Protein 1YUD (pdb70)

Nearest PDB structures (foldseek):
  1yud-assembly5_I  TM=9.907E-01  e=1.661E-24  Shewanella oneidensis MR-1
  3loi-assembly1_A  TM=9.233E-01  e=5.597E-15  Branchiostoma belcheri tsingtauense
  1znp-assembly4_D  TM=9.388E-01  e=4.306E-13  Agrobacterium fabrum str. C58
  1xe8-assembly2_C-2  TM=8.886E-01  e=2.419E-12  Saccharomyces cerevisiae
  1xe7-assembly1_A  TM=8.877E-01  e=4.222E-12  Saccharomyces cerevisiae

Organism: Shewanella oneidensis (strain ATCC 700550 / JCM 31522 / CIP 106686 / LMG 19005 / NCIMB 14063 / MR-1) (NCBI:txid211586)

Radius of gyration: 43.3 Å; Cα contacts (8 Å, |Δi|>4): 3694; chains: 10; bounding box: 110×67×138 Å

Sequence (1520 aa):
QNADDFIKFLELEQHVEGGFYRSSYRSETAFDPSRQLWSSIYFLLRTGEVSHFHRLTADEWYFHAGQSLTIYISPEGELTTAQLGLDLAAGERPQFLVPKGCIFGSANQDGFSLVGCVSPGFTFDDFELFSQEALLAYPQHKAVVQKLSRPEQNADDFIKFLELEQHVEGGFYRSSYRSETAFDPSRQLWSSIYFLLRTGEVSHFHRLTADEWYFHAGQSLTIYISPEGELTTAQLGLDLAAGERPQFLVPKGCIFGSANQDGFSLVGCVSPGFTFDDFELFSQEALLAYPQHKAVVQKLSRPEQNADDFIKFLELEQHVEGGFYRSSYRSETAFDPSRQLWSSIYFLLRTGEVSHFHRLTADEWYFHAGQSLTIYISPEGELTTAQLGLDLAAGERPQFLVPKGCIFGSANQDGFSLVGCVSPGFTFDDFELFSQEALLAYPQHKAVVQKLSRPEQNADDFIKFLELEQHVEGGFYRSSYRSETAFDPSRQLWSSIYFLLRTGEVSHFHRLTADEWYFHAGQSLTIYISPEGELTTAQLGLDLAAGERPQFLVPKGCIFGSANQDGFSLVGCVSPGFTFDDFELFSQEALLAYPQHKAVVQKLSRPEQNADDFIKFLELEQHVEGGFYRSSYRSETAFDPSRQLWSSIYFLLRTGEVSHFHRLTADEWYFHAGQSLTIYISPEGELTTAQLGLDLAAGERPQFLVPKGCIFGSANQDGFSLVGCVSPGFTFDDFELFSQEALLAYPQHKAVVQKLSRPEQNADDFIKFLELEQHVEGGFYRSSYRSETAFDPSRQLWSSIYFLLRTGEVSHFHRLTADEWYFHAGQSLTIYISPEGELTTAQLGLDLAAGERPQFLVPKGCIFGSANQDGFSLVGCVSPGFTFDDFELFSQEALLAYPQHKAVVQKLSRPEQNADDFIKFLELEQHVEGGFYRSSYRSETAFDPSRQLWSSIYFLLRTGEVSHFHRLTADEWYFHAGQSLTIYISPEGELTTAQLGLDLAAGERPQFLVPKGCIFGSANQDGFSLVGCVSPGFTFDDFELFSQEALLAYPQHKAVVQKLSRPEQNADDFIKFLELEQHVEGGFYRSSYRSETAFDPSRQLWSSIYFLLRTGEVSHFHRLTADEWYFHAGQSLTIYISPEGELTTAQLGLDLAAGERPQFLVPKGCIFGSANQDGFSLVGCVSPGFTFDDFELFSQEALLAYPQHKAVVQKLSRPEQNADDFIKFLELEQHVEGGFYRSSYRSETAFDPSRQLWSSIYFLLRTGEVSHFHRLTADEWYFHAGQSLTIYISPEGELTTAQLGLDLAAGERPQFLVPKGCIFGSANQDGFSLVGCVSPGFTFDDFELFSQEALLAYPQHKAVVQKLSRPEQNADDFIKFLELEQHVEGGFYRSSYRSETAFDPSRQLWSSIYFLLRTGEVSHFHRLTADEWYFHAGQSLTIYISPEGELTTAQLGLDLAAGERPQFLVPKGCIFGSANQDGFSLVGCVSPGFTFDDFELFSQEALLAYPQHKAVVQKLSRPE

Solvent-accessible surface area: 67855 Å² total

CATH classification: 2.60.120.10

InterPro domains:
  IPR009327 Cupin domain of unknown function DUF985 [PF06172] (6-135)
  IPR009327 Cupin domain of unknown function DUF985 [cd06121] (4-150)
  IPR011051 RmlC-like cupin domain superfamily [SSF51182] (1-157)
  IPR014710 RmlC-like jelly roll fold [G3DSA:2.60.120.10] (1-156)
  IPR039935 Uncharacterized protein YML079W-like [PTHR33387] (2-157)

Foldseek 3Di:
DAPVVCCVVQVWDADPQKFTKAWDDADPADDDPPFRQGTKMKTKDAQVIKRAWKAFQFKKWAFDDKDWKKKWAAPVGDIDIAIDDDDVVPRHDRDDMDGHPDIIIMDPDGGMTIIMMGGRHDDCVRMGGDALVVVCCSVVPNVVSVPRHHHD/DAPVVCCVVVVWDADPQKFTKDKDDFAPDPPDPPFRQETKMKTKAAVVIKRAWKFFQFKKKFFDDDDKKWKWAAPVGDIDIAIADDPVVPRYDGDDIHGGRTIIMMDPDHGMTIMMMGGRHDDCVRMGGDALVRVCVSVVPNPPSVVRHYHD/DAQVVCCVVVVWDADPQKFTKAWPDADPDAPDVPFRQETKMKTKHALDMKGAKKAFQWKKKAFDDDDKKKKWAAPVGDIDIAIDDPPVVPRHDRDDMDGHHTIIMMDPHGGMTIMMMTGRHDDCVRIGGDALVVVCCSVVVVPVSPVRHDHD/DALVVCCPVQVWDADPQKFTKAWPDFAPDPDDVPWGQDTKMKGKAAFLIKGAFKAFQFKKKAFDDDDWKKKWAAPVLDIDIAIDDDPPVDRHHRDDMDGHHTTMMMDPHGGMTMMMMGGRHDDCVGMGHDALVRVCVSVVPNPVSVSRHDND/DAPVCCCVVQVFPADPQWWTKAWDDFAPAQPDVAWRQATKIKTKHAQLTKGAFKAFQFKKKAWDDDDKKKKWAALVLDIDIAIDDDPPVVPHHRDDIDDHPGRIMMDPDHGMTMIMMGGRHDDPVRMGGDALVGVCCSVVPVPVNPSRHDHD/DALVCCCVVQVWDADDQKFTKAWDFFDPAADDPDAAQGTKMKGKHALPIKRAKKAFQWKKKFWDDDDKKKKWAAPVLDIDIAIDDDPVPVVHDGDDMDHHNGIIMMDPDHGMTMMMMTRGRDDCVRMGGDALVVVCCSVVPNVPNPVRHHHD/DFCCCVCPVVVWDADPQKWIKAWDDFDDDFPDPPAAAATKMKTKAAQLIKGAWKFFQWKKKAWDDWDWKKKWAAPVGDIDIAIDDDCVVPRHDRDDIDGHRDGMMMDPHHGMTMIMMTGTHDDCVTMGGDALVVVCCSPPVPVVSPVRHDGD/DAVVVCCVVVVWDADPQKFTKDWDDFDPADDPVVFRQDTKMKGKAAQVIKRAWKAFQFKKWAFDDDDKKWKWQAPVLDIDIAIDDDPVVPRHHRDDIDGHHGIMMMDPDHGMGMIMMGGRHDDCVRMGGDALVNVCVSVVPNPVSPVRHDHD/DFPCVCCVPLVWDADPQGFTKDFPDFAPDAPDPVWGQDTKMKTKHAQQIWGAWKFFPFKKWAFDDDDKKWKWQALVGDIDTAIDDDDDVDRHDRDDMDGGRGTMIMDPDGTMGMIMMGRGGDDCVRMDGDALVVVCCSVVVNVPNVRRHHHD/DAVVCCCVVVVWDADVQWWTKDWDAFAPDPDDVPFGQETKMKTKHAFVTKGAFKFFQFKKKFFDDDDKKKKWAAPVGDIDIAIADDPVVPRYDGDDIDGGGGGIMMDPDHGMTMMMMGRRHDDCVGMGGDALVVVCVSVVVNPVSPSRHDHD

Structure (mmCIF, N/CA/C/O backbone):
data_1YUD
#
_entry.id   1YUD
#
_cell.length_a   98.441
_cell.length_b   94.100
_cell.length_c   117.100
_cell.angle_alpha   90.00
_cell.angle_beta   111.80
_cell.angle_gamma   90.00
#
_symmetry.space_group_name_H-M   'P 1 21 1'
#
loop_
_entity.id
_entity.type
_entity.pdbx_description
1 polymer 'hypothetical protein SO0799'
2 water water
#
loop_
_atom_site.group_PDB
_atom_site.id
_atom_site.type_symbol
_atom_site.label_atom_id
_atom_site.label_alt_id
_atom_site.label_comp_id
_atom_site.label_asym_id
_atom_site.label_entity_id
_atom_site.label_seq_id
_atom_site.pdbx_PDB_ins_code
_atom_site.Cartn_x
_atom_site.Cartn_y
_atom_site.Cartn_z
_atom_site.occupancy
_atom_site.B_iso_or_equiv
_atom_site.auth_seq_id
_atom_site.auth_comp_id
_atom_site.auth_asym_id
_atom_site.auth_atom_id
_atom_site.pdbx_PDB_model_num
ATOM 9 N N . GLN A 1 12 ? -29.358 46.650 116.575 1.00 121.72 2 GLN A N 1
ATOM 10 C CA . GLN A 1 12 ? -30.721 46.199 116.830 1.00 119.19 2 GLN A CA 1
ATOM 11 C C . GLN A 1 12 ? -31.534 47.213 117.623 1.00 116.53 2 GLN A C 1
ATOM 12 O O . GLN A 1 12 ? -30.983 48.011 118.383 1.00 115.98 2 GLN A O 1
ATOM 18 N N . ASN A 1 13 ? -32.850 47.175 117.439 1.00 113.52 3 ASN A N 1
ATOM 19 C CA . ASN A 1 13 ? -33.735 48.082 118.152 1.00 110.87 3 ASN A CA 1
ATOM 20 C C . ASN A 1 13 ? -34.929 47.327 118.717 1.00 107.98 3 ASN A C 1
ATOM 21 O O . ASN A 1 13 ? -35.153 46.166 118.384 1.00 107.92 3 ASN A O 1
ATOM 26 N N . ALA A 1 14 ? -35.695 47.998 119.567 1.00 104.20 4 ALA A N 1
ATOM 27 C CA . ALA A 1 14 ? -36.854 47.392 120.206 1.00 100.88 4 ALA A CA 1
ATOM 28 C C . ALA A 1 14 ? -37.775 46.636 119.251 1.00 98.53 4 ALA A C 1
ATOM 29 O O . ALA A 1 14 ? -38.448 45.684 119.647 1.00 97.93 4 ALA A O 1
ATOM 31 N N . ASP A 1 15 ? -37.803 47.048 117.991 1.00 96.29 5 ASP A N 1
ATOM 32 C CA . ASP A 1 15 ? -38.667 46.397 117.016 1.00 93.77 5 ASP A CA 1
ATOM 33 C C . ASP A 1 15 ? -38.210 44.985 116.687 1.00 91.52 5 ASP A C 1
ATOM 34 O O . ASP A 1 15 ? -39.031 44.091 116.473 1.00 90.55 5 ASP A O 1
ATOM 39 N N . ASP A 1 16 ? -36.896 44.791 116.654 1.00 89.36 6 ASP A N 1
ATOM 40 C CA . ASP A 1 16 ? -36.315 43.486 116.359 1.00 86.96 6 ASP A CA 1
ATOM 41 C C . ASP A 1 16 ? -36.623 42.515 117.479 1.00 85.12 6 ASP A C 1
ATOM 42 O O . ASP A 1 16 ? -37.012 41.370 117.237 1.00 84.61 6 ASP A O 1
ATOM 47 N N . PHE A 1 17 ? -36.446 42.990 118.709 1.00 82.48 7 PHE A N 1
ATOM 48 C CA . PHE A 1 17 ? -36.691 42.178 119.892 1.00 79.84 7 PHE A CA 1
ATOM 49 C C . PHE A 1 17 ? -38.143 41.776 120.042 1.00 78.15 7 PHE A C 1
ATOM 50 O O . PHE A 1 17 ? -38.444 40.592 120.188 1.00 77.14 7 PHE A O 1
ATOM 58 N N . ILE A 1 18 ? -39.048 42.747 120.005 1.00 76.94 8 ILE A N 1
ATOM 59 C CA . ILE A 1 18 ? -40.455 42.413 120.149 1.00 76.34 8 ILE A CA 1
ATOM 60 C C . ILE A 1 18 ? -40.862 41.392 119.083 1.00 75.64 8 ILE A C 1
ATOM 61 O O . ILE A 1 18 ? -41.684 40.507 119.344 1.00 75.06 8 ILE A O 1
ATOM 66 N N . LYS A 1 19 ? -40.257 41.501 117.899 1.00 74.10 9 LYS A N 1
ATOM 67 C CA . LYS A 1 19 ? -40.567 40.604 116.793 1.00 72.67 9 LYS A CA 1
ATOM 68 C C . LYS A 1 19 ? -39.985 39.207 116.970 1.00 71.15 9 LYS A C 1
ATOM 69 O O . LYS A 1 19 ? -40.727 38.231 117.072 1.00 70.92 9 LYS A O 1
ATOM 75 N N . PHE A 1 20 ? -38.658 39.111 116.997 1.00 68.70 10 PHE A N 1
ATOM 76 C CA . PHE A 1 20 ? -37.997 37.819 117.155 1.00 65.94 10 PHE A CA 1
ATOM 77 C C . PHE A 1 20 ? -38.393 37.088 118.424 1.00 65.04 10 PHE A C 1
ATOM 78 O O . PHE A 1 20 ? -38.536 35.864 118.418 1.00 64.78 10 PHE A O 1
ATOM 86 N N . LEU A 1 21 ? -38.561 37.832 119.516 1.00 63.81 11 LEU A N 1
ATOM 87 C CA . LEU A 1 21 ? -38.942 37.221 120.782 1.00 62.08 11 LEU A CA 1
ATOM 88 C C . LEU A 1 21 ? -40.458 37.184 120.965 1.00 61.81 11 LEU A C 1
ATOM 89 O O . LEU A 1 21 ? -40.952 36.706 121.984 1.00 62.11 11 LEU A O 1
ATOM 94 N N . GLU A 1 22 ? -41.191 37.692 119.976 1.00 61.91 12 GLU A N 1
ATOM 95 C CA . GLU A 1 22 ? -42.659 37.683 120.000 1.00 61.87 12 GLU A CA 1
ATOM 96 C C . GLU A 1 22 ? -43.252 38.315 121.253 1.00 60.85 12 GLU A C 1
ATOM 97 O O . GLU A 1 22 ? -44.069 37.694 121.931 1.00 58.48 12 GLU A O 1
ATOM 103 N N . LEU A 1 23 ? -42.864 39.554 121.534 1.00 61.16 13 LEU A N 1
ATOM 104 C CA . LEU A 1 23 ? -43.327 40.266 122.723 1.00 62.68 13 LEU A CA 1
ATOM 105 C C . LEU A 1 23 ? -44.685 40.973 122.608 1.00 64.49 13 LEU A C 1
ATOM 106 O O . LEU A 1 23 ? -44.876 41.840 121.767 1.00 65.27 13 LEU A O 1
ATOM 111 N N . GLU A 1 24 ? -45.620 40.593 123.476 1.00 66.87 14 GLU A N 1
ATOM 112 C CA . GLU A 1 24 ? -46.961 41.168 123.503 1.00 68.90 14 GLU A CA 1
ATOM 113 C C . GLU A 1 24 ? -47.102 42.058 124.744 1.00 68.70 14 GLU A C 1
ATOM 114 O O . GLU A 1 24 ? -46.567 41.747 125.799 1.00 68.80 14 GLU A O 1
ATOM 120 N N . GLN A 1 25 ? -47.842 43.152 124.616 1.00 69.32 15 GLN A N 1
ATOM 121 C CA . GLN A 1 25 ? -48.056 44.093 125.719 1.00 68.46 15 GLN A CA 1
ATOM 122 C C . GLN A 1 25 ? -48.375 43.407 127.042 1.00 65.90 15 GLN A C 1
ATOM 123 O O . GLN A 1 25 ? -49.047 42.380 127.073 1.00 64.86 15 GLN A O 1
ATOM 129 N N . HIS A 1 26 ? -47.887 43.984 128.135 1.00 64.86 16 HIS A N 1
ATOM 130 C CA . HIS A 1 26 ? -48.139 43.436 129.463 1.00 64.53 16 HIS A CA 1
ATOM 131 C C . HIS A 1 26 ? -49.150 44.355 130.132 1.00 62.65 16 HIS A C 1
ATOM 132 O O . HIS A 1 26 ? -49.094 45.568 129.955 1.00 61.44 16 HIS A O 1
ATOM 139 N N . VAL A 1 27 ? -50.071 43.791 130.901 1.00 61.47 17 VAL A N 1
ATOM 140 C CA . VAL A 1 27 ? -51.091 44.609 131.542 1.00 61.79 17 VAL A CA 1
ATOM 141 C C . VAL A 1 27 ? -50.519 45.749 132.365 1.00 62.44 17 VAL A C 1
ATOM 142 O O . VAL A 1 27 ? -51.165 46.784 132.532 1.00 63.37 17 VAL A O 1
ATOM 146 N N . GLU A 1 28 ? -49.304 45.564 132.868 1.00 62.83 18 GLU A N 1
ATOM 147 C CA . GLU A 1 28 ? -48.655 46.579 133.696 1.00 62.44 18 GLU A CA 1
ATOM 148 C C . GLU A 1 28 ? -47.861 47.555 132.847 1.00 60.29 18 GLU A C 1
ATOM 149 O O . GLU A 1 28 ? -47.282 48.498 133.361 1.00 60.69 18 GLU A O 1
ATOM 155 N N . GLY A 1 29 ? -47.833 47.319 131.545 1.00 59.77 19 GLY A N 1
ATOM 156 C CA . GLY A 1 29 ? -47.068 48.175 130.655 1.00 59.04 19 GLY A CA 1
ATOM 157 C C . GLY A 1 29 ? -45.943 47.385 130.005 1.00 57.99 19 GLY A C 1
ATOM 158 O O . GLY A 1 29 ? -45.747 46.200 130.306 1.00 57.29 19 GLY A O 1
ATOM 159 N N . GLY A 1 30 ? -45.203 48.033 129.112 1.00 57.21 20 GLY A N 1
ATOM 160 C CA . GLY A 1 30 ? -44.101 47.367 128.437 1.00 56.11 20 GLY A CA 1
ATOM 161 C C . GLY A 1 30 ? -44.497 46.171 127.585 1.00 56.04 20 GLY A C 1
ATOM 162 O O . GLY A 1 30 ? -45.676 45.954 127.289 1.00 56.30 20 GLY A O 1
ATOM 163 N N . PHE A 1 31 ? -43.491 45.393 127.196 1.00 55.61 21 PHE A N 1
ATOM 164 C CA . PHE A 1 31 ? -43.671 44.206 126.368 1.00 54.47 21 PHE A CA 1
ATOM 165 C C . PHE A 1 31 ? -43.080 42.972 127.037 1.00 52.64 21 PHE A C 1
ATOM 166 O O . PHE A 1 31 ? -42.099 43.069 127.762 1.00 51.88 21 PHE A O 1
ATOM 174 N N . TYR A 1 32 ? -43.665 41.807 126.785 1.00 51.42 22 TYR A N 1
ATOM 175 C CA . TYR A 1 32 ? -43.174 40.584 127.403 1.00 51.86 22 TYR A CA 1
ATOM 176 C C . TYR A 1 32 ? -43.501 39.308 126.627 1.00 52.88 22 TYR A C 1
ATOM 177 O O . TYR A 1 32 ? -44.256 39.331 125.659 1.00 53.25 22 TYR A O 1
ATOM 186 N N . ARG A 1 33 ? -42.933 38.194 127.086 1.00 54.17 23 ARG A N 1
ATOM 187 C CA . ARG A 1 33 ? -43.129 36.868 126.488 1.00 54.16 23 ARG A CA 1
ATOM 188 C C . ARG A 1 33 ? -42.474 35.886 127.448 1.00 52.48 23 ARG A C 1
ATOM 189 O O . ARG A 1 33 ? -41.303 36.051 127.780 1.00 54.33 23 ARG A O 1
ATOM 197 N N . SER A 1 34 ? -43.207 34.880 127.907 1.00 50.31 24 SER A N 1
ATOM 198 C CA . SER A 1 34 ? -42.612 33.903 128.806 1.00 47.87 24 SER A CA 1
ATOM 199 C C . SER A 1 34 ? -41.542 33.160 128.041 1.00 48.15 24 SER A C 1
ATOM 200 O O . SER A 1 34 ? -41.702 32.863 126.864 1.00 49.11 24 SER A O 1
ATOM 203 N N . SER A 1 35 ? -40.439 32.877 128.717 1.00 49.20 25 SER A N 1
ATOM 204 C CA . SER A 1 35 ? -39.318 32.167 128.122 1.00 48.36 25 SER A CA 1
ATOM 205 C C . SER A 1 35 ? -39.473 30.709 128.508 1.00 47.41 25 SER A C 1
ATOM 206 O O . SER A 1 35 ? -39.646 29.848 127.651 1.00 47.17 25 SER A O 1
ATOM 209 N N . TYR A 1 36 ? -39.413 30.439 129.810 1.00 47.00 26 TYR A N 1
ATOM 210 C CA . TYR A 1 36 ? -39.565 29.080 130.321 1.00 45.76 26 TYR A CA 1
ATOM 211 C C . TYR A 1 36 ? -40.288 29.098 131.650 1.00 48.11 26 TYR A C 1
ATOM 212 O O . TYR A 1 36 ? -40.269 30.101 132.366 1.00 49.16 26 TYR A O 1
ATOM 221 N N . ARG A 1 37 ? -40.943 27.988 131.967 1.00 50.61 27 ARG A N 1
ATOM 222 C CA . ARG A 1 37 ? -41.627 27.838 133.249 1.00 54.20 27 ARG A CA 1
ATOM 223 C C . ARG A 1 37 ? -40.925 26.601 133.798 1.00 55.90 27 ARG A C 1
ATOM 224 O O . ARG A 1 37 ? -40.240 25.893 133.055 1.00 56.49 27 ARG A O 1
ATOM 232 N N . SER A 1 38 ? -41.073 26.334 135.084 1.00 58.19 28 SER A N 1
ATOM 233 C CA . SER A 1 38 ? -40.421 25.167 135.653 1.00 60.45 28 SER A CA 1
ATOM 234 C C . SER A 1 38 ? -41.384 23.995 135.604 1.00 61.66 28 SER A C 1
ATOM 235 O O . SER A 1 38 ? -42.522 24.107 136.067 1.00 62.96 28 SER A O 1
ATOM 238 N N . GLU A 1 39 ? -40.941 22.876 135.039 1.00 62.02 29 GLU A N 1
ATOM 239 C CA . GLU A 1 39 ? -41.800 21.707 134.950 1.00 62.12 29 GLU A CA 1
ATOM 240 C C . GLU A 1 39 ? -42.021 21.057 136.308 1.00 61.21 29 GLU A C 1
ATOM 241 O O . GLU A 1 39 ? -42.802 20.119 136.431 1.00 62.75 29 GLU A O 1
ATOM 247 N N . THR A 1 40 ? -41.346 21.573 137.330 1.00 61.05 30 THR A N 1
ATOM 248 C CA . THR A 1 40 ? -41.482 21.062 138.696 1.00 59.45 30 THR A CA 1
ATOM 249 C C . THR A 1 40 ? -42.470 21.936 139.469 1.00 60.21 30 THR A C 1
ATOM 250 O O . THR A 1 40 ? -42.486 23.158 139.323 1.00 58.69 30 THR A O 1
ATOM 254 N N . ALA A 1 41 ? -43.291 21.306 140.297 1.00 62.68 31 ALA A N 1
ATOM 255 C CA . ALA A 1 41 ? -44.284 22.035 141.063 1.00 64.21 31 ALA A CA 1
ATOM 256 C C . ALA A 1 41 ? -43.770 22.416 142.422 1.00 66.06 31 ALA A C 1
ATOM 257 O O . ALA A 1 41 ? -42.947 21.721 143.012 1.00 64.06 31 ALA A O 1
ATOM 259 N N . PHE A 1 42 ? -44.263 23.548 142.900 1.00 70.26 32 PHE A N 1
ATOM 260 C CA . PHE A 1 42 ? -43.906 24.062 144.206 1.00 75.05 32 PHE A CA 1
ATOM 261 C C . PHE A 1 42 ? -45.066 23.629 145.075 1.00 77.70 32 PHE A C 1
ATOM 262 O O . PHE A 1 42 ?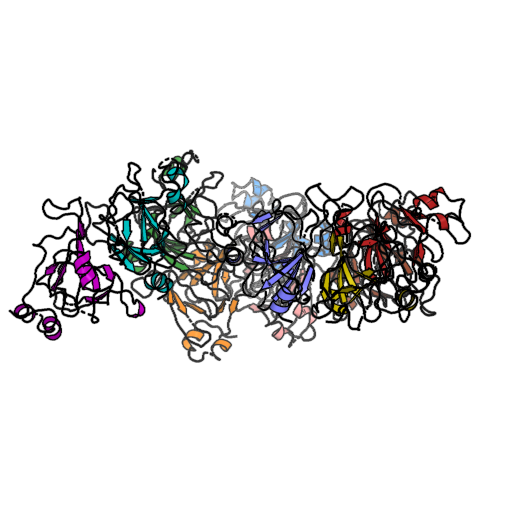 -44.918 22.781 145.954 1.00 78.42 32 PHE A O 1
ATOM 270 N N . ASP A 1 43 ? -46.224 24.224 144.811 1.00 80.78 33 ASP A N 1
ATOM 271 C CA . ASP A 1 43 ? -47.457 23.886 145.512 1.00 83.32 33 ASP A CA 1
ATOM 272 C C . ASP A 1 43 ? -48.354 23.280 144.445 1.00 84.38 33 ASP A C 1
ATOM 273 O O . ASP A 1 43 ? -48.077 23.378 143.247 1.00 84.08 33 ASP A O 1
ATOM 278 N N . PRO A 1 44 ? -49.441 22.633 144.861 1.00 85.57 34 PRO A N 1
ATOM 279 C CA . PRO A 1 44 ? -50.311 22.057 143.834 1.00 86.16 34 PRO A CA 1
ATOM 280 C C . PRO A 1 44 ? -50.879 23.178 142.954 1.00 84.89 34 PRO A C 1
ATOM 281 O O . PRO A 1 44 ? -51.366 22.942 141.848 1.00 84.97 34 PRO A O 1
ATOM 285 N N . SER A 1 45 ? -50.785 24.402 143.463 1.00 83.32 35 SER A N 1
ATOM 286 C CA . SER A 1 45 ? -51.285 25.583 142.776 1.00 82.34 35 SER A CA 1
ATOM 287 C C . SER A 1 45 ? -50.317 26.164 141.746 1.00 81.67 35 SER A C 1
ATOM 288 O O . SER A 1 45 ? -50.549 26.077 140.543 1.00 80.45 35 SER A O 1
ATOM 291 N N . ARG A 1 46 ? -49.232 26.753 142.241 1.00 81.57 36 ARG A N 1
ATOM 292 C CA . ARG A 1 46 ? -48.212 27.392 141.407 1.00 80.81 36 ARG A CA 1
ATOM 293 C C . ARG A 1 46 ? -47.056 26.451 141.006 1.00 78.44 36 ARG A C 1
ATOM 294 O O . ARG A 1 46 ? -47.087 25.253 141.294 1.00 78.54 36 ARG A O 1
ATOM 302 N N . GLN A 1 47 ? -46.045 27.009 140.337 1.00 75.08 37 GLN A N 1
ATOM 303 C CA . GLN A 1 47 ? -44.869 26.252 139.895 1.00 71.57 37 GLN A CA 1
ATOM 304 C C . GLN A 1 47 ? -43.596 26.689 140.617 1.00 68.44 37 GLN A C 1
ATOM 305 O O . GLN A 1 47 ? -43.560 27.726 141.273 1.00 68.51 37 GLN A O 1
ATOM 311 N N . LEU A 1 48 ? -42.540 25.902 140.470 1.00 64.79 38 LEU A N 1
ATOM 312 C CA . LEU A 1 48 ? -41.269 26.203 141.116 1.00 60.78 38 LEU A CA 1
ATOM 313 C C . LEU A 1 48 ? -40.727 27.570 140.670 1.00 58.93 38 LEU A C 1
ATOM 314 O O . LEU A 1 48 ? -40.208 28.329 141.487 1.00 58.69 38 LEU A O 1
ATOM 319 N N . TRP A 1 49 ? -40.835 27.874 139.376 1.00 56.16 39 TRP A N 1
ATOM 320 C CA . TRP A 1 49 ? -40.372 29.160 138.851 1.00 51.95 39 TRP A CA 1
ATOM 321 C C . TRP A 1 49 ? -40.872 29.490 137.437 1.00 49.98 39 TRP A C 1
ATOM 322 O O . TRP A 1 49 ? -41.548 28.689 136.790 1.00 48.38 39 TRP A O 1
ATOM 333 N N . SER A 1 50 ? -40.534 30.690 136.976 1.00 47.74 40 SER A N 1
ATOM 334 C CA . SER A 1 50 ? -40.928 31.172 135.656 1.00 44.73 40 SER A CA 1
ATOM 335 C C . SER A 1 50 ? -40.067 32.363 135.215 1.00 43.81 40 SER A C 1
ATOM 336 O O . SER A 1 50 ? -39.671 33.188 136.030 1.00 46.12 40 SER A O 1
ATOM 339 N N . SER A 1 51 ? -39.767 32.445 133.927 1.00 41.77 41 SER A N 1
ATOM 340 C CA . SER A 1 51 ? -38.985 33.558 133.403 1.00 39.94 41 SER A CA 1
ATOM 341 C C . SER A 1 51 ? -39.686 34.115 132.169 1.00 40.19 41 SER A C 1
ATOM 342 O O . SER A 1 51 ? -40.308 33.378 131.413 1.00 40.15 41 SER A O 1
ATOM 345 N N . ILE A 1 52 ? -39.588 35.421 131.975 1.00 39.09 42 ILE A N 1
ATOM 346 C CA . ILE A 1 52 ? -40.202 36.069 130.836 1.00 37.96 42 ILE A CA 1
ATOM 347 C C . ILE A 1 52 ? -39.226 37.109 130.351 1.00 39.80 42 ILE A C 1
ATOM 348 O O . ILE A 1 52 ? -38.335 37.533 131.089 1.00 42.54 42 ILE A O 1
ATOM 353 N N . TYR A 1 53 ? -39.374 37.509 129.100 1.00 38.70 43 TYR A N 1
ATOM 354 C CA . TYR A 1 53 ? -38.533 38.551 128.569 1.00 38.11 43 TYR A CA 1
ATOM 355 C C . TYR A 1 53 ? -39.360 39.784 128.955 1.00 39.19 43 TYR A C 1
ATOM 356 O O . TYR A 1 53 ? -40.489 39.636 129.427 1.00 38.27 43 TYR A O 1
ATOM 365 N N . PHE A 1 54 ? -38.819 40.986 128.796 1.00 39.77 44 PHE A N 1
ATOM 366 C CA . PHE A 1 54 ? -39.579 42.187 129.143 1.00 43.27 44 PHE A CA 1
ATOM 367 C C . PHE A 1 54 ? -38.872 43.402 128.587 1.00 45.65 44 PHE A C 1
ATOM 368 O O . PHE A 1 54 ? -37.787 43.765 129.039 1.00 45.94 44 PHE A O 1
ATOM 376 N N . LEU A 1 55 ? -39.503 44.036 127.604 1.00 47.87 45 LEU A N 1
ATOM 377 C CA . LEU A 1 55 ? -38.904 45.179 126.947 1.00 50.25 45 LEU A CA 1
ATOM 378 C C . LEU A 1 55 ? -39.522 46.519 127.297 1.00 51.57 45 LEU A C 1
ATOM 379 O O . LEU A 1 55 ? -40.684 46.606 127.678 1.00 52.16 45 LEU A O 1
ATOM 384 N N . LEU A 1 56 ? -38.722 47.569 127.166 1.00 53.96 46 LEU A N 1
ATOM 385 C CA . LEU A 1 56 ? -39.183 48.912 127.470 1.00 56.08 46 LEU A CA 1
ATOM 386 C C . LEU A 1 56 ? -38.705 49.910 126.415 1.00 58.51 46 LEU A C 1
ATOM 387 O O . LEU A 1 56 ? -37.506 49.970 126.100 1.00 57.69 46 LEU A O 1
ATOM 392 N N . ARG A 1 57 ? -39.650 50.679 125.868 1.00 61.33 47 ARG A N 1
ATOM 393 C CA . ARG A 1 57 ? -39.347 51.707 124.871 1.00 62.14 47 ARG A CA 1
ATOM 394 C C . ARG A 1 57 ? -39.642 53.076 125.461 1.00 61.35 47 ARG A C 1
ATOM 395 O O . ARG A 1 57 ? -40.425 53.202 126.402 1.00 59.46 47 ARG A O 1
ATOM 403 N N . THR A 1 58 ? -39.022 54.094 124.875 1.00 62.07 48 THR A N 1
ATOM 404 C CA . THR A 1 58 ? -39.165 55.480 125.313 1.00 61.82 48 THR A CA 1
ATOM 405 C C . THR A 1 58 ? -40.567 55.945 125.707 1.00 61.71 48 THR A C 1
ATOM 406 O O . THR A 1 58 ? -40.711 56.967 126.384 1.00 61.70 48 THR A O 1
ATOM 410 N N . GLY A 1 59 ? -41.598 55.214 125.296 1.00 61.09 49 GLY A N 1
ATOM 411 C CA . GLY A 1 59 ? -42.946 55.612 125.662 1.00 61.49 49 GLY A CA 1
ATOM 412 C C . GLY A 1 59 ? -43.523 54.755 126.777 1.00 62.32 49 GLY A C 1
ATOM 413 O O . GLY A 1 59 ? -44.571 55.067 127.356 1.00 62.05 49 GLY A O 1
ATOM 414 N N . GLU A 1 60 ? -42.825 53.670 127.090 1.00 62.67 50 GLU A N 1
ATOM 415 C CA . GLU A 1 60 ? -43.283 52.749 128.119 1.00 61.63 50 GLU A CA 1
ATOM 416 C C . GLU A 1 60 ? -42.482 52.772 129.434 1.00 60.35 50 GLU A C 1
ATOM 417 O O . GLU A 1 60 ? -41.273 53.038 129.458 1.00 58.25 50 GLU A O 1
ATOM 423 N N . VAL A 1 61 ? -43.197 52.519 130.526 1.00 58.72 51 VAL A N 1
ATOM 424 C CA . VAL A 1 61 ? -42.624 52.420 131.859 1.00 58.26 51 VAL A CA 1
ATOM 425 C C . VAL A 1 61 ? -43.446 51.323 132.522 1.00 59.06 51 VAL A C 1
ATOM 426 O O . VAL A 1 61 ? -44.603 51.098 132.149 1.00 58.93 51 VAL A O 1
ATOM 430 N N . SER A 1 62 ? -42.852 50.627 133.488 1.00 59.37 52 SER A N 1
ATOM 431 C CA . SER A 1 62 ? -43.561 49.565 134.187 1.00 59.23 52 SER A CA 1
ATOM 432 C C . SER A 1 62 ? -44.261 50.170 135.391 1.00 59.49 52 SER A C 1
ATOM 433 O O . SER A 1 62 ? -43.628 50.456 136.398 1.00 60.11 52 SER A O 1
ATOM 436 N N . HIS A 1 63 ? -45.572 50.357 135.287 1.00 60.44 53 HIS A N 1
ATOM 437 C CA . HIS A 1 63 ? -46.346 50.971 136.362 1.00 61.29 53 HIS A CA 1
ATOM 438 C C . HIS A 1 63 ? -46.428 50.196 137.682 1.00 61.02 53 HIS A C 1
ATOM 439 O O . HIS A 1 63 ? -46.624 48.978 137.709 1.00 59.78 53 HIS A O 1
ATOM 446 N N . PHE A 1 64 ? -46.280 50.939 138.775 1.00 60.35 54 PHE A N 1
ATOM 447 C CA . PHE A 1 64 ? -46.341 50.377 140.108 1.00 59.79 54 PHE A CA 1
ATOM 448 C C . PHE A 1 64 ? -47.325 49.219 140.189 1.00 59.18 54 PHE A C 1
ATOM 449 O O . PHE A 1 64 ? -48.472 49.333 139.749 1.00 59.40 54 PHE A O 1
ATOM 457 N N . HIS A 1 65 ? -46.850 48.110 140.755 1.00 58.10 55 HIS A N 1
ATOM 458 C CA . HIS A 1 65 ? -47.626 46.879 140.932 1.00 55.83 55 HIS A CA 1
ATOM 459 C C . HIS A 1 65 ? -46.963 46.047 142.033 1.00 54.44 55 HIS A C 1
ATOM 460 O O . HIS A 1 65 ? -45.801 46.245 142.354 1.00 53.94 55 HIS A O 1
ATOM 467 N N . ARG A 1 66 ? -47.693 45.107 142.605 1.00 54.72 56 ARG A N 1
ATOM 468 C CA . ARG A 1 66 ? -47.127 44.297 143.670 1.00 56.76 56 ARG A CA 1
ATOM 469 C C . ARG A 1 66 ? -47.207 42.796 143.411 1.00 56.94 56 ARG A C 1
ATOM 470 O O . ARG A 1 66 ? -48.207 42.289 142.906 1.00 57.28 56 ARG A O 1
ATOM 478 N N . LEU A 1 67 ? -46.138 42.091 143.763 1.00 56.95 57 LEU A N 1
ATOM 479 C CA . LEU A 1 67 ? -46.068 40.647 143.579 1.00 55.85 57 LEU A CA 1
ATOM 480 C C . LEU A 1 67 ? -46.132 39.906 144.907 1.00 54.10 57 LEU A C 1
ATOM 481 O O . LEU A 1 67 ? -45.896 40.480 145.967 1.00 54.01 57 LEU A O 1
ATOM 486 N N . THR A 1 68 ? -46.451 38.621 144.826 1.00 52.20 58 THR A N 1
ATOM 487 C CA . THR A 1 68 ? -46.559 37.757 145.991 1.00 48.40 58 THR A CA 1
ATOM 488 C C . THR A 1 68 ? -45.236 37.048 146.192 1.00 45.85 58 THR A C 1
ATOM 489 O O . THR A 1 68 ? -44.947 36.539 147.265 1.00 46.44 58 THR A O 1
ATOM 493 N N . ALA A 1 69 ? -44.422 37.026 145.150 1.00 43.78 59 ALA A N 1
ATOM 494 C CA . ALA A 1 69 ? -43.143 36.354 145.226 1.00 42.65 59 ALA A CA 1
ATOM 495 C C . ALA A 1 69 ? -42.005 37.272 144.800 1.00 43.26 59 ALA A C 1
ATOM 496 O O . ALA A 1 69 ? -42.225 38.328 144.213 1.00 45.11 59 ALA A O 1
ATOM 498 N N . ASP A 1 70 ? -40.784 36.879 145.121 1.00 43.23 60 ASP A N 1
ATOM 499 C CA . ASP A 1 70 ? -39.636 37.669 144.743 1.00 44.03 60 ASP A CA 1
ATOM 500 C C . ASP A 1 70 ? -39.472 37.624 143.230 1.00 43.43 60 ASP A C 1
ATOM 501 O O . ASP A 1 70 ? -40.040 36.765 142.548 1.00 42.39 60 ASP A O 1
ATOM 506 N N . GLU A 1 71 ? -38.679 38.541 142.699 1.00 41.79 61 GLU A N 1
ATOM 507 C CA . GLU A 1 71 ? -38.465 38.553 141.276 1.00 42.02 61 GLU A CA 1
ATOM 508 C C . GLU A 1 71 ? -37.034 38.939 140.996 1.00 42.02 61 GLU A C 1
ATOM 509 O O . GLU A 1 71 ? -36.559 39.973 141.443 1.00 45.21 61 GLU A O 1
ATOM 523 N N . TRP A 1 73 ? -34.049 40.152 138.508 1.00 39.98 63 TRP A N 1
ATOM 524 C CA . TRP A 1 73 ? -33.978 40.934 137.298 1.00 39.16 63 TRP A CA 1
ATOM 525 C C . TRP A 1 73 ? -32.613 40.780 136.674 1.00 38.81 63 TRP A C 1
ATOM 526 O O . TRP A 1 73 ? -31.597 41.045 137.310 1.00 40.19 63 TRP A O 1
ATOM 537 N N . TYR A 1 74 ? -32.584 40.343 135.424 1.00 37.00 64 TYR A N 1
ATOM 538 C CA . TYR A 1 74 ? -31.319 40.181 134.725 1.00 35.92 64 TYR A CA 1
ATOM 539 C C . TYR A 1 74 ? -31.276 41.268 133.661 1.00 36.83 64 TYR A C 1
ATOM 540 O O . TYR A 1 74 ? -32.312 41.815 133.287 1.00 39.47 64 TYR A O 1
ATOM 549 N N . PHE A 1 75 ? -30.092 41.596 133.177 1.00 36.17 65 PHE A N 1
ATOM 550 C CA . PHE A 1 75 ? -29.979 42.629 132.165 1.00 35.81 65 PHE A CA 1
ATOM 551 C C . PHE A 1 75 ? -29.381 42.062 130.886 1.00 36.38 65 PHE A C 1
ATOM 552 O O . PHE A 1 75 ? -28.232 41.597 130.873 1.00 35.36 65 PHE A O 1
ATOM 560 N N . HIS A 1 76 ? -30.147 42.125 129.803 1.00 37.23 66 HIS A N 1
ATOM 561 C CA . HIS A 1 76 ? -29.670 41.614 128.522 1.00 39.18 66 HIS A CA 1
ATOM 562 C C . HIS A 1 76 ? -28.994 42.677 127.676 1.00 40.57 66 HIS A C 1
ATOM 563 O O . HIS A 1 76 ? -27.842 42.509 127.246 1.00 41.18 66 HIS A O 1
ATOM 570 N N . ALA A 1 77 ? -29.707 43.777 127.439 1.00 42.32 67 ALA A N 1
ATOM 571 C CA . ALA A 1 77 ? -29.153 44.855 126.626 1.00 42.38 67 ALA A CA 1
ATOM 572 C C . ALA A 1 77 ? -30.046 46.080 126.595 1.00 42.09 67 ALA A C 1
ATOM 573 O O . ALA A 1 77 ? -31.178 46.056 127.081 1.00 41.08 67 ALA A O 1
ATOM 575 N N . GLY A 1 78 ? -29.526 47.161 126.024 1.00 43.13 68 GLY A N 1
ATOM 576 C CA . GLY A 1 78 ? -30.321 48.369 125.942 1.00 45.99 68 GLY A CA 1
ATOM 577 C C . GLY A 1 78 ? -29.972 49.495 126.900 1.00 46.18 68 GLY A C 1
ATOM 578 O O . GLY A 1 78 ? -28.808 49.877 127.016 1.00 46.36 68 GLY A O 1
ATOM 579 N N . GLN A 1 79 ? -30.987 50.009 127.596 1.00 45.65 69 GLN A N 1
ATOM 580 C CA . GLN A 1 79 ? -30.820 51.139 128.506 1.00 47.00 69 GLN A CA 1
ATOM 581 C C . GLN A 1 79 ? -30.993 50.840 129.982 1.00 46.74 69 GLN A C 1
ATOM 582 O O . GLN A 1 79 ? -32.032 50.351 130.404 1.00 46.48 69 GLN A O 1
ATOM 588 N N . SER A 1 80 ? -29.981 51.182 130.770 1.00 48.35 70 SER A N 1
ATOM 589 C CA . SER A 1 80 ? -30.038 50.967 132.207 1.00 50.61 70 SER A CA 1
ATOM 590 C C . SER A 1 80 ? -31.405 51.433 132.704 1.00 51.18 70 SER A C 1
ATOM 591 O O . SER A 1 80 ? -31.906 52.460 132.255 1.00 53.13 70 SER A O 1
ATOM 594 N N . LEU A 1 81 ? -32.008 50.680 133.620 1.00 52.02 71 LEU A N 1
ATOM 595 C CA . LEU A 1 81 ? -33.322 51.040 134.160 1.00 52.15 71 LEU A CA 1
ATOM 596 C C . LEU A 1 81 ? -33.196 51.604 135.570 1.00 52.06 71 LEU A C 1
ATOM 597 O O . LEU A 1 81 ? -32.114 51.989 136.011 1.00 53.42 71 LEU A O 1
ATOM 602 N N . THR A 1 82 ? -34.309 51.651 136.281 1.00 51.43 72 THR A N 1
ATOM 603 C CA . THR A 1 82 ? -34.297 52.149 137.640 1.00 50.48 72 THR A CA 1
ATOM 604 C C . THR A 1 82 ? -35.509 51.568 138.302 1.00 50.98 72 THR A C 1
ATOM 605 O O . THR A 1 82 ? -36.631 51.792 137.864 1.00 51.65 72 THR A O 1
ATOM 609 N N . ILE A 1 83 ? -35.282 50.789 139.348 1.00 51.34 73 ILE A N 1
ATOM 610 C CA . ILE A 1 83 ? -36.390 50.167 140.038 1.00 51.12 73 ILE A CA 1
ATOM 611 C C . ILE A 1 83 ? -36.807 51.041 141.200 1.00 51.92 73 ILE A C 1
ATOM 612 O O . ILE A 1 83 ? -36.045 51.248 142.141 1.00 53.34 73 ILE A O 1
ATOM 617 N N . TYR A 1 84 ? -38.017 51.571 141.126 1.00 52.17 74 TYR A N 1
ATOM 618 C CA . TYR A 1 84 ? -38.528 52.401 142.191 1.00 51.95 74 TYR A CA 1
ATOM 619 C C . TYR A 1 84 ? -39.389 51.475 143.035 1.00 53.79 74 TYR A C 1
ATOM 620 O O . TYR A 1 84 ? -40.346 50.881 142.543 1.00 52.04 74 TYR A O 1
ATOM 637 N N . ILE A 1 86 ? -41.441 50.888 146.895 1.00 62.98 76 ILE A N 1
ATOM 638 C CA . ILE A 1 86 ? -42.057 51.535 148.046 1.00 64.88 76 ILE A CA 1
ATOM 639 C C . ILE A 1 86 ? -42.409 50.478 149.106 1.00 66.90 76 ILE A C 1
ATOM 640 O O . ILE A 1 86 ? -43.323 49.663 148.906 1.00 66.91 76 ILE A O 1
ATOM 645 N N . SER A 1 87 ? -41.678 50.492 150.225 1.00 68.48 77 SER A N 1
ATOM 646 C CA . SER A 1 87 ? -41.899 49.527 151.312 1.00 69.15 77 SER A CA 1
ATOM 647 C C . SER A 1 87 ? -43.316 49.639 151.839 1.00 69.58 77 SER A C 1
ATOM 648 O O . SER A 1 87 ? -43.956 50.677 151.702 1.00 69.36 77 SER A O 1
ATOM 651 N N . PRO A 1 88 ? -43.834 48.565 152.439 1.00 71.05 78 PRO A N 1
ATOM 652 C CA . PRO A 1 88 ? -45.200 48.655 152.960 1.00 72.44 78 PRO A CA 1
ATOM 653 C C . PRO A 1 88 ? -45.311 49.756 154.012 1.00 72.99 78 PRO A C 1
ATOM 654 O O . PRO A 1 88 ? -46.405 50.206 154.351 1.00 72.65 78 PRO A O 1
ATOM 658 N N . GLU A 1 89 ? -44.162 50.199 154.508 1.00 74.05 79 GLU A N 1
ATOM 659 C CA . GLU A 1 89 ? -44.111 51.245 155.518 1.00 74.98 79 GLU A CA 1
ATOM 660 C C . GLU A 1 89 ? -43.908 52.639 154.896 1.00 74.93 79 GLU A C 1
ATOM 661 O O . GLU A 1 89 ? -43.561 53.602 155.586 1.00 74.95 79 GLU A O 1
ATOM 667 N N . GLY A 1 90 ? -44.147 52.738 153.590 1.00 74.02 80 GLY A N 1
ATOM 668 C CA . GLY A 1 90 ? -44.000 54.006 152.898 1.00 72.24 80 GLY A CA 1
ATOM 669 C C . GLY A 1 90 ? -42.580 54.526 152.926 1.00 72.06 80 GLY A C 1
ATOM 670 O O . GLY A 1 90 ? -42.298 55.556 153.545 1.00 72.46 80 GLY A O 1
ATOM 671 N N . GLU A 1 91 ? -41.687 53.805 152.249 1.00 71.15 81 GLU A N 1
ATOM 672 C CA . GLU A 1 91 ? -40.268 54.150 152.172 1.00 68.82 81 GLU A CA 1
ATOM 673 C C . GLU A 1 91 ? -39.797 53.850 150.750 1.00 66.80 81 GLU A C 1
ATOM 674 O O . GLU A 1 91 ? -39.810 52.698 150.311 1.00 65.79 81 GLU A O 1
ATOM 680 N N . LEU A 1 92 ? -39.377 54.889 150.038 1.00 64.31 82 LEU A N 1
ATOM 681 C CA . LEU A 1 92 ? -38.944 54.743 148.653 1.00 62.43 82 LEU A CA 1
ATOM 682 C C . LEU A 1 92 ? -37.461 54.461 148.478 1.00 61.90 82 LEU A C 1
ATOM 683 O O . LEU A 1 92 ? -36.625 55.280 148.856 1.00 62.33 82 LEU A O 1
ATOM 688 N N . THR A 1 93 ? -37.139 53.311 147.884 1.00 61.29 83 THR A N 1
ATOM 689 C CA . THR A 1 93 ? -35.742 52.930 147.627 1.00 59.30 83 THR A CA 1
ATOM 690 C C . THR A 1 93 ? -35.534 52.778 146.111 1.00 58.16 83 THR A C 1
ATOM 691 O O . THR A 1 93 ? -36.488 52.523 145.364 1.00 59.06 83 THR A O 1
ATOM 695 N N . THR A 1 94 ? -34.298 52.944 145.653 1.00 54.38 84 THR A N 1
ATOM 696 C CA . THR A 1 94 ? -34.025 52.824 144.233 1.00 53.09 84 THR A CA 1
ATOM 697 C C . THR A 1 94 ? -32.796 51.977 143.971 1.00 52.01 84 THR A C 1
ATOM 698 O O . THR A 1 94 ? -31.959 51.807 144.847 1.00 54.20 84 THR A O 1
ATOM 702 N N . ALA A 1 95 ? -32.683 51.453 142.756 1.00 50.17 85 ALA A N 1
ATOM 703 C CA . ALA A 1 95 ? -31.545 50.619 142.390 1.00 47.71 85 ALA A CA 1
ATOM 704 C C . ALA A 1 95 ? -31.216 50.831 140.919 1.00 46.03 85 ALA A C 1
ATOM 705 O O . ALA A 1 95 ? -32.104 51.117 140.130 1.00 47.91 85 ALA A O 1
ATOM 707 N N . GLN A 1 96 ? -29.956 50.681 140.538 1.00 43.45 86 GLN A N 1
ATOM 708 C CA . GLN A 1 96 ? -29.589 50.885 139.140 1.00 44.45 86 GLN A CA 1
ATOM 709 C C . GLN A 1 96 ? -29.231 49.626 138.367 1.00 44.19 86 GLN A C 1
ATOM 710 O O . GLN A 1 96 ? -28.106 49.129 138.468 1.00 43.87 86 GLN A O 1
ATOM 716 N N . LEU A 1 97 ? -30.176 49.126 137.579 1.00 43.83 87 LEU A N 1
ATOM 717 C CA . LEU A 1 97 ? -29.933 47.933 136.771 1.00 45.67 87 LEU A CA 1
ATOM 718 C C . LEU A 1 97 ? -29.212 48.402 135.519 1.00 46.42 87 LEU A C 1
ATOM 719 O O . LEU A 1 97 ? -29.491 49.494 135.044 1.00 48.84 87 LEU A O 1
ATOM 724 N N . GLY A 1 98 ? -28.288 47.608 134.985 1.00 46.68 88 GLY A N 1
ATOM 725 C CA . GLY A 1 98 ? -27.582 48.039 133.790 1.00 47.47 88 GLY A CA 1
ATOM 726 C C . GLY A 1 98 ? -26.156 47.537 133.754 1.00 50.01 88 GLY A C 1
ATOM 727 O O . GLY A 1 98 ? -25.752 46.797 134.646 1.00 50.81 88 GLY A O 1
ATOM 728 N N . LEU A 1 99 ? -25.387 47.956 132.749 1.00 51.81 89 LEU A N 1
ATOM 729 C CA . LEU A 1 99 ? -24.007 47.501 132.586 1.00 54.15 89 LEU A CA 1
ATOM 730 C C . LEU A 1 99 ? -22.863 48.477 132.880 1.00 56.82 89 LEU A C 1
ATOM 731 O O . LEU A 1 99 ? -21.723 48.201 132.503 1.00 56.68 89 LEU A O 1
ATOM 736 N N . ASP A 1 100 ? -23.132 49.605 133.538 1.00 60.36 90 ASP A N 1
ATOM 737 C CA . ASP A 1 100 ? -22.049 50.549 133.852 1.00 62.89 90 ASP A CA 1
ATOM 738 C C . ASP A 1 100 ? -21.586 50.345 135.288 1.00 63.77 90 ASP A C 1
ATOM 739 O O . ASP A 1 100 ? -22.258 50.773 136.232 1.00 63.45 90 ASP A O 1
ATOM 744 N N . LEU A 1 101 ? -20.433 49.700 135.451 1.00 64.76 91 LEU A N 1
ATOM 745 C CA . LEU A 1 101 ? -19.906 49.428 136.783 1.00 66.25 91 LEU A CA 1
ATOM 746 C C . LEU A 1 101 ? -19.336 50.676 137.442 1.00 67.02 91 LEU A C 1
ATOM 747 O O . LEU A 1 101 ? -19.202 50.733 138.665 1.00 67.19 91 LEU A O 1
ATOM 752 N N . ALA A 1 102 ? -19.004 51.675 136.628 1.00 68.05 92 ALA A N 1
ATOM 753 C CA . ALA A 1 102 ? -18.479 52.941 137.137 1.00 68.36 92 ALA A CA 1
ATOM 754 C C . ALA A 1 102 ? -19.492 53.485 138.153 1.00 67.97 92 ALA A C 1
ATOM 755 O O . ALA A 1 102 ? -19.176 53.646 139.333 1.00 67.43 92 ALA A O 1
ATOM 757 N N . ALA A 1 103 ? -20.703 53.775 137.679 1.00 67.18 93 ALA A N 1
ATOM 758 C CA . ALA A 1 103 ? -21.777 54.250 138.544 1.00 66.41 93 ALA A CA 1
ATOM 759 C C . ALA A 1 103 ? -22.235 53.000 139.280 1.00 66.58 93 ALA A C 1
ATOM 760 O O . ALA A 1 103 ? -21.724 51.905 139.026 1.00 67.16 93 ALA A O 1
ATOM 762 N N . GLY A 1 104 ? -23.207 53.137 140.171 1.00 65.81 94 GLY A N 1
ATOM 763 C CA . GLY A 1 104 ? -23.666 51.966 140.901 1.00 64.15 94 GLY A CA 1
ATOM 764 C C . GLY A 1 104 ? -24.541 50.999 140.121 1.00 62.03 94 GLY A C 1
ATOM 765 O O . GLY A 1 104 ? -25.455 50.415 140.696 1.00 61.75 94 GLY A O 1
ATOM 766 N N . GLU A 1 105 ? -24.274 50.817 138.829 1.00 60.34 95 GLU A N 1
ATOM 767 C CA . GLU A 1 105 ? -25.089 49.912 138.021 1.00 60.69 95 GLU A CA 1
ATOM 768 C C . GLU A 1 105 ? -24.678 48.437 138.171 1.00 59.56 95 GLU A C 1
ATOM 769 O O . GLU A 1 105 ? -23.490 48.095 138.158 1.00 59.51 95 GLU A O 1
ATOM 775 N N . ARG A 1 106 ? -25.684 47.575 138.319 1.00 56.39 96 ARG A N 1
ATOM 776 C CA . ARG A 1 106 ? -25.483 46.146 138.522 1.00 53.33 96 ARG A CA 1
ATOM 777 C C . ARG A 1 106 ? -26.406 45.313 137.609 1.00 50.99 96 ARG A C 1
ATOM 778 O O . ARG A 1 106 ? -27.621 45.536 137.580 1.00 51.37 96 ARG A O 1
ATOM 786 N N . PRO A 1 107 ? -25.847 44.333 136.869 1.00 46.67 97 PRO A N 1
ATOM 787 C CA . PRO A 1 107 ? -26.653 43.499 135.971 1.00 44.32 97 PRO A CA 1
ATOM 788 C C . PRO A 1 107 ? -27.822 42.741 136.596 1.00 42.81 97 PRO A C 1
ATOM 789 O O . PRO A 1 107 ? -28.798 42.429 135.905 1.00 44.92 97 PRO A O 1
ATOM 793 N N . GLN A 1 108 ? -27.747 42.445 137.888 1.00 38.07 98 GLN A N 1
ATOM 794 C CA . GLN A 1 108 ? -28.851 41.734 138.530 1.00 35.31 98 GLN A CA 1
ATOM 795 C C . GLN A 1 108 ? -29.405 42.493 139.713 1.00 33.81 98 GLN A C 1
ATOM 796 O O . GLN A 1 108 ? -28.699 43.232 140.385 1.00 37.10 98 GLN A O 1
ATOM 802 N N . PHE A 1 109 ? -30.682 42.312 139.973 1.00 30.38 99 PHE A N 1
ATOM 803 C CA . PHE A 1 109 ? -31.259 42.957 141.108 1.00 29.24 99 PHE A CA 1
ATOM 804 C C . PHE A 1 109 ? -32.431 42.137 141.582 1.00 31.77 99 PHE A C 1
ATOM 805 O O . PHE A 1 109 ? -33.125 41.507 140.785 1.00 33.50 99 PHE A O 1
ATOM 813 N N . LEU A 1 110 ? -32.666 42.170 142.886 1.00 33.66 100 LEU A N 1
ATOM 814 C CA . LEU A 1 110 ? -33.743 41.403 143.467 1.00 36.31 100 LEU A CA 1
ATOM 815 C C . LEU A 1 110 ? -34.805 42.297 144.093 1.00 38.39 100 LEU A C 1
ATOM 816 O O . LEU A 1 110 ? -34.572 42.958 145.101 1.00 40.33 100 LEU A O 1
ATOM 821 N N . VAL A 1 111 ? -35.978 42.321 143.481 1.00 41.60 101 VAL A N 1
ATOM 822 C CA . VAL A 1 111 ? -37.075 43.125 143.987 1.00 44.85 101 VAL A CA 1
ATOM 823 C C . VAL A 1 111 ? -37.903 42.255 144.940 1.00 48.88 101 VAL A C 1
ATOM 824 O O . VAL A 1 111 ? -38.683 41.390 144.518 1.00 49.21 101 VAL A O 1
ATOM 828 N N . PRO A 1 112 ? -37.721 42.471 146.254 1.00 52.53 102 PRO A N 1
ATOM 829 C CA . PRO A 1 112 ? -38.407 41.738 147.329 1.00 54.07 102 PRO A CA 1
ATOM 830 C C . PRO A 1 112 ? -39.909 41.723 147.214 1.00 54.29 102 PRO A C 1
ATOM 831 O O . PRO A 1 112 ? -40.517 42.741 146.909 1.00 56.40 102 PRO A O 1
ATOM 835 N N . LYS A 1 113 ? -40.503 40.565 147.474 1.00 54.60 103 LYS A N 1
ATOM 836 C CA . LYS A 1 113 ? -41.949 40.423 147.401 1.00 54.62 103 LYS A CA 1
ATOM 837 C C . LYS A 1 113 ? -42.655 41.307 148.415 1.00 54.49 103 LYS A C 1
ATOM 838 O O . LYS A 1 113 ? -42.026 41.860 149.320 1.00 53.49 103 LYS A O 1
ATOM 844 N N . GLY A 1 114 ? -43.968 41.436 148.247 1.00 54.97 104 GLY A N 1
ATOM 845 C CA . GLY A 1 114 ? -44.773 42.235 149.153 1.00 54.71 104 GLY A CA 1
ATOM 846 C C . GLY A 1 114 ? -44.580 43.733 149.036 1.00 55.16 104 GLY A C 1
ATOM 847 O O . GLY A 1 114 ? -45.226 44.494 149.759 1.00 56.45 104 GLY A O 1
ATOM 848 N N . CYS A 1 115 ? -43.700 44.167 148.138 1.00 53.79 105 CYS A N 1
ATOM 849 C CA . CYS A 1 115 ? -43.462 45.591 147.970 1.00 53.38 105 CYS A CA 1
ATOM 850 C C . CYS A 1 115 ? -44.004 46.104 146.631 1.00 55.21 105 CYS A C 1
ATOM 851 O O . CYS A 1 115 ? -43.995 45.379 145.625 1.00 55.29 105 CYS A O 1
ATOM 854 N N . ILE A 1 116 ? -44.474 47.354 146.626 1.00 55.39 106 ILE A N 1
ATOM 855 C CA . ILE A 1 116 ? -45.006 47.979 145.414 1.00 54.59 106 ILE A CA 1
ATOM 856 C C . ILE A 1 116 ? -43.867 48.656 144.668 1.00 52.09 106 ILE A C 1
ATOM 857 O O . ILE A 1 116 ? -43.200 49.531 145.209 1.00 52.06 106 ILE A O 1
ATOM 862 N N . PHE A 1 117 ? -43.657 48.247 143.418 1.00 49.57 107 PHE A N 1
ATOM 863 C CA . PHE A 1 117 ? -42.561 48.770 142.610 1.00 46.50 107 PHE A CA 1
ATOM 864 C C . PHE A 1 117 ? -42.895 48.958 141.128 1.00 46.86 107 PHE A C 1
ATOM 865 O O . PHE A 1 117 ? -43.888 48.423 140.621 1.00 46.55 107 PHE A O 1
ATOM 873 N N . GLY A 1 118 ? -42.022 49.702 140.450 1.00 45.12 108 GLY A N 1
ATOM 874 C CA . GLY A 1 118 ? -42.166 49.982 139.038 1.00 44.36 108 GLY A CA 1
ATOM 875 C C . GLY A 1 118 ? -40.801 50.351 138.492 1.00 46.02 108 GLY A C 1
ATOM 876 O O . GLY A 1 118 ? -39.831 50.404 139.239 1.00 46.87 108 GLY A O 1
ATOM 877 N N . SER A 1 119 ? -40.699 50.611 137.197 1.00 46.92 109 SER A N 1
ATOM 878 C CA . SER A 1 119 ? -39.410 50.961 136.635 1.00 47.56 109 SER A CA 1
ATOM 879 C C . SER A 1 119 ? -39.507 51.748 135.337 1.00 50.56 109 SER A C 1
ATOM 880 O O . SER A 1 119 ? -40.430 51.575 134.547 1.00 50.22 109 SER A O 1
ATOM 883 N N . ALA A 1 120 ? -38.527 52.613 135.129 1.00 53.93 110 ALA A N 1
ATOM 884 C CA . ALA A 1 120 ? -38.452 53.418 133.931 1.00 57.74 110 ALA A CA 1
ATOM 885 C C . ALA A 1 120 ? -37.047 53.226 133.394 1.00 59.34 110 ALA A C 1
ATOM 886 O O . ALA A 1 120 ? -36.208 52.639 134.067 1.00 60.01 110 ALA A O 1
ATOM 896 N N . ASN A 1 122 ? -33.436 54.935 131.817 1.00 63.93 112 ASN A N 1
ATOM 897 C CA . ASN A 1 122 ? -32.663 56.083 132.286 1.00 65.05 112 ASN A CA 1
ATOM 898 C C . ASN A 1 122 ? -32.365 57.053 131.137 1.00 66.44 112 ASN A C 1
ATOM 899 O O . ASN A 1 122 ? -32.150 58.246 131.354 1.00 65.50 112 ASN A O 1
ATOM 904 N N . GLN A 1 123 ? -32.362 56.518 129.918 1.00 69.08 113 GLN A N 1
ATOM 905 C CA . GLN A 1 123 ? -32.119 57.282 128.695 1.00 70.62 113 GLN A CA 1
ATOM 906 C C . GLN A 1 123 ? -33.127 56.801 127.660 1.00 71.87 113 GLN A C 1
ATOM 907 O O . GLN A 1 123 ? -33.712 55.730 127.823 1.00 72.37 113 GLN A O 1
ATOM 913 N N . ASP A 1 124 ? -33.338 57.585 126.601 1.00 73.56 114 ASP A N 1
ATOM 914 C CA . ASP A 1 124 ? -34.273 57.179 125.551 1.00 73.80 114 ASP A CA 1
ATOM 915 C C . ASP A 1 124 ? -33.622 56.041 124.772 1.00 72.88 114 ASP A C 1
ATOM 916 O O . ASP A 1 124 ? -32.415 56.053 124.520 1.00 72.93 114 ASP A O 1
ATOM 921 N N . GLY A 1 125 ? -34.429 55.058 124.397 1.00 71.18 115 GLY A N 1
ATOM 922 C CA . GLY A 1 125 ? -33.914 53.918 123.666 1.00 69.09 115 GLY A CA 1
ATOM 923 C C . GLY A 1 125 ? -34.743 52.714 124.052 1.00 67.65 115 GLY A C 1
ATOM 924 O O . GLY A 1 125 ? -35.944 52.855 124.306 1.00 68.16 115 GLY A O 1
ATOM 925 N N . PHE A 1 126 ? -34.130 51.535 124.109 1.00 64.86 116 PHE A N 1
ATOM 926 C CA . PHE A 1 126 ? -34.885 50.342 124.483 1.00 63.07 116 PHE A CA 1
ATOM 927 C C . PHE A 1 126 ? -34.216 49.574 125.617 1.00 61.61 116 PHE A C 1
ATOM 928 O O . PHE A 1 126 ? -33.053 49.819 125.953 1.00 61.70 116 PHE A O 1
ATOM 936 N N . SER A 1 127 ? -34.951 48.624 126.190 1.00 58.31 117 SER A N 1
ATOM 937 C CA . SER A 1 127 ? -34.406 47.804 127.261 1.00 53.47 117 SER A CA 1
ATOM 938 C C . SER A 1 127 ? -35.022 46.424 127.368 1.00 51.55 117 SER A C 1
ATOM 939 O O . SER A 1 127 ? -36.199 46.268 127.707 1.00 49.55 117 SER A O 1
ATOM 942 N N . LEU A 1 128 ? -34.202 45.426 127.046 1.00 50.39 118 LEU A N 1
ATOM 943 C CA . LEU A 1 128 ? -34.593 44.029 127.129 1.00 47.49 118 LEU A CA 1
ATOM 944 C C . LEU A 1 128 ? -34.147 43.624 128.530 1.00 45.60 118 LEU A C 1
ATOM 945 O O . LEU A 1 128 ? -33.030 43.939 128.958 1.00 42.84 118 LEU A O 1
ATOM 950 N N . VAL A 1 129 ? -35.017 42.911 129.228 1.00 43.46 119 VAL A N 1
ATOM 951 C CA . VAL A 1 129 ? -34.749 42.521 130.595 1.00 41.64 119 VAL A CA 1
ATOM 952 C C . VAL A 1 129 ? -35.265 41.126 130.921 1.00 43.08 119 VAL A C 1
ATOM 953 O O . VAL A 1 129 ? -36.288 40.682 130.387 1.00 42.52 119 VAL A O 1
ATOM 957 N N . GLY A 1 130 ? -34.550 40.436 131.806 1.00 43.11 120 GLY A N 1
ATOM 958 C CA . GLY A 1 130 ? -34.978 39.110 132.206 1.00 42.46 120 GLY A CA 1
ATOM 959 C C . GLY A 1 130 ? -35.612 39.182 133.578 1.00 42.16 120 GLY A C 1
ATOM 960 O O . GLY A 1 130 ? -35.042 39.769 134.494 1.00 43.34 120 GLY A O 1
ATOM 961 N N . CYS A 1 131 ? -36.794 38.602 133.723 1.00 41.71 121 CYS A N 1
ATOM 962 C CA . CYS A 1 131 ? -37.474 38.604 135.002 1.00 43.02 121 CYS A CA 1
ATOM 963 C C . CYS A 1 131 ? -37.877 37.196 135.413 1.00 44.24 121 CYS A C 1
ATOM 964 O O . CYS A 1 131 ? -38.623 36.504 134.720 1.00 43.45 121 CYS A O 1
ATOM 975 N N . VAL A 1 133 ? -39.538 35.225 138.601 1.00 52.06 123 VAL A N 1
ATOM 976 C CA . VAL A 1 133 ? -40.291 35.264 139.862 1.00 55.43 123 VAL A CA 1
ATOM 977 C C . VAL A 1 133 ? -40.343 33.815 140.314 1.00 58.76 123 VAL A C 1
ATOM 978 O O . VAL A 1 133 ? -40.752 32.957 139.545 1.00 59.07 123 VAL A O 1
ATOM 982 N N . SER A 1 134 ? -39.942 33.541 141.554 1.00 63.68 124 SER A N 1
ATOM 983 C CA . SER A 1 134 ? -39.852 32.166 142.034 1.00 66.44 124 SER A CA 1
ATOM 984 C C . SER A 1 134 ? -41.087 31.302 142.049 1.00 68.92 124 SER A C 1
ATOM 985 O O . SER A 1 134 ? -41.268 30.477 141.152 1.00 71.56 124 SER A O 1
ATOM 988 N N . PRO A 1 135 ? -41.937 31.422 143.076 1.00 69.47 125 PRO A N 1
ATOM 989 C CA . PRO A 1 135 ? -43.075 30.509 142.919 1.00 69.44 125 PRO A CA 1
ATOM 990 C C . PRO A 1 135 ? -43.918 30.934 141.709 1.00 70.39 125 PRO A C 1
ATOM 991 O O . PRO A 1 135 ? -44.644 31.923 141.774 1.00 71.26 125 PRO A O 1
ATOM 995 N N . GLY A 1 136 ? -43.792 30.193 140.607 1.00 70.99 126 GLY A N 1
ATOM 996 C CA . GLY A 1 136 ? -44.528 30.485 139.384 1.00 72.49 126 GLY A CA 1
ATOM 997 C C . GLY A 1 136 ? -45.486 31.665 139.403 1.00 73.35 126 GLY A C 1
ATOM 998 O O . GLY A 1 136 ? -46.441 31.689 140.183 1.00 74.25 126 GLY A O 1
ATOM 999 N N . PHE A 1 137 ? -45.246 32.640 138.532 1.00 72.75 127 PHE A N 1
ATOM 1000 C CA . PHE A 1 137 ? -46.097 33.816 138.464 1.00 73.12 127 PHE A CA 1
ATOM 1001 C C . PHE A 1 137 ? -47.521 33.583 137.977 1.00 73.21 127 PHE A C 1
ATOM 1002 O O . PHE A 1 137 ? -47.763 33.579 136.777 1.00 74.13 127 PHE A O 1
ATOM 1010 N N . THR A 1 138 ? -48.460 33.383 138.895 1.00 73.65 128 THR A N 1
ATOM 1011 C CA . THR A 1 138 ? -49.862 33.227 138.512 1.00 73.96 128 THR A CA 1
ATOM 1012 C C . THR A 1 138 ? -50.377 34.656 138.656 1.00 74.34 128 THR A C 1
ATOM 1013 O O . THR A 1 138 ? -49.772 35.456 139.373 1.00 74.47 128 THR A O 1
ATOM 1017 N N . PHE A 1 139 ? -51.467 35.005 137.985 1.00 73.97 129 PHE A N 1
ATOM 1018 C CA . PHE A 1 139 ? -51.958 36.371 138.113 1.00 73.70 129 PHE A CA 1
ATOM 1019 C C . PHE A 1 139 ? -52.608 36.677 139.459 1.00 74.37 129 PHE A C 1
ATOM 1020 O O . PHE A 1 139 ? -53.062 37.794 139.702 1.00 74.24 129 PHE A O 1
ATOM 1028 N N . ASP A 1 140 ? -52.634 35.680 140.337 1.00 75.45 130 ASP A N 1
ATOM 1029 C CA . ASP A 1 140 ? -53.196 35.852 141.669 1.00 76.21 130 ASP A CA 1
ATOM 1030 C C . ASP A 1 140 ? -52.118 36.539 142.492 1.00 76.24 130 ASP A C 1
ATOM 1031 O O . ASP A 1 140 ? -52.413 37.217 143.477 1.00 76.37 130 ASP A O 1
ATOM 1036 N N . ASP A 1 141 ? -50.866 36.340 142.081 1.00 75.50 131 ASP A N 1
ATOM 1037 C CA . ASP A 1 141 ? -49.718 36.922 142.764 1.00 75.15 131 ASP A CA 1
ATOM 1038 C C . ASP A 1 141 ? -49.386 38.303 142.212 1.00 74.63 131 ASP A C 1
ATOM 1039 O O . ASP A 1 141 ? -48.342 38.877 142.532 1.00 75.29 131 ASP A O 1
ATOM 1044 N N . PHE A 1 142 ? -50.283 38.835 141.390 1.00 72.85 132 PHE A N 1
ATOM 1045 C CA . PHE A 1 142 ? -50.085 40.141 140.781 1.00 71.79 132 PHE A CA 1
ATOM 1046 C C . PHE A 1 142 ? -51.088 41.144 141.347 1.00 71.78 132 PHE A C 1
ATOM 1047 O O . PHE A 1 142 ? -52.064 40.757 141.990 1.00 71.34 132 PHE A O 1
ATOM 1055 N N . GLU A 1 143 ? -50.836 42.431 141.115 1.00 71.79 133 GLU A N 1
ATOM 1056 C CA . GLU A 1 143 ? -51.736 43.490 141.566 1.00 72.23 133 GLU A CA 1
ATOM 1057 C C . GLU A 1 143 ? -51.285 44.864 141.079 1.00 71.92 133 GLU A C 1
ATOM 1058 O O . GLU A 1 143 ? -50.310 45.422 141.584 1.00 72.45 133 GLU A O 1
ATOM 1064 N N . LEU A 1 144 ? -51.998 45.401 140.093 1.00 70.83 134 LEU A N 1
ATOM 1065 C CA . LEU A 1 144 ? -51.676 46.709 139.528 1.00 70.44 134 LEU A CA 1
ATOM 1066 C C . LEU A 1 144 ? -52.394 47.779 140.357 1.00 70.49 134 LEU A C 1
ATOM 1067 O O . LEU A 1 144 ? -53.459 47.512 140.906 1.00 70.52 134 LEU A O 1
ATOM 1072 N N . PHE A 1 145 ? -51.819 48.978 140.456 1.00 71.09 135 PHE A N 1
ATOM 1073 C CA . PHE A 1 145 ? -52.426 50.046 141.262 1.00 71.58 135 PHE A CA 1
ATOM 1074 C C . PHE A 1 145 ? -52.764 51.354 140.542 1.00 71.30 135 PHE A C 1
ATOM 1075 O O . PHE A 1 145 ? -52.026 51.814 139.669 1.00 71.43 135 PHE A O 1
ATOM 1083 N N . SER A 1 146 ? -53.884 51.953 140.947 1.00 70.63 136 SER A N 1
ATOM 1084 C CA . SER A 1 146 ? -54.380 53.210 140.384 1.00 70.27 136 SER A CA 1
ATOM 1085 C C . SER A 1 146 ? -53.633 54.376 140.998 1.00 70.94 136 SER A C 1
ATOM 1086 O O . SER A 1 146 ? -53.227 54.298 142.151 1.00 71.91 136 SER A O 1
ATOM 1089 N N . GLN A 1 147 ? -53.479 55.465 140.248 1.00 71.60 137 GLN A N 1
ATOM 1090 C CA . GLN A 1 147 ? -52.783 56.643 140.763 1.00 71.92 137 GLN A CA 1
ATOM 1091 C C . GLN A 1 147 ? -53.498 57.111 142.025 1.00 72.76 137 GLN A C 1
ATOM 1092 O O . GLN A 1 147 ? -52.872 57.600 142.970 1.00 72.55 137 GLN A O 1
ATOM 1098 N N . GLU A 1 148 ? -54.817 56.936 142.034 1.00 73.11 138 GLU A N 1
ATOM 1099 C CA . GLU A 1 148 ? -55.645 57.319 143.173 1.00 73.11 138 GLU A CA 1
ATOM 1100 C C . GLU A 1 148 ? -55.104 56.749 144.477 1.00 73.64 138 GLU A C 1
ATOM 1101 O O . GLU A 1 148 ? -54.542 57.474 145.293 1.00 73.70 138 GLU A O 1
ATOM 1107 N N . ALA A 1 149 ? -55.271 55.445 144.666 1.00 74.80 139 ALA A N 1
ATOM 1108 C CA . ALA A 1 149 ? -54.816 54.791 145.886 1.00 75.37 139 ALA A CA 1
ATOM 1109 C C . ALA A 1 149 ? -53.375 55.147 146.221 1.00 76.36 139 ALA A C 1
ATOM 1110 O O . ALA A 1 149 ? -53.029 55.313 147.389 1.00 76.71 139 ALA A O 1
ATOM 1112 N N . LEU A 1 150 ? -52.541 55.285 145.197 1.00 77.46 140 LEU A N 1
ATOM 1113 C CA . LEU A 1 150 ? -51.133 55.596 145.412 1.00 79.12 140 LEU A CA 1
ATOM 1114 C C . LEU A 1 150 ? -50.842 56.992 145.958 1.00 80.97 140 LEU A C 1
ATOM 1115 O O . LEU A 1 150 ? -49.814 57.204 146.603 1.00 81.69 140 LEU A O 1
ATOM 1120 N N . LEU A 1 151 ? -51.721 57.953 145.694 1.00 82.76 141 LEU A N 1
ATOM 1121 C CA . LEU A 1 151 ? -51.521 59.295 146.237 1.00 83.01 141 LEU A CA 1
ATOM 1122 C C . LEU A 1 151 ? -52.175 59.337 147.618 1.00 84.14 141 LEU A C 1
ATOM 1123 O O . LEU A 1 151 ? -51.835 60.172 148.454 1.00 84.24 141 LEU A O 1
ATOM 1128 N N . ALA A 1 152 ? -53.124 58.431 147.841 1.00 85.34 142 ALA A N 1
ATOM 1129 C CA . ALA A 1 152 ? -53.792 58.327 149.129 1.00 86.92 142 ALA A CA 1
ATOM 1130 C C . ALA A 1 152 ? -52.665 57.867 150.037 1.00 88.83 142 ALA A C 1
ATOM 1131 O O . ALA A 1 152 ? -52.007 58.676 150.692 1.00 89.82 142 ALA A O 1
ATOM 1141 N N . TYR A 1 154 ? -49.031 56.792 150.975 1.00 89.74 144 TYR A N 1
ATOM 1142 C CA . TYR A 1 154 ? -47.792 57.360 150.445 1.00 89.36 144 TYR A CA 1
ATOM 1143 C C . TYR A 1 154 ? -47.999 58.684 149.701 1.00 89.07 144 TYR A C 1
ATOM 1144 O O . TYR A 1 154 ? -47.916 58.731 148.474 1.00 88.80 144 TYR A O 1
ATOM 1153 N N . PRO A 1 155 ? -48.280 59.775 150.433 1.00 89.00 145 PRO A N 1
ATOM 1154 C CA . PRO A 1 155 ? -48.486 61.086 149.798 1.00 87.89 145 PRO A CA 1
ATOM 1155 C C . PRO A 1 155 ? -47.166 61.805 149.514 1.00 86.63 145 PRO A C 1
ATOM 1156 O O . PRO A 1 155 ? -47.063 62.597 148.580 1.00 86.40 145 PRO A O 1
ATOM 1160 N N . GLN A 1 156 ? -46.163 61.514 150.335 1.00 85.57 146 GLN A N 1
ATOM 1161 C CA . GLN A 1 156 ? -44.845 62.134 150.228 1.00 84.23 146 GLN A CA 1
ATOM 1162 C C . GLN A 1 156 ? -44.042 61.735 148.994 1.00 84.11 146 GLN A C 1
ATOM 1163 O O . GLN A 1 156 ? -42.922 62.216 148.800 1.00 82.70 146 GLN A O 1
ATOM 1169 N N . HIS A 1 157 ? -44.607 60.865 148.161 1.00 84.58 147 HIS A N 1
ATOM 1170 C CA . HIS A 1 157 ? -43.898 60.402 146.971 1.00 85.48 147 HIS A CA 1
ATOM 1171 C C . HIS A 1 157 ? -44.619 60.723 145.664 1.00 85.14 147 HIS A C 1
ATOM 1172 O O . HIS A 1 157 ? -44.326 60.131 144.620 1.00 86.06 147 HIS A O 1
ATOM 1179 N N . LYS A 1 158 ? -45.550 61.670 145.724 1.00 83.67 148 LYS A N 1
ATOM 1180 C CA . LYS A 1 158 ? -46.321 62.080 144.551 1.00 81.32 148 LYS A CA 1
ATOM 1181 C C . LYS A 1 158 ? -45.470 62.201 143.289 1.00 79.58 148 LYS A C 1
ATOM 1182 O O . LYS A 1 158 ? -45.841 61.692 142.238 1.00 79.64 148 LYS A O 1
ATOM 1188 N N . ALA A 1 159 ? -44.328 62.868 143.402 1.00 78.16 149 ALA A N 1
ATOM 1189 C CA . ALA A 1 159 ? -43.430 63.071 142.270 1.00 77.19 149 ALA A CA 1
ATOM 1190 C C . ALA A 1 159 ? -43.205 61.844 141.375 1.00 77.17 149 ALA A C 1
ATOM 1191 O O . ALA A 1 159 ? -43.318 61.936 140.150 1.00 76.09 149 ALA A O 1
ATOM 1193 N N . VAL A 1 160 ? -42.884 60.701 141.979 1.00 77.52 150 VAL A N 1
ATOM 1194 C CA . VAL A 1 160 ? -42.628 59.485 141.211 1.00 76.33 150 VAL A CA 1
ATOM 1195 C C . VAL A 1 160 ? -43.904 58.678 140.966 1.00 76.45 150 VAL A C 1
ATOM 1196 O O . VAL A 1 160 ? -43.966 57.882 140.030 1.00 76.56 150 VAL A O 1
ATOM 1200 N N . VAL A 1 161 ? -44.916 58.873 141.805 1.00 76.17 151 VAL A N 1
ATOM 1201 C CA . VAL A 1 161 ? -46.178 58.164 141.622 1.00 76.52 151 VAL A CA 1
ATOM 1202 C C . VAL A 1 161 ? -46.847 58.656 140.330 1.00 77.73 151 VAL A C 1
ATOM 1203 O O . VAL A 1 161 ? -47.561 57.903 139.658 1.00 77.85 151 VAL A O 1
ATOM 1207 N N . GLN A 1 162 ? -46.597 59.921 139.990 1.00 78.68 152 GLN A N 1
ATOM 1208 C CA . GLN A 1 162 ? -47.145 60.541 138.787 1.00 79.54 152 GLN A CA 1
ATOM 1209 C C . GLN A 1 162 ? -46.405 60.115 137.527 1.00 80.35 152 GLN A C 1
ATOM 1210 O O . GLN A 1 162 ? -46.635 60.671 136.457 1.00 80.79 152 GLN A O 1
ATOM 1216 N N . LYS A 1 163 ? -45.499 59.155 137.649 1.00 81.42 153 LYS A N 1
ATOM 1217 C CA . LYS A 1 163 ? -44.762 58.677 136.484 1.00 82.47 153 LYS A CA 1
ATOM 1218 C C . LYS A 1 163 ? -44.985 57.188 136.266 1.00 81.87 153 LYS A C 1
ATOM 1219 O O . LYS A 1 163 ? -45.169 56.736 135.132 1.00 80.64 153 LYS A O 1
ATOM 1225 N N . LEU A 1 164 ? -44.982 56.436 137.364 1.00 81.68 154 LEU A N 1
ATOM 1226 C CA . LEU A 1 164 ? -45.163 54.992 137.312 1.00 81.90 154 LEU A CA 1
ATOM 1227 C C . LEU A 1 164 ? -46.573 54.601 137.731 1.00 82.49 154 LEU A C 1
ATOM 1228 O O . LEU A 1 164 ? -46.777 53.563 138.356 1.00 83.29 154 LEU A O 1
ATOM 1233 N N . SER A 1 165 ? -47.547 55.434 137.388 1.00 83.22 155 SER A N 1
ATOM 1234 C CA . SER A 1 165 ? -48.933 55.154 137.732 1.00 83.56 155 SER A CA 1
ATOM 1235 C C . SER A 1 165 ? -49.861 55.989 136.863 1.00 83.69 155 SER A C 1
ATOM 1236 O O . SER A 1 165 ? -49.421 56.926 136.199 1.00 83.98 155 SER A O 1
ATOM 1239 N N . ARG A 1 166 ? -51.141 55.634 136.852 1.00 84.19 156 ARG A N 1
ATOM 1240 C CA . ARG A 1 166 ? -52.134 56.375 136.076 1.00 85.14 156 ARG A CA 1
ATOM 1241 C C . ARG A 1 166 ? -53.483 56.367 136.779 1.00 86.09 156 ARG A C 1
ATOM 1242 O O . ARG A 1 166 ? -53.877 55.361 137.379 1.00 86.26 156 ARG A O 1
ATOM 1250 N N . PRO A 1 167 ? -54.207 57.498 136.709 1.00 86.78 157 PRO A N 1
ATOM 1251 C CA . PRO A 1 167 ? -55.522 57.727 137.314 1.00 87.50 157 PRO A CA 1
ATOM 1252 C C . PRO A 1 167 ? -56.735 56.947 136.797 1.00 87.81 157 PRO A C 1
ATOM 1253 O O . PRO A 1 167 ? -56.680 56.264 135.773 1.00 86.86 157 PRO A O 1
ATOM 1257 N N . GLU A 1 168 ? -57.829 57.073 137.545 1.00 88.58 158 GLU A N 1
ATOM 1258 C CA . GLU A 1 168 ? -59.100 56.426 137.247 1.00 89.99 158 GLU A CA 1
ATOM 1259 C C . GLU A 1 168 ? -58.960 54.906 137.281 1.00 90.72 158 GLU A C 1
ATOM 1260 O O . GLU A 1 168 ? -59.140 54.263 136.222 1.00 91.21 158 GLU A O 1
ATOM 1274 N N . GLN B 1 12 ? -22.809 37.623 168.277 1.00 112.87 2 GLN B N 1
ATOM 1275 C CA . GLN B 1 12 ? -21.952 37.323 167.134 1.00 109.01 2 GLN B CA 1
ATOM 1276 C C . GLN B 1 12 ? -22.255 35.905 166.654 1.00 105.53 2 GLN B C 1
ATOM 1277 O O . GLN B 1 12 ? -21.715 34.927 167.167 1.00 105.31 2 GLN B O 1
ATOM 1283 N N . ASN B 1 13 ? -23.129 35.814 165.660 1.00 101.24 3 ASN B N 1
ATOM 1284 C CA . ASN B 1 13 ? -23.563 34.539 165.105 1.00 96.35 3 ASN B CA 1
ATOM 1285 C C . ASN B 1 13 ? -22.999 34.254 163.708 1.00 92.00 3 ASN B C 1
ATOM 1286 O O . ASN B 1 13 ? -22.641 35.171 162.970 1.00 92.39 3 ASN B O 1
ATOM 1291 N N . ALA B 1 14 ? -22.915 32.974 163.355 1.00 85.79 4 ALA B N 1
ATOM 1292 C CA . ALA B 1 14 ? -22.384 32.559 162.059 1.00 79.15 4 ALA B CA 1
ATOM 1293 C C . ALA B 1 14 ? -23.060 33.217 160.855 1.00 74.49 4 ALA B C 1
ATOM 1294 O O . ALA B 1 14 ? -22.391 33.627 159.914 1.00 72.56 4 ALA B O 1
ATOM 1296 N N . ASP B 1 15 ? -24.385 33.307 160.878 1.00 70.18 5 ASP B N 1
ATOM 1297 C CA . ASP B 1 15 ? -25.107 33.914 159.770 1.00 66.32 5 ASP B CA 1
ATOM 1298 C C . ASP B 1 15 ? -24.556 35.301 159.464 1.00 63.70 5 ASP B C 1
ATOM 1299 O O . ASP B 1 15 ? -24.347 35.655 158.301 1.00 63.73 5 ASP B O 1
ATOM 1304 N N . ASP B 1 16 ? -24.309 36.082 160.512 1.00 59.30 6 ASP B N 1
ATOM 1305 C CA . ASP B 1 16 ? -23.781 37.426 160.350 1.00 53.68 6 ASP B CA 1
ATOM 1306 C C . ASP B 1 16 ? -22.489 37.441 159.558 1.00 50.93 6 ASP B C 1
ATOM 1307 O O . ASP B 1 16 ? -22.322 38.245 158.639 1.00 50.83 6 ASP B O 1
ATOM 1312 N N . PHE B 1 17 ? -21.570 36.552 159.906 1.00 46.72 7 PHE B N 1
ATOM 1313 C CA . PHE B 1 17 ? -20.314 36.495 159.193 1.00 42.46 7 PHE B CA 1
ATOM 1314 C C . PHE B 1 17 ? -20.504 36.192 157.723 1.00 42.49 7 PHE B C 1
ATOM 1315 O O . PHE B 1 17 ? -19.853 36.807 156.879 1.00 42.13 7 PHE B O 1
ATOM 1323 N N . ILE B 1 18 ? -21.392 35.251 157.402 1.00 43.27 8 ILE B N 1
ATOM 1324 C CA . ILE B 1 18 ? -21.589 34.907 156.003 1.00 44.10 8 ILE B CA 1
ATOM 1325 C C . ILE B 1 18 ? -22.233 36.078 155.276 1.00 43.90 8 ILE B C 1
ATOM 1326 O O . ILE B 1 18 ? -21.898 36.348 154.124 1.00 42.93 8 ILE B O 1
ATOM 1331 N N . LYS B 1 19 ? -23.116 36.796 155.968 1.00 45.31 9 LYS B N 1
ATOM 1332 C CA . LYS B 1 19 ? -23.771 37.981 155.406 1.00 47.41 9 LYS B CA 1
ATOM 1333 C C . LYS B 1 19 ? -22.801 39.174 155.239 1.00 48.62 9 LYS B C 1
ATOM 1334 O O . LYS B 1 19 ? -22.609 39.675 154.126 1.00 48.92 9 LYS B O 1
ATOM 1340 N N . PHE B 1 20 ? -22.183 39.617 156.333 1.00 47.66 10 PHE B N 1
ATOM 1341 C CA . PHE B 1 20 ? -21.254 40.746 156.269 1.00 46.75 10 PHE B CA 1
ATOM 1342 C C . PHE B 1 20 ? -20.064 40.490 155.362 1.00 44.71 10 PHE B C 1
ATOM 1343 O O . PHE B 1 20 ? -19.727 41.327 154.528 1.00 43.92 10 PHE B O 1
ATOM 1351 N N . LEU B 1 21 ? -19.417 39.341 155.515 1.00 44.03 11 LEU B N 1
ATOM 1352 C CA . LEU B 1 21 ? -18.264 39.043 154.668 1.00 41.18 11 LEU B CA 1
ATOM 1353 C C . LEU B 1 21 ? -18.675 38.512 153.305 1.00 40.40 11 LEU B C 1
ATOM 1354 O O . LEU B 1 21 ? -17.819 38.332 152.438 1.00 38.87 11 LEU B O 1
ATOM 1359 N N . GLU B 1 22 ? -19.978 38.273 153.116 1.00 40.27 12 GLU B N 1
ATOM 1360 C CA . GLU B 1 22 ? -20.497 37.781 151.834 1.00 40.40 12 GLU B CA 1
ATOM 1361 C C . GLU B 1 22 ? -19.835 36.454 151.485 1.00 38.93 12 GLU B C 1
ATOM 1362 O O . GLU B 1 22 ? -19.244 36.300 150.419 1.00 38.62 12 GLU B O 1
ATOM 1368 N N . LEU B 1 23 ? -19.940 35.489 152.379 1.00 37.35 13 LEU B N 1
ATOM 1369 C CA . LEU B 1 23 ? -19.304 34.212 152.145 1.00 37.57 13 LEU B CA 1
ATOM 1370 C C . LEU B 1 23 ? -20.026 33.301 151.147 1.00 38.08 13 LEU B C 1
ATOM 1371 O O . LEU B 1 23 ? -21.259 33.282 151.063 1.00 37.66 13 LEU B O 1
ATOM 1376 N N . GLU B 1 24 ? -19.226 32.552 150.396 1.00 38.37 14 GLU B N 1
ATOM 1377 C CA . GLU B 1 24 ? -19.710 31.622 149.381 1.00 39.31 14 GLU B CA 1
ATOM 1378 C C . GLU B 1 24 ? -19.399 30.179 149.773 1.00 37.28 14 GLU B C 1
ATOM 1379 O O . GLU B 1 24 ? -18.315 29.889 150.271 1.00 37.78 14 GLU B O 1
ATOM 1385 N N . GLN B 1 25 ? -20.338 29.277 149.513 1.00 34.85 15 GLN B N 1
ATOM 1386 C CA . GLN B 1 25 ? -20.134 27.864 149.781 1.00 31.33 15 GLN B CA 1
ATOM 1387 C C . GLN B 1 25 ? -18.852 27.477 149.078 1.00 30.39 15 GLN B C 1
ATOM 1388 O O . GLN B 1 25 ? -18.620 27.886 147.949 1.00 30.34 15 GLN B O 1
ATOM 1394 N N . HIS B 1 26 ? -18.002 26.705 149.745 1.00 29.07 16 HIS B N 1
ATOM 1395 C CA . HIS B 1 26 ? -16.761 26.280 149.129 1.00 26.73 16 HIS B CA 1
ATOM 1396 C C . HIS B 1 26 ? -17.003 24.835 148.762 1.00 26.66 16 HIS B C 1
ATOM 1397 O O . HIS B 1 26 ? -17.696 24.130 149.484 1.00 25.69 16 HIS B O 1
ATOM 1404 N N . VAL B 1 27 ? -16.468 24.390 147.631 1.00 29.20 17 VAL B N 1
ATOM 1405 C CA . VAL B 1 27 ? -16.692 23.013 147.210 1.00 31.13 17 VAL B CA 1
ATOM 1406 C C . VAL B 1 27 ? -16.223 22.025 148.284 1.00 33.03 17 VAL B C 1
ATOM 1407 O O . VAL B 1 27 ? -16.925 21.050 148.588 1.00 33.10 17 VAL B O 1
ATOM 1411 N N . GLU B 1 28 ? -15.057 22.301 148.873 1.00 32.56 18 GLU B N 1
ATOM 1412 C CA . GLU B 1 28 ? -14.489 21.450 149.917 1.00 33.45 18 GLU B CA 1
ATOM 1413 C C . GLU B 1 28 ? -15.287 21.480 151.225 1.00 33.70 18 GLU B C 1
ATOM 1414 O O . GLU B 1 28 ? -14.914 20.814 152.177 1.00 36.68 18 GLU B O 1
ATOM 1420 N N . GLY B 1 29 ? -16.386 22.231 151.277 1.00 33.54 19 GLY B N 1
ATOM 1421 C CA . GLY B 1 29 ? -17.170 22.319 152.509 1.00 32.27 19 GLY B CA 1
ATOM 1422 C C . GLY B 1 29 ? -17.002 23.672 153.200 1.00 32.19 19 GLY B C 1
ATOM 1423 O O . GLY B 1 29 ? -16.017 24.368 152.965 1.00 28.70 19 GLY B O 1
ATOM 1424 N N . GLY B 1 30 ? -17.958 24.060 154.043 1.00 32.93 20 GLY B N 1
ATOM 1425 C CA . GLY B 1 30 ? -17.855 25.346 154.722 1.00 36.89 20 GLY B CA 1
ATOM 1426 C C . GLY B 1 30 ? -17.933 26.549 153.782 1.00 38.70 20 GLY B C 1
ATOM 1427 O O . GLY B 1 30 ? -18.061 26.371 152.567 1.00 41.57 20 GLY B O 1
ATOM 1428 N N . PHE B 1 31 ? -17.838 27.770 154.315 1.00 37.31 21 PHE B N 1
ATOM 1429 C CA . PHE B 1 31 ? -17.929 28.974 153.484 1.00 35.91 21 PHE B CA 1
ATOM 1430 C C . PHE B 1 31 ? -16.649 29.784 153.311 1.00 34.95 21 PHE B C 1
ATOM 1431 O O . PHE B 1 31 ? -15.850 29.863 154.226 1.00 37.37 21 PHE B O 1
ATOM 1439 N N . TYR B 1 32 ? -16.478 30.418 152.150 1.00 34.52 22 TYR B N 1
ATOM 1440 C CA . TYR B 1 32 ? -15.289 31.235 151.876 1.00 33.89 22 TYR B CA 1
ATOM 1441 C C . TYR B 1 32 ? -15.574 32.512 151.076 1.00 34.61 22 TYR B C 1
ATOM 1442 O O . TYR B 1 32 ? -16.719 32.878 150.824 1.00 34.95 22 TYR B O 1
ATOM 1451 N N . ARG B 1 33 ? -14.493 33.169 150.672 1.00 35.38 23 ARG B N 1
ATOM 1452 C CA . ARG B 1 33 ? -14.532 34.381 149.860 1.00 37.69 23 ARG B CA 1
ATOM 1453 C C . ARG B 1 33 ? -13.140 34.980 149.860 1.00 35.53 23 ARG B C 1
ATOM 1454 O O . ARG B 1 33 ? -12.665 35.417 150.886 1.00 36.77 23 ARG B O 1
ATOM 1462 N N . SER B 1 34 ? -12.475 34.995 148.720 1.00 33.97 24 SER B N 1
ATOM 1463 C CA . SER B 1 34 ? -11.154 35.583 148.676 1.00 36.31 24 SER B CA 1
ATOM 1464 C C . SER B 1 34 ? -11.236 37.001 149.243 1.00 38.20 24 SER B C 1
ATOM 1465 O O . SER B 1 34 ? -12.243 37.692 149.055 1.00 40.81 24 SER B O 1
ATOM 1468 N N . SER B 1 35 ? -10.184 37.431 149.940 1.00 38.99 25 SER B N 1
ATOM 1469 C CA . SER B 1 35 ? -10.130 38.782 150.513 1.00 36.67 25 SER B CA 1
ATOM 1470 C C . SER B 1 35 ? -9.126 39.624 149.713 1.00 37.35 25 SER B C 1
ATOM 1471 O O . SER B 1 35 ? -9.419 40.771 149.350 1.00 39.24 25 SER B O 1
ATOM 1474 N N . TYR B 1 36 ? -7.942 39.064 149.457 1.00 34.69 26 TYR B N 1
ATOM 1475 C CA . TYR B 1 36 ? -6.921 39.763 148.675 1.00 33.89 26 TYR B CA 1
ATOM 1476 C C . TYR B 1 36 ? -6.124 38.743 147.890 1.00 34.96 26 TYR B C 1
ATOM 1477 O O . TYR B 1 36 ? -6.321 37.552 148.057 1.00 37.69 26 TYR B O 1
ATOM 1486 N N . ARG B 1 37 ? -5.229 39.214 147.033 1.00 36.31 27 ARG B N 1
ATOM 1487 C CA . ARG B 1 37 ? -4.410 38.342 146.202 1.00 38.19 27 ARG B CA 1
ATOM 1488 C C . ARG B 1 37 ? -3.299 39.181 145.596 1.00 37.50 27 ARG B C 1
ATOM 1489 O O . ARG B 1 37 ? -3.549 40.131 144.876 1.00 40.52 27 ARG B O 1
ATOM 1497 N N . SER B 1 38 ? -2.064 38.828 145.894 1.00 38.06 28 SER B N 1
ATOM 1498 C CA . SER B 1 38 ? -0.914 39.568 145.399 1.00 40.08 28 SER B CA 1
ATOM 1499 C C . SER B 1 38 ? -1.031 40.157 143.987 1.00 42.61 28 SER B C 1
ATOM 1500 O O . SER B 1 38 ? -1.561 39.512 143.073 1.00 42.88 28 SER B O 1
ATOM 1503 N N . GLU B 1 39 ? -0.544 41.391 143.824 1.00 44.62 29 GLU B N 1
ATOM 1504 C CA . GLU B 1 39 ? -0.543 42.049 142.520 1.00 47.36 29 GLU B CA 1
ATOM 1505 C C . GLU B 1 39 ? 0.843 41.859 141.935 1.00 49.60 29 GLU B C 1
ATOM 1506 O O . GLU B 1 39 ? 1.195 42.472 140.933 1.00 51.70 29 GLU B O 1
ATOM 1512 N N . THR B 1 40 ? 1.641 41.024 142.586 1.00 52.33 30 THR B N 1
ATOM 1513 C CA . THR B 1 40 ? 2.976 40.723 142.093 1.00 56.43 30 THR B CA 1
ATOM 1514 C C . THR B 1 40 ? 2.884 39.307 141.549 1.00 58.52 30 THR B C 1
ATOM 1515 O O . THR B 1 40 ? 2.024 38.539 141.977 1.00 58.95 30 THR B O 1
ATOM 1519 N N . ALA B 1 41 ? 3.755 38.948 140.615 1.00 61.25 31 ALA B N 1
ATOM 1520 C CA . ALA B 1 41 ? 3.683 37.617 140.027 1.00 64.95 31 ALA B CA 1
ATOM 1521 C C . ALA B 1 41 ? 4.752 36.637 140.483 1.00 67.03 31 ALA B C 1
ATOM 1522 O O . ALA B 1 41 ? 5.905 37.004 140.690 1.00 67.52 31 ALA B O 1
ATOM 1524 N N . PHE B 1 42 ? 4.354 35.382 140.647 1.00 69.45 32 PHE B N 1
ATOM 1525 C CA . PHE B 1 42 ? 5.297 34.347 141.029 1.00 72.25 32 PHE B CA 1
ATOM 1526 C C . PHE B 1 42 ? 5.770 33.800 139.700 1.00 74.63 32 PHE B C 1
ATOM 1527 O O . PHE B 1 42 ? 6.968 33.661 139.451 1.00 75.57 32 PHE B O 1
ATOM 1535 N N . ASP B 1 43 ? 4.789 33.495 138.855 1.00 76.83 33 ASP B N 1
ATOM 1536 C CA . ASP B 1 43 ? 4.995 32.990 137.502 1.00 78.09 33 ASP B CA 1
ATOM 1537 C C . ASP B 1 43 ? 3.837 33.539 136.677 1.00 78.57 33 ASP B C 1
ATOM 1538 O O . ASP B 1 43 ? 2.862 34.047 137.233 1.00 78.21 33 ASP B O 1
ATOM 1543 N N . PRO B 1 44 ? 3.930 33.468 135.339 1.00 78.78 34 PRO B N 1
ATOM 1544 C CA . PRO B 1 44 ? 2.814 33.990 134.545 1.00 78.46 34 PRO B CA 1
ATOM 1545 C C . PRO B 1 44 ? 1.564 33.112 134.686 1.00 78.48 34 PRO B C 1
ATOM 1546 O O . PRO B 1 44 ? 0.692 33.114 133.822 1.00 78.92 34 PRO B O 1
ATOM 1550 N N . SER B 1 45 ? 1.482 32.372 135.787 1.00 78.43 35 SER B N 1
ATOM 1551 C CA . SER B 1 45 ? 0.354 31.483 136.049 1.00 77.67 35 SER B CA 1
ATOM 1552 C C . SER B 1 45 ? -0.331 31.812 137.378 1.00 76.81 35 SER B C 1
ATOM 1553 O O . SER B 1 45 ? -1.527 32.107 137.417 1.00 77.64 35 SER B O 1
ATOM 1556 N N . ARG B 1 46 ? 0.436 31.749 138.463 1.00 74.23 36 ARG B N 1
ATOM 1557 C CA . ARG B 1 46 ? -0.081 32.034 139.799 1.00 71.52 36 ARG B CA 1
ATOM 1558 C C . ARG B 1 46 ? 0.416 33.379 140.319 1.00 68.33 36 ARG B C 1
ATOM 1559 O O . ARG B 1 46 ? 1.409 33.923 139.824 1.00 67.86 36 ARG B O 1
ATOM 1567 N N . GLN B 1 47 ? -0.271 33.909 141.326 1.00 63.65 37 GLN B N 1
ATOM 1568 C CA . GLN B 1 47 ? 0.155 35.159 141.937 1.00 59.50 37 GLN B CA 1
ATOM 1569 C C . GLN B 1 47 ? 1.048 34.801 143.130 1.00 56.82 37 GLN B C 1
ATOM 1570 O O . GLN B 1 47 ? 1.111 33.639 143.551 1.00 55.78 37 GLN B O 1
ATOM 1576 N N . LEU B 1 48 ? 1.742 35.795 143.673 1.00 51.56 38 LEU B N 1
ATOM 1577 C CA . LEU B 1 48 ? 2.636 35.566 144.803 1.00 46.24 38 LEU B CA 1
ATOM 1578 C C . LEU B 1 48 ? 1.897 34.999 146.027 1.00 43.23 38 LEU B C 1
ATOM 1579 O O . LEU B 1 48 ? 2.478 34.279 146.832 1.00 42.09 38 LEU B O 1
ATOM 1584 N N . TRP B 1 49 ? 0.621 35.331 146.175 1.00 39.57 39 TRP B N 1
ATOM 1585 C CA . TRP B 1 49 ? -0.142 34.813 147.298 1.00 38.11 39 TRP B CA 1
ATOM 1586 C C . TRP B 1 49 ? -1.625 35.120 147.178 1.00 37.48 39 TRP B C 1
ATOM 1587 O O . TRP B 1 49 ? -2.025 35.985 146.422 1.00 39.54 39 TRP B O 1
ATOM 1598 N N . SER B 1 50 ? -2.442 34.388 147.910 1.00 36.15 40 SER B N 1
ATOM 1599 C CA . SER B 1 50 ? -3.877 34.609 147.879 1.00 37.28 40 SER B CA 1
ATOM 1600 C C . SER B 1 50 ? -4.330 34.391 149.304 1.00 36.98 40 SER B C 1
ATOM 1601 O O . SER B 1 50 ? -3.587 33.827 150.094 1.00 39.31 40 SER B O 1
ATOM 1604 N N . SER B 1 51 ? -5.520 34.850 149.652 1.00 35.23 41 SER B N 1
ATOM 1605 C CA . SER B 1 51 ? -5.995 34.653 151.007 1.00 34.97 41 SER B CA 1
ATOM 1606 C C . SER B 1 51 ? -7.499 34.666 151.000 1.00 33.89 41 SER B C 1
ATOM 1607 O O . SER B 1 51 ? -8.118 35.302 150.151 1.00 33.82 41 SER B O 1
ATOM 1610 N N . ILE B 1 52 ? -8.091 33.972 151.957 1.00 31.70 42 ILE B N 1
ATOM 1611 C CA . ILE B 1 52 ? -9.530 33.919 152.000 1.00 33.18 42 ILE B CA 1
ATOM 1612 C C . ILE B 1 52 ? -9.989 33.896 153.423 1.00 32.84 42 ILE B C 1
ATOM 1613 O O . ILE B 1 52 ? -9.207 33.688 154.319 1.00 38.12 42 ILE B O 1
ATOM 1618 N N . TYR B 1 53 ? -11.257 34.156 153.631 1.00 32.23 43 TYR B N 1
ATOM 1619 C CA . TYR B 1 53 ? -11.817 34.070 154.951 1.00 33.96 43 TYR B CA 1
ATOM 1620 C C . TYR B 1 53 ? -12.379 32.664 154.796 1.00 34.87 43 TYR B C 1
ATOM 1621 O O . TYR B 1 53 ? -12.657 32.240 153.676 1.00 36.53 43 TYR B O 1
ATOM 1630 N N . PHE B 1 54 ? -12.527 31.922 155.880 1.00 32.79 44 PHE B N 1
ATOM 1631 C CA . PHE B 1 54 ? -13.077 30.589 155.745 1.00 30.10 44 PHE B CA 1
ATOM 1632 C C . PHE B 1 54 ? -13.828 30.289 157.028 1.00 28.01 44 PHE B C 1
ATOM 1633 O O . PHE B 1 54 ? -13.305 30.494 158.104 1.00 30.20 44 PHE B O 1
ATOM 1641 N N . LEU B 1 55 ? -15.054 29.814 156.925 1.00 24.61 45 LEU B N 1
ATOM 1642 C CA . LEU B 1 55 ? -15.826 29.562 158.121 1.00 27.20 45 LEU B CA 1
ATOM 1643 C C . LEU B 1 55 ? -16.540 28.212 158.173 1.00 27.93 45 LEU B C 1
ATOM 1644 O O . LEU B 1 55 ? -17.090 27.746 157.175 1.00 28.04 45 LEU B O 1
ATOM 1649 N N . LEU B 1 56 ? -16.505 27.582 159.342 1.00 26.81 46 LEU B N 1
ATOM 1650 C CA . LEU B 1 56 ? -17.199 26.325 159.530 1.00 28.29 46 LEU B CA 1
ATOM 1651 C C . LEU B 1 56 ? -18.448 26.724 160.276 1.00 30.17 46 LEU B C 1
ATOM 1652 O O . LEU B 1 56 ? -18.657 27.900 160.530 1.00 31.46 46 LEU B O 1
ATOM 1657 N N . ARG B 1 57 ? -19.265 25.751 160.643 1.00 33.85 47 ARG B N 1
ATOM 1658 C CA . ARG B 1 57 ? -20.525 26.017 161.323 1.00 37.22 47 ARG B CA 1
ATOM 1659 C C . ARG B 1 57 ? -21.076 24.635 161.671 1.00 38.42 47 ARG B C 1
ATOM 1660 O O . ARG B 1 57 ? -20.784 23.669 160.976 1.00 36.74 47 ARG B O 1
ATOM 1668 N N . THR B 1 58 ? -21.853 24.526 162.744 1.00 40.44 48 THR B N 1
ATOM 1669 C CA . THR B 1 58 ? -22.376 23.224 163.131 1.00 42.98 48 THR B CA 1
ATOM 1670 C C . THR B 1 58 ? -22.957 22.512 161.925 1.00 43.66 48 THR B C 1
ATOM 1671 O O . THR B 1 58 ? -23.756 23.096 161.183 1.00 45.12 48 THR B O 1
ATOM 1675 N N . GLY B 1 59 ? -22.548 21.256 161.737 1.00 41.56 49 GLY B N 1
ATOM 1676 C CA . GLY B 1 59 ? -23.024 20.475 160.609 1.00 38.88 49 GLY B CA 1
ATOM 1677 C C . GLY B 1 59 ? -22.248 20.760 159.336 1.00 36.88 49 GLY B C 1
ATOM 1678 O O . GLY B 1 59 ? -22.718 20.469 158.240 1.00 37.00 49 GLY B O 1
ATOM 1679 N N . GLU B 1 60 ? -21.056 21.326 159.485 1.00 35.07 50 GLU B N 1
ATOM 1680 C CA . GLU B 1 60 ? -20.201 21.672 158.356 1.00 34.74 50 GLU B CA 1
ATOM 1681 C C . GLU B 1 60 ? -18.760 21.382 158.729 1.00 34.41 50 GLU B C 1
ATOM 1682 O O . GLU B 1 60 ? -18.348 21.648 159.857 1.00 36.50 50 GLU B O 1
ATOM 1688 N N . VAL B 1 61 ? -17.993 20.835 157.791 1.00 31.60 51 VAL B N 1
ATOM 1689 C CA . VAL B 1 61 ? -16.596 20.535 158.047 1.00 29.76 51 VAL B CA 1
ATOM 1690 C C . VAL B 1 61 ? -15.903 20.705 156.718 1.00 29.42 51 VAL B C 1
ATOM 1691 O O . VAL B 1 61 ? -16.559 20.736 155.669 1.00 32.43 51 VAL B O 1
ATOM 1695 N N . SER B 1 62 ? -14.582 20.821 156.773 1.00 26.39 52 SER B N 1
ATOM 1696 C CA . SER B 1 62 ? -13.754 20.984 155.596 1.00 24.92 52 SER B CA 1
ATOM 1697 C C . SER B 1 62 ? -13.190 19.611 155.213 1.00 25.93 52 SER B C 1
ATOM 1698 O O . SER B 1 62 ? -12.180 19.155 155.743 1.00 26.85 52 SER B O 1
ATOM 1701 N N . HIS B 1 63 ? -13.877 18.970 154.279 1.00 26.76 53 HIS B N 1
ATOM 1702 C CA . HIS B 1 63 ? -13.541 17.657 153.777 1.00 23.47 53 HIS B CA 1
ATOM 1703 C C . HIS B 1 63 ? -12.130 17.506 153.313 1.00 25.52 53 HIS B C 1
ATOM 1704 O O . HIS B 1 63 ? -11.498 18.456 152.882 1.00 26.64 53 HIS B O 1
ATOM 1711 N N . PHE B 1 64 ? -11.627 16.284 153.411 1.00 28.71 54 PHE B N 1
ATOM 1712 C CA . PHE B 1 64 ? -10.253 16.020 153.020 1.00 30.53 54 PHE B CA 1
ATOM 1713 C C . PHE B 1 64 ? -9.970 16.457 151.596 1.00 29.36 54 PHE B C 1
ATOM 1714 O O . PHE B 1 64 ? -10.739 16.167 150.692 1.00 30.70 54 PHE B O 1
ATOM 1722 N N . HIS B 1 65 ? -8.851 17.135 151.395 1.00 27.68 55 HIS B N 1
ATOM 1723 C CA . HIS B 1 65 ? -8.469 17.569 150.063 1.00 25.95 55 HIS B CA 1
ATOM 1724 C C . HIS B 1 65 ? -6.956 17.785 150.083 1.00 25.91 55 HIS B C 1
ATOM 1725 O O . HIS B 1 65 ? -6.324 17.568 151.106 1.00 26.03 55 HIS B O 1
ATOM 1732 N N . ARG B 1 66 ? -6.374 18.226 148.976 1.00 26.61 56 ARG B N 1
ATOM 1733 C CA . ARG B 1 66 ? -4.937 18.414 148.949 1.00 29.13 56 ARG B CA 1
ATOM 1734 C C . ARG B 1 66 ? -4.514 19.564 148.045 1.00 31.14 56 ARG B C 1
ATOM 1735 O O . ARG B 1 66 ? -5.054 19.732 146.945 1.00 33.32 56 ARG B O 1
ATOM 1743 N N . LEU B 1 67 ? -3.534 20.341 148.506 1.00 30.26 57 LEU B N 1
ATOM 1744 C CA . LEU B 1 67 ? -3.028 21.486 147.760 1.00 27.46 57 LEU B CA 1
ATOM 1745 C C . LEU B 1 67 ? -1.664 21.169 147.231 1.00 29.15 57 LEU B C 1
ATOM 1746 O O . LEU B 1 67 ? -1.069 20.155 147.596 1.00 33.88 57 LEU B O 1
ATOM 1751 N N . THR B 1 68 ? -1.155 22.053 146.386 1.00 27.86 58 THR B N 1
ATOM 1752 C CA . THR B 1 68 ? 0.137 21.857 145.789 1.00 23.04 58 THR B CA 1
ATOM 1753 C C . THR B 1 68 ? 1.051 22.873 146.402 1.00 19.60 58 THR B C 1
ATOM 1754 O O . THR B 1 68 ? 2.215 22.991 146.024 1.00 16.42 58 THR B O 1
ATOM 1758 N N . ALA B 1 69 ? 0.513 23.624 147.352 1.00 21.77 59 ALA B N 1
ATOM 1759 C CA . ALA B 1 69 ? 1.328 24.621 148.053 1.00 26.09 59 ALA B CA 1
ATOM 1760 C C . ALA B 1 69 ? 0.990 24.689 149.538 1.00 27.21 59 ALA B C 1
ATOM 1761 O O . ALA B 1 69 ? -0.138 24.391 149.952 1.00 28.09 59 ALA B O 1
ATOM 1763 N N . ASP B 1 70 ? 1.981 25.056 150.341 1.00 29.84 60 ASP B N 1
ATOM 1764 C CA . ASP B 1 70 ? 1.781 25.190 151.787 1.00 33.51 60 ASP B CA 1
ATOM 1765 C C . ASP B 1 70 ? 0.669 26.213 152.001 1.00 34.93 60 ASP B C 1
ATOM 1766 O O . ASP B 1 70 ? 0.492 27.132 151.195 1.00 35.62 60 ASP B O 1
ATOM 1771 N N . GLU B 1 71 ? -0.083 26.054 153.082 1.00 35.18 61 GLU B N 1
ATOM 1772 C CA . GLU B 1 71 ? -1.160 26.975 153.373 1.00 34.14 61 GLU B CA 1
ATOM 1773 C C . GLU B 1 71 ? -1.149 27.398 154.836 1.00 34.33 61 GLU B C 1
ATOM 1774 O O . GLU B 1 71 ? -1.267 26.573 155.734 1.00 34.23 61 GLU B O 1
ATOM 1788 N N . TRP B 1 73 ? -2.643 29.040 158.196 1.00 26.23 63 TRP B N 1
ATOM 1789 C CA . TRP B 1 73 ? -3.974 29.204 158.760 1.00 24.22 63 TRP B CA 1
ATOM 1790 C C . TRP B 1 73 ? -3.888 30.279 159.828 1.00 22.36 63 TRP B C 1
ATOM 1791 O O . TRP B 1 73 ? -2.840 30.454 160.434 1.00 21.65 63 TRP B O 1
ATOM 1802 N N . TYR B 1 74 ? -4.969 31.024 160.021 1.00 19.66 64 TYR B N 1
ATOM 1803 C CA . TYR B 1 74 ? -4.969 32.091 161.001 1.00 19.68 64 TYR B CA 1
ATOM 1804 C C . TYR B 1 74 ? -6.269 32.050 161.729 1.00 21.53 64 TYR B C 1
ATOM 1805 O O . TYR B 1 74 ? -7.303 32.171 161.095 1.00 24.94 64 TYR B O 1
ATOM 1814 N N . PHE B 1 75 ? -6.248 31.874 163.047 1.00 21.47 65 PHE B N 1
ATOM 1815 C CA . PHE B 1 75 ? -7.508 31.852 163.773 1.00 22.72 65 PHE B CA 1
ATOM 1816 C C . PHE B 1 75 ? -8.051 33.299 163.843 1.00 24.92 65 PHE B C 1
ATOM 1817 O O . PHE B 1 75 ? -7.285 34.227 164.085 1.00 26.02 65 PHE B O 1
ATOM 1825 N N . HIS B 1 76 ? -9.352 33.488 163.619 1.00 25.09 66 HIS B N 1
ATOM 1826 C CA . HIS B 1 76 ? -9.965 34.818 163.676 1.00 25.89 66 HIS B CA 1
ATOM 1827 C C . HIS B 1 76 ? -11.033 34.871 164.778 1.00 27.94 66 HIS B C 1
ATOM 1828 O O . HIS B 1 76 ? -11.160 35.871 165.469 1.00 28.48 66 HIS B O 1
ATOM 1835 N N . ALA B 1 77 ? -11.821 33.812 164.943 1.00 30.43 67 ALA B N 1
ATOM 1836 C CA . ALA B 1 77 ? -12.858 33.858 165.968 1.00 34.12 67 ALA B CA 1
ATOM 1837 C C . ALA B 1 77 ? -13.596 32.550 166.195 1.00 36.37 67 ALA B C 1
ATOM 1838 O O . ALA B 1 77 ? -13.246 31.522 165.634 1.00 39.14 67 ALA B O 1
ATOM 1840 N N . GLY B 1 78 ? -14.631 32.605 167.028 1.00 37.98 68 GLY B N 1
ATOM 1841 C CA . GLY B 1 78 ? -15.438 31.428 167.313 1.00 38.23 68 GLY B CA 1
ATOM 1842 C C . GLY B 1 78 ? -14.709 30.220 167.876 1.00 38.19 68 GLY B C 1
ATOM 1843 O O . GLY B 1 78 ? -13.618 30.340 168.432 1.00 37.46 68 GLY B O 1
ATOM 1844 N N . GLN B 1 79 ? -15.326 29.053 167.704 1.00 38.57 69 GLN B N 1
ATOM 1845 C CA . GLN B 1 79 ? -14.805 27.762 168.168 1.00 39.56 69 GLN B CA 1
ATOM 1846 C C . GLN B 1 79 ? -13.388 27.406 167.716 1.00 38.46 69 GLN B C 1
ATOM 1847 O O . GLN B 1 79 ? -12.935 27.849 166.669 1.00 40.26 69 GLN B O 1
ATOM 1853 N N . SER B 1 80 ? -12.681 26.609 168.507 1.00 37.85 70 SER B N 1
ATOM 1854 C CA . SER B 1 80 ? -11.334 26.224 168.112 1.00 39.61 70 SER B CA 1
ATOM 1855 C C . SER B 1 80 ? -11.474 25.056 167.139 1.00 39.69 70 SER B C 1
ATOM 1856 O O . SER B 1 80 ? -12.534 24.430 167.057 1.00 39.69 70 SER B O 1
ATOM 1859 N N . LEU B 1 81 ? -10.410 24.761 166.404 1.00 38.40 71 LEU B N 1
ATOM 1860 C CA . LEU B 1 81 ? -10.475 23.703 165.414 1.00 37.78 71 LEU B CA 1
ATOM 1861 C C . LEU B 1 81 ? -9.365 22.687 165.491 1.00 36.66 71 LEU B C 1
ATOM 1862 O O . LEU B 1 81 ? -8.242 22.985 165.917 1.00 36.89 71 LEU B O 1
ATOM 1867 N N . THR B 1 82 ? -9.696 21.491 165.026 1.00 33.42 72 THR B N 1
ATOM 1868 C CA . THR B 1 82 ? -8.752 20.402 164.964 1.00 32.98 72 THR B CA 1
ATOM 1869 C C . THR B 1 82 ? -8.480 20.210 163.493 1.00 33.11 72 THR B C 1
ATOM 1870 O O . THR B 1 82 ? -9.400 19.921 162.709 1.00 35.88 72 THR B O 1
ATOM 1874 N N . ILE B 1 83 ? -7.237 20.398 163.099 1.00 29.80 73 ILE B N 1
ATOM 1875 C CA . ILE B 1 83 ? -6.879 20.185 161.712 1.00 29.35 73 ILE B CA 1
ATOM 1876 C C . ILE B 1 83 ? -6.312 18.772 161.567 1.00 31.09 73 ILE B C 1
ATOM 1877 O O . ILE B 1 83 ? -5.278 18.455 162.136 1.00 30.26 73 ILE B O 1
ATOM 1882 N N . TYR B 1 84 ? -6.993 17.920 160.812 1.00 34.22 74 TYR B N 1
ATOM 1883 C CA . TYR B 1 84 ? -6.524 16.555 160.598 1.00 34.10 74 TYR B CA 1
ATOM 1884 C C . TYR B 1 84 ? -5.673 16.481 159.330 1.00 36.39 74 TYR B C 1
ATOM 1885 O O . TYR B 1 84 ? -5.973 17.146 158.348 1.00 40.25 74 TYR B O 1
ATOM 1902 N N . ILE B 1 86 ? -3.272 13.514 156.933 1.00 35.43 76 ILE B N 1
ATOM 1903 C CA . ILE B 1 86 ? -2.695 12.218 156.610 1.00 33.73 76 ILE B CA 1
ATOM 1904 C C . ILE B 1 86 ? -1.501 12.392 155.671 1.00 36.10 76 ILE B C 1
ATOM 1905 O O . ILE B 1 86 ? -1.583 13.107 154.684 1.00 37.86 76 ILE B O 1
ATOM 1910 N N . SER B 1 87 ? -0.385 11.743 155.973 1.00 38.48 77 SER B N 1
ATOM 1911 C CA . SER B 1 87 ? 0.784 11.858 155.108 1.00 40.44 77 SER B CA 1
ATOM 1912 C C . SER B 1 87 ? 0.577 10.913 153.937 1.00 39.47 77 SER B C 1
ATOM 1913 O O . SER B 1 87 ? -0.292 10.044 153.980 1.00 38.75 77 SER B O 1
ATOM 1916 N N . PRO B 1 88 ? 1.362 11.075 152.868 1.00 39.90 78 PRO B N 1
ATOM 1917 C CA . PRO B 1 88 ? 1.132 10.141 151.768 1.00 42.10 78 PRO B CA 1
ATOM 1918 C C . PRO B 1 88 ? 1.259 8.680 152.224 1.00 44.72 78 PRO B C 1
ATOM 1919 O O . PRO B 1 88 ? 0.575 7.791 151.693 1.00 42.40 78 PRO B O 1
ATOM 1923 N N . GLU B 1 89 ? 2.110 8.459 153.232 1.00 46.99 79 GLU B N 1
ATOM 1924 C CA . GLU B 1 89 ? 2.370 7.126 153.775 1.00 48.19 79 GLU B CA 1
ATOM 1925 C C . GLU B 1 89 ? 1.307 6.648 154.745 1.00 47.73 79 GLU B C 1
ATOM 1926 O O . GLU B 1 89 ? 1.377 5.521 155.235 1.00 49.00 79 GLU B O 1
ATOM 1932 N N . GLY B 1 90 ? 0.330 7.502 155.035 1.00 47.02 80 GLY B N 1
ATOM 1933 C CA . GLY B 1 90 ? -0.747 7.110 155.931 1.00 43.25 80 GLY B CA 1
ATOM 1934 C C . GLY B 1 90 ? -0.665 7.602 157.361 1.00 41.74 80 GLY B C 1
ATOM 1935 O O . GLY B 1 90 ? -1.522 7.259 158.167 1.00 39.51 80 GLY B O 1
ATOM 1936 N N . GLU B 1 91 ? 0.343 8.405 157.685 1.00 42.20 81 GLU B N 1
ATOM 1937 C CA . GLU B 1 91 ? 0.486 8.907 159.048 1.00 45.90 81 GLU B CA 1
ATOM 1938 C C . GLU B 1 91 ? -0.538 10.007 159.392 1.00 45.30 81 GLU B C 1
ATOM 1939 O O . GLU B 1 91 ? -0.408 11.160 158.982 1.00 46.55 81 GLU B O 1
ATOM 1945 N N . LEU B 1 92 ? -1.557 9.647 160.155 1.00 43.32 82 LEU B N 1
ATOM 1946 C CA . LEU B 1 92 ? -2.571 10.612 160.550 1.00 42.25 82 LEU B CA 1
ATOM 1947 C C . LEU B 1 92 ? -2.150 11.477 161.743 1.00 42.48 82 LEU B C 1
ATOM 1948 O O . LEU B 1 92 ? -1.986 10.961 162.846 1.00 44.55 82 LEU B O 1
ATOM 1953 N N . THR B 1 93 ? -1.966 12.781 161.535 1.00 41.45 83 THR B N 1
ATOM 1954 C CA . THR B 1 93 ? -1.633 13.678 162.648 1.00 38.49 83 THR B CA 1
ATOM 1955 C C . THR B 1 93 ? -2.732 14.731 162.753 1.00 38.28 83 THR B C 1
ATOM 1956 O O . THR B 1 93 ? -3.622 14.798 161.910 1.00 37.74 83 THR B O 1
ATOM 1960 N N . THR B 1 94 ? -2.683 15.538 163.804 1.00 37.65 84 THR B N 1
ATOM 1961 C CA . THR B 1 94 ? -3.663 16.593 163.994 1.00 35.04 84 THR B CA 1
ATOM 1962 C C . THR B 1 94 ? -2.987 17.782 164.666 1.00 34.45 84 THR B C 1
ATOM 1963 O O . THR B 1 94 ? -1.867 17.662 165.161 1.00 34.53 84 THR B O 1
ATOM 1967 N N . ALA B 1 95 ? -3.644 18.937 164.651 1.00 34.29 85 ALA B N 1
ATOM 1968 C CA . ALA B 1 95 ? -3.096 20.157 165.250 1.00 34.86 85 ALA B CA 1
ATOM 1969 C C . ALA B 1 95 ? -4.248 21.034 165.702 1.00 35.50 85 ALA B C 1
ATOM 1970 O O . ALA B 1 95 ? -5.223 21.187 164.975 1.00 39.10 85 ALA B O 1
ATOM 1972 N N . GLN B 1 96 ? -4.157 21.599 166.902 1.00 36.33 86 GLN B N 1
ATOM 1973 C CA . GLN B 1 96 ? -5.240 22.443 167.406 1.00 36.29 86 GLN B CA 1
ATOM 1974 C C . GLN B 1 96 ? -5.006 23.911 167.077 1.00 37.82 86 GLN B C 1
ATOM 1975 O O . GLN B 1 96 ? -3.929 24.456 167.368 1.00 38.54 86 GLN B O 1
ATOM 1981 N N . LEU B 1 97 ? -5.999 24.549 166.463 1.00 37.55 87 LEU B N 1
ATOM 1982 C CA . LEU B 1 97 ? -5.872 25.969 166.140 1.00 37.81 87 LEU B CA 1
ATOM 1983 C C . LEU B 1 97 ? -6.911 26.748 166.936 1.00 36.98 87 LEU B C 1
ATOM 1984 O O . LEU B 1 97 ? -8.109 26.477 166.868 1.00 36.72 87 LEU B O 1
ATOM 1989 N N . GLY B 1 98 ? -6.435 27.707 167.712 1.00 37.35 88 GLY B N 1
ATOM 1990 C CA . GLY B 1 98 ? -7.325 28.506 168.524 1.00 37.09 88 GLY B CA 1
ATOM 1991 C C . GLY B 1 98 ? -6.521 29.412 169.434 1.00 38.18 88 GLY B C 1
ATOM 1992 O O . GLY B 1 98 ? -5.314 29.618 169.232 1.00 37.08 88 GLY B O 1
ATOM 1993 N N . LEU B 1 99 ? -7.204 29.938 170.448 1.00 38.70 89 LEU B N 1
ATOM 1994 C CA . LEU B 1 99 ? -6.613 30.842 171.422 1.00 37.57 89 LEU B CA 1
ATOM 1995 C C . LEU B 1 99 ? -6.247 30.172 172.753 1.00 39.41 89 LEU B C 1
ATOM 1996 O O . LEU B 1 99 ? -5.312 30.612 173.434 1.00 40.93 89 LEU B O 1
ATOM 2001 N N . ASP B 1 100 ? -6.972 29.119 173.123 1.00 39.49 90 ASP B N 1
ATOM 2002 C CA . ASP B 1 100 ? -6.706 28.415 174.370 1.00 41.10 90 ASP B CA 1
ATOM 2003 C C . ASP B 1 100 ? -5.279 27.839 174.461 1.00 42.69 90 ASP B C 1
ATOM 2004 O O . ASP B 1 100 ? -5.053 26.654 174.221 1.00 41.90 90 ASP B O 1
ATOM 2009 N N . LEU B 1 101 ? -4.331 28.702 174.826 1.00 45.71 91 LEU B N 1
ATOM 2010 C CA . LEU B 1 101 ? -2.917 28.348 174.969 1.00 48.85 91 LEU B CA 1
ATOM 2011 C C . LEU B 1 101 ? -2.646 27.248 175.993 1.00 48.26 91 LEU B C 1
ATOM 2012 O O . LEU B 1 101 ? -1.700 26.482 175.847 1.00 46.96 91 LEU B O 1
ATOM 2017 N N . ALA B 1 102 ? -3.464 27.199 177.039 1.00 48.13 92 ALA B N 1
ATOM 2018 C CA . ALA B 1 102 ? -3.327 26.190 178.078 1.00 47.50 92 ALA B CA 1
ATOM 2019 C C . ALA B 1 102 ? -3.332 24.829 177.411 1.00 47.08 92 ALA B C 1
ATOM 2020 O O . ALA B 1 102 ? -2.398 24.038 177.574 1.00 46.71 92 ALA B O 1
ATOM 2022 N N . ALA B 1 103 ? -4.401 24.558 176.667 1.00 45.53 93 ALA B N 1
ATOM 2023 C CA . ALA B 1 103 ? -4.527 23.302 175.956 1.00 43.91 93 ALA B CA 1
ATOM 2024 C C . ALA B 1 103 ? -3.571 23.413 174.772 1.00 43.78 93 ALA B C 1
ATOM 2025 O O . ALA B 1 103 ? -3.003 24.479 174.540 1.00 43.66 93 ALA B O 1
ATOM 2027 N N . GLY B 1 104 ? -3.384 22.333 174.027 1.00 43.00 94 GLY B N 1
ATOM 2028 C CA . GLY B 1 104 ? -2.446 22.374 172.912 1.00 44.83 94 GLY B CA 1
ATOM 2029 C C . GLY B 1 104 ? -2.487 23.543 171.930 1.00 44.96 94 GLY B C 1
ATOM 2030 O O . GLY B 1 104 ? -1.470 23.889 171.334 1.00 43.16 94 GLY B O 1
ATOM 2031 N N . GLU B 1 105 ? -3.665 24.146 171.788 1.00 46.61 95 GLU B N 1
ATOM 2032 C CA . GLU B 1 105 ? -3.953 25.247 170.870 1.00 47.16 95 GLU B CA 1
ATOM 2033 C C . GLU B 1 105 ? -2.925 26.339 170.609 1.00 47.61 95 GLU B C 1
ATOM 2034 O O . GLU B 1 105 ? -2.097 26.666 171.443 1.00 48.66 95 GLU B O 1
ATOM 2040 N N . ARG B 1 106 ? -3.015 26.900 169.414 1.00 47.94 96 ARG B N 1
ATOM 2041 C CA . ARG B 1 106 ? -2.127 27.952 168.942 1.00 47.53 96 ARG B CA 1
ATOM 2042 C C . ARG B 1 106 ? -2.973 28.686 167.868 1.00 45.83 96 ARG B C 1
ATOM 2043 O O . ARG B 1 106 ? -3.860 28.086 167.250 1.00 46.17 96 ARG B O 1
ATOM 2051 N N . PRO B 1 107 ? -2.712 29.981 167.623 1.00 44.31 97 PRO B N 1
ATOM 2052 C CA . PRO B 1 107 ? -3.544 30.654 166.616 1.00 41.93 97 PRO B CA 1
ATOM 2053 C C . PRO B 1 107 ? -3.016 30.667 165.190 1.00 39.82 97 PRO B C 1
ATOM 2054 O O . PRO B 1 107 ? -3.526 31.395 164.351 1.00 41.90 97 PRO B O 1
ATOM 2058 N N . GLN B 1 108 ? -2.000 29.871 164.908 1.00 36.82 98 GLN B N 1
ATOM 2059 C CA . GLN B 1 108 ? -1.453 29.836 163.572 1.00 35.16 98 GLN B CA 1
ATOM 2060 C C . GLN B 1 108 ? -0.848 28.484 163.287 1.00 38.03 98 GLN B C 1
ATOM 2061 O O . GLN B 1 108 ? 0.136 28.094 163.904 1.00 40.15 98 GLN B O 1
ATOM 2067 N N . PHE B 1 109 ? -1.441 27.750 162.360 1.00 39.59 99 PHE B N 1
ATOM 2068 C CA . PHE B 1 109 ? -0.882 26.462 162.009 1.00 40.35 99 PHE B CA 1
ATOM 2069 C C . PHE B 1 109 ? -0.495 26.512 160.534 1.00 40.18 99 PHE B C 1
ATOM 2070 O O . PHE B 1 109 ? -1.049 27.306 159.792 1.00 43.68 99 PHE B O 1
ATOM 2078 N N . LEU B 1 110 ? 0.458 25.681 160.119 1.00 38.76 100 LEU B N 1
ATOM 2079 C CA . LEU B 1 110 ? 0.903 25.638 158.730 1.00 35.74 100 LEU B CA 1
ATOM 2080 C C . LEU B 1 110 ? 0.743 24.226 158.174 1.00 36.12 100 LEU B C 1
ATOM 2081 O O . LEU B 1 110 ? 1.596 23.369 158.409 1.00 38.61 100 LEU B O 1
ATOM 2086 N N . VAL B 1 111 ? -0.340 23.975 157.440 1.00 36.29 101 VAL B N 1
ATOM 2087 C CA . VAL B 1 111 ? -0.566 22.656 156.849 1.00 34.41 101 VAL B CA 1
ATOM 2088 C C . VAL B 1 111 ? 0.168 22.698 155.530 1.00 34.31 101 VAL B C 1
ATOM 2089 O O . VAL B 1 111 ? -0.215 23.445 154.637 1.00 35.22 101 VAL B O 1
ATOM 2093 N N . PRO B 1 112 ? 1.266 21.914 155.406 1.00 34.47 102 PRO B N 1
ATOM 2094 C CA . PRO B 1 112 ? 2.119 21.827 154.213 1.00 33.64 102 PRO B CA 1
ATOM 2095 C C . PRO B 1 112 ? 1.587 20.978 153.067 1.00 34.76 102 PRO B C 1
ATOM 2096 O O . PRO B 1 112 ? 0.787 20.059 153.265 1.00 36.61 102 PRO B O 1
ATOM 2100 N N . LYS B 1 113 ? 2.052 21.305 151.865 1.00 35.04 103 LYS B N 1
ATOM 2101 C CA . LYS B 1 113 ? 1.640 20.647 150.620 1.00 34.03 103 LYS B CA 1
ATOM 2102 C C . LYS B 1 113 ? 2.000 19.177 150.455 1.00 33.76 103 LYS B C 1
ATOM 2103 O O . LYS B 1 113 ? 3.104 18.761 150.759 1.00 34.15 103 LYS B O 1
ATOM 2109 N N . GLY B 1 114 ? 1.068 18.399 149.933 1.00 36.04 104 GLY B N 1
ATOM 2110 C CA . GLY B 1 114 ? 1.349 16.994 149.693 1.00 37.44 104 GLY B CA 1
ATOM 2111 C C . GLY B 1 114 ? 0.550 16.065 150.577 1.00 38.44 104 GLY B C 1
ATOM 2112 O O . GLY B 1 114 ? 0.500 14.841 150.368 1.00 37.76 104 GLY B O 1
ATOM 2113 N N . CYS B 1 115 ? -0.083 16.649 151.578 1.00 36.11 105 CYS B N 1
ATOM 2114 C CA . CYS B 1 115 ? -0.849 15.839 152.464 1.00 35.83 105 CYS B CA 1
ATOM 2115 C C . CYS B 1 115 ? -2.314 16.111 152.223 1.00 37.01 105 CYS B C 1
ATOM 2116 O O . CYS B 1 115 ? -2.695 17.146 151.664 1.00 38.47 105 CYS B O 1
ATOM 2119 N N . ILE B 1 116 ? -3.135 15.162 152.643 1.00 35.70 106 ILE B N 1
ATOM 2120 C CA . ILE B 1 116 ? -4.548 15.282 152.495 1.00 35.82 106 ILE B CA 1
ATOM 2121 C C . ILE B 1 116 ? -5.062 15.739 153.844 1.00 38.22 106 ILE B C 1
ATOM 2122 O O . ILE B 1 116 ? -4.874 15.050 154.836 1.00 40.23 106 ILE B O 1
ATOM 2127 N N . PHE B 1 117 ? -5.678 16.918 153.896 1.00 38.21 107 PHE B N 1
ATOM 2128 C CA . PHE B 1 117 ? -6.203 17.401 155.159 1.00 35.82 107 PHE B CA 1
ATOM 2129 C C . PHE B 1 117 ? -7.655 17.823 155.124 1.00 35.42 107 PHE B C 1
ATOM 2130 O O . PHE B 1 117 ? -8.289 17.897 154.062 1.00 38.46 107 PHE B O 1
ATOM 2138 N N . GLY B 1 118 ? -8.176 18.078 156.316 1.00 31.81 108 GLY B N 1
ATOM 2139 C CA . GLY B 1 118 ? -9.551 18.492 156.481 1.00 28.39 108 GLY B CA 1
ATOM 2140 C C . GLY B 1 118 ? -9.593 19.129 157.850 1.00 28.66 108 GLY B C 1
ATOM 2141 O O . GLY B 1 118 ? -8.537 19.342 158.460 1.00 29.50 108 GLY B O 1
ATOM 2142 N N . SER B 1 119 ? -10.780 19.454 158.343 1.00 26.62 109 SER B N 1
ATOM 2143 C CA . SER B 1 119 ? -10.878 20.056 159.657 1.00 26.86 109 SER B CA 1
ATOM 2144 C C . SER B 1 119 ? -12.301 20.185 160.068 1.00 27.46 109 SER B C 1
ATOM 2145 O O . SER B 1 119 ? -13.198 20.234 159.244 1.00 28.57 109 SER B O 1
ATOM 2148 N N . ALA B 1 120 ? -12.502 20.232 161.370 1.00 31.07 110 ALA B N 1
ATOM 2149 C CA . ALA B 1 120 ? -13.839 20.352 161.925 1.00 34.30 110 ALA B CA 1
ATOM 2150 C C . ALA B 1 120 ? -13.687 21.096 163.236 1.00 36.30 110 ALA B C 1
ATOM 2151 O O . ALA B 1 120 ? -12.591 21.196 163.784 1.00 39.49 110 ALA B O 1
ATOM 2161 N N . ASN B 1 122 ? -14.292 21.772 167.315 1.00 40.89 112 ASN B N 1
ATOM 2162 C CA . ASN B 1 122 ? -14.116 20.888 168.456 1.00 39.56 112 ASN B CA 1
ATOM 2163 C C . ASN B 1 122 ? -15.407 20.950 169.232 1.00 41.78 112 ASN B C 1
ATOM 2164 O O . ASN B 1 122 ? -15.697 20.088 170.069 1.00 43.80 112 ASN B O 1
ATOM 2169 N N . GLN B 1 123 ? -16.194 21.977 168.927 1.00 43.65 113 GLN B N 1
ATOM 2170 C CA . GLN B 1 123 ? -17.479 22.184 169.580 1.00 43.72 113 GLN B CA 1
ATOM 2171 C C . GLN B 1 123 ? -18.446 22.903 168.625 1.00 43.67 113 GLN B C 1
ATOM 2172 O O . GLN B 1 123 ? -18.032 23.468 167.603 1.00 40.96 113 GLN B O 1
ATOM 2178 N N . ASP B 1 124 ? -19.732 22.876 168.965 1.00 45.09 114 ASP B N 1
ATOM 2179 C CA . ASP B 1 124 ? -20.759 23.531 168.160 1.00 45.10 114 ASP B CA 1
ATOM 2180 C C . ASP B 1 124 ? -20.558 25.030 168.014 1.00 45.51 114 ASP B C 1
ATOM 2181 O O . ASP B 1 124 ? -19.733 25.639 168.703 1.00 45.74 114 ASP B O 1
ATOM 2186 N N . GLY B 1 125 ? -21.343 25.622 167.118 1.00 44.93 115 GLY B N 1
ATOM 2187 C CA . GLY B 1 125 ? -21.266 27.053 166.898 1.00 45.61 115 GLY B CA 1
ATOM 2188 C C . GLY B 1 125 ? -20.716 27.407 165.537 1.00 45.02 115 GLY B C 1
ATOM 2189 O O . GLY B 1 125 ? -21.373 27.165 164.525 1.00 47.06 115 GLY B O 1
ATOM 2190 N N . PHE B 1 126 ? -19.520 27.992 165.507 1.00 42.28 116 PHE B N 1
ATOM 2191 C CA . PHE B 1 126 ? -18.917 28.357 164.242 1.00 39.78 116 PHE B CA 1
ATOM 2192 C C . PHE B 1 126 ? -17.460 28.658 164.428 1.00 39.58 116 PHE B C 1
ATOM 2193 O O . PHE B 1 126 ? -16.979 28.759 165.548 1.00 41.13 116 PHE B O 1
ATOM 2201 N N . SER B 1 127 ? -16.762 28.806 163.314 1.00 38.34 117 SER B N 1
ATOM 2202 C CA . SER B 1 127 ? -15.356 29.151 163.336 1.00 38.59 117 SER B CA 1
ATOM 2203 C C . SER B 1 127 ? -15.019 29.997 162.121 1.00 36.49 117 SER B C 1
ATOM 2204 O O . SER B 1 127 ? -15.372 29.648 160.997 1.00 37.81 117 SER B O 1
ATOM 2207 N N . LEU B 1 128 ? -14.368 31.128 162.347 1.00 32.15 118 LEU B N 1
ATOM 2208 C CA . LEU B 1 128 ? -13.961 31.958 161.240 1.00 28.77 118 LEU B CA 1
ATOM 2209 C C . LEU B 1 128 ? -12.456 31.878 161.299 1.00 27.74 118 LEU B C 1
ATOM 2210 O O . LEU B 1 128 ? -11.871 31.978 162.363 1.00 29.00 118 LEU B O 1
ATOM 2215 N N . VAL B 1 129 ? -11.839 31.689 160.142 1.00 27.41 119 VAL B N 1
ATOM 2216 C CA . VAL B 1 129 ? -10.407 31.511 160.014 1.00 24.41 119 VAL B CA 1
ATOM 2217 C C . VAL B 1 129 ? -9.947 32.147 158.699 1.00 25.69 119 VAL B C 1
ATOM 2218 O O . VAL B 1 129 ? -10.770 32.515 157.847 1.00 27.81 119 VAL B O 1
ATOM 2222 N N . GLY B 1 130 ? -8.644 32.279 158.516 1.00 21.58 120 GLY B N 1
ATOM 2223 C CA . GLY B 1 130 ? -8.182 32.862 157.291 1.00 22.45 120 GLY B CA 1
ATOM 2224 C C . GLY B 1 130 ? -7.048 32.030 156.812 1.00 24.45 120 GLY B C 1
ATOM 2225 O O . GLY B 1 130 ? -6.223 31.635 157.613 1.00 30.41 120 GLY B O 1
ATOM 2226 N N . CYS B 1 131 ? -6.984 31.766 155.516 1.00 26.60 121 CYS B N 1
ATOM 2227 C CA . CYS B 1 131 ? -5.914 30.942 154.975 1.00 28.45 121 CYS B CA 1
ATOM 2228 C C . CYS B 1 131 ? -5.221 31.604 153.799 1.00 29.24 121 CYS B C 1
ATOM 2229 O O . CYS B 1 131 ? -5.848 32.191 152.927 1.00 33.22 121 CYS B O 1
ATOM 2240 N N . VAL B 1 133 ? -2.266 30.826 150.816 1.00 39.09 123 VAL B N 1
ATOM 2241 C CA . VAL B 1 133 ? -1.421 29.839 150.159 1.00 39.91 123 VAL B CA 1
ATOM 2242 C C . VAL B 1 133 ? -0.562 30.719 149.273 1.00 42.55 123 VAL B C 1
ATOM 2243 O O . VAL B 1 133 ? -1.081 31.572 148.548 1.00 42.88 123 VAL B O 1
ATOM 2247 N N . SER B 1 134 ? 0.749 30.539 149.361 1.00 44.67 124 SER B N 1
ATOM 2248 C CA . SER B 1 134 ? 1.647 31.373 148.607 1.00 47.34 124 SER B CA 1
ATOM 2249 C C . SER B 1 134 ? 1.440 31.336 147.110 1.00 51.39 124 SER B C 1
ATOM 2250 O O . SER B 1 134 ? 0.868 32.277 146.559 1.00 57.10 124 SER B O 1
ATOM 2253 N N . PRO B 1 135 ? 1.908 30.289 146.407 1.00 50.51 125 PRO B N 1
ATOM 2254 C CA . PRO B 1 135 ? 1.544 30.562 145.020 1.00 48.65 125 PRO B CA 1
ATOM 2255 C C . PRO B 1 135 ? 0.014 30.633 144.964 1.00 48.32 125 PRO B C 1
ATOM 2256 O O . PRO B 1 135 ? -0.672 29.657 145.264 1.00 48.27 125 PRO B O 1
ATOM 2260 N N . GLY B 1 136 ? -0.503 31.817 144.629 1.00 46.65 126 GLY B N 1
ATOM 2261 C CA . GLY B 1 136 ? -1.937 32.030 144.559 1.00 45.36 126 GLY B CA 1
ATOM 2262 C C . GLY B 1 136 ? -2.737 30.802 144.193 1.00 43.40 126 GLY B C 1
ATOM 2263 O O . GLY B 1 136 ? -2.403 30.092 143.256 1.00 43.52 126 GLY B O 1
ATOM 2264 N N . PHE B 1 137 ? -3.806 30.560 144.931 1.00 42.69 127 PHE B N 1
ATOM 2265 C CA . PHE B 1 137 ? -4.640 29.406 144.672 1.00 43.47 127 PHE B CA 1
ATOM 2266 C C . PHE B 1 137 ? -5.470 29.480 143.404 1.00 45.23 127 PHE B C 1
ATOM 2267 O O . PHE B 1 137 ? -6.125 30.489 143.125 1.00 45.75 127 PHE B O 1
ATOM 2275 N N . THR B 1 138 ? -5.442 28.371 142.666 1.00 46.50 128 THR B N 1
ATOM 2276 C CA . THR B 1 138 ? -6.181 28.168 141.421 1.00 44.02 128 THR B CA 1
ATOM 2277 C C . THR B 1 138 ? -6.646 26.723 141.573 1.00 43.50 128 THR B C 1
ATOM 2278 O O . THR B 1 138 ? -5.950 25.920 142.170 1.00 45.86 128 THR B O 1
ATOM 2282 N N . PHE B 1 139 ? -7.803 26.367 141.048 1.00 44.00 129 PHE B N 1
ATOM 2283 C CA . PHE B 1 139 ? -8.258 24.996 141.235 1.00 43.09 129 PHE B CA 1
ATOM 2284 C C . PHE B 1 139 ? -7.425 23.910 140.593 1.00 44.76 129 PHE B C 1
ATOM 2285 O O . PHE B 1 139 ? -7.848 22.760 140.549 1.00 47.49 129 PHE B O 1
ATOM 2293 N N . ASP B 1 140 ? -6.240 24.269 140.109 1.00 44.61 130 ASP B N 1
ATOM 2294 C CA . ASP B 1 140 ? -5.336 23.301 139.497 1.00 43.96 130 ASP B CA 1
ATOM 2295 C C . ASP B 1 140 ? -4.361 22.836 140.561 1.00 43.32 130 ASP B C 1
ATOM 2296 O O . ASP B 1 140 ? -3.510 21.978 140.317 1.00 44.23 130 ASP B O 1
ATOM 2301 N N . ASP B 1 141 ? -4.486 23.428 141.746 1.00 41.16 131 ASP B N 1
ATOM 2302 C CA . ASP B 1 141 ? -3.639 23.081 142.869 1.00 38.23 131 ASP B CA 1
ATOM 2303 C C . ASP B 1 141 ? -4.540 22.574 143.981 1.00 35.50 131 ASP B C 1
ATOM 2304 O O . ASP B 1 141 ? -4.161 22.544 145.141 1.00 37.39 131 ASP B O 1
ATOM 2309 N N . PHE B 1 142 ? -5.739 22.161 143.611 1.00 30.36 132 PHE B N 1
ATOM 2310 C CA . PHE B 1 142 ? -6.701 21.672 144.570 1.00 28.95 132 PHE B CA 1
ATOM 2311 C C . PHE B 1 142 ? -7.101 20.263 144.136 1.00 32.44 132 PHE B C 1
ATOM 2312 O O . PHE B 1 142 ? -7.099 19.959 142.949 1.00 34.85 132 PHE B O 1
ATOM 2320 N N . GLU B 1 143 ? -7.418 19.397 145.091 1.00 35.01 133 GLU B N 1
ATOM 2321 C CA . GLU B 1 143 ? -7.852 18.046 144.770 1.00 36.12 133 GLU B CA 1
ATOM 2322 C C . GLU B 1 143 ? -8.694 17.537 145.898 1.00 35.87 133 GLU B C 1
ATOM 2323 O O . GLU B 1 143 ? -8.242 17.474 147.027 1.00 37.57 133 GLU B O 1
ATOM 2329 N N . LEU B 1 144 ? -9.936 17.197 145.605 1.00 36.47 134 LEU B N 1
ATOM 2330 C CA . LEU B 1 144 ? -10.825 16.684 146.639 1.00 35.65 134 LEU B CA 1
ATOM 2331 C C . LEU B 1 144 ? -10.804 15.157 146.532 1.00 34.49 134 LEU B C 1
ATOM 2332 O O . LEU B 1 144 ? -10.295 14.617 145.556 1.00 34.56 134 LEU B O 1
ATOM 2337 N N . PHE B 1 145 ? -11.347 14.460 147.521 1.00 32.77 135 PHE B N 1
ATOM 2338 C CA . PHE B 1 145 ? -11.319 13.005 147.486 1.00 31.58 135 PHE B CA 1
ATOM 2339 C C . PHE B 1 145 ? -12.615 12.350 147.930 1.00 30.74 135 PHE B C 1
ATOM 2340 O O . PHE B 1 145 ? -13.236 12.753 148.917 1.00 28.45 135 PHE B O 1
ATOM 2348 N N . SER B 1 146 ? -13.002 11.309 147.203 1.00 31.86 136 SER B N 1
ATOM 2349 C CA . SER B 1 146 ? -14.221 10.586 147.506 1.00 33.01 136 SER B CA 1
ATOM 2350 C C . SER B 1 146 ? -14.080 9.810 148.795 1.00 33.84 136 SER B C 1
ATOM 2351 O O . SER B 1 146 ? -12.987 9.334 149.126 1.00 32.16 136 SER B O 1
ATOM 2354 N N . GLN B 1 147 ? -15.182 9.666 149.521 1.00 33.86 137 GLN B N 1
ATOM 2355 C CA . GLN B 1 147 ? -15.119 8.898 150.753 1.00 36.67 137 GLN B CA 1
ATOM 2356 C C . GLN B 1 147 ? -14.659 7.494 150.391 1.00 38.32 137 GLN B C 1
ATOM 2357 O O . GLN B 1 147 ? -13.884 6.886 151.130 1.00 38.99 137 GLN B O 1
ATOM 2363 N N . GLU B 1 148 ? -15.158 7.003 149.248 1.00 38.80 138 GLU B N 1
ATOM 2364 C CA . GLU B 1 148 ? -14.824 5.689 148.701 1.00 37.11 138 GLU B CA 1
ATOM 2365 C C . GLU B 1 148 ? -13.322 5.589 148.482 1.00 38.15 138 GLU B C 1
ATOM 2366 O O . GLU B 1 148 ? -12.699 4.639 148.924 1.00 40.84 138 GLU B O 1
ATOM 2372 N N . ALA B 1 149 ? -12.735 6.558 147.790 1.00 38.47 139 ALA B N 1
ATOM 2373 C CA . ALA B 1 149 ? -11.297 6.526 147.545 1.00 38.37 139 ALA B CA 1
ATOM 2374 C C . ALA B 1 149 ? -10.527 6.460 148.856 1.00 40.99 139 ALA B C 1
ATOM 2375 O O . ALA B 1 149 ? -9.676 5.586 149.039 1.00 44.12 139 ALA B O 1
ATOM 2377 N N . LEU B 1 150 ? -10.841 7.385 149.768 1.00 42.40 140 LEU B N 1
ATOM 2378 C CA . LEU B 1 150 ? -10.164 7.500 151.066 1.00 40.29 140 LEU B CA 1
ATOM 2379 C C . LEU B 1 150 ? -10.356 6.332 152.026 1.00 39.36 140 LEU B C 1
ATOM 2380 O O . LEU B 1 150 ? -9.724 6.281 153.078 1.00 41.37 140 LEU B O 1
ATOM 2385 N N . LEU B 1 151 ? -11.233 5.404 151.686 1.00 37.06 141 LEU B N 1
ATOM 2386 C CA . LEU B 1 151 ? -11.440 4.243 152.538 1.00 35.87 141 LEU B CA 1
ATOM 2387 C C . LEU B 1 151 ? -10.566 3.102 151.975 1.00 38.81 141 LEU B C 1
ATOM 2388 O O . LEU B 1 151 ? -9.971 2.314 152.722 1.00 38.19 141 LEU B O 1
ATOM 2393 N N . ALA B 1 152 ? -10.480 3.034 150.650 1.00 40.88 142 ALA B N 1
ATOM 2394 C CA . ALA B 1 152 ? -9.673 2.025 149.994 1.00 43.71 142 ALA B CA 1
ATOM 2395 C C . ALA B 1 152 ? -8.276 2.329 150.464 1.00 46.65 142 ALA B C 1
ATOM 2396 O O . ALA B 1 152 ? -7.659 1.515 151.141 1.00 49.33 142 ALA B O 1
ATOM 2406 N N . TYR B 1 154 ? -5.759 4.021 152.890 1.00 44.39 144 TYR B N 1
ATOM 2407 C CA . TYR B 1 154 ? -5.948 4.351 154.312 1.00 42.06 144 TYR B CA 1
ATOM 2408 C C . TYR B 1 154 ? -7.197 3.716 154.971 1.00 40.50 144 TYR B C 1
ATOM 2409 O O . TYR B 1 154 ? -8.118 4.427 155.371 1.00 36.75 144 TYR B O 1
ATOM 2418 N N . PRO B 1 155 ? -7.251 2.376 155.087 1.00 40.33 145 PRO B N 1
ATOM 2419 C CA . PRO B 1 155 ? -8.442 1.810 155.729 1.00 39.27 145 PRO B CA 1
ATOM 2420 C C . PRO B 1 155 ? -8.366 2.040 157.240 1.00 39.68 145 PRO B C 1
ATOM 2421 O O . PRO B 1 155 ? -9.381 2.148 157.927 1.00 41.07 145 PRO B O 1
ATOM 2425 N N . GLN B 1 156 ? -7.138 2.118 157.741 1.00 39.27 146 GLN B N 1
ATOM 2426 C CA . GLN B 1 156 ? -6.868 2.315 159.155 1.00 37.92 146 GLN B CA 1
ATOM 2427 C C . GLN B 1 156 ? -7.456 3.578 159.753 1.00 39.65 146 GLN B C 1
ATOM 2428 O O . GLN B 1 156 ? -7.408 3.767 160.966 1.00 39.43 146 GLN B O 1
ATOM 2434 N N . HIS B 1 157 ? -8.010 4.450 158.916 1.00 41.07 147 HIS B N 1
ATOM 2435 C CA . HIS B 1 157 ? -8.585 5.695 159.413 1.00 39.45 147 HIS B CA 1
ATOM 2436 C C . HIS B 1 157 ? -10.074 5.846 159.083 1.00 39.28 147 HIS B C 1
ATOM 2437 O O . HIS B 1 157 ? -10.584 6.961 158.967 1.00 38.76 147 HIS B O 1
ATOM 2444 N N . LYS B 1 158 ? -10.774 4.718 158.964 1.00 38.63 148 LYS B N 1
ATOM 2445 C CA . LYS B 1 158 ? -12.194 4.753 158.644 1.00 39.14 148 LYS B CA 1
ATOM 2446 C C . LYS B 1 158 ? -12.953 5.809 159.435 1.00 38.68 148 LYS B C 1
ATOM 2447 O O . LYS B 1 158 ? -13.618 6.648 158.853 1.00 39.60 148 LYS B O 1
ATOM 2453 N N . ALA B 1 159 ? -12.850 5.771 160.757 1.00 39.53 149 ALA B N 1
ATOM 2454 C CA . ALA B 1 159 ? -13.566 6.717 161.615 1.00 39.35 149 ALA B CA 1
ATOM 2455 C C . ALA B 1 159 ? -13.361 8.198 161.284 1.00 40.14 149 ALA B C 1
ATOM 2456 O O . ALA B 1 159 ? -14.334 8.969 161.270 1.00 39.91 149 ALA B O 1
ATOM 2458 N N . VAL B 1 160 ? -12.116 8.605 161.034 1.00 39.26 150 VAL B N 1
ATOM 2459 C CA . VAL B 1 160 ? -11.851 10.010 160.721 1.00 39.81 150 VAL B CA 1
ATOM 2460 C C . VAL B 1 160 ? -12.242 10.342 159.287 1.00 40.06 150 VAL B C 1
ATOM 2461 O O . VAL B 1 160 ? -12.954 11.319 159.050 1.00 41.43 150 VAL B O 1
ATOM 2465 N N . VAL B 1 161 ? -11.772 9.526 158.343 1.00 38.88 151 VAL B N 1
ATOM 2466 C CA . VAL B 1 161 ? -12.093 9.681 156.932 1.00 35.99 151 VAL B CA 1
ATOM 2467 C C . VAL B 1 161 ? -13.603 9.743 156.741 1.00 36.47 151 VAL B C 1
ATOM 2468 O O . VAL B 1 161 ? -14.099 10.355 155.809 1.00 38.04 151 VAL B O 1
ATOM 2472 N N . GLN B 1 162 ? -14.345 9.114 157.633 1.00 36.67 152 GLN B N 1
ATOM 2473 C CA . GLN B 1 162 ? -15.788 9.100 157.497 1.00 39.26 152 GLN B CA 1
ATOM 2474 C C . GLN B 1 162 ? -16.483 10.381 157.929 1.00 40.43 152 GLN B C 1
ATOM 2475 O O . GLN B 1 162 ? -17.641 10.598 157.581 1.00 41.41 152 GLN B O 1
ATOM 2481 N N . LYS B 1 163 ? -15.805 11.227 158.697 1.00 41.98 153 LYS B N 1
ATOM 2482 C CA . LYS B 1 163 ? -16.440 12.465 159.125 1.00 42.82 153 LYS B CA 1
ATOM 2483 C C . LYS B 1 163 ? -15.976 13.625 158.271 1.00 42.33 153 LYS B C 1
ATOM 2484 O O . LYS B 1 163 ? -16.590 14.689 158.278 1.00 42.59 153 LYS B O 1
ATOM 2490 N N . LEU B 1 164 ? -14.903 13.395 157.519 1.00 40.25 154 LEU B N 1
ATOM 2491 C CA . LEU B 1 164 ? -14.345 14.390 156.626 1.00 40.01 154 LEU B CA 1
ATOM 2492 C C . LEU B 1 164 ? -14.386 13.939 155.164 1.00 42.19 154 LEU B C 1
ATOM 2493 O O . LEU B 1 164 ? -13.541 14.342 154.368 1.00 42.71 154 LEU B O 1
ATOM 2498 N N . SER B 1 165 ? -15.357 13.096 154.822 1.00 45.15 155 SER B N 1
ATOM 2499 C CA . SER B 1 165 ? -15.523 12.585 153.456 1.00 48.49 155 SER B CA 1
ATOM 2500 C C . SER B 1 165 ? -16.977 12.258 153.186 1.00 51.92 155 SER B C 1
ATOM 2501 O O . SER B 1 165 ? -17.705 11.825 154.083 1.00 52.30 155 SER B O 1
ATOM 2504 N N . ARG B 1 166 ? -17.394 12.475 151.942 1.00 55.96 156 ARG B N 1
ATOM 2505 C CA . ARG B 1 166 ? -18.759 12.195 151.527 1.00 59.35 156 ARG B CA 1
ATOM 2506 C C . ARG B 1 166 ? -18.712 11.174 150.385 1.00 60.77 156 ARG B C 1
ATOM 2507 O O . ARG B 1 166 ? -17.825 11.240 149.523 1.00 60.81 156 ARG B O 1
ATOM 2515 N N . PRO B 1 167 ? -19.658 10.215 150.369 1.00 61.38 157 PRO B N 1
ATOM 2516 C CA . PRO B 1 167 ? -19.724 9.179 149.335 1.00 62.83 157 PRO B CA 1
ATOM 2517 C C . PRO B 1 167 ? -19.957 9.694 147.919 1.00 65.16 157 PRO B C 1
ATOM 2518 O O . PRO B 1 167 ? -20.592 10.733 147.712 1.00 64.62 157 PRO B O 1
ATOM 2522 N N . GLU B 1 168 ? -19.428 8.946 146.951 1.00 68.45 158 GLU B N 1
ATOM 2523 C CA . GLU B 1 168 ? -19.528 9.270 145.527 1.00 70.72 158 GLU B CA 1
ATOM 2524 C C . GLU B 1 168 ? -18.673 10.466 145.135 1.00 71.40 158 GLU B C 1
ATOM 2525 O O . GLU B 1 168 ? -18.944 11.581 145.636 1.00 72.30 158 GLU B O 1
ATOM 2539 N N . GLN C 1 12 ? -8.652 34.432 179.431 1.00 121.27 2 GLN C N 1
ATOM 2540 C CA . GLN C 1 12 ? -7.254 34.525 179.026 1.00 117.11 2 GLN C CA 1
ATOM 2541 C C . GLN C 1 12 ? -6.667 35.912 179.295 1.00 113.32 2 GLN C C 1
ATOM 2542 O O . GLN C 1 12 ? -7.396 36.899 179.378 1.00 112.68 2 GLN C O 1
ATOM 2548 N N . ASN C 1 13 ? -5.343 35.977 179.413 1.00 108.81 3 ASN C N 1
ATOM 2549 C CA . ASN C 1 13 ? -4.648 37.226 179.721 1.00 104.22 3 ASN C CA 1
ATOM 2550 C C . ASN C 1 13 ? -3.680 37.749 178.654 1.00 100.50 3 ASN C C 1
ATOM 2551 O O . ASN C 1 13 ? -3.163 36.993 177.836 1.00 100.17 3 ASN C O 1
ATOM 2556 N N . ALA C 1 14 ? -3.429 39.054 178.689 1.00 95.99 4 ALA C N 1
ATOM 2557 C CA . ALA C 1 14 ? -2.537 39.704 177.737 1.00 91.21 4 ALA C CA 1
ATOM 2558 C C . ALA C 1 14 ? -1.079 39.270 177.869 1.00 88.78 4 ALA C C 1
ATOM 2559 O O . ALA C 1 14 ? -0.320 39.333 176.905 1.00 88.84 4 ALA C O 1
ATOM 2561 N N . ASP C 1 15 ? -0.683 38.830 179.058 1.00 86.20 5 ASP C N 1
ATOM 2562 C CA . ASP C 1 15 ? 0.695 38.403 179.283 1.00 82.21 5 ASP C CA 1
ATOM 2563 C C . ASP C 1 15 ? 0.905 36.932 178.961 1.00 79.18 5 ASP C C 1
ATOM 2564 O O . ASP C 1 15 ? 2.024 36.512 178.673 1.00 78.41 5 ASP C O 1
ATOM 2569 N N . ASP C 1 16 ? -0.167 36.149 179.014 1.00 75.89 6 ASP C N 1
ATOM 2570 C CA . ASP C 1 16 ? -0.068 34.731 178.704 1.00 74.14 6 ASP C CA 1
ATOM 2571 C C . ASP C 1 16 ? 0.357 34.539 177.248 1.00 73.84 6 ASP C C 1
ATOM 2572 O O . ASP C 1 16 ? 1.104 33.609 176.924 1.00 73.82 6 ASP C O 1
ATOM 2577 N N . PHE C 1 17 ? -0.125 35.419 176.372 1.00 71.88 7 PHE C N 1
ATOM 2578 C CA . PHE C 1 17 ? 0.233 35.364 174.963 1.00 68.75 7 PHE C CA 1
ATOM 2579 C C . PHE C 1 17 ? 1.724 35.625 174.798 1.00 68.12 7 PHE C C 1
ATOM 2580 O O . PHE C 1 17 ? 2.430 34.837 174.181 1.00 69.07 7 PHE C O 1
ATOM 2588 N N . ILE C 1 18 ? 2.217 36.730 175.343 1.00 67.39 8 ILE C N 1
ATOM 2589 C CA . ILE C 1 18 ? 3.642 37.011 175.233 1.00 65.44 8 ILE C CA 1
ATOM 2590 C C . ILE C 1 18 ? 4.456 35.864 175.862 1.00 65.90 8 ILE C C 1
ATOM 2591 O O . ILE C 1 18 ? 5.559 35.559 175.403 1.00 68.55 8 ILE C O 1
ATOM 2596 N N . LYS C 1 19 ? 3.914 35.209 176.885 1.00 64.34 9 LYS C N 1
ATOM 2597 C CA . LYS C 1 19 ? 4.623 34.091 177.507 1.00 62.89 9 LYS C CA 1
ATOM 2598 C C . LYS C 1 19 ? 4.554 32.845 176.629 1.00 62.04 9 LYS C C 1
ATOM 2599 O O . LYS C 1 19 ? 5.564 32.401 176.089 1.00 62.86 9 LYS C O 1
ATOM 2605 N N . PHE C 1 20 ? 3.356 32.282 176.490 1.00 59.43 10 PHE C N 1
ATOM 2606 C CA . PHE C 1 20 ? 3.160 31.076 175.688 1.00 57.16 10 PHE C CA 1
ATOM 2607 C C . PHE C 1 20 ? 3.645 31.183 174.242 1.00 56.30 10 PHE C C 1
ATOM 2608 O O . PHE C 1 20 ? 4.250 30.251 173.721 1.00 57.08 10 PHE C O 1
ATOM 2616 N N . LEU C 1 21 ? 3.369 32.303 173.583 1.00 55.08 11 LEU C N 1
ATOM 2617 C CA . LEU C 1 21 ? 3.808 32.489 172.209 1.00 54.11 11 LEU C CA 1
ATOM 2618 C C . LEU C 1 21 ? 5.289 32.800 172.219 1.00 55.21 11 LEU C C 1
ATOM 2619 O O . LEU C 1 21 ? 5.957 32.738 171.184 1.00 55.38 11 LEU C O 1
ATOM 2624 N N . GLU C 1 22 ? 5.799 33.137 173.400 1.00 55.97 12 GLU C N 1
ATOM 2625 C CA . GLU C 1 22 ? 7.212 33.459 173.574 1.00 56.47 12 GLU C CA 1
ATOM 2626 C C . GLU C 1 22 ? 7.589 34.694 172.751 1.00 55.31 12 GLU C C 1
ATOM 2627 O O . GLU C 1 22 ? 8.537 34.678 171.966 1.00 55.24 12 GLU C O 1
ATOM 2633 N N . LEU C 1 23 ? 6.847 35.774 172.961 1.00 54.50 13 LEU C N 1
ATOM 2634 C CA . LEU C 1 23 ? 7.064 37.016 172.228 1.00 55.62 13 LEU C CA 1
ATOM 2635 C C . LEU C 1 23 ? 8.231 37.852 172.733 1.00 56.07 13 LEU C C 1
ATOM 2636 O O . LEU C 1 23 ? 8.630 37.740 173.886 1.00 57.43 13 LEU C O 1
ATOM 2641 N N . GLU C 1 24 ? 8.761 38.701 171.858 1.00 56.39 14 GLU C N 1
ATOM 2642 C CA . GLU C 1 24 ? 9.879 39.583 172.185 1.00 57.72 14 GLU C CA 1
ATOM 2643 C C . GLU C 1 24 ? 9.643 41.012 171.706 1.00 57.81 14 GLU C C 1
ATOM 2644 O O . GLU C 1 24 ? 9.035 41.218 170.657 1.00 59.77 14 GLU C O 1
ATOM 2650 N N . GLN C 1 25 ? 10.133 41.998 172.456 1.00 57.31 15 GLN C N 1
ATOM 2651 C CA . GLN C 1 25 ? 9.966 43.404 172.064 1.00 56.55 15 GLN C CA 1
ATOM 2652 C C . GLN C 1 25 ? 10.315 43.605 170.590 1.00 55.72 15 GLN C C 1
ATOM 2653 O O . GLN C 1 25 ? 11.301 43.053 170.095 1.00 54.48 15 GLN C O 1
ATOM 2659 N N . HIS C 1 26 ? 9.524 44.415 169.899 1.00 54.81 16 HIS C N 1
ATOM 2660 C CA . HIS C 1 26 ? 9.796 44.685 168.494 1.00 54.62 16 HIS C CA 1
ATOM 2661 C C . HIS C 1 26 ? 10.303 46.111 168.349 1.00 52.56 16 HIS C C 1
ATOM 2662 O O . HIS C 1 26 ? 9.710 47.048 168.869 1.00 52.61 16 HIS C O 1
ATOM 2669 N N . VAL C 1 27 ? 11.404 46.272 167.637 1.00 51.78 17 VAL C N 1
ATOM 2670 C CA . VAL C 1 27 ? 11.996 47.581 167.460 1.00 52.47 17 VAL C CA 1
ATOM 2671 C C . VAL C 1 27 ? 10.999 48.656 167.032 1.00 52.95 17 VAL C C 1
ATOM 2672 O O . VAL C 1 27 ? 11.226 49.841 167.264 1.00 53.94 17 VAL C O 1
ATOM 2676 N N . GLU C 1 28 ? 9.884 48.247 166.435 1.00 54.05 18 GLU C N 1
ATOM 2677 C CA . GLU C 1 28 ? 8.875 49.203 165.975 1.00 54.02 18 GLU C CA 1
ATOM 2678 C C . GLU C 1 28 ? 7.782 49.447 167.010 1.00 53.54 18 GLU C C 1
ATOM 2679 O O . GLU C 1 28 ? 6.925 50.303 166.816 1.00 54.79 18 GLU C O 1
ATOM 2685 N N . GLY C 1 29 ? 7.818 48.702 168.109 1.00 51.96 19 GLY C N 1
ATOM 2686 C CA . GLY C 1 29 ? 6.804 48.852 169.135 1.00 50.88 19 GLY C CA 1
ATOM 2687 C C . GLY C 1 29 ? 6.145 47.504 169.304 1.00 51.80 19 GLY C C 1
ATOM 2688 O O . GLY C 1 29 ? 6.263 46.666 168.416 1.00 54.02 19 GLY C O 1
ATOM 2689 N N . GLY C 1 30 ? 5.466 47.278 170.425 1.00 51.26 20 GLY C N 1
ATOM 2690 C CA . GLY C 1 30 ? 4.815 45.997 170.649 1.00 52.11 20 GLY C CA 1
ATOM 2691 C C . GLY C 1 30 ? 5.755 44.799 170.719 1.00 54.14 20 GLY C C 1
ATOM 2692 O O . GLY C 1 30 ? 6.980 44.946 170.779 1.00 54.80 20 GLY C O 1
ATOM 2693 N N . PHE C 1 31 ? 5.179 43.601 170.709 1.00 55.29 21 PHE C N 1
ATOM 2694 C CA . PHE C 1 31 ? 5.960 42.365 170.783 1.00 55.93 21 PHE C CA 1
ATOM 2695 C C . PHE C 1 31 ? 5.675 41.483 169.580 1.00 56.09 21 PHE C C 1
ATOM 2696 O O . PHE C 1 31 ? 4.612 41.590 168.958 1.00 57.59 21 PHE C O 1
ATOM 2704 N N . TYR C 1 32 ? 6.612 40.598 169.266 1.00 53.97 22 TYR C N 1
ATOM 2705 C CA . TYR C 1 32 ? 6.447 39.723 168.124 1.00 53.54 22 TYR C CA 1
ATOM 2706 C C . TYR C 1 32 ? 7.174 38.400 168.296 1.00 54.79 22 TYR C C 1
ATOM 2707 O O . TYR C 1 32 ? 7.830 38.155 169.302 1.00 56.79 22 TYR C O 1
ATOM 2716 N N . ARG C 1 33 ? 7.063 37.563 167.271 1.00 54.93 23 ARG C N 1
ATOM 2717 C CA . ARG C 1 33 ? 7.719 36.273 167.226 1.00 52.96 23 ARG C CA 1
ATOM 2718 C C . ARG C 1 33 ? 7.341 35.618 165.913 1.00 50.76 23 ARG C C 1
ATOM 2719 O O . ARG C 1 33 ? 6.165 35.524 165.573 1.00 51.41 23 ARG C O 1
ATOM 2727 N N . SER C 1 34 ? 8.346 35.186 165.167 1.00 48.00 24 SER C N 1
ATOM 2728 C CA . SER C 1 34 ? 8.127 34.531 163.892 1.00 46.10 24 SER C CA 1
ATOM 2729 C C . SER C 1 34 ? 7.437 33.187 164.098 1.00 45.46 24 SER C C 1
ATOM 2730 O O . SER C 1 34 ? 7.988 32.314 164.759 1.00 46.10 24 SER C O 1
ATOM 2733 N N . SER C 1 35 ? 6.236 33.022 163.544 1.00 44.78 25 SER C N 1
ATOM 2734 C CA . SER C 1 35 ? 5.510 31.754 163.646 1.00 43.31 25 SER C CA 1
ATOM 2735 C C . SER C 1 35 ? 6.111 30.746 162.655 1.00 41.46 25 SER C C 1
ATOM 2736 O O . SER C 1 35 ? 6.604 29.690 163.060 1.00 39.95 25 SER C O 1
ATOM 2739 N N . TYR C 1 36 ? 6.051 31.058 161.360 1.00 38.71 26 TYR C N 1
ATOM 2740 C CA . TYR C 1 36 ? 6.635 30.179 160.351 1.00 39.56 26 TYR C CA 1
ATOM 2741 C C . TYR C 1 36 ? 7.238 31.018 159.259 1.00 42.51 26 TYR C C 1
ATOM 2742 O O . TYR C 1 36 ? 7.106 32.237 159.255 1.00 43.83 26 TYR C O 1
ATOM 2751 N N . ARG C 1 37 ? 7.910 30.349 158.334 1.00 46.62 27 ARG C N 1
ATOM 2752 C CA . ARG C 1 37 ? 8.539 31.007 157.201 1.00 51.49 27 ARG C CA 1
ATOM 2753 C C . ARG C 1 37 ? 8.669 29.977 156.070 1.00 52.66 27 ARG C C 1
ATOM 2754 O O . ARG C 1 37 ? 9.199 28.890 156.259 1.00 52.06 27 ARG C O 1
ATOM 2762 N N . SER C 1 38 ? 8.157 30.320 154.896 1.00 55.06 28 SER C N 1
ATOM 2763 C CA . SER C 1 38 ? 8.185 29.414 153.755 1.00 57.92 28 SER C CA 1
ATOM 2764 C C . SER C 1 38 ? 9.518 28.703 153.513 1.00 59.72 28 SER C C 1
ATOM 2765 O O . SER C 1 38 ? 10.590 29.289 153.657 1.00 60.89 28 SER C O 1
ATOM 2768 N N . GLU C 1 39 ? 9.439 27.432 153.132 1.00 62.06 29 GLU C N 1
ATOM 2769 C CA . GLU C 1 39 ? 10.628 26.638 152.845 1.00 64.46 29 GLU C CA 1
ATOM 2770 C C . GLU C 1 39 ? 11.031 26.799 151.385 1.00 64.36 29 GLU C C 1
ATOM 2771 O O . GLU C 1 39 ? 12.170 26.515 150.999 1.00 64.35 29 GLU C O 1
ATOM 2777 N N . THR C 1 40 ? 10.082 27.256 150.575 1.00 65.08 30 THR C N 1
ATOM 2778 C CA . THR C 1 40 ? 10.338 27.482 149.162 1.00 66.18 30 THR C CA 1
ATOM 2779 C C . THR C 1 40 ? 10.969 28.861 149.024 1.00 66.85 30 THR C C 1
ATOM 2780 O O . THR C 1 40 ? 10.569 29.808 149.698 1.00 66.67 30 THR C O 1
ATOM 2784 N N . ALA C 1 41 ? 11.969 28.965 148.160 1.00 68.81 31 ALA C N 1
ATOM 2785 C CA . ALA C 1 41 ? 12.664 30.223 147.953 1.00 71.41 31 ALA C CA 1
ATOM 2786 C C . ALA C 1 41 ? 11.957 31.131 146.955 1.00 73.90 31 ALA C C 1
ATOM 2787 O O . ALA C 1 41 ? 11.232 30.679 146.063 1.00 73.24 31 ALA C O 1
ATOM 2789 N N . PHE C 1 42 ? 12.168 32.428 147.130 1.00 76.23 32 PHE C N 1
ATOM 2790 C CA . PHE C 1 42 ? 11.589 33.427 146.246 1.00 78.01 32 PHE C CA 1
ATOM 2791 C C . PHE C 1 42 ? 12.704 33.779 145.284 1.00 79.55 32 PHE C C 1
ATOM 2792 O O . PHE C 1 42 ? 12.557 33.712 144.058 1.00 79.41 32 PHE C O 1
ATOM 2800 N N . ASP C 1 43 ? 13.819 34.166 145.892 1.00 81.19 33 ASP C N 1
ATOM 2801 C CA . ASP C 1 43 ? 15.049 34.533 145.209 1.00 82.85 33 ASP C CA 1
ATOM 2802 C C . ASP C 1 43 ? 16.154 34.018 146.112 1.00 83.66 33 ASP C C 1
ATOM 2803 O O . ASP C 1 43 ? 15.891 33.595 147.241 1.00 84.07 33 ASP C O 1
ATOM 2808 N N . PRO C 1 44 ? 17.403 34.032 145.634 1.00 84.13 34 PRO C N 1
ATOM 2809 C CA . PRO C 1 44 ? 18.468 33.540 146.510 1.00 84.01 34 PRO C CA 1
ATOM 2810 C C . PRO C 1 44 ? 18.447 34.288 147.846 1.00 83.56 34 PRO C C 1
ATOM 2811 O O . PRO C 1 44 ? 19.020 33.836 148.842 1.00 83.83 34 PRO C O 1
ATOM 2815 N N . SER C 1 45 ? 17.762 35.429 147.854 1.00 82.31 35 SER C N 1
ATOM 2816 C CA . SER C 1 45 ? 17.638 36.268 149.043 1.00 80.08 35 SER C CA 1
ATOM 2817 C C . SER C 1 45 ? 16.446 35.876 149.926 1.00 78.56 35 SER C C 1
ATOM 2818 O O . SER C 1 45 ? 16.411 34.781 150.491 1.00 78.33 35 SER C O 1
ATOM 2821 N N . ARG C 1 46 ? 15.478 36.784 150.040 1.00 76.21 36 ARG C N 1
ATOM 2822 C CA . ARG C 1 46 ? 14.273 36.570 150.846 1.00 73.20 36 ARG C CA 1
ATOM 2823 C C . ARG C 1 46 ? 13.560 35.265 150.478 1.00 71.07 36 ARG C C 1
ATOM 2824 O O . ARG C 1 46 ? 13.668 34.785 149.346 1.00 71.57 36 ARG C O 1
ATOM 2832 N N . GLN C 1 47 ? 12.835 34.691 151.436 1.00 67.92 37 GLN C N 1
ATOM 2833 C CA . GLN C 1 47 ? 12.080 33.466 151.179 1.00 64.77 37 GLN C CA 1
ATOM 2834 C C . GLN C 1 47 ? 10.727 33.868 150.585 1.00 62.71 37 GLN C C 1
ATOM 2835 O O . GLN C 1 47 ? 10.344 35.038 150.633 1.00 62.89 37 GLN C O 1
ATOM 2841 N N . LEU C 1 48 ? 10.002 32.901 150.033 1.00 58.80 38 LEU C N 1
ATOM 2842 C CA . LEU C 1 48 ? 8.706 33.164 149.416 1.00 53.82 38 LEU C CA 1
ATOM 2843 C C . LEU C 1 48 ? 7.790 34.042 150.280 1.00 52.50 38 LEU C C 1
ATOM 2844 O O . LEU C 1 48 ? 7.260 35.043 149.798 1.00 54.11 38 LEU C O 1
ATOM 2849 N N . TRP C 1 49 ? 7.590 33.655 151.541 1.00 49.41 39 TRP C N 1
ATOM 2850 C CA . TRP C 1 49 ? 6.756 34.416 152.475 1.00 45.75 39 TRP C CA 1
ATOM 2851 C C . TRP C 1 49 ? 7.237 34.224 153.913 1.00 44.30 39 TRP C C 1
ATOM 2852 O O . TRP C 1 49 ? 8.070 33.354 154.179 1.00 45.27 39 TRP C O 1
ATOM 2863 N N . SER C 1 50 ? 6.717 35.040 154.831 1.00 40.86 40 SER C N 1
ATOM 2864 C CA . SER C 1 50 ? 7.100 34.972 156.242 1.00 37.16 40 SER C CA 1
ATOM 2865 C C . SER C 1 50 ? 5.931 35.382 157.134 1.00 34.69 40 SER C C 1
ATOM 2866 O O . SER C 1 50 ? 5.202 36.307 156.796 1.00 37.55 40 SER C O 1
ATOM 2869 N N . SER C 1 51 ? 5.743 34.707 158.264 1.00 30.38 41 SER C N 1
ATOM 2870 C CA . SER C 1 51 ? 4.648 35.053 159.163 1.00 27.84 41 SER C CA 1
ATOM 2871 C C . SER C 1 51 ? 5.107 35.180 160.591 1.00 28.27 41 SER C C 1
ATOM 2872 O O . SER C 1 51 ? 6.007 34.482 161.030 1.00 29.71 41 SER C O 1
ATOM 2875 N N . ILE C 1 52 ? 4.456 36.057 161.329 1.00 28.74 42 ILE C N 1
ATOM 2876 C CA . ILE C 1 52 ? 4.831 36.308 162.702 1.00 29.12 42 ILE C CA 1
ATOM 2877 C C . ILE C 1 52 ? 3.618 36.624 163.545 1.00 31.15 42 ILE C C 1
ATOM 2878 O O . ILE C 1 52 ? 2.592 37.072 163.034 1.00 32.37 42 ILE C O 1
ATOM 2883 N N . TYR C 1 53 ? 3.732 36.374 164.844 1.00 32.16 43 TYR C N 1
ATOM 2884 C CA . TYR C 1 53 ? 2.660 36.711 165.760 1.00 32.84 43 TYR C CA 1
ATOM 2885 C C . TYR C 1 53 ? 3.022 38.155 166.055 1.00 33.07 43 TYR C C 1
ATOM 2886 O O . TYR C 1 53 ? 4.152 38.549 165.793 1.00 33.86 43 TYR C O 1
ATOM 2895 N N . PHE C 1 54 ? 2.084 38.958 166.538 1.00 34.40 44 PHE C N 1
ATOM 2896 C CA . PHE C 1 54 ? 2.394 40.351 166.856 1.00 37.28 44 PHE C CA 1
ATOM 2897 C C . PHE C 1 54 ? 1.373 40.869 167.843 1.00 39.02 44 PHE C C 1
ATOM 2898 O O . PHE C 1 54 ? 0.176 40.910 167.553 1.00 39.87 44 PHE C O 1
ATOM 2906 N N . LEU C 1 55 ? 1.845 41.262 169.021 1.00 40.64 45 LEU C N 1
ATOM 2907 C CA . LEU C 1 55 ? 0.932 41.726 170.057 1.00 42.91 45 LEU C CA 1
ATOM 2908 C C . LEU C 1 55 ? 1.146 43.184 170.433 1.00 44.21 45 LEU C C 1
ATOM 2909 O O . LEU C 1 55 ? 2.162 43.780 170.083 1.00 45.35 45 LEU C O 1
ATOM 2914 N N . LEU C 1 56 ? 0.164 43.746 171.129 1.00 45.65 46 LEU C N 1
ATOM 2915 C CA . LEU C 1 56 ? 0.185 45.132 171.572 1.00 47.70 46 LEU C CA 1
ATOM 2916 C C . LEU C 1 56 ? -0.578 45.170 172.896 1.00 51.32 46 LEU C C 1
ATOM 2917 O O . LEU C 1 56 ? -1.696 44.653 172.987 1.00 51.95 46 LEU C O 1
ATOM 2922 N N . ARG C 1 57 ? 0.028 45.781 173.914 1.00 55.06 47 ARG C N 1
ATOM 2923 C CA . ARG C 1 57 ? -0.571 45.868 175.243 1.00 56.91 47 ARG C CA 1
ATOM 2924 C C . ARG C 1 57 ? -1.267 47.182 175.527 1.00 57.85 47 ARG C C 1
ATOM 2925 O O . ARG C 1 57 ? -1.090 48.165 174.808 1.00 57.18 47 ARG C O 1
ATOM 2933 N N . THR C 1 58 ? -2.034 47.178 176.617 1.00 59.39 48 THR C N 1
ATOM 2934 C CA . THR C 1 58 ? -2.818 48.321 177.081 1.00 58.87 48 THR C CA 1
ATOM 2935 C C . THR C 1 58 ? -2.117 49.667 176.990 1.00 57.68 48 THR C C 1
ATOM 2936 O O . THR C 1 58 ? -2.729 50.685 177.305 1.00 58.60 48 THR C O 1
ATOM 2940 N N . GLY C 1 59 ? -0.854 49.701 176.574 1.00 55.56 49 GLY C N 1
ATOM 2941 C CA . GLY C 1 59 ? -0.196 50.987 176.482 1.00 55.65 49 GLY C CA 1
ATOM 2942 C C . GLY C 1 59 ? 0.735 51.211 175.309 1.00 57.18 49 GLY C C 1
ATOM 2943 O O . GLY C 1 59 ? 1.451 52.215 175.274 1.00 59.27 49 GLY C O 1
ATOM 2944 N N . GLU C 1 60 ? 0.727 50.318 174.327 1.00 57.23 50 GLU C N 1
ATOM 2945 C CA . GLU C 1 60 ? 1.648 50.476 173.203 1.00 55.37 50 GLU C CA 1
ATOM 2946 C C . GLU C 1 60 ? 1.032 50.753 171.836 1.00 52.69 50 GLU C C 1
ATOM 2947 O O . GLU C 1 60 ? -0.190 50.790 171.672 1.00 51.77 50 GLU C O 1
ATOM 2953 N N . VAL C 1 61 ? 1.905 50.951 170.855 1.00 50.87 51 VAL C N 1
ATOM 2954 C CA . VAL C 1 61 ? 1.488 51.247 169.489 1.00 50.75 51 VAL C CA 1
ATOM 2955 C C . VAL C 1 61 ? 2.558 50.798 168.499 1.00 50.28 51 VAL C C 1
ATOM 2956 O O . VAL C 1 61 ? 3.722 50.622 168.871 1.00 51.26 51 VAL C O 1
ATOM 2960 N N . SER C 1 62 ? 2.172 50.616 167.241 1.00 48.90 52 SER C N 1
ATOM 2961 C CA . SER C 1 62 ? 3.151 50.233 166.231 1.00 49.90 52 SER C CA 1
ATOM 2962 C C . SER C 1 62 ? 3.592 51.538 165.591 1.00 49.85 52 SER C C 1
ATOM 2963 O O . SER C 1 62 ? 2.775 52.270 165.058 1.00 51.07 52 SER C O 1
ATOM 2966 N N . HIS C 1 63 ? 4.879 51.836 165.648 1.00 50.47 53 HIS C N 1
ATOM 2967 C CA . HIS C 1 63 ? 5.370 53.093 165.104 1.00 53.08 53 HIS C CA 1
ATOM 2968 C C . HIS C 1 63 ? 5.551 53.121 163.581 1.00 54.64 53 HIS C C 1
ATOM 2969 O O . HIS C 1 63 ? 5.969 52.134 162.972 1.00 55.10 53 HIS C O 1
ATOM 2976 N N . PHE C 1 64 ? 5.209 54.256 162.969 1.00 54.68 54 PHE C N 1
ATOM 2977 C CA . PHE C 1 64 ? 5.325 54.410 161.517 1.00 54.52 54 PHE C CA 1
ATOM 2978 C C . PHE C 1 64 ? 6.587 53.769 160.951 1.00 53.75 54 PHE C C 1
ATOM 2979 O O . PHE C 1 64 ? 7.651 53.823 161.568 1.00 53.98 54 PHE C O 1
ATOM 2987 N N . HIS C 1 65 ? 6.447 53.172 159.770 1.00 52.83 55 HIS C N 1
ATOM 2988 C CA . HIS C 1 65 ? 7.543 52.513 159.072 1.00 51.92 55 HIS C CA 1
ATOM 2989 C C . HIS C 1 65 ? 7.084 52.088 157.677 1.00 51.81 55 HIS C C 1
ATOM 2990 O O . HIS C 1 65 ? 5.897 51.909 157.430 1.00 51.12 55 HIS C O 1
ATOM 2997 N N . ARG C 1 66 ? 8.037 51.937 156.769 1.00 52.63 56 ARG C N 1
ATOM 2998 C CA . ARG C 1 66 ? 7.752 51.539 155.402 1.00 53.66 56 ARG C CA 1
ATOM 2999 C C . ARG C 1 66 ? 8.238 50.102 155.202 1.00 53.29 56 ARG C C 1
ATOM 3000 O O . ARG C 1 66 ? 9.042 49.598 155.983 1.00 52.82 56 ARG C O 1
ATOM 3008 N N . LEU C 1 67 ? 7.751 49.451 154.154 1.00 52.04 57 LEU C N 1
ATOM 3009 C CA . LEU C 1 67 ? 8.132 48.077 153.861 1.00 51.63 57 LEU C CA 1
ATOM 3010 C C . LEU C 1 67 ? 8.342 47.955 152.368 1.00 51.51 57 LEU C C 1
ATOM 3011 O O . LEU C 1 67 ? 7.649 48.610 151.595 1.00 52.35 57 LEU C O 1
ATOM 3016 N N . THR C 1 68 ? 9.286 47.123 151.949 1.00 50.94 58 THR C N 1
ATOM 3017 C CA . THR C 1 68 ? 9.515 46.960 150.520 1.00 50.87 58 THR C CA 1
ATOM 3018 C C . THR C 1 68 ? 8.647 45.832 149.967 1.00 49.43 58 THR C C 1
ATOM 3019 O O . THR C 1 68 ? 8.923 45.286 148.905 1.00 49.36 58 THR C O 1
ATOM 3023 N N . ALA C 1 69 ? 7.592 45.488 150.694 1.00 48.52 59 ALA C N 1
ATOM 3024 C CA . ALA C 1 69 ? 6.694 44.421 150.273 1.00 47.65 59 ALA C CA 1
ATOM 3025 C C . ALA C 1 69 ? 5.347 44.553 150.977 1.00 47.10 59 ALA C C 1
ATOM 3026 O O . ALA C 1 69 ? 5.210 45.300 151.948 1.00 45.06 59 ALA C O 1
ATOM 3028 N N . ASP C 1 70 ? 4.349 43.830 150.482 1.00 47.32 60 ASP C N 1
ATOM 3029 C CA . ASP C 1 70 ? 3.028 43.889 151.083 1.00 49.10 60 ASP C CA 1
ATOM 3030 C C . ASP C 1 70 ? 3.028 43.243 152.449 1.00 48.56 60 ASP C C 1
ATOM 3031 O O . ASP C 1 70 ? 4.050 42.768 152.919 1.00 50.42 60 ASP C O 1
ATOM 3036 N N . GLU C 1 71 ? 1.874 43.238 153.097 1.00 47.46 61 GLU C N 1
ATOM 3037 C CA . GLU C 1 71 ? 1.759 42.611 154.396 1.00 45.54 61 GLU C CA 1
ATOM 3038 C C . GLU C 1 71 ? 0.302 42.383 154.735 1.00 43.45 61 GLU C C 1
ATOM 3039 O O . GLU C 1 71 ? -0.482 43.317 154.822 1.00 43.36 61 GLU C O 1
ATOM 3053 N N . TRP C 1 73 ? -2.642 41.303 157.278 1.00 37.59 63 TRP C N 1
ATOM 3054 C CA . TRP C 1 73 ? -2.843 41.377 158.712 1.00 36.19 63 TRP C CA 1
ATOM 3055 C C . TRP C 1 73 ? -4.029 40.531 159.108 1.00 37.03 63 TRP C C 1
ATOM 3056 O O . TRP C 1 73 ? -5.126 40.702 158.565 1.00 39.42 63 TRP C O 1
ATOM 3067 N N . TYR C 1 74 ? -3.815 39.623 160.055 1.00 35.17 64 TYR C N 1
ATOM 3068 C CA . TYR C 1 74 ? -4.887 38.750 160.522 1.00 33.82 64 TYR C CA 1
ATOM 3069 C C . TYR C 1 74 ? -5.191 38.977 162.002 1.00 34.95 64 TYR C C 1
ATOM 3070 O O . TYR C 1 74 ? -4.283 38.997 162.850 1.00 36.59 64 TYR C O 1
ATOM 3079 N N . PHE C 1 75 ? -6.469 39.134 162.316 1.00 33.02 65 PHE C N 1
ATOM 3080 C CA . PHE C 1 75 ? -6.882 39.336 163.691 1.00 32.99 65 PHE C CA 1
ATOM 3081 C C . PHE C 1 75 ? -7.042 37.996 164.401 1.00 32.43 65 PHE C C 1
ATOM 3082 O O . PHE C 1 75 ? -7.874 37.194 163.995 1.00 35.21 65 PHE C O 1
ATOM 3090 N N . HIS C 1 76 ? -6.264 37.757 165.459 1.00 32.69 66 HIS C N 1
ATOM 3091 C CA . HIS C 1 76 ? -6.369 36.513 166.231 1.00 32.13 66 HIS C CA 1
ATOM 3092 C C . HIS C 1 76 ? -7.265 36.696 167.446 1.00 34.84 66 HIS C C 1
ATOM 3093 O O . HIS C 1 76 ? -8.216 35.936 167.652 1.00 38.78 66 HIS C O 1
ATOM 3100 N N . ALA C 1 77 ? -6.982 37.707 168.257 1.00 37.08 67 ALA C N 1
ATOM 3101 C CA . ALA C 1 77 ? -7.814 37.943 169.435 1.00 37.53 67 ALA C CA 1
ATOM 3102 C C . ALA C 1 77 ? -7.564 39.313 170.028 1.00 36.62 67 ALA C C 1
ATOM 3103 O O . ALA C 1 77 ? -6.569 39.971 169.694 1.00 36.80 67 ALA C O 1
ATOM 3105 N N . GLY C 1 78 ? -8.475 39.754 170.890 1.00 35.15 68 GLY C N 1
ATOM 3106 C CA . GLY C 1 78 ? -8.264 41.028 171.547 1.00 37.46 68 GLY C CA 1
ATOM 3107 C C . GLY C 1 78 ? -9.100 42.270 171.306 1.00 38.66 68 GLY C C 1
ATOM 3108 O O . GLY C 1 78 ? -10.334 42.267 171.400 1.00 39.77 68 GLY C O 1
ATOM 3109 N N . GLN C 1 79 ? -8.381 43.350 171.022 1.00 37.66 69 GLN C N 1
ATOM 3110 C CA . GLN C 1 79 ? -8.958 44.663 170.802 1.00 36.72 69 GLN C CA 1
ATOM 3111 C C . GLN C 1 79 ? -8.796 45.096 169.349 1.00 37.42 69 GLN C C 1
ATOM 3112 O O . GLN C 1 79 ? -7.726 44.913 168.755 1.00 35.77 69 GLN C O 1
ATOM 3118 N N . SER C 1 80 ? -9.846 45.682 168.778 1.00 37.25 70 SER C N 1
ATOM 3119 C CA . SER C 1 80 ? -9.767 46.146 167.403 1.00 40.07 70 SER C CA 1
ATOM 3120 C C . SER C 1 80 ? -8.660 47.177 167.293 1.00 41.01 70 SER C C 1
ATOM 3121 O O . SER C 1 80 ? -8.247 47.757 168.291 1.00 42.72 70 SER C O 1
ATOM 3124 N N . LEU C 1 81 ? -8.158 47.377 166.082 1.00 42.49 71 LEU C N 1
ATOM 3125 C CA . LEU C 1 81 ? -7.076 48.324 165.849 1.00 42.17 71 LEU C CA 1
ATOM 3126 C C . LEU C 1 81 ? -7.411 49.226 164.681 1.00 41.89 71 LEU C C 1
ATOM 3127 O O . LEU C 1 81 ? -8.390 49.025 163.967 1.00 43.87 71 LEU C O 1
ATOM 3132 N N . THR C 1 82 ? -6.573 50.224 164.480 1.00 39.93 72 THR C N 1
ATOM 3133 C CA . THR C 1 82 ? -6.756 51.110 163.364 1.00 37.12 72 THR C CA 1
ATOM 3134 C C . THR C 1 82 ? -5.397 51.090 162.727 1.00 36.43 72 THR C C 1
ATOM 3135 O O . THR C 1 82 ? -4.394 51.192 163.415 1.00 37.32 72 THR C O 1
ATOM 3139 N N . ILE C 1 83 ? -5.365 50.888 161.420 1.00 37.53 73 ILE C N 1
ATOM 3140 C CA . ILE C 1 83 ? -4.115 50.859 160.687 1.00 39.15 73 ILE C CA 1
ATOM 3141 C C . ILE C 1 83 ? -4.026 52.189 159.955 1.00 41.72 73 ILE C C 1
ATOM 3142 O O . ILE C 1 83 ? -4.915 52.528 159.169 1.00 44.65 73 ILE C O 1
ATOM 3147 N N . TYR C 1 84 ? -2.964 52.941 160.222 1.00 41.77 74 TYR C N 1
ATOM 3148 C CA . TYR C 1 84 ? -2.775 54.249 159.624 1.00 42.44 74 TYR C CA 1
ATOM 3149 C C . TYR C 1 84 ? -1.761 54.249 158.494 1.00 44.65 74 TYR C C 1
ATOM 3150 O O . TYR C 1 84 ? -0.583 53.997 158.708 1.00 45.64 74 TYR C O 1
ATOM 3167 N N . ILE C 1 86 ? 0.037 56.330 155.131 1.00 55.30 76 ILE C N 1
ATOM 3168 C CA . ILE C 1 86 ? 0.281 57.608 154.495 1.00 58.28 76 ILE C CA 1
ATOM 3169 C C . ILE C 1 86 ? 0.988 57.287 153.190 1.00 61.42 76 ILE C C 1
ATOM 3170 O O . ILE C 1 86 ? 2.106 56.755 153.186 1.00 61.95 76 ILE C O 1
ATOM 3175 N N . SER C 1 87 ? 0.313 57.586 152.085 1.00 63.16 77 SER C N 1
ATOM 3176 C CA . SER C 1 87 ? 0.853 57.337 150.759 1.00 64.05 77 SER C CA 1
ATOM 3177 C C . SER C 1 87 ? 2.105 58.155 150.536 1.00 65.16 77 SER C C 1
ATOM 3178 O O . SER C 1 87 ? 2.341 59.144 151.225 1.00 64.51 77 SER C O 1
ATOM 3181 N N . PRO C 1 88 ? 2.944 57.743 149.575 1.00 67.52 78 PRO C N 1
ATOM 3182 C CA . PRO C 1 88 ? 4.148 58.546 149.355 1.00 68.54 78 PRO C CA 1
ATOM 3183 C C . PRO C 1 88 ? 3.734 59.961 148.964 1.00 69.06 78 PRO C C 1
ATOM 3184 O O . PRO C 1 88 ? 4.473 60.921 149.173 1.00 70.03 78 PRO C O 1
ATOM 3188 N N . GLU C 1 89 ? 2.527 60.068 148.416 1.00 70.26 79 GLU C N 1
ATOM 3189 C CA . GLU C 1 89 ? 1.952 61.338 147.990 1.00 69.94 79 GLU C CA 1
ATOM 3190 C C . GLU C 1 89 ? 1.359 62.070 149.196 1.00 68.36 79 GLU C C 1
ATOM 3191 O O . GLU C 1 89 ? 0.660 63.071 149.045 1.00 67.76 79 GLU C O 1
ATOM 3197 N N . GLY C 1 90 ? 1.633 61.544 150.389 1.00 66.55 80 GLY C N 1
ATOM 3198 C CA . GLY C 1 90 ? 1.170 62.160 151.622 1.00 64.57 80 GLY C CA 1
ATOM 3199 C C . GLY C 1 90 ? -0.296 62.093 152.018 1.00 63.58 80 GLY C C 1
ATOM 3200 O O . GLY C 1 90 ? -0.723 62.837 152.908 1.00 64.84 80 GLY C O 1
ATOM 3201 N N . GLU C 1 91 ? -1.075 61.214 151.396 1.00 61.05 81 GLU C N 1
ATOM 3202 C CA . GLU C 1 91 ? -2.492 61.112 151.739 1.00 58.42 81 GLU C CA 1
ATOM 3203 C C . GLU C 1 91 ? -2.735 60.105 152.868 1.00 56.94 81 GLU C C 1
ATOM 3204 O O . GLU C 1 91 ? -2.225 58.979 152.827 1.00 58.37 81 GLU C O 1
ATOM 3210 N N . LEU C 1 92 ? -3.524 60.499 153.862 1.00 53.32 82 LEU C N 1
ATOM 3211 C CA . LEU C 1 92 ? -3.805 59.625 154.993 1.00 53.06 82 LEU C CA 1
ATOM 3212 C C . LEU C 1 92 ? -5.095 58.813 154.938 1.00 53.39 82 LEU C C 1
ATOM 3213 O O . LEU C 1 92 ? -6.184 59.355 154.746 1.00 53.47 82 LEU C O 1
ATOM 3218 N N . THR C 1 93 ? -4.969 57.508 155.151 1.00 52.55 83 THR C N 1
ATOM 3219 C CA . THR C 1 93 ? -6.127 56.617 155.158 1.00 51.36 83 THR C CA 1
ATOM 3220 C C . THR C 1 93 ? -6.035 55.766 156.424 1.00 48.67 83 THR C C 1
ATOM 3221 O O . THR C 1 93 ? -4.969 55.646 157.018 1.00 47.57 83 THR C O 1
ATOM 3225 N N . THR C 1 94 ? -7.145 55.194 156.859 1.00 46.52 84 THR C N 1
ATOM 3226 C CA . THR C 1 94 ? -7.108 54.381 158.064 1.00 46.49 84 THR C CA 1
ATOM 3227 C C . THR C 1 94 ? -8.143 53.267 158.004 1.00 46.76 84 THR C C 1
ATOM 3228 O O . THR C 1 94 ? -9.313 53.523 157.715 1.00 48.89 84 THR C O 1
ATOM 3232 N N . ALA C 1 95 ? -7.726 52.040 158.302 1.00 44.36 85 ALA C N 1
ATOM 3233 C CA . ALA C 1 95 ? -8.649 50.909 158.258 1.00 42.76 85 ALA C CA 1
ATOM 3234 C C . ALA C 1 95 ? -8.868 50.322 159.632 1.00 41.25 85 ALA C C 1
ATOM 3235 O O . ALA C 1 95 ? -8.045 50.492 160.520 1.00 42.76 85 ALA C O 1
ATOM 3237 N N . GLN C 1 96 ? -9.989 49.634 159.792 1.00 39.40 86 GLN C N 1
ATOM 3238 C CA . GLN C 1 96 ? -10.341 48.981 161.049 1.00 38.04 86 GLN C CA 1
ATOM 3239 C C . GLN C 1 96 ? -10.073 47.463 160.971 1.00 36.97 86 GLN C C 1
ATOM 3240 O O . GLN C 1 96 ? -10.559 46.771 160.066 1.00 36.89 86 GLN C O 1
ATOM 3246 N N . LEU C 1 97 ? -9.293 46.934 161.902 1.00 34.06 87 LEU C N 1
ATOM 3247 C CA . LEU C 1 97 ? -9.052 45.505 161.891 1.00 29.97 87 LEU C CA 1
ATOM 3248 C C . LEU C 1 97 ? -9.646 44.925 163.147 1.00 28.46 87 LEU C C 1
ATOM 3249 O O . LEU C 1 97 ? -9.293 45.342 164.238 1.00 28.44 87 LEU C O 1
ATOM 3254 N N . GLY C 1 98 ? -10.580 43.989 162.986 1.00 29.10 88 GLY C N 1
ATOM 3255 C CA . GLY C 1 98 ? -11.233 43.372 164.132 1.00 27.82 88 GLY C CA 1
ATOM 3256 C C . GLY C 1 98 ? -12.396 42.504 163.695 1.00 28.71 88 GLY C C 1
ATOM 3257 O O . GLY C 1 98 ? -12.460 42.121 162.522 1.00 28.27 88 GLY C O 1
ATOM 3258 N N . LEU C 1 99 ? -13.323 42.217 164.616 1.00 27.79 89 LEU C N 1
ATOM 3259 C CA . LEU C 1 99 ? -14.466 41.362 164.316 1.00 29.31 89 LEU C CA 1
ATOM 3260 C C . LEU C 1 99 ? -15.806 42.067 164.261 1.00 33.11 89 LEU C C 1
ATOM 3261 O O . LEU C 1 99 ? -16.805 41.476 163.824 1.00 32.56 89 LEU C O 1
ATOM 3266 N N . ASP C 1 100 ? -15.867 43.309 164.732 1.00 36.53 90 ASP C N 1
ATOM 3267 C CA . ASP C 1 100 ? -17.160 43.988 164.713 1.00 38.93 90 ASP C CA 1
ATOM 3268 C C . ASP C 1 100 ? -17.502 44.380 163.280 1.00 39.83 90 ASP C C 1
ATOM 3269 O O . ASP C 1 100 ? -17.103 45.434 162.759 1.00 38.94 90 ASP C O 1
ATOM 3274 N N . LEU C 1 101 ? -18.250 43.479 162.654 1.00 39.96 91 LEU C N 1
ATOM 3275 C CA . LEU C 1 101 ? -18.627 43.608 161.262 1.00 39.51 91 LEU C CA 1
ATOM 3276 C C . LEU C 1 101 ? -19.600 44.730 160.946 1.00 37.67 91 LEU C C 1
ATOM 3277 O O . LEU C 1 101 ? -19.451 45.395 159.920 1.00 37.55 91 LEU C O 1
ATOM 3282 N N . ALA C 1 102 ? -20.588 44.942 161.807 1.00 35.04 92 ALA C N 1
ATOM 3283 C CA . ALA C 1 102 ? -21.548 46.004 161.568 1.00 34.87 92 ALA C CA 1
ATOM 3284 C C . ALA C 1 102 ? -20.834 47.376 161.447 1.00 36.91 92 ALA C C 1
ATOM 3285 O O . ALA C 1 102 ? -21.315 48.287 160.752 1.00 36.54 92 ALA C O 1
ATOM 3287 N N . ALA C 1 103 ? -19.698 47.525 162.130 1.00 37.95 93 ALA C N 1
ATOM 3288 C CA . ALA C 1 103 ? -18.911 48.753 162.039 1.00 38.98 93 ALA C CA 1
ATOM 3289 C C . ALA C 1 103 ? -18.054 48.519 160.800 1.00 40.30 93 ALA C C 1
ATOM 3290 O O . ALA C 1 103 ? -18.450 47.756 159.920 1.00 42.29 93 ALA C O 1
ATOM 3292 N N . GLY C 1 104 ? -16.885 49.137 160.706 1.00 40.42 94 GLY C N 1
ATOM 3293 C CA . GLY C 1 104 ? -16.078 48.906 159.512 1.00 40.57 94 GLY C CA 1
ATOM 3294 C C . GLY C 1 104 ? -15.005 47.858 159.713 1.00 40.24 94 GLY C C 1
ATOM 3295 O O . GLY C 1 104 ? -14.119 47.671 158.868 1.00 39.09 94 GLY C O 1
ATOM 3296 N N . GLU C 1 105 ? -15.091 47.174 160.851 1.00 40.66 95 GLU C N 1
ATOM 3297 C CA . GLU C 1 105 ? -14.134 46.142 161.224 1.00 41.02 95 GLU C CA 1
ATOM 3298 C C . GLU C 1 105 ? -14.194 44.864 160.368 1.00 39.65 95 GLU C C 1
ATOM 3299 O O . GLU C 1 105 ? -15.242 44.232 160.221 1.00 39.74 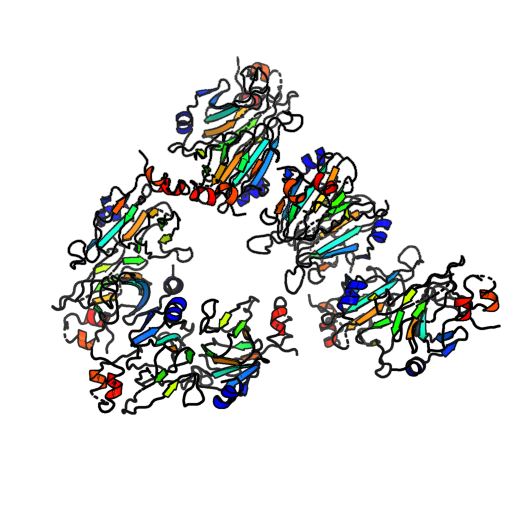95 GLU C O 1
ATOM 3305 N N . ARG C 1 106 ? -13.046 44.503 159.811 1.00 36.92 96 ARG C N 1
ATOM 3306 C CA . ARG C 1 106 ? -12.904 43.341 158.952 1.00 36.49 96 ARG C CA 1
ATOM 3307 C C . ARG C 1 106 ? -11.678 42.584 159.504 1.00 35.36 96 ARG C C 1
ATOM 3308 O O . ARG C 1 106 ? -10.633 43.183 159.691 1.00 34.90 96 ARG C O 1
ATOM 3316 N N . PRO C 1 107 ? -11.793 41.262 159.759 1.00 35.85 97 PRO C N 1
ATOM 3317 C CA . PRO C 1 107 ? -10.710 40.419 160.298 1.00 34.32 97 PRO C CA 1
ATOM 3318 C C . PRO C 1 107 ? -9.389 40.422 159.546 1.00 33.54 97 PRO C C 1
ATOM 3319 O O . PRO C 1 107 ? -8.349 40.111 160.108 1.00 37.36 97 PRO C O 1
ATOM 3323 N N . GLN C 1 108 ? -9.412 40.761 158.274 1.00 31.59 98 GLN C N 1
ATOM 3324 C CA . GLN C 1 108 ? -8.177 40.779 157.530 1.00 31.35 98 GLN C CA 1
ATOM 3325 C C . GLN C 1 108 ? -8.028 42.132 156.888 1.00 31.45 98 GLN C C 1
ATOM 3326 O O . GLN C 1 108 ? -8.980 42.905 156.814 1.00 31.50 98 GLN C O 1
ATOM 3332 N N . PHE C 1 109 ? -6.817 42.432 156.448 1.00 32.45 99 PHE C N 1
ATOM 3333 C CA . PHE C 1 109 ? -6.547 43.679 155.766 1.00 33.50 99 PHE C CA 1
ATOM 3334 C C . PHE C 1 109 ? -5.189 43.558 155.107 1.00 35.01 99 PHE C C 1
ATOM 3335 O O . PHE C 1 109 ? -4.359 42.773 155.547 1.00 36.48 99 PHE C O 1
ATOM 3343 N N . LEU C 1 110 ? -4.962 44.322 154.045 1.00 37.14 100 LEU C N 1
ATOM 3344 C CA . LEU C 1 110 ? -3.685 44.268 153.346 1.00 39.43 100 LEU C CA 1
ATOM 3345 C C . LEU C 1 110 ? -3.076 45.652 153.205 1.00 41.22 100 LEU C C 1
ATOM 3346 O O . LEU C 1 110 ? -3.659 46.520 152.567 1.00 43.03 100 LEU C O 1
ATOM 3351 N N . VAL C 1 111 ? -1.910 45.854 153.819 1.00 43.44 101 VAL C N 1
ATOM 3352 C CA . VAL C 1 111 ? -1.208 47.132 153.766 1.00 44.29 101 VAL C CA 1
ATOM 3353 C C . VAL C 1 111 ? -0.226 47.041 152.616 1.00 45.24 101 VAL C C 1
ATOM 3354 O O . VAL C 1 111 ? 0.744 46.286 152.662 1.00 45.70 101 VAL C O 1
ATOM 3358 N N . PRO C 1 112 ? -0.477 47.806 151.548 1.00 46.66 102 PRO C N 1
ATOM 3359 C CA . PRO C 1 112 ? 0.363 47.830 150.345 1.00 47.00 102 PRO C CA 1
ATOM 3360 C C . PRO C 1 112 ? 1.800 48.263 150.513 1.00 45.75 102 PRO C C 1
ATOM 3361 O O . PRO C 1 112 ? 2.091 49.179 151.269 1.00 47.36 102 PRO C O 1
ATOM 3365 N N . LYS C 1 113 ? 2.688 47.598 149.782 1.00 45.18 103 LYS C N 1
ATOM 3366 C CA . LYS C 1 113 ? 4.107 47.909 149.817 1.00 46.25 103 LYS C CA 1
ATOM 3367 C C . LYS C 1 113 ? 4.354 49.339 149.398 1.00 46.77 103 LYS C C 1
ATOM 3368 O O . LYS C 1 113 ? 3.788 49.803 148.408 1.00 47.75 103 LYS C O 1
ATOM 3374 N N . GLY C 1 114 ? 5.190 50.040 150.153 1.00 45.91 104 GLY C N 1
ATOM 3375 C CA . GLY C 1 114 ? 5.507 51.401 149.786 1.00 46.66 104 GLY C CA 1
ATOM 3376 C C . GLY C 1 114 ? 4.900 52.517 150.603 1.00 47.35 104 GLY C C 1
ATOM 3377 O O . GLY C 1 114 ? 5.353 53.661 150.485 1.00 49.36 104 GLY C O 1
ATOM 3378 N N . CYS C 1 115 ? 3.883 52.243 151.411 1.00 45.91 105 CYS C N 1
ATOM 3379 C CA . CYS C 1 115 ? 3.337 53.341 152.193 1.00 47.28 105 CYS C CA 1
ATOM 3380 C C . CYS C 1 115 ? 4.126 53.472 153.484 1.00 47.69 105 CYS C C 1
ATOM 3381 O O . CYS C 1 115 ? 5.214 52.915 153.612 1.00 49.59 105 CYS C O 1
ATOM 3384 N N . ILE C 1 116 ? 3.606 54.253 154.417 1.00 47.39 106 ILE C N 1
ATOM 3385 C CA . ILE C 1 116 ? 4.245 54.422 155.710 1.00 46.93 106 ILE C CA 1
ATOM 3386 C C . ILE C 1 116 ? 3.104 54.235 156.680 1.00 46.77 106 ILE C C 1
ATOM 3387 O O . ILE C 1 116 ? 2.118 54.967 156.656 1.00 49.12 106 ILE C O 1
ATOM 3392 N N . PHE C 1 117 ? 3.224 53.221 157.519 1.00 45.41 107 PHE C N 1
ATOM 3393 C CA . PHE C 1 117 ? 2.143 52.917 158.424 1.00 43.34 107 PHE C CA 1
ATOM 3394 C C . PHE C 1 117 ? 2.561 52.512 159.821 1.00 42.76 107 PHE C C 1
ATOM 3395 O O . PHE C 1 117 ? 3.684 52.043 160.058 1.00 42.62 107 PHE C O 1
ATOM 3403 N N . GLY C 1 118 ? 1.612 52.697 160.730 1.00 40.31 108 GLY C N 1
ATOM 3404 C CA . GLY C 1 118 ? 1.786 52.357 162.119 1.00 39.61 108 GLY C CA 1
ATOM 3405 C C . GLY C 1 118 ? 0.438 51.794 162.501 1.00 40.06 108 GLY C C 1
ATOM 3406 O O . GLY C 1 118 ? -0.417 51.644 161.639 1.00 40.84 108 GLY C O 1
ATOM 3407 N N . SER C 1 119 ? 0.216 51.503 163.773 1.00 40.10 109 SER C N 1
ATOM 3408 C CA . SER C 1 119 ? -1.057 50.932 164.175 1.00 42.09 109 SER C CA 1
ATOM 3409 C C . SER C 1 119 ? -1.266 51.144 165.653 1.00 42.70 109 SER C C 1
ATOM 3410 O O . SER C 1 119 ? -0.313 51.160 166.424 1.00 45.82 109 SER C O 1
ATOM 3413 N N . ALA C 1 120 ? -2.517 51.286 166.052 1.00 43.19 110 ALA C N 1
ATOM 3414 C CA . ALA C 1 120 ? -2.838 51.470 167.451 1.00 45.31 110 ALA C CA 1
ATOM 3415 C C . ALA C 1 120 ? -4.176 50.804 167.734 1.00 47.97 110 ALA C C 1
ATOM 3416 O O . ALA C 1 120 ? -4.973 50.597 166.823 1.00 49.32 110 ALA C O 1
ATOM 3426 N N . ASN C 1 122 ? -7.991 50.620 169.610 1.00 57.31 112 ASN C N 1
ATOM 3427 C CA . ASN C 1 122 ? -9.065 51.599 169.637 1.00 58.27 112 ASN C CA 1
ATOM 3428 C C . ASN C 1 122 ? -9.500 51.809 171.076 1.00 61.16 112 ASN C C 1
ATOM 3429 O O . ASN C 1 122 ? -9.896 52.907 171.471 1.00 63.82 112 ASN C O 1
ATOM 3434 N N . GLN C 1 123 ? -9.466 50.733 171.850 1.00 63.05 113 GLN C N 1
ATOM 3435 C CA . GLN C 1 123 ? -9.808 50.787 173.264 1.00 63.79 113 GLN C CA 1
ATOM 3436 C C . GLN C 1 123 ? -8.615 50.207 174.015 1.00 64.68 113 GLN C C 1
ATOM 3437 O O . GLN C 1 123 ? -7.717 49.614 173.407 1.00 64.23 113 GLN C O 1
ATOM 3443 N N . ASP C 1 124 ? -8.589 50.385 175.329 1.00 65.30 114 ASP C N 1
ATOM 3444 C CA . ASP C 1 124 ? -7.480 49.856 176.107 1.00 65.67 114 ASP C CA 1
ATOM 3445 C C . ASP C 1 124 ? -7.643 48.359 176.292 1.00 64.17 114 ASP C C 1
ATOM 3446 O O . ASP C 1 124 ? -8.746 47.868 176.548 1.00 65.61 114 ASP C O 1
ATOM 3451 N N . GLY C 1 125 ? -6.538 47.637 176.145 1.00 61.18 115 GLY C N 1
ATOM 3452 C CA . GLY C 1 125 ? -6.564 46.195 176.296 1.00 58.41 115 GLY C CA 1
ATOM 3453 C C . GLY C 1 125 ? -5.368 45.612 175.578 1.00 55.93 115 GLY C C 1
ATOM 3454 O O . GLY C 1 125 ? -4.335 46.259 175.495 1.00 55.70 115 GLY C O 1
ATOM 3455 N N . PHE C 1 126 ? -5.490 44.388 175.077 1.00 53.82 116 PHE C N 1
ATOM 3456 C CA . PHE C 1 126 ? -4.392 43.781 174.344 1.00 49.84 116 PHE C CA 1
ATOM 3457 C C . PHE C 1 126 ? -4.882 43.401 172.962 1.00 48.01 116 PHE C C 1
ATOM 3458 O O . PHE C 1 126 ? -6.081 43.255 172.727 1.00 48.40 116 PHE C O 1
ATOM 3466 N N . SER C 1 127 ? -3.949 43.220 172.045 1.00 44.59 117 SER C N 1
ATOM 3467 C CA . SER C 1 127 ? -4.335 42.858 170.709 1.00 41.51 117 SER C CA 1
ATOM 3468 C C . SER C 1 127 ? -3.337 41.915 170.093 1.00 39.88 117 SER C C 1
ATOM 3469 O O . SER C 1 127 ? -2.142 42.225 170.027 1.00 40.33 117 SER C O 1
ATOM 3472 N N . LEU C 1 128 ? -3.827 40.743 169.682 1.00 36.16 118 LEU C N 1
ATOM 3473 C CA . LEU C 1 128 ? -2.969 39.746 169.041 1.00 33.58 118 LEU C CA 1
ATOM 3474 C C . LEU C 1 128 ? -3.378 39.652 167.582 1.00 32.92 118 LEU C C 1
ATOM 3475 O O . LEU C 1 128 ? -4.521 39.373 167.238 1.00 31.24 118 LEU C O 1
ATOM 3480 N N . VAL C 1 129 ? -2.407 39.867 166.725 1.00 33.23 119 VAL C N 1
ATOM 3481 C CA . VAL C 1 129 ? -2.653 39.899 165.308 1.00 32.16 119 VAL C CA 1
ATOM 3482 C C . VAL C 1 129 ? -1.687 38.947 164.603 1.00 32.18 119 VAL C C 1
ATOM 3483 O O . VAL C 1 129 ? -0.790 38.393 165.237 1.00 33.98 119 VAL C O 1
ATOM 3487 N N . GLY C 1 130 ? -1.882 38.741 163.305 1.00 30.64 120 GLY C N 1
ATOM 3488 C CA . GLY C 1 130 ? -0.968 37.903 162.542 1.00 30.73 120 GLY C CA 1
ATOM 3489 C C . GLY C 1 130 ? -0.458 38.772 161.406 1.00 29.85 120 GLY C C 1
ATOM 3490 O O . GLY C 1 130 ? -1.198 39.606 160.903 1.00 32.42 120 GLY C O 1
ATOM 3491 N N . CYS C 1 131 ? 0.778 38.620 160.982 1.00 28.41 121 CYS C N 1
ATOM 3492 C CA . CYS C 1 131 ? 1.226 39.460 159.904 1.00 30.94 121 CYS C CA 1
ATOM 3493 C C . CYS C 1 131 ? 2.151 38.696 159.022 1.00 35.31 121 CYS C C 1
ATOM 3494 O O . CYS C 1 131 ? 3.212 38.276 159.456 1.00 38.10 121 CYS C O 1
ATOM 3505 N N . VAL C 1 133 ? 4.333 38.794 155.542 1.00 46.87 123 VAL C N 1
ATOM 3506 C CA . VAL C 1 133 ? 4.908 39.726 154.595 1.00 47.52 123 VAL C CA 1
ATOM 3507 C C . VAL C 1 133 ? 5.507 39.105 153.347 1.00 50.39 123 VAL C C 1
ATOM 3508 O O . VAL C 1 133 ? 6.193 38.077 153.400 1.00 49.34 123 VAL C O 1
ATOM 3512 N N . SER C 1 134 ? 5.241 39.768 152.224 1.00 53.88 124 SER C N 1
ATOM 3513 C CA . SER C 1 134 ? 5.717 39.362 150.909 1.00 56.00 124 SER C CA 1
ATOM 3514 C C . SER C 1 134 ? 7.176 38.926 150.991 1.00 56.20 124 SER C C 1
ATOM 3515 O O . SER C 1 134 ? 7.828 39.085 152.025 1.00 56.07 124 SER C O 1
ATOM 3518 N N . PRO C 1 135 ? 7.724 38.422 149.883 1.00 55.91 125 PRO C N 1
ATOM 3519 C CA . PRO C 1 135 ? 9.112 37.985 149.939 1.00 56.87 125 PRO C CA 1
ATOM 3520 C C . PRO C 1 135 ? 9.793 38.075 151.327 1.00 58.24 125 PRO C C 1
ATOM 3521 O O . PRO C 1 135 ? 10.547 39.004 151.603 1.00 61.37 125 PRO C O 1
ATOM 3525 N N . GLY C 1 136 ? 9.494 37.107 152.192 1.00 58.13 126 GLY C N 1
ATOM 3526 C CA . GLY C 1 136 ? 10.078 37.047 153.525 1.00 57.27 126 GLY C CA 1
ATOM 3527 C C . GLY C 1 136 ? 10.692 38.307 154.103 1.00 56.80 126 GLY C C 1
ATOM 3528 O O . GLY C 1 136 ? 11.741 38.782 153.660 1.00 55.73 126 GLY C O 1
ATOM 3529 N N . PHE C 1 137 ? 10.039 38.839 155.124 1.00 56.65 127 PHE C N 1
ATOM 3530 C CA . PHE C 1 137 ? 10.517 40.035 155.773 1.00 57.79 127 PHE C CA 1
ATOM 3531 C C . PHE C 1 137 ? 11.926 39.887 156.301 1.00 59.15 127 PHE C C 1
ATOM 3532 O O . PHE C 1 137 ? 12.230 38.933 157.013 1.00 61.19 127 PHE C O 1
ATOM 3540 N N . THR C 1 138 ? 12.784 40.832 155.931 1.00 58.50 128 THR C N 1
ATOM 3541 C CA . THR C 1 138 ? 14.161 40.879 156.401 1.00 57.16 128 THR C CA 1
ATOM 3542 C C . THR C 1 138 ? 14.258 42.349 156.693 1.00 56.99 128 THR C C 1
ATOM 3543 O O . THR C 1 138 ? 13.422 43.104 156.216 1.00 58.04 128 THR C O 1
ATOM 3547 N N . PHE C 1 139 ? 15.249 42.780 157.459 1.00 56.62 129 PHE C N 1
ATOM 3548 C CA . PHE C 1 139 ? 15.324 44.197 157.767 1.00 56.14 129 PHE C CA 1
ATOM 3549 C C . PHE C 1 139 ? 15.709 45.086 156.580 1.00 58.20 129 PHE C C 1
ATOM 3550 O O . PHE C 1 139 ? 15.451 46.292 156.587 1.00 58.67 129 PHE C O 1
ATOM 3558 N N . ASP C 1 140 ? 16.282 44.482 155.543 1.00 60.27 130 ASP C N 1
ATOM 3559 C CA . ASP C 1 140 ? 16.655 45.219 154.338 1.00 62.11 130 ASP C CA 1
ATOM 3560 C C . ASP C 1 140 ? 15.390 45.742 153.657 1.00 63.08 130 ASP C C 1
ATOM 3561 O O . ASP C 1 140 ? 15.424 46.716 152.896 1.00 63.02 130 ASP C O 1
ATOM 3566 N N . ASP C 1 141 ? 14.275 45.076 153.934 1.00 63.53 131 ASP C N 1
ATOM 3567 C CA . ASP C 1 141 ? 12.999 45.460 153.361 1.00 64.12 131 ASP C CA 1
ATOM 3568 C C . ASP C 1 141 ? 12.213 46.225 154.408 1.00 64.32 131 ASP C C 1
ATOM 3569 O O . ASP C 1 141 ? 11.003 46.393 154.281 1.00 65.40 131 ASP C O 1
ATOM 3574 N N . PHE C 1 142 ? 12.917 46.689 155.438 1.00 63.87 132 PHE C N 1
ATOM 3575 C CA . PHE C 1 142 ? 12.305 47.444 156.527 1.00 63.91 132 PHE C CA 1
ATOM 3576 C C . PHE C 1 142 ? 12.898 48.853 156.591 1.00 66.27 132 PHE C C 1
ATOM 3577 O O . PHE C 1 142 ? 13.986 49.100 156.065 1.00 66.84 132 PHE C O 1
ATOM 3585 N N . GLU C 1 143 ? 12.180 49.764 157.243 1.00 67.41 133 GLU C N 1
ATOM 3586 C CA . GLU C 1 143 ? 12.617 51.145 157.389 1.00 68.85 133 GLU C CA 1
ATOM 3587 C C . GLU C 1 143 ? 11.720 51.889 158.377 1.00 69.38 133 GLU C C 1
ATOM 3588 O O . GLU C 1 143 ? 10.582 52.229 158.062 1.00 69.97 133 GLU C O 1
ATOM 3594 N N . LEU C 1 144 ? 12.237 52.124 159.578 1.00 69.38 134 LEU C N 1
ATOM 3595 C CA . LEU C 1 144 ? 11.507 52.837 160.624 1.00 69.79 134 LEU C CA 1
ATOM 3596 C C . LEU C 1 144 ? 11.822 54.328 160.437 1.00 70.51 134 LEU C C 1
ATOM 3597 O O . LEU C 1 144 ? 12.944 54.686 160.078 1.00 70.66 134 LEU C O 1
ATOM 3602 N N . PHE C 1 145 ? 10.855 55.205 160.679 1.00 70.81 135 PHE C N 1
ATOM 3603 C CA . PHE C 1 145 ? 11.112 56.624 160.462 1.00 71.12 135 PHE C CA 1
ATOM 3604 C C . PHE C 1 145 ? 11.268 57.544 161.660 1.00 72.35 135 PHE C C 1
ATOM 3605 O O . PHE C 1 145 ? 10.531 57.451 162.644 1.00 72.24 135 PHE C O 1
ATOM 3613 N N . SER C 1 146 ? 12.238 58.449 161.535 1.00 73.25 136 SER C N 1
ATOM 3614 C CA . SER C 1 146 ? 12.541 59.463 162.543 1.00 73.42 136 SER C CA 1
ATOM 3615 C C . SER C 1 146 ? 11.386 60.464 162.541 1.00 73.69 136 SER C C 1
ATOM 3616 O O . SER C 1 146 ? 11.131 61.106 161.521 1.00 73.64 136 SER C O 1
ATOM 3619 N N . GLN C 1 147 ? 10.683 60.603 163.660 1.00 73.14 137 GLN C N 1
ATOM 3620 C CA . GLN C 1 147 ? 9.573 61.547 163.699 1.00 74.26 137 GLN C CA 1
ATOM 3621 C C . GLN C 1 147 ? 9.944 62.889 163.051 1.00 76.43 137 GLN C C 1
ATOM 3622 O O . GLN C 1 147 ? 9.102 63.562 162.459 1.00 76.49 137 GLN C O 1
ATOM 3628 N N . GLU C 1 148 ? 11.212 63.266 163.166 1.00 79.50 138 GLU C N 1
ATOM 3629 C CA . GLU C 1 148 ? 11.705 64.512 162.590 1.00 81.47 138 GLU C CA 1
ATOM 3630 C C . GLU C 1 148 ? 11.389 64.550 161.104 1.00 82.00 138 GLU C C 1
ATOM 3631 O O . GLU C 1 148 ? 10.806 65.517 160.608 1.00 83.48 138 GLU C O 1
ATOM 3637 N N . ALA C 1 149 ? 11.783 63.493 160.400 1.00 81.40 139 ALA C N 1
ATOM 3638 C CA . ALA C 1 149 ? 11.555 63.394 158.965 1.00 80.55 139 ALA C CA 1
ATOM 3639 C C . ALA C 1 149 ? 10.064 63.313 158.666 1.00 80.43 139 ALA C C 1
ATOM 3640 O O . ALA C 1 149 ? 9.608 63.767 157.620 1.00 80.31 139 ALA C O 1
ATOM 3642 N N . LEU C 1 150 ? 9.307 62.742 159.600 1.00 80.21 140 L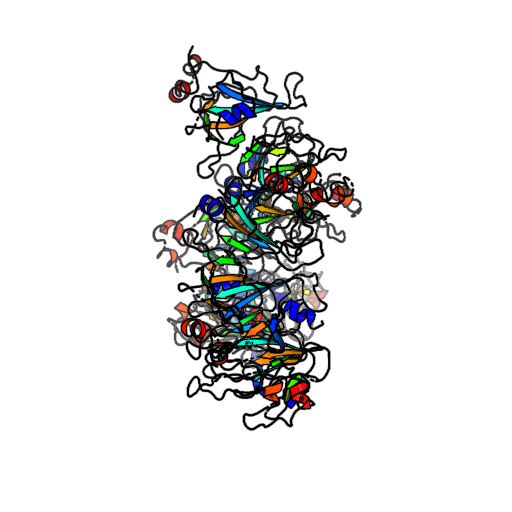EU C N 1
ATOM 3643 C CA . LEU C 1 150 ? 7.865 62.581 159.436 1.00 79.27 140 LEU C CA 1
ATOM 3644 C C . LEU C 1 150 ? 7.089 63.863 159.698 1.00 78.84 140 LEU C C 1
ATOM 3645 O O . LEU C 1 150 ? 5.862 63.855 159.749 1.00 79.71 140 LEU C O 1
ATOM 3650 N N . LEU C 1 151 ? 7.801 64.964 159.885 1.00 78.20 141 LEU C N 1
ATOM 3651 C CA . LEU C 1 151 ? 7.143 66.240 160.109 1.00 77.31 141 LEU C CA 1
ATOM 3652 C C . LEU C 1 151 ? 7.617 67.199 159.027 1.00 77.34 141 LEU C C 1
ATOM 3653 O O . LEU C 1 151 ? 6.983 68.213 158.760 1.00 76.33 141 LEU C O 1
ATOM 3658 N N . ALA C 1 152 ? 8.743 66.857 158.406 1.00 79.02 142 ALA C N 1
ATOM 3659 C CA . ALA C 1 152 ? 9.281 67.647 157.310 1.00 81.27 142 ALA C CA 1
ATOM 3660 C C . ALA C 1 152 ? 8.230 67.380 156.256 1.00 82.87 142 ALA C C 1
ATOM 3661 O O . ALA C 1 152 ? 7.475 68.269 155.864 1.00 83.00 142 ALA C O 1
ATOM 3671 N N . TYR C 1 154 ? 4.781 65.650 155.205 1.00 82.80 144 TYR C N 1
ATOM 3672 C CA . TYR C 1 154 ? 3.571 65.434 155.992 1.00 82.29 144 TYR C CA 1
ATOM 3673 C C . TYR C 1 154 ? 3.478 66.281 157.271 1.00 82.56 144 TYR C C 1
ATOM 3674 O O . TYR C 1 154 ? 3.305 65.740 158.369 1.00 81.75 144 TYR C O 1
ATOM 3683 N N . PRO C 1 155 ? 3.595 67.615 157.154 1.00 83.28 145 PRO C N 1
ATOM 3684 C CA . PRO C 1 155 ? 3.507 68.486 158.332 1.00 83.17 145 PRO C CA 1
ATOM 3685 C C . PRO C 1 155 ? 2.062 68.596 158.804 1.00 84.08 145 PRO C C 1
ATOM 3686 O O . PRO C 1 155 ? 1.798 68.903 159.966 1.00 84.43 145 PRO C O 1
ATOM 3690 N N . GLN C 1 156 ? 1.134 68.349 157.879 1.00 84.88 146 GLN C N 1
ATOM 3691 C CA . GLN C 1 156 ? -0.302 68.421 158.146 1.00 85.24 146 GLN C CA 1
ATOM 3692 C C . GLN C 1 156 ? -0.764 67.424 159.193 1.00 86.33 146 GLN C C 1
ATOM 3693 O O . GLN C 1 156 ? -1.338 67.803 160.216 1.00 86.40 146 GLN C O 1
ATOM 3699 N N . HIS C 1 157 ? -0.501 66.148 158.919 1.00 87.68 147 HIS C N 1
ATOM 3700 C CA . HIS C 1 157 ? -0.883 65.039 159.794 1.00 87.79 147 HIS C CA 1
ATOM 3701 C C . HIS C 1 157 ? -0.203 65.058 161.170 1.00 88.41 147 HIS C C 1
ATOM 3702 O O . HIS C 1 157 ? -0.378 64.138 161.971 1.00 89.17 147 HIS C O 1
ATOM 3709 N N . LYS C 1 158 ? 0.554 66.117 161.440 1.00 88.75 148 LYS C N 1
ATOM 3710 C CA . LYS C 1 158 ? 1.257 66.293 162.713 1.00 89.06 148 LYS C CA 1
ATOM 3711 C C . LYS C 1 158 ? 0.691 65.474 163.883 1.00 87.94 148 LYS C C 1
ATOM 3712 O O . LYS C 1 158 ? 1.433 64.771 164.569 1.00 88.17 148 LYS C O 1
ATOM 3718 N N . ALA C 1 159 ? -0.619 65.563 164.102 1.00 86.15 149 ALA C N 1
ATOM 3719 C CA . ALA C 1 159 ? -1.266 64.854 165.202 1.00 84.58 149 ALA C CA 1
ATOM 3720 C C . ALA C 1 159 ? -0.908 63.381 165.266 1.00 83.88 149 ALA C C 1
ATOM 3721 O O . ALA C 1 159 ? -0.160 62.953 166.147 1.00 82.94 149 ALA C O 1
ATOM 3723 N N . VAL C 1 160 ? -1.459 62.617 164.328 1.00 83.54 150 VAL C N 1
ATOM 3724 C CA . VAL C 1 160 ? -1.243 61.176 164.243 1.00 82.56 150 VAL C CA 1
ATOM 3725 C C . VAL C 1 160 ? 0.232 60.823 164.070 1.00 82.06 150 VAL C C 1
ATOM 3726 O O . VAL C 1 160 ? 0.691 59.798 164.569 1.00 82.20 150 VAL C O 1
ATOM 3730 N N . VAL C 1 161 ? 0.968 61.673 163.362 1.00 81.74 151 VAL C N 1
ATOM 3731 C CA . VAL C 1 161 ? 2.389 61.446 163.131 1.00 81.75 151 VAL C CA 1
ATOM 3732 C C . VAL C 1 161 ? 3.154 61.419 164.446 1.00 82.18 151 VAL C C 1
ATOM 3733 O O . VAL C 1 161 ? 4.301 60.980 164.500 1.00 82.06 151 VAL C O 1
ATOM 3737 N N . GLN C 1 162 ? 2.511 61.897 165.504 1.00 83.36 152 GLN C N 1
ATOM 3738 C CA . GLN C 1 162 ? 3.128 61.938 166.822 1.00 84.14 152 GLN C CA 1
ATOM 3739 C C . GLN C 1 162 ? 2.619 60.813 167.725 1.00 83.85 152 GLN C C 1
ATOM 3740 O O . GLN C 1 162 ? 3.297 60.418 168.681 1.00 83.24 152 GLN C O 1
ATOM 3746 N N . LYS C 1 163 ? 1.430 60.299 167.413 1.00 83.67 153 LYS C N 1
ATOM 3747 C CA . LYS C 1 163 ? 0.835 59.200 168.174 1.00 83.38 153 LYS C CA 1
ATOM 3748 C C . LYS C 1 163 ? 1.585 57.912 167.868 1.00 82.02 153 LYS C C 1
ATOM 3749 O O . LYS C 1 163 ? 1.608 56.994 168.682 1.00 80.75 153 LYS C O 1
ATOM 3755 N N . LEU C 1 164 ? 2.199 57.861 166.688 1.00 81.83 154 LEU C N 1
ATOM 3756 C CA . LEU C 1 164 ? 2.929 56.680 166.238 1.00 82.27 154 LEU C CA 1
ATOM 3757 C C . LEU C 1 164 ? 4.400 56.945 165.892 1.00 83.00 154 LEU C C 1
ATOM 3758 O O . LEU C 1 164 ? 4.931 56.399 164.926 1.00 81.88 154 LEU C O 1
ATOM 3763 N N . SER C 1 165 ? 5.045 57.788 166.689 1.00 85.20 155 SER C N 1
ATOM 3764 C CA . SER C 1 165 ? 6.450 58.133 166.515 1.00 86.73 155 SER C CA 1
ATOM 3765 C C . SER C 1 165 ? 6.998 58.621 167.839 1.00 88.67 155 SER C C 1
ATOM 3766 O O . SER C 1 165 ? 6.282 58.716 168.836 1.00 89.11 155 SER C O 1
ATOM 3769 N N . ARG C 1 166 ? 8.286 58.921 167.843 1.00 91.59 156 ARG C N 1
ATOM 3770 C CA . ARG C 1 166 ? 8.950 59.440 169.026 1.00 94.37 156 ARG C CA 1
ATOM 3771 C C . ARG C 1 166 ? 10.051 60.340 168.492 1.00 96.02 156 ARG C C 1
ATOM 3772 O O . ARG C 1 166 ? 10.574 60.111 167.397 1.00 96.13 156 ARG C O 1
ATOM 3780 N N . PRO C 1 167 ? 10.409 61.387 169.242 1.00 97.47 157 PRO C N 1
ATOM 3781 C CA . PRO C 1 167 ? 11.467 62.275 168.757 1.00 98.26 157 PRO C CA 1
ATOM 3782 C C . PRO C 1 167 ? 12.853 61.623 168.738 1.00 99.41 157 PRO C C 1
ATOM 3783 O O . PRO C 1 167 ? 13.157 60.752 169.558 1.00 99.06 157 PRO C O 1
ATOM 3787 N N . GLU C 1 168 ? 13.673 62.044 167.774 1.00 100.72 158 GLU C N 1
ATOM 3788 C CA . GLU C 1 168 ? 15.042 61.556 167.601 1.00 101.36 158 GLU C CA 1
ATOM 3789 C C . GLU C 1 168 ? 15.186 60.036 167.684 1.00 102.10 158 GLU C C 1
ATOM 3790 O O . GLU C 1 168 ? 15.766 59.546 168.679 1.00 102.04 158 GLU C O 1
ATOM 3804 N N . GLN D 1 12 ? 5.958 52.274 110.194 1.00 118.51 2 GLN D N 1
ATOM 3805 C CA . GLN D 1 12 ? 6.635 51.085 109.689 1.00 115.05 2 GLN D CA 1
ATOM 3806 C C . GLN D 1 12 ? 7.903 51.539 108.973 1.00 112.66 2 GLN D C 1
ATOM 3807 O O . GLN D 1 12 ? 7.844 52.146 107.906 1.00 112.13 2 GLN D O 1
ATOM 3813 N N . ASN D 1 13 ? 9.046 51.243 109.580 1.00 109.89 3 ASN D N 1
ATOM 3814 C CA . ASN D 1 13 ? 10.347 51.620 109.040 1.00 106.45 3 ASN D CA 1
ATOM 3815 C C . ASN D 1 13 ? 11.012 50.502 108.242 1.00 104.00 3 ASN D C 1
ATOM 3816 O O . ASN D 1 13 ? 10.844 49.326 108.549 1.00 104.02 3 ASN D O 1
ATOM 3821 N N . ALA D 1 14 ? 11.775 50.876 107.221 1.00 100.80 4 ALA D N 1
ATOM 3822 C CA . ALA D 1 14 ? 12.464 49.901 106.385 1.00 97.64 4 ALA D CA 1
ATOM 3823 C C . ALA D 1 14 ? 13.255 48.885 107.204 1.00 95.80 4 ALA D C 1
ATOM 3824 O O . ALA D 1 14 ? 13.249 47.699 106.891 1.00 96.08 4 ALA D O 1
ATOM 3826 N N . ASP D 1 15 ? 13.933 49.353 108.250 1.00 93.94 5 ASP D N 1
ATOM 3827 C CA . ASP D 1 15 ? 14.739 48.485 109.114 1.00 90.97 5 ASP D CA 1
ATOM 3828 C C . ASP D 1 15 ? 13.895 47.534 109.950 1.00 88.58 5 ASP D C 1
ATOM 3829 O O . ASP D 1 15 ? 14.393 46.521 110.439 1.00 87.38 5 ASP D O 1
ATOM 3834 N N . ASP D 1 16 ? 12.622 47.867 110.130 1.00 86.57 6 ASP D N 1
ATOM 3835 C CA . ASP D 1 16 ? 11.731 47.002 110.893 1.00 84.94 6 ASP D CA 1
ATOM 3836 C C . ASP D 1 16 ? 11.538 45.727 110.091 1.00 81.82 6 ASP D C 1
ATOM 3837 O O . ASP D 1 16 ? 11.600 44.621 110.624 1.00 80.65 6 ASP D O 1
ATOM 3842 N N . PHE D 1 17 ? 11.319 45.903 108.794 1.00 78.85 7 PHE D N 1
ATOM 3843 C CA . PHE D 1 17 ? 11.109 44.784 107.894 1.00 75.19 7 PHE D CA 1
ATOM 3844 C C . PHE D 1 17 ? 12.327 43.895 107.748 1.00 72.76 7 PHE D C 1
ATOM 3845 O O . PHE D 1 17 ? 12.223 42.682 107.919 1.00 72.81 7 PHE D O 1
ATOM 3853 N N . ILE D 1 18 ? 13.481 44.471 107.436 1.00 70.07 8 ILE D N 1
ATOM 3854 C CA . ILE D 1 18 ? 14.664 43.636 107.288 1.00 69.29 8 ILE D CA 1
ATOM 3855 C C . ILE D 1 18 ? 14.901 42.820 108.565 1.00 69.40 8 ILE D C 1
ATOM 3856 O O . ILE D 1 18 ? 15.270 41.646 108.504 1.00 69.16 8 ILE D O 1
ATOM 3861 N N . LYS D 1 19 ? 14.658 43.437 109.718 1.00 70.10 9 LYS D N 1
ATOM 3862 C CA . LYS D 1 19 ? 14.851 42.763 110.995 1.00 70.11 9 LYS D CA 1
ATOM 3863 C C . LYS D 1 19 ? 13.857 41.620 111.174 1.00 69.73 9 LYS D C 1
ATOM 3864 O O . LYS D 1 19 ? 14.228 40.455 111.053 1.00 71.17 9 LYS D O 1
ATOM 3870 N N . PHE D 1 20 ? 12.597 41.952 111.453 1.00 67.46 10 PHE D N 1
ATOM 3871 C CA . PHE D 1 20 ? 11.550 40.949 111.656 1.00 65.01 10 PHE D CA 1
ATOM 3872 C C . PHE D 1 20 ? 11.532 39.805 110.639 1.00 63.42 10 PHE D C 1
ATOM 3873 O O . PHE D 1 20 ? 11.510 38.632 111.004 1.00 62.40 10 PHE D O 1
ATOM 3881 N N . LEU D 1 21 ? 11.532 40.145 109.358 1.00 62.53 11 LEU D N 1
ATOM 3882 C CA . LEU D 1 21 ? 11.495 39.123 108.328 1.00 61.31 11 LEU D CA 1
ATOM 3883 C C . LEU D 1 21 ? 12.805 38.354 108.196 1.00 61.11 11 LEU D C 1
ATOM 3884 O O . LEU D 1 21 ? 12.844 37.315 107.529 1.00 61.58 11 LEU D O 1
ATOM 3889 N N . GLU D 1 22 ? 13.861 38.860 108.838 1.00 59.40 12 GLU D N 1
ATOM 3890 C CA . GLU D 1 22 ? 15.197 38.246 108.819 1.00 58.20 12 GLU D CA 1
ATOM 3891 C C . GLU D 1 22 ? 15.868 38.352 107.461 1.00 57.85 12 GLU D C 1
ATOM 3892 O O . GLU D 1 22 ? 16.470 37.392 106.974 1.00 58.13 12 GLU D O 1
ATOM 3898 N N . LEU D 1 23 ? 15.782 39.536 106.864 1.00 57.13 13 LEU D N 1
ATOM 3899 C CA . LEU D 1 23 ? 16.345 39.773 105.543 1.00 56.79 13 LEU D CA 1
ATOM 3900 C C . LEU D 1 23 ? 17.864 39.789 105.470 1.00 58.79 13 LEU D C 1
ATOM 3901 O O . LEU D 1 23 ? 18.523 40.468 106.242 1.00 61.32 13 LEU D O 1
ATOM 3906 N N . GLU D 1 24 ? 18.406 39.023 104.529 1.00 61.13 14 GLU D N 1
ATOM 3907 C CA . GLU D 1 24 ? 19.841 38.937 104.303 1.00 62.89 14 GLU D CA 1
ATOM 3908 C C . GLU D 1 24 ? 20.193 39.987 103.266 1.00 63.79 14 GLU D C 1
ATOM 3909 O O . GLU D 1 24 ? 19.512 41.004 103.133 1.00 64.50 14 GLU D O 1
ATOM 3915 N N . GLN D 1 25 ? 21.255 39.725 102.518 1.00 64.51 15 GLN D N 1
ATOM 3916 C CA . GLN D 1 25 ? 21.684 40.642 101.480 1.00 65.76 15 GLN D CA 1
ATOM 3917 C C . GLN D 1 25 ? 21.653 39.853 100.195 1.00 66.30 15 GLN D C 1
ATOM 3918 O O . GLN D 1 25 ? 21.984 38.662 100.182 1.00 66.30 15 GLN D O 1
ATOM 3924 N N . HIS D 1 26 ? 21.253 40.520 99.118 1.00 66.13 16 HIS D N 1
ATOM 3925 C CA . HIS D 1 26 ? 21.130 39.875 97.818 1.00 65.51 16 HIS D CA 1
ATOM 3926 C C . HIS D 1 26 ? 22.280 40.192 96.859 1.00 63.85 16 HIS D C 1
ATOM 3927 O O . HIS D 1 26 ? 22.794 41.312 96.825 1.00 64.84 16 HIS D O 1
ATOM 3934 N N . VAL D 1 27 ? 22.681 39.200 96.075 1.00 60.77 17 VAL D N 1
ATOM 3935 C CA . VAL D 1 27 ? 23.767 39.389 95.129 1.00 58.20 17 VAL D CA 1
ATOM 3936 C C . VAL D 1 27 ? 23.402 40.417 94.058 1.00 57.11 17 VAL D C 1
ATOM 3937 O O . VAL D 1 27 ? 24.273 41.090 93.509 1.00 57.12 17 VAL D O 1
ATOM 3941 N N . GLU D 1 28 ? 22.113 40.557 93.777 1.00 55.52 18 GLU D N 1
ATOM 3942 C CA . GLU D 1 28 ? 21.681 41.494 92.750 1.00 55.23 18 GLU D CA 1
ATOM 3943 C C . GLU D 1 28 ? 21.392 42.877 93.319 1.00 55.05 18 GLU D C 1
ATOM 3944 O O . GLU D 1 28 ? 21.407 43.877 92.600 1.00 54.95 18 GLU D O 1
ATOM 3950 N N . GLY D 1 29 ? 21.116 42.933 94.613 1.00 54.21 19 GLY D N 1
ATOM 3951 C CA . GLY D 1 29 ? 20.819 44.207 95.230 1.00 54.27 19 GLY D CA 1
ATOM 3952 C C . GLY D 1 29 ? 19.684 44.002 96.194 1.00 55.63 19 GLY D C 1
ATOM 3953 O O . GLY D 1 29 ? 19.024 42.966 96.140 1.00 55.67 19 GLY D O 1
ATOM 3954 N N . GLY D 1 30 ? 19.461 44.971 97.077 1.00 55.82 20 GLY D N 1
ATOM 3955 C CA . GLY D 1 30 ? 18.383 44.856 98.038 1.00 57.22 20 GLY D CA 1
ATOM 3956 C C . GLY D 1 30 ? 18.558 43.694 98.999 1.00 59.36 20 GLY D C 1
ATOM 3957 O O . GLY D 1 30 ? 19.563 42.972 98.945 1.00 60.07 20 GLY D O 1
ATOM 3958 N N . PHE D 1 31 ? 17.572 43.507 99.878 1.00 60.22 21 PHE D N 1
ATOM 3959 C CA . PHE D 1 31 ? 17.607 42.440 100.881 1.00 60.21 21 PHE D CA 1
ATOM 3960 C C . PHE D 1 31 ? 16.525 41.427 100.560 1.00 58.90 21 PHE D C 1
ATOM 3961 O O . PHE D 1 31 ? 15.442 41.797 100.104 1.00 57.77 21 PHE D O 1
ATOM 3969 N N . TYR D 1 32 ? 16.815 40.153 100.813 1.00 57.29 22 TYR D N 1
ATOM 3970 C CA . TYR D 1 32 ? 15.863 39.086 100.531 1.00 54.83 22 TYR D CA 1
ATOM 3971 C C . TYR D 1 32 ? 15.770 38.060 101.652 1.00 54.83 22 TYR D C 1
ATOM 3972 O O . TYR D 1 32 ? 16.493 38.126 102.633 1.00 54.55 22 TYR D O 1
ATOM 3981 N N . ARG D 1 33 ? 14.891 37.081 101.478 1.00 55.33 23 ARG D N 1
ATOM 3982 C CA . ARG D 1 33 ? 14.720 36.027 102.470 1.00 54.15 23 ARG D CA 1
ATOM 3983 C C . ARG D 1 33 ? 13.715 35.017 101.941 1.00 51.85 23 ARG D C 1
ATOM 3984 O O . ARG D 1 33 ? 12.557 35.356 101.714 1.00 52.67 23 ARG D O 1
ATOM 3992 N N . SER D 1 34 ? 14.160 33.785 101.732 1.00 48.45 24 SER D N 1
ATOM 3993 C CA . SER D 1 34 ? 13.268 32.749 101.254 1.00 45.89 24 SER D CA 1
ATOM 3994 C C . SER D 1 34 ? 12.175 32.620 102.290 1.00 46.05 24 SER D C 1
ATOM 3995 O O . SER D 1 34 ? 12.467 32.401 103.460 1.00 47.76 24 SER D O 1
ATOM 3998 N N . SER D 1 35 ? 10.921 32.762 101.878 1.00 45.06 25 SER D N 1
ATOM 3999 C CA . SER D 1 35 ? 9.825 32.632 102.813 1.00 44.65 25 SER D CA 1
ATOM 4000 C C . SER D 1 35 ? 9.413 31.167 102.813 1.00 45.42 25 SER D C 1
ATOM 4001 O O . SER D 1 35 ? 9.404 30.509 103.862 1.00 45.56 25 SER D O 1
ATOM 4004 N N . TYR D 1 36 ? 9.069 30.656 101.633 1.00 43.89 26 TYR D N 1
ATOM 4005 C CA . TYR D 1 36 ? 8.658 29.265 101.511 1.00 42.49 26 TYR D CA 1
ATOM 4006 C C . TYR D 1 36 ? 9.191 28.640 100.240 1.00 46.00 26 TYR D C 1
ATOM 4007 O O . TYR D 1 36 ? 9.721 29.332 99.373 1.00 49.00 26 TYR D O 1
ATOM 4016 N N . ARG D 1 37 ? 9.052 27.325 100.136 1.00 48.21 27 ARG D N 1
ATOM 4017 C CA . ARG D 1 37 ? 9.513 26.589 98.969 1.00 52.14 27 ARG D CA 1
ATOM 4018 C C . ARG D 1 37 ? 8.726 25.298 98.961 1.00 54.40 27 ARG D C 1
ATOM 4019 O O . ARG D 1 37 ? 8.669 24.601 99.966 1.00 57.16 27 ARG D O 1
ATOM 4027 N N . SER D 1 38 ? 8.104 24.976 97.838 1.00 56.39 28 SER D N 1
ATOM 4028 C CA . SER D 1 38 ? 7.319 23.754 97.770 1.00 57.33 28 SER D CA 1
ATOM 4029 C C . SER D 1 38 ? 8.096 22.548 98.293 1.00 56.99 28 SER D C 1
ATOM 4030 O O . SER D 1 38 ? 9.322 22.534 98.286 1.00 56.36 28 SER D O 1
ATOM 4033 N N . GLU D 1 39 ? 7.366 21.544 98.759 1.00 58.09 29 GLU D N 1
ATOM 4034 C CA . GLU D 1 39 ? 7.982 20.324 99.243 1.00 59.98 29 GLU D CA 1
ATOM 4035 C C . GLU D 1 39 ? 7.924 19.272 98.131 1.00 60.66 29 GLU D C 1
ATOM 4036 O O . GLU D 1 39 ? 8.685 18.296 98.140 1.00 60.90 29 GLU D O 1
ATOM 4042 N N . THR D 1 40 ? 7.037 19.505 97.162 1.00 60.77 30 THR D N 1
ATOM 4043 C CA . THR D 1 40 ? 6.882 18.634 95.996 1.00 60.76 30 THR D CA 1
ATOM 4044 C C . THR D 1 40 ? 8.050 18.928 95.053 1.00 63.17 30 THR D C 1
ATOM 4045 O O . THR D 1 40 ? 8.504 20.068 94.976 1.00 64.37 30 THR D O 1
ATOM 4049 N N . ALA D 1 41 ? 8.527 17.918 94.327 1.00 64.79 31 ALA D N 1
ATOM 4050 C CA . ALA D 1 41 ? 9.642 18.102 93.393 1.00 66.56 31 ALA D CA 1
ATOM 4051 C C . ALA D 1 41 ? 9.188 18.476 91.974 1.00 68.23 31 ALA D C 1
ATOM 4052 O O . ALA D 1 41 ? 8.016 18.342 91.630 1.00 67.47 31 ALA D O 1
ATOM 4054 N N . PHE D 1 42 ? 10.127 18.945 91.157 1.00 71.08 32 PHE D N 1
ATOM 4055 C CA . PHE D 1 42 ? 9.843 19.332 89.774 1.00 74.70 32 PHE D CA 1
ATOM 4056 C C . PHE D 1 42 ? 10.857 18.632 88.865 1.00 77.32 32 PHE D C 1
ATOM 4057 O O . PHE D 1 42 ? 10.580 18.330 87.698 1.00 76.96 32 PHE D O 1
ATOM 4065 N N . ASP D 1 43 ? 12.036 18.386 89.432 1.00 79.58 33 ASP D N 1
ATOM 4066 C CA . ASP D 1 43 ? 13.147 17.693 88.777 1.00 81.23 33 ASP D CA 1
ATOM 4067 C C . ASP D 1 43 ? 13.858 16.988 89.910 1.00 81.98 33 ASP D C 1
ATOM 4068 O O . ASP D 1 43 ? 13.448 17.094 91.062 1.00 82.59 33 ASP D O 1
ATOM 4073 N N . PRO D 1 44 ? 14.930 16.250 89.608 1.00 82.96 34 PRO D N 1
ATOM 4074 C CA . PRO D 1 44 ? 15.591 15.598 90.737 1.00 83.01 34 PRO D CA 1
ATOM 4075 C C . PRO D 1 44 ? 16.090 16.705 91.661 1.00 82.96 34 PRO D C 1
ATOM 4076 O O . PRO D 1 44 ? 16.230 16.518 92.870 1.00 83.67 34 PRO D O 1
ATOM 4080 N N . SER D 1 45 ? 16.330 17.872 91.068 1.00 82.32 35 SER D N 1
ATOM 4081 C CA . SER D 1 45 ? 16.828 19.031 91.797 1.00 81.82 35 SER D CA 1
ATOM 4082 C C . SER D 1 45 ? 15.748 20.070 92.127 1.00 81.05 35 SER D C 1
ATOM 4083 O O . SER D 1 45 ? 15.319 20.194 93.282 1.00 81.35 35 SER D O 1
ATOM 4086 N N . ARG D 1 46 ? 15.321 20.812 91.106 1.00 78.73 36 ARG D N 1
ATOM 4087 C CA . ARG D 1 46 ? 14.306 21.862 91.251 1.00 75.39 36 ARG D CA 1
ATOM 4088 C C . ARG D 1 46 ? 13.022 21.501 92.004 1.00 72.06 36 ARG D C 1
ATOM 4089 O O . ARG D 1 46 ? 12.424 20.438 91.790 1.00 71.11 36 ARG D O 1
ATOM 4097 N N . GLN D 1 47 ? 12.595 22.408 92.875 1.00 67.15 37 GLN D N 1
ATOM 4098 C CA . GLN D 1 47 ? 11.364 22.206 93.618 1.00 62.91 37 GLN D CA 1
ATOM 4099 C C . GLN D 1 47 ? 10.258 22.834 92.784 1.00 59.85 37 GLN D C 1
ATOM 4100 O O . GLN D 1 47 ? 10.503 23.743 91.999 1.00 60.48 37 GLN D O 1
ATOM 4106 N N . LEU D 1 48 ? 9.037 22.351 92.936 1.00 56.13 38 LEU D N 1
ATOM 4107 C CA . LEU D 1 48 ? 7.949 22.891 92.147 1.00 52.54 38 LEU D CA 1
ATOM 4108 C C . LEU D 1 48 ? 7.939 24.420 92.137 1.00 51.05 38 LEU D C 1
ATOM 4109 O O . LEU D 1 48 ? 7.541 25.028 91.152 1.00 51.19 38 LEU D O 1
ATOM 4114 N N . TRP D 1 49 ? 8.374 25.049 93.224 1.00 48.93 39 TRP D N 1
ATOM 4115 C CA . TRP D 1 49 ? 8.380 26.514 93.289 1.00 45.53 39 TRP D CA 1
ATOM 4116 C C . TRP D 1 49 ? 9.089 27.105 94.503 1.00 45.77 39 TRP D C 1
ATOM 4117 O O . TRP D 1 49 ? 9.267 26.443 95.533 1.00 45.62 39 TRP D O 1
ATOM 4128 N N . SER D 1 50 ? 9.483 28.366 94.370 1.00 44.63 40 SER D N 1
ATOM 4129 C CA . SER D 1 50 ? 10.156 29.072 95.445 1.00 43.43 40 SER D CA 1
ATOM 4130 C C . SER D 1 50 ? 9.701 30.523 95.461 1.00 43.44 40 SER D C 1
ATOM 4131 O O . SER D 1 50 ? 9.688 31.183 94.428 1.00 43.43 40 SER D O 1
ATOM 4134 N N . SER D 1 51 ? 9.296 30.996 96.634 1.00 44.05 41 SER D N 1
ATOM 4135 C CA . SER D 1 51 ? 8.861 32.378 96.827 1.00 43.82 41 SER D CA 1
ATOM 4136 C C . SER D 1 51 ? 9.847 33.016 97.796 1.00 44.37 41 SER D C 1
ATOM 4137 O O . SER D 1 51 ? 10.485 32.315 98.583 1.00 45.43 41 SER D O 1
ATOM 4140 N N . ILE D 1 52 ? 9.972 34.338 97.748 1.00 42.55 42 ILE D N 1
ATOM 4141 C CA . ILE D 1 52 ? 10.895 35.024 98.634 1.00 39.58 42 ILE D CA 1
ATOM 4142 C C . ILE D 1 52 ? 10.287 36.327 99.079 1.00 40.22 42 ILE D C 1
ATOM 4143 O O . ILE D 1 52 ? 9.131 36.622 98.772 1.00 41.25 42 ILE D O 1
ATOM 4148 N N . TYR D 1 53 ? 11.067 37.088 99.836 1.00 40.03 43 TYR D N 1
ATOM 4149 C CA . TYR D 1 53 ? 10.671 38.423 100.282 1.00 41.36 43 TYR D CA 1
ATOM 4150 C C . TYR D 1 53 ? 11.773 39.251 99.627 1.00 42.90 43 TYR D C 1
ATOM 4151 O O . TYR D 1 53 ? 12.924 38.812 99.592 1.00 43.59 43 TYR D O 1
ATOM 4160 N N . PHE D 1 54 ? 11.444 40.415 99.084 1.00 43.87 44 PHE D N 1
ATOM 4161 C CA . PHE D 1 54 ? 12.470 41.235 98.459 1.00 48.39 44 PHE D CA 1
ATOM 4162 C C . PHE D 1 54 ? 12.252 42.678 98.867 1.00 52.53 44 PHE D C 1
ATOM 4163 O O . PHE D 1 54 ? 11.231 43.273 98.529 1.00 54.53 44 PHE D O 1
ATOM 4171 N N . LEU D 1 55 ? 13.212 43.231 99.608 1.00 56.73 45 LEU D N 1
ATOM 4172 C CA . LEU D 1 55 ? 13.117 44.608 100.087 1.00 60.00 45 LEU D CA 1
ATOM 4173 C C . LEU D 1 55 ? 14.155 45.489 99.403 1.00 61.58 45 LEU D C 1
ATOM 4174 O O . LEU D 1 55 ? 15.247 45.037 99.056 1.00 62.07 45 LEU D O 1
ATOM 4179 N N . LEU D 1 56 ? 13.794 46.750 99.214 1.00 63.81 46 LEU D N 1
ATOM 4180 C CA . LEU D 1 56 ? 14.656 47.729 98.569 1.00 66.72 46 LEU D CA 1
ATOM 4181 C C . LEU D 1 56 ? 14.681 48.992 99.445 1.00 69.85 46 LEU D C 1
ATOM 4182 O O . LEU D 1 56 ? 13.641 49.425 99.955 1.00 71.21 46 LEU D O 1
ATOM 4187 N N . ARG D 1 57 ? 15.861 49.577 99.638 1.00 72.26 47 ARG D N 1
ATOM 4188 C CA . ARG D 1 57 ? 15.965 50.791 100.443 1.00 73.84 47 ARG D CA 1
ATOM 4189 C C . ARG D 1 57 ? 16.073 51.998 99.502 1.00 74.23 47 ARG D C 1
ATOM 4190 O O . ARG D 1 57 ? 15.752 51.889 98.322 1.00 74.13 47 ARG D O 1
ATOM 4198 N N . THR D 1 58 ? 16.540 53.136 100.008 1.00 74.75 48 THR D N 1
ATOM 4199 C CA . THR D 1 58 ? 16.646 54.349 99.194 1.00 73.35 48 THR D CA 1
ATOM 4200 C C . THR D 1 58 ? 17.641 54.342 98.032 1.00 72.96 48 THR D C 1
ATOM 4201 O O . THR D 1 58 ? 17.255 54.564 96.880 1.00 72.40 48 THR D O 1
ATOM 4205 N N . GLY D 1 59 ? 18.916 54.119 98.320 1.00 71.81 49 GLY D N 1
ATOM 4206 C CA . GLY D 1 59 ? 19.890 54.077 97.241 1.00 71.26 49 GLY D CA 1
ATOM 4207 C C . GLY D 1 59 ? 20.080 52.640 96.780 1.00 70.56 49 GLY D C 1
ATOM 4208 O O . GLY D 1 59 ? 21.193 52.219 96.447 1.00 69.97 49 GLY D O 1
ATOM 4209 N N . GLU D 1 60 ? 18.973 51.897 96.750 1.00 69.65 50 GLU D N 1
ATOM 4210 C CA . GLU D 1 60 ? 18.969 50.482 96.375 1.00 67.48 50 GLU D CA 1
ATOM 4211 C C . GLU D 1 60 ? 18.172 50.149 95.110 1.00 65.51 50 GLU D C 1
ATOM 4212 O O . GLU D 1 60 ? 17.086 50.687 94.871 1.00 63.57 50 GLU D O 1
ATOM 4218 N N . VAL D 1 61 ? 18.723 49.237 94.312 1.00 63.87 51 VAL D N 1
ATOM 4219 C CA . VAL D 1 61 ? 18.095 48.793 93.066 1.00 61.07 51 VAL D CA 1
ATOM 4220 C C . VAL D 1 61 ? 18.503 47.350 92.742 1.00 59.24 51 VAL D C 1
ATOM 4221 O O . VAL D 1 61 ? 19.569 46.890 93.159 1.00 58.79 51 VAL D O 1
ATOM 4225 N N . SER D 1 62 ? 17.649 46.633 92.017 1.00 57.11 52 SER D N 1
ATOM 4226 C CA . SER D 1 62 ? 17.966 45.258 91.622 1.00 55.30 52 SER D CA 1
ATOM 4227 C C . SER D 1 62 ? 18.581 45.341 90.230 1.00 53.97 52 SER D C 1
ATOM 4228 O O . SER D 1 62 ? 17.926 45.766 89.281 1.00 53.14 52 SER D O 1
ATOM 4231 N N . HIS D 1 63 ? 19.842 44.936 90.127 1.00 53.19 53 HIS D N 1
ATOM 4232 C CA . HIS D 1 63 ? 20.590 44.985 88.878 1.00 52.71 53 HIS D CA 1
ATOM 4233 C C . HIS D 1 63 ? 20.155 43.972 87.818 1.00 52.07 53 HIS D C 1
ATOM 4234 O O . HIS D 1 63 ? 19.745 42.852 88.125 1.00 50.51 53 HIS D O 1
ATOM 4241 N N . PHE D 1 64 ? 20.245 44.398 86.561 1.00 52.17 54 PHE D N 1
ATOM 4242 C CA . PHE D 1 64 ? 19.874 43.581 85.407 1.00 51.35 54 PHE D CA 1
ATOM 4243 C C . PHE D 1 64 ? 20.384 42.156 85.479 1.00 50.03 54 PHE D C 1
ATOM 4244 O O . PHE D 1 64 ? 21.552 41.899 85.227 1.00 51.36 54 PHE D O 1
ATOM 4252 N N . HIS D 1 65 ? 19.495 41.232 85.813 1.00 48.91 55 HIS D N 1
ATOM 4253 C CA . HIS D 1 65 ? 19.849 39.824 85.894 1.00 47.61 55 HIS D CA 1
ATOM 4254 C C . HIS D 1 65 ? 18.849 39.078 85.023 1.00 46.62 55 HIS D C 1
ATOM 4255 O O . HIS D 1 65 ? 17.845 39.650 84.617 1.00 45.83 55 HIS D O 1
ATOM 4262 N N . ARG D 1 66 ? 19.122 37.812 84.734 1.00 46.81 56 ARG D N 1
ATOM 4263 C CA . ARG D 1 66 ? 18.224 37.023 83.900 1.00 48.83 56 ARG D CA 1
ATOM 4264 C C . ARG D 1 66 ? 17.881 35.696 84.573 1.00 49.00 56 ARG D C 1
ATOM 4265 O O . ARG D 1 66 ? 18.731 35.090 85.225 1.00 49.75 56 ARG D O 1
ATOM 4273 N N . LEU D 1 67 ? 16.637 35.252 84.408 1.00 48.39 57 LEU D N 1
ATOM 4274 C CA . LEU D 1 67 ? 16.178 33.999 85.004 1.00 48.78 57 LEU D CA 1
ATOM 4275 C C . LEU D 1 67 ? 15.945 32.905 83.955 1.00 50.34 57 LEU D C 1
ATOM 4276 O O . LEU D 1 67 ? 15.906 33.181 82.753 1.00 52.93 57 LEU D O 1
ATOM 4281 N N . THR D 1 68 ? 15.795 31.661 84.404 1.00 49.82 58 THR D N 1
ATOM 4282 C CA . THR D 1 68 ? 15.537 30.557 83.481 1.00 48.65 58 THR D CA 1
ATOM 4283 C C . THR D 1 68 ? 14.104 30.088 83.671 1.00 46.89 58 THR D C 1
ATOM 4284 O O . THR D 1 68 ? 13.697 29.068 83.125 1.00 48.76 58 THR D O 1
ATOM 4288 N N . ALA D 1 69 ? 13.345 30.845 84.454 1.00 44.48 59 ALA D N 1
ATOM 4289 C CA . ALA D 1 69 ? 11.952 30.527 84.724 1.00 43.57 59 ALA D CA 1
ATOM 4290 C C . ALA D 1 69 ? 11.196 31.814 84.975 1.00 43.06 59 ALA D C 1
ATOM 4291 O O . ALA D 1 69 ? 11.794 32.851 85.218 1.00 44.13 59 ALA D O 1
ATOM 4293 N N . ASP D 1 70 ? 9.875 31.756 84.917 1.00 44.65 60 ASP D N 1
ATOM 4294 C CA . ASP D 1 70 ? 9.064 32.954 85.136 1.00 45.86 60 ASP D CA 1
ATOM 4295 C C . ASP D 1 70 ? 9.070 33.346 86.581 1.00 44.66 60 ASP D C 1
ATOM 4296 O O . ASP D 1 70 ? 9.329 32.514 87.436 1.00 45.49 60 ASP D O 1
ATOM 4301 N N . GLU D 1 71 ? 8.773 34.610 86.852 1.00 45.07 61 GLU D N 1
ATOM 4302 C CA . GLU D 1 71 ? 8.740 35.097 88.224 1.00 45.94 61 GLU D CA 1
ATOM 4303 C C . GLU D 1 71 ? 7.597 36.048 88.482 1.00 43.55 61 GLU D C 1
ATOM 4304 O O . GLU D 1 71 ? 7.471 37.058 87.812 1.00 42.91 61 GLU D O 1
ATOM 4318 N N . TRP D 1 73 ? 5.515 38.801 90.820 1.00 46.20 63 TRP D N 1
ATOM 4319 C CA . TRP D 1 73 ? 5.897 39.841 91.754 1.00 45.92 63 TRP D CA 1
ATOM 4320 C C . TRP D 1 73 ? 4.679 40.358 92.470 1.00 46.87 63 TRP D C 1
ATOM 4321 O O . TRP D 1 73 ? 3.764 40.866 91.828 1.00 49.58 63 TRP D O 1
ATOM 4332 N N . TYR D 1 74 ? 4.664 40.224 93.794 1.00 46.46 64 TYR D N 1
ATOM 4333 C CA . TYR D 1 74 ? 3.543 40.693 94.611 1.00 46.78 64 TYR D CA 1
ATOM 4334 C C . TYR D 1 74 ? 3.949 41.945 95.409 1.00 47.93 64 TYR D C 1
ATOM 4335 O O . TYR D 1 74 ? 5.071 42.027 95.937 1.00 47.16 64 TYR D O 1
ATOM 4344 N N . PHE D 1 75 ? 3.052 42.924 95.491 1.00 47.06 65 PHE D N 1
ATOM 4345 C CA . PHE D 1 75 ? 3.388 44.122 96.240 1.00 46.81 65 PHE D CA 1
ATOM 4346 C C . PHE D 1 75 ? 2.882 44.059 97.670 1.00 45.26 65 PHE D C 1
ATOM 4347 O O . PHE D 1 75 ? 1.671 43.989 97.922 1.00 42.26 65 PHE D O 1
ATOM 4355 N N . HIS D 1 76 ? 3.827 44.117 98.604 1.00 44.35 66 HIS D N 1
ATOM 4356 C CA . HIS D 1 76 ? 3.504 44.051 100.013 1.00 43.83 66 HIS D CA 1
ATOM 4357 C C . HIS D 1 76 ? 3.312 45.398 100.682 1.00 45.10 66 HIS D C 1
ATOM 4358 O O . HIS D 1 76 ? 2.331 45.603 101.398 1.00 44.30 66 HIS D O 1
ATOM 4365 N N . ALA D 1 77 ? 4.237 46.322 100.454 1.00 48.02 67 ALA D N 1
ATOM 4366 C CA . ALA D 1 77 ? 4.097 47.633 101.074 1.00 51.32 67 ALA D CA 1
ATOM 4367 C C . ALA D 1 77 ? 5.186 48.634 100.706 1.00 52.84 67 ALA D C 1
ATOM 4368 O O . ALA D 1 77 ? 6.281 48.254 100.270 1.00 53.97 67 ALA D O 1
ATOM 4370 N N . GLY D 1 78 ? 4.868 49.917 100.883 1.00 53.78 68 GLY D N 1
ATOM 4371 C CA . GLY D 1 78 ? 5.832 50.972 100.612 1.00 54.78 68 GLY D CA 1
ATOM 4372 C C . GLY D 1 78 ? 5.715 51.724 99.300 1.00 54.74 68 GLY D C 1
ATOM 4373 O O . GLY D 1 78 ? 4.617 51.985 98.805 1.00 53.20 68 GLY D O 1
ATOM 4374 N N . GLN D 1 79 ? 6.871 52.085 98.752 1.00 55.84 69 GLN D N 1
ATOM 4375 C CA . GLN D 1 79 ? 6.955 52.817 97.494 1.00 57.75 69 GLN D CA 1
ATOM 4376 C C . GLN D 1 79 ? 6.813 51.892 96.287 1.00 58.26 69 GLN D C 1
ATOM 4377 O O . GLN D 1 79 ? 7.457 50.837 96.203 1.00 58.10 69 GLN D O 1
ATOM 4383 N N . SER D 1 80 ? 5.961 52.297 95.351 1.00 58.30 70 SER D N 1
ATOM 4384 C CA . SER D 1 80 ? 5.734 51.525 94.138 1.00 56.90 70 SER D CA 1
ATOM 4385 C C . SER D 1 80 ? 7.051 51.469 93.361 1.00 56.04 70 SER D C 1
ATOM 4386 O O . SER D 1 80 ? 7.832 52.410 93.403 1.00 56.91 70 SER D O 1
ATOM 4389 N N . LEU D 1 81 ? 7.310 50.369 92.665 1.00 55.43 71 LEU D N 1
ATOM 4390 C CA . LEU D 1 81 ? 8.552 50.250 91.910 1.00 53.66 71 LEU D CA 1
ATOM 4391 C C . LEU D 1 81 ? 8.312 50.230 90.408 1.00 52.66 71 LEU D C 1
ATOM 4392 O O . LEU D 1 81 ? 7.174 50.272 89.921 1.00 51.57 71 LEU D O 1
ATOM 4397 N N . THR D 1 82 ? 9.418 50.157 89.682 1.00 50.90 72 THR D N 1
ATOM 4398 C CA . THR D 1 82 ? 9.395 50.092 88.238 1.00 49.59 72 THR D CA 1
ATOM 4399 C C . THR D 1 82 ? 10.252 48.901 87.880 1.00 49.82 72 THR D C 1
ATOM 4400 O O . THR D 1 82 ? 11.389 48.779 88.346 1.00 49.47 72 THR D O 1
ATOM 4404 N N . ILE D 1 83 ? 9.708 48.001 87.078 1.00 49.32 73 ILE D N 1
ATOM 4405 C CA . ILE D 1 83 ? 10.499 46.864 86.650 1.00 48.94 73 ILE D CA 1
ATOM 4406 C C . ILE D 1 83 ? 10.896 47.259 85.233 1.00 49.82 73 ILE D C 1
ATOM 4407 O O . ILE D 1 83 ? 10.065 47.772 84.477 1.00 49.76 73 ILE D O 1
ATOM 4412 N N . TYR D 1 84 ? 12.165 47.066 84.893 1.00 49.19 74 TYR D N 1
ATOM 4413 C CA . TYR D 1 84 ? 12.654 47.403 83.569 1.00 50.15 74 TYR D CA 1
ATOM 4414 C C . TYR D 1 84 ? 13.094 46.117 82.889 1.00 50.60 74 TYR D C 1
ATOM 4415 O O . TYR D 1 84 ? 14.091 45.525 83.293 1.00 51.36 74 TYR D O 1
ATOM 4432 N N . ILE D 1 86 ? 14.225 43.897 79.317 1.00 50.66 76 ILE D N 1
ATOM 4433 C CA . ILE D 1 86 ? 14.811 44.025 77.986 1.00 50.67 76 ILE D CA 1
ATOM 4434 C C . ILE D 1 86 ? 14.826 42.687 77.232 1.00 51.99 76 ILE D C 1
ATOM 4435 O O . ILE D 1 86 ? 15.579 41.764 77.566 1.00 51.89 76 ILE D O 1
ATOM 4440 N N . SER D 1 87 ? 13.975 42.594 76.213 1.00 52.98 77 SER D N 1
ATOM 4441 C CA . SER D 1 87 ? 13.858 41.381 75.411 1.00 54.49 77 SER D CA 1
ATOM 4442 C C . SER D 1 87 ? 15.171 41.061 74.716 1.00 55.03 77 SER D C 1
ATOM 4443 O O . SER D 1 87 ? 15.940 41.954 74.388 1.00 54.70 77 SER D O 1
ATOM 4446 N N . PRO D 1 88 ? 15.444 39.772 74.476 1.00 56.74 78 PRO D N 1
ATOM 4447 C CA . PRO D 1 88 ? 16.709 39.454 73.805 1.00 58.11 78 PRO D CA 1
ATOM 4448 C C . PRO D 1 88 ? 16.834 40.205 72.481 1.00 58.81 78 PRO D C 1
ATOM 4449 O O . PRO D 1 88 ? 17.935 40.439 71.983 1.00 59.14 78 PRO D O 1
ATOM 4453 N N . GLU D 1 89 ? 15.695 40.606 71.931 1.00 59.05 79 GLU D N 1
ATOM 4454 C CA . GLU D 1 89 ? 15.693 41.340 70.681 1.00 58.81 79 GLU D CA 1
ATOM 4455 C C . GLU D 1 89 ? 16.012 42.806 70.916 1.00 57.36 79 GLU D C 1
ATOM 4456 O O . GLU D 1 89 ? 15.777 43.640 70.055 1.00 56.55 79 GLU D O 1
ATOM 4462 N N . GLY D 1 90 ? 16.542 43.105 72.101 1.00 57.05 80 GLY D N 1
ATOM 4463 C CA . GLY D 1 90 ? 16.939 44.462 72.451 1.00 55.72 80 GLY D CA 1
ATOM 4464 C C . GLY D 1 90 ? 15.897 45.528 72.747 1.00 55.48 80 GLY D C 1
ATOM 4465 O O . GLY D 1 90 ? 16.251 46.697 72.882 1.00 55.33 80 GLY D O 1
ATOM 4466 N N . GLU D 1 91 ? 14.630 45.145 72.868 1.00 55.42 81 GLU D N 1
ATOM 4467 C CA . GLU D 1 91 ? 13.563 46.108 73.129 1.00 55.91 81 GLU D CA 1
ATOM 4468 C C . GLU D 1 91 ? 13.279 46.252 74.619 1.00 55.75 81 GLU D C 1
ATOM 4469 O O . GLU D 1 91 ? 13.116 45.257 75.331 1.00 57.25 81 GLU D O 1
ATOM 4475 N N . LEU D 1 92 ? 13.206 47.489 75.094 1.00 54.80 82 LEU D N 1
ATOM 4476 C CA . LEU D 1 92 ? 12.930 47.720 76.504 1.00 52.80 82 LEU D CA 1
ATOM 4477 C C . LEU D 1 92 ? 11.453 47.965 76.763 1.00 52.18 82 LEU D C 1
ATOM 4478 O O . LEU D 1 92 ? 10.797 48.740 76.063 1.00 53.88 82 LEU D O 1
ATOM 4483 N N . THR D 1 93 ? 10.946 47.292 77.788 1.00 50.71 83 THR D N 1
ATOM 4484 C CA . THR D 1 93 ? 9.547 47.368 78.202 1.00 47.04 83 THR D CA 1
ATOM 4485 C C . THR D 1 93 ? 9.562 47.604 79.708 1.00 45.29 83 THR D C 1
ATOM 4486 O O . THR D 1 93 ? 10.489 47.154 80.392 1.00 44.85 83 THR D O 1
ATOM 4490 N N . THR D 1 94 ? 8.562 48.303 80.233 1.00 41.43 84 THR D N 1
ATOM 4491 C CA . THR D 1 94 ? 8.547 48.546 81.668 1.00 40.82 84 THR D CA 1
ATOM 4492 C C . THR D 1 94 ? 7.245 48.108 82.309 1.00 40.32 84 THR D C 1
ATOM 4493 O O . THR D 1 94 ? 6.342 47.618 81.629 1.00 40.08 84 THR D O 1
ATOM 4497 N N . ALA D 1 95 ? 7.161 48.280 83.625 1.00 38.52 85 ALA D N 1
ATOM 4498 C CA . ALA D 1 95 ? 5.971 47.909 84.375 1.00 38.36 85 ALA D CA 1
ATOM 4499 C C . ALA D 1 95 ? 5.984 48.600 85.729 1.00 38.76 85 ALA D C 1
ATOM 4500 O O . ALA D 1 95 ? 7.024 48.704 86.377 1.00 40.71 85 ALA D O 1
ATOM 4502 N N . GLN D 1 96 ? 4.828 49.079 86.154 1.00 39.60 86 GLN D N 1
ATOM 4503 C CA . GLN D 1 96 ? 4.739 49.758 87.426 1.00 44.11 86 GLN D CA 1
ATOM 4504 C C . GLN D 1 96 ? 4.051 48.896 88.490 1.00 45.86 86 GLN D C 1
ATOM 4505 O O . GLN D 1 96 ? 2.826 48.702 88.485 1.00 45.45 86 GLN D O 1
ATOM 4511 N N . LEU D 1 97 ? 4.863 48.368 89.397 1.00 47.08 87 LEU D N 1
ATOM 4512 C CA . LEU D 1 97 ? 4.367 47.537 90.480 1.00 49.45 87 LEU D CA 1
ATOM 4513 C C . LEU D 1 97 ? 4.048 48.455 91.658 1.00 52.58 87 LEU D C 1
ATOM 4514 O O . LEU D 1 97 ? 4.887 49.275 92.048 1.00 53.38 87 LEU D O 1
ATOM 4519 N N . GLY D 1 98 ? 2.844 48.332 92.215 1.00 54.35 88 GLY D N 1
ATOM 4520 C CA . GLY D 1 98 ? 2.456 49.174 93.339 1.00 57.27 88 GLY D CA 1
ATOM 4521 C C . GLY D 1 98 ? 0.948 49.204 93.512 1.00 61.02 88 GLY D C 1
ATOM 4522 O O . GLY D 1 98 ? 0.240 48.437 92.849 1.00 60.76 88 GLY D O 1
ATOM 4523 N N . LEU D 1 99 ? 0.444 50.092 94.373 1.00 63.66 89 LEU D N 1
ATOM 4524 C CA . LEU D 1 99 ? -1.000 50.171 94.612 1.00 66.70 89 LEU D CA 1
ATOM 4525 C C . LEU D 1 99 ? -1.764 51.367 94.030 1.00 68.84 89 LEU D C 1
ATOM 4526 O O . LEU D 1 99 ? -2.991 51.416 94.140 1.00 69.09 89 LEU D O 1
ATOM 4531 N N . ASP D 1 100 ? -1.067 52.323 93.416 1.00 71.61 90 ASP D N 1
ATOM 4532 C CA . ASP D 1 100 ? -1.753 53.476 92.826 1.00 74.26 90 ASP D CA 1
ATOM 4533 C C . ASP D 1 100 ? -2.614 53.032 91.647 1.00 74.73 90 ASP D C 1
ATOM 4534 O O . ASP D 1 100 ? -2.104 52.760 90.563 1.00 74.54 90 ASP D O 1
ATOM 4539 N N . LEU D 1 101 ? -3.920 52.967 91.859 1.00 75.98 91 LEU D N 1
ATOM 4540 C CA . LEU D 1 101 ? -4.828 52.551 90.802 1.00 77.80 91 LEU D CA 1
ATOM 4541 C C . LEU D 1 101 ? -5.010 53.661 89.772 1.00 78.14 91 LEU D C 1
ATOM 4542 O O . LEU D 1 101 ? -5.017 53.404 88.564 1.00 78.52 91 LEU D O 1
ATOM 4547 N N . ALA D 1 102 ? -5.142 54.894 90.256 1.00 77.73 92 ALA D N 1
ATOM 4548 C CA . ALA D 1 102 ? -5.305 56.059 89.385 1.00 76.29 92 ALA D CA 1
ATOM 4549 C C . ALA D 1 102 ? -4.318 55.985 88.219 1.00 74.65 92 ALA D C 1
ATOM 4550 O O . ALA D 1 102 ? -4.678 56.225 87.069 1.00 73.42 92 ALA D O 1
ATOM 4552 N N . ALA D 1 103 ? -3.069 55.656 88.534 1.00 73.41 93 ALA D N 1
ATOM 4553 C CA . ALA D 1 103 ? -2.025 55.529 87.526 1.00 72.25 93 ALA D CA 1
ATOM 4554 C C . ALA D 1 103 ? -1.887 54.058 87.117 1.00 71.71 93 ALA D C 1
ATOM 4555 O O . ALA D 1 103 ? -2.598 53.188 87.628 1.00 71.84 93 ALA D O 1
ATOM 4557 N N . GLY D 1 104 ? -0.973 53.779 86.197 1.00 70.70 94 GLY D N 1
ATOM 4558 C CA . GLY D 1 104 ? -0.784 52.409 85.761 1.00 69.16 94 GLY D CA 1
ATOM 4559 C C . GLY D 1 104 ? 0.034 51.601 86.750 1.00 67.47 94 GLY D C 1
ATOM 4560 O O . GLY D 1 104 ? 1.065 51.022 86.389 1.00 67.03 94 GLY D O 1
ATOM 4561 N N . GLU D 1 105 ? -0.405 51.571 88.003 1.00 65.04 95 GLU D N 1
ATOM 4562 C CA . GLU D 1 105 ? 0.305 50.810 89.023 1.00 64.30 95 GLU D CA 1
ATOM 4563 C C . GLU D 1 105 ? -0.517 49.579 89.412 1.00 63.21 95 GLU D C 1
ATOM 4564 O O . GLU D 1 105 ? -1.676 49.690 89.803 1.00 63.78 95 GLU D O 1
ATOM 4570 N N . ARG D 1 106 ? 0.092 48.403 89.282 1.00 61.71 96 ARG D N 1
ATOM 4571 C CA . ARG D 1 106 ? -0.584 47.142 89.572 1.00 60.06 96 ARG D CA 1
ATOM 4572 C C . ARG D 1 106 ? 0.140 46.346 90.667 1.00 57.86 96 ARG D C 1
ATOM 4573 O O . ARG D 1 106 ? 1.367 46.220 90.652 1.00 57.00 96 ARG D O 1
ATOM 4581 N N . PRO D 1 107 ? -0.619 45.786 91.624 1.00 55.32 97 PRO D N 1
ATOM 4582 C CA . PRO D 1 107 ? -0.057 45.002 92.731 1.00 52.08 97 PRO D CA 1
ATOM 4583 C C . PRO D 1 107 ? 0.761 43.808 92.272 1.00 49.77 97 PRO D C 1
ATOM 4584 O O . PRO D 1 107 ? 1.644 43.353 92.992 1.00 52.71 97 PRO D O 1
ATOM 4588 N N . GLN D 1 108 ? 0.476 43.294 91.083 1.00 45.67 98 GLN D N 1
ATOM 4589 C CA . GLN D 1 108 ? 1.217 42.144 90.583 1.00 42.05 98 GLN D CA 1
ATOM 4590 C C . GLN D 1 108 ? 1.753 42.294 89.186 1.00 43.40 98 GLN D C 1
ATOM 4591 O O . GLN D 1 108 ? 1.407 43.224 88.446 1.00 46.68 98 GLN D O 1
ATOM 4597 N N . PHE D 1 109 ? 2.594 41.346 88.814 1.00 41.43 99 PHE D N 1
ATOM 4598 C CA . PHE D 1 109 ? 3.180 41.387 87.508 1.00 39.63 99 PHE D CA 1
ATOM 4599 C C . PHE D 1 109 ? 4.020 40.141 87.274 1.00 39.24 99 PHE D C 1
ATOM 4600 O O . PHE D 1 109 ? 4.615 39.593 88.206 1.00 38.83 99 PHE D O 1
ATOM 4608 N N . LEU D 1 110 ? 4.075 39.713 86.019 1.00 36.91 100 LEU D N 1
ATOM 4609 C CA . LEU D 1 110 ? 4.826 38.544 85.656 1.00 36.78 100 LEU D CA 1
ATOM 4610 C C . LEU D 1 110 ? 6.001 38.977 84.832 1.00 38.51 100 LEU D C 1
ATOM 4611 O O . LEU D 1 110 ? 5.837 39.642 83.814 1.00 39.57 100 LEU D O 1
ATOM 4616 N N . VAL D 1 111 ? 7.199 38.624 85.267 1.00 39.97 101 VAL D N 1
ATOM 4617 C CA . VAL D 1 111 ? 8.357 38.969 84.475 1.00 43.82 101 VAL D CA 1
ATOM 4618 C C . VAL D 1 111 ? 8.714 37.656 83.776 1.00 45.50 101 VAL D C 1
ATOM 4619 O O . VAL D 1 111 ? 9.172 36.697 84.397 1.00 47.14 101 VAL D O 1
ATOM 4623 N N . PRO D 1 112 ? 8.467 37.593 82.460 1.00 46.74 102 PRO D N 1
ATOM 4624 C CA . PRO D 1 112 ? 8.752 36.391 81.676 1.00 45.33 102 PRO D CA 1
ATOM 4625 C C . PRO D 1 112 ? 10.201 35.949 81.689 1.00 44.57 102 PRO D C 1
ATOM 4626 O O . PRO D 1 112 ? 11.106 36.766 81.704 1.00 45.97 102 PRO D O 1
ATOM 4630 N N . LYS D 1 113 ? 10.410 34.641 81.693 1.00 44.33 103 LYS D N 1
ATOM 4631 C CA . LYS D 1 113 ? 11.750 34.083 81.672 1.00 43.65 103 LYS D CA 1
ATOM 4632 C C . LYS D 1 113 ? 12.381 34.424 80.335 1.00 43.78 103 LYS D C 1
ATOM 4633 O O . LYS D 1 113 ? 11.707 34.382 79.312 1.00 43.98 103 LYS D O 1
ATOM 4639 N N . GLY D 1 114 ? 13.669 34.749 80.333 1.00 44.33 104 GLY D N 1
ATOM 4640 C CA . GLY D 1 114 ? 14.345 35.043 79.082 1.00 43.42 104 GLY D CA 1
ATOM 4641 C C . GLY D 1 114 ? 14.837 36.459 78.901 1.00 43.25 104 GLY D C 1
ATOM 4642 O O . GLY D 1 114 ? 15.864 36.683 78.257 1.00 44.07 104 GLY D O 1
ATOM 4643 N N . CYS D 1 115 ? 14.102 37.413 79.460 1.00 43.30 105 CYS D N 1
ATOM 4644 C CA . CYS D 1 115 ? 14.468 38.823 79.365 1.00 44.12 105 CYS D CA 1
ATOM 4645 C C . CYS D 1 115 ? 15.396 39.205 80.509 1.00 46.16 105 CYS D C 1
ATOM 4646 O O . CYS D 1 115 ? 15.280 38.671 81.616 1.00 50.06 105 CYS D O 1
ATOM 4649 N N . ILE D 1 116 ? 16.319 40.124 80.239 1.00 47.61 106 ILE D N 1
ATOM 4650 C CA . ILE D 1 116 ? 17.231 40.618 81.265 1.00 46.56 106 ILE D CA 1
ATOM 4651 C C . ILE D 1 116 ? 16.460 41.747 81.946 1.00 46.94 106 ILE D C 1
ATOM 4652 O O . ILE D 1 116 ? 15.972 42.658 81.279 1.00 47.28 106 ILE D O 1
ATOM 4657 N N . PHE D 1 117 ? 16.318 41.684 83.263 1.00 47.18 107 PHE D N 1
ATOM 4658 C CA . PHE D 1 117 ? 15.569 42.729 83.944 1.00 49.24 107 PHE D CA 1
ATOM 4659 C C . PHE D 1 117 ? 16.144 43.166 85.290 1.00 50.26 107 PHE D C 1
ATOM 4660 O O . PHE D 1 117 ? 16.940 42.458 85.912 1.00 49.89 107 PHE D O 1
ATOM 4668 N N . GLY D 1 118 ? 15.718 44.350 85.724 1.00 50.93 108 GLY D N 1
ATOM 4669 C CA . GLY D 1 118 ? 16.166 44.913 86.984 1.00 50.48 108 GLY D CA 1
ATOM 4670 C C . GLY D 1 118 ? 15.051 45.762 87.539 1.00 49.76 108 GLY D C 1
ATOM 4671 O O . GLY D 1 118 ? 13.988 45.843 86.926 1.00 48.70 108 GLY D O 1
ATOM 4672 N N . SER D 1 119 ? 15.269 46.395 88.687 1.00 50.52 109 SER D N 1
ATOM 4673 C CA . SER D 1 119 ? 14.216 47.223 89.274 1.00 52.14 109 SER D CA 1
ATOM 4674 C C . SER D 1 119 ? 14.718 48.220 90.298 1.00 53.21 109 SER D C 1
ATOM 4675 O O . SER D 1 119 ? 15.700 47.986 90.996 1.00 53.26 109 SER D O 1
ATOM 4678 N N . ALA D 1 120 ? 14.016 49.337 90.389 1.00 54.90 110 ALA D N 1
ATOM 4679 C CA . ALA D 1 120 ? 14.376 50.380 91.323 1.00 58.22 110 ALA D CA 1
ATOM 4680 C C . ALA D 1 120 ? 13.104 51.079 91.778 1.00 60.94 110 ALA D C 1
ATOM 4681 O O . ALA D 1 120 ? 12.096 51.075 91.072 1.00 60.13 110 ALA D O 1
ATOM 4691 N N . ASN D 1 122 ? 10.550 54.143 92.595 1.00 72.86 112 ASN D N 1
ATOM 4692 C CA . ASN D 1 122 ? 10.258 55.423 91.979 1.00 74.64 112 ASN D CA 1
ATOM 4693 C C . ASN D 1 122 ? 10.774 56.529 92.910 1.00 76.43 112 ASN D C 1
ATOM 4694 O O . ASN D 1 122 ? 11.679 57.285 92.536 1.00 77.10 112 ASN D O 1
ATOM 4699 N N . GLN D 1 123 ? 10.216 56.610 94.121 1.00 77.59 113 GLN D N 1
ATOM 4700 C CA . GLN D 1 123 ? 10.642 57.605 95.114 1.00 77.94 113 GLN D CA 1
ATOM 4701 C C . GLN D 1 123 ? 11.557 56.942 96.150 1.00 77.68 113 GLN D C 1
ATOM 4702 O O . GLN D 1 123 ? 11.940 55.785 95.986 1.00 77.55 113 GLN D O 1
ATOM 4708 N N . ASP D 1 124 ? 11.912 57.663 97.211 1.00 77.15 114 ASP D N 1
ATOM 4709 C CA . ASP D 1 124 ? 12.787 57.089 98.240 1.00 76.66 114 ASP D CA 1
ATOM 4710 C C . ASP D 1 124 ? 12.034 56.353 99.354 1.00 74.60 114 ASP D C 1
ATOM 4711 O O . ASP D 1 124 ? 10.801 56.304 99.374 1.00 73.52 114 ASP D O 1
ATOM 4716 N N . GLY D 1 125 ? 12.798 55.788 100.285 1.00 73.06 115 GLY D N 1
ATOM 4717 C CA . GLY D 1 125 ? 12.212 55.059 101.396 1.00 71.09 115 GLY D CA 1
ATOM 4718 C C . GLY D 1 125 ? 12.492 53.572 101.298 1.00 70.09 115 GLY D C 1
ATOM 4719 O O . GLY D 1 125 ? 13.653 53.146 101.268 1.00 69.53 115 GLY D O 1
ATOM 4720 N N . PHE D 1 126 ? 11.425 52.779 101.243 1.00 68.89 116 PHE D N 1
ATOM 4721 C CA . PHE D 1 126 ? 11.557 51.328 101.130 1.00 67.44 116 PHE D CA 1
ATOM 4722 C C . PHE D 1 126 ? 10.432 50.705 100.306 1.00 65.87 116 PHE D C 1
ATOM 4723 O O . PHE D 1 126 ? 9.367 51.303 100.102 1.00 65.91 116 PHE D O 1
ATOM 4731 N N . SER D 1 127 ? 10.677 49.482 99.854 1.00 63.13 117 SER D N 1
ATOM 4732 C CA . SER D 1 127 ? 9.701 48.742 99.075 1.00 60.04 117 SER D CA 1
ATOM 4733 C C . SER D 1 127 ? 9.887 47.265 99.377 1.00 56.81 117 SER D C 1
ATOM 4734 O O . SER D 1 127 ? 10.952 46.703 99.127 1.00 54.92 117 SER D O 1
ATOM 4737 N N . LEU D 1 128 ? 8.852 46.655 99.945 1.00 54.77 118 LEU D N 1
ATOM 4738 C CA . LEU D 1 128 ? 8.875 45.237 100.277 1.00 51.78 118 LEU D CA 1
ATOM 4739 C C . LEU D 1 128 ? 7.951 44.535 99.307 1.00 48.70 118 LEU D C 1
ATOM 4740 O O . LEU D 1 128 ? 6.753 44.843 99.228 1.00 47.30 118 LEU D O 1
ATOM 4745 N N . VAL D 1 129 ? 8.516 43.576 98.588 1.00 46.08 119 VAL D N 1
ATOM 4746 C CA . VAL D 1 129 ? 7.785 42.828 97.579 1.00 45.06 119 VAL D CA 1
ATOM 4747 C C . VAL D 1 129 ? 8.018 41.321 97.690 1.00 43.56 119 VAL D C 1
ATOM 4748 O O . VAL D 1 129 ? 9.056 40.883 98.173 1.00 42.32 119 VAL D O 1
ATOM 4752 N N . GLY D 1 130 ? 7.043 40.530 97.261 1.00 43.60 120 GLY D N 1
ATOM 4753 C CA . GLY D 1 130 ? 7.214 39.088 97.292 1.00 44.05 120 GLY D CA 1
ATOM 4754 C C . GLY D 1 130 ? 7.598 38.673 95.883 1.00 44.97 120 GLY D C 1
ATOM 4755 O O . GLY D 1 130 ? 7.279 39.382 94.939 1.00 48.27 120 GLY D O 1
ATOM 4756 N N . CYS D 1 131 ? 8.296 37.561 95.716 1.00 45.23 121 CYS D N 1
ATOM 4757 C CA . CYS D 1 131 ? 8.654 37.111 94.375 1.00 47.30 121 CYS D CA 1
ATOM 4758 C C . CYS D 1 131 ? 8.560 35.589 94.238 1.00 48.19 121 CYS D C 1
ATOM 4759 O O . CYS D 1 131 ? 9.338 34.829 94.804 1.00 47.14 121 CYS D O 1
ATOM 4770 N N . VAL D 1 133 ? 8.980 32.548 91.955 1.00 54.46 123 VAL D N 1
ATOM 4771 C CA . VAL D 1 133 ? 9.622 32.055 90.739 1.00 56.77 123 VAL D CA 1
ATOM 4772 C C . VAL D 1 133 ? 9.349 30.558 90.691 1.00 58.61 123 VAL D C 1
ATOM 4773 O O . VAL D 1 133 ? 10.016 29.777 91.348 1.00 58.08 123 VAL D O 1
ATOM 4777 N N . SER D 1 134 ? 8.340 30.181 89.912 1.00 62.17 124 SER D N 1
ATOM 4778 C CA . SER D 1 134 ? 7.900 28.792 89.781 1.00 66.15 124 SER D CA 1
ATOM 4779 C C . SER D 1 134 ? 8.953 27.695 89.724 1.00 68.08 124 SER D C 1
ATOM 4780 O O . SER D 1 134 ? 9.237 27.055 90.745 1.00 71.37 124 SER D O 1
ATOM 4783 N N . PRO D 1 135 ? 9.523 27.415 88.544 1.00 66.93 125 PRO D N 1
ATOM 4784 C CA . PRO D 1 135 ? 10.488 26.334 88.753 1.00 66.26 125 PRO D CA 1
ATOM 4785 C C . PRO D 1 135 ? 11.532 26.732 89.817 1.00 65.04 125 PRO D C 1
ATOM 4786 O O . PRO D 1 135 ? 12.389 27.573 89.567 1.00 66.42 125 PRO D O 1
ATOM 4790 N N . GLY D 1 136 ? 11.412 26.133 91.007 1.00 64.29 126 GLY D N 1
ATOM 4791 C CA . GLY D 1 136 ? 12.300 26.388 92.139 1.00 63.25 126 GLY D CA 1
ATOM 4792 C C . GLY D 1 136 ? 13.641 27.036 91.859 1.00 62.99 126 GLY D C 1
ATOM 4793 O O . GLY D 1 136 ? 14.499 26.452 91.199 1.00 63.20 126 GLY D O 1
ATOM 4794 N N . PHE D 1 137 ? 13.825 28.242 92.384 1.00 61.96 127 PHE D N 1
ATOM 4795 C CA . PHE D 1 137 ? 15.054 28.990 92.181 1.00 62.23 127 PHE D CA 1
ATOM 4796 C C . PHE D 1 137 ? 16.291 28.297 92.755 1.00 63.04 127 PHE D C 1
ATOM 4797 O O . PHE D 1 137 ? 16.251 27.703 93.830 1.00 64.06 127 PHE D O 1
ATOM 4805 N N . THR D 1 138 ? 17.386 28.388 92.014 1.00 63.02 128 THR D N 1
ATOM 4806 C CA . THR D 1 138 ? 18.674 27.830 92.395 1.00 63.27 128 THR D CA 1
ATOM 4807 C C . THR D 1 138 ? 19.620 28.752 91.647 1.00 65.61 128 THR D C 1
ATOM 4808 O O . THR D 1 138 ? 19.177 29.550 90.821 1.00 66.51 128 THR D O 1
ATOM 4812 N N . PHE D 1 139 ? 20.913 28.669 91.926 1.00 67.53 129 PHE D N 1
ATOM 4813 C CA . PHE D 1 139 ? 21.849 29.516 91.204 1.00 68.20 129 PHE D CA 1
ATOM 4814 C C . PHE D 1 139 ? 22.306 28.762 89.968 1.00 70.07 129 PHE D C 1
ATOM 4815 O O . PHE D 1 139 ? 23.502 28.573 89.726 1.00 71.05 129 PHE D O 1
ATOM 4823 N N . ASP D 1 140 ? 21.308 28.316 89.209 1.00 71.13 130 ASP D N 1
ATOM 4824 C CA . ASP D 1 140 ? 21.484 27.585 87.961 1.00 72.50 130 ASP D CA 1
ATOM 4825 C C . ASP D 1 140 ? 20.458 28.156 86.987 1.00 73.31 130 ASP D C 1
ATOM 4826 O O . ASP D 1 140 ? 20.444 27.818 85.799 1.00 73.39 130 ASP D O 1
ATOM 4831 N N . ASP D 1 141 ? 19.599 29.023 87.523 1.00 73.34 131 ASP D N 1
ATOM 4832 C CA . ASP D 1 141 ? 18.564 29.710 86.757 1.00 72.82 131 ASP D CA 1
ATOM 4833 C C . ASP D 1 141 ? 18.794 31.208 86.916 1.00 71.30 131 ASP D C 1
ATOM 4834 O O . ASP D 1 141 ? 17.931 32.008 86.553 1.00 69.84 131 ASP D O 1
ATOM 4839 N N . PHE D 1 142 ? 19.958 31.576 87.461 1.00 70.17 132 PHE D N 1
ATOM 4840 C CA . PHE D 1 142 ? 20.306 32.983 87.712 1.00 69.42 132 PHE D CA 1
ATOM 4841 C C . PHE D 1 142 ? 21.547 33.478 86.981 1.00 69.22 132 PHE D C 1
ATOM 4842 O O . PHE D 1 142 ? 22.583 32.821 87.000 1.00 69.44 132 PHE D O 1
ATOM 4850 N N . GLU D 1 143 ? 21.448 34.646 86.355 1.00 69.62 133 GLU D N 1
ATOM 4851 C CA . GLU D 1 143 ? 22.591 35.209 85.652 1.00 70.75 133 GLU D CA 1
ATOM 4852 C C . GLU D 1 143 ? 22.692 36.712 85.854 1.00 70.41 133 GLU D C 1
ATOM 4853 O O . GLU D 1 143 ? 21.698 37.430 85.733 1.00 70.92 133 GLU D O 1
ATOM 4859 N N . LEU D 1 144 ? 23.899 37.179 86.171 1.00 69.06 134 LEU D N 1
ATOM 4860 C CA . LEU D 1 144 ? 24.145 38.602 86.390 1.00 67.60 134 LEU D CA 1
ATOM 4861 C C . LEU D 1 144 ? 24.988 39.103 85.214 1.00 65.98 134 LEU D C 1
ATOM 4862 O O . LEU D 1 144 ? 25.821 38.358 84.687 1.00 64.32 134 LEU D O 1
ATOM 4867 N N . PHE D 1 145 ? 24.768 40.353 84.800 1.00 64.41 135 PHE D N 1
ATOM 4868 C CA . PHE D 1 145 ? 25.506 40.926 83.673 1.00 63.29 135 PHE D CA 1
ATOM 4869 C C . PHE D 1 145 ? 26.223 42.203 84.058 1.00 65.22 135 PHE D C 1
ATOM 4870 O O . PHE D 1 145 ? 25.641 43.071 84.726 1.00 65.16 135 PHE D O 1
ATOM 4878 N N . SER D 1 146 ? 27.479 42.312 83.619 1.00 66.94 136 SER D N 1
ATOM 4879 C CA . SER D 1 146 ? 28.311 43.481 83.897 1.00 69.02 136 SER D CA 1
ATOM 4880 C C . SER D 1 146 ? 28.006 44.612 82.926 1.00 69.60 136 SER D C 1
ATOM 4881 O O . SER D 1 146 ? 27.882 44.384 81.729 1.00 71.12 136 SER D O 1
ATOM 4884 N N . GLN D 1 147 ? 27.903 45.829 83.450 1.00 70.64 137 GLN D N 1
ATOM 4885 C CA . GLN D 1 147 ? 27.574 47.004 82.648 1.00 72.49 137 GLN D CA 1
ATOM 4886 C C . GLN D 1 147 ? 28.168 47.070 81.245 1.00 73.10 137 GLN D C 1
ATOM 4887 O O . GLN D 1 147 ? 27.467 47.444 80.299 1.00 72.90 137 GLN D O 1
ATOM 4893 N N . GLU D 1 148 ? 29.444 46.722 81.093 1.00 74.36 138 GLU D N 1
ATOM 4894 C CA . GLU D 1 148 ? 30.060 46.782 79.768 1.00 75.99 138 GLU D CA 1
ATOM 4895 C C . GLU D 1 148 ? 29.454 45.743 78.845 1.00 73.96 138 GLU D C 1
ATOM 4896 O O . GLU D 1 148 ? 29.308 45.986 77.652 1.00 74.08 138 GLU D O 1
ATOM 4902 N N . ALA D 1 149 ? 29.107 44.585 79.395 1.00 72.21 139 ALA D N 1
ATOM 4903 C CA . ALA D 1 149 ? 28.499 43.524 78.600 1.00 70.83 139 ALA D CA 1
ATOM 4904 C C . ALA D 1 149 ? 27.074 43.926 78.193 1.00 69.97 139 ALA D C 1
ATOM 4905 O O . ALA D 1 149 ? 26.628 43.655 77.074 1.00 69.65 139 ALA D O 1
ATOM 4907 N N . LEU D 1 150 ? 26.363 44.574 79.109 1.00 68.09 140 LEU D N 1
ATOM 4908 C CA . LEU D 1 150 ? 25.002 45.019 78.833 1.00 66.74 140 LEU D CA 1
ATOM 4909 C C . LEU D 1 150 ? 25.010 46.247 77.922 1.00 65.71 140 LEU D C 1
ATOM 4910 O O . LEU D 1 150 ? 23.961 46.693 77.454 1.00 65.09 140 LEU D O 1
ATOM 4915 N N . LEU D 1 151 ? 26.195 46.799 77.682 1.00 63.77 141 LEU D N 1
ATOM 4916 C CA . LEU D 1 151 ? 26.328 47.973 76.833 1.00 61.71 141 LEU D CA 1
ATOM 4917 C C . LEU D 1 151 ? 26.675 47.611 75.390 1.00 61.20 141 LEU D C 1
ATOM 4918 O O . LEU D 1 151 ? 26.339 48.353 74.468 1.00 60.60 141 LEU D O 1
ATOM 4923 N N . ALA D 1 152 ? 27.337 46.468 75.203 1.00 61.74 142 ALA D N 1
ATOM 4924 C CA . ALA D 1 152 ? 27.708 45.973 73.876 1.00 62.79 142 ALA D CA 1
ATOM 4925 C C . ALA D 1 152 ? 26.410 45.639 73.147 1.00 63.73 142 ALA D C 1
ATOM 4926 O O . ALA D 1 152 ? 26.205 45.993 71.987 1.00 63.52 142 ALA D O 1
ATOM 4936 N N . TYR D 1 154 ? 22.450 46.227 73.339 1.00 64.20 144 TYR D N 1
ATOM 4937 C CA . TYR D 1 154 ? 21.551 47.237 73.922 1.00 63.16 144 TYR D CA 1
ATOM 4938 C C . TYR D 1 154 ? 22.158 48.636 74.183 1.00 61.22 144 TYR D C 1
ATOM 4939 O O . TYR D 1 154 ? 21.801 49.281 75.166 1.00 61.31 144 TYR D O 1
ATOM 4948 N N . PRO D 1 155 ? 23.061 49.133 73.313 1.00 60.15 145 PRO D N 1
ATOM 4949 C CA . PRO D 1 155 ? 23.655 50.463 73.534 1.00 59.11 145 PRO D CA 1
ATOM 4950 C C . PRO D 1 155 ? 22.626 51.607 73.578 1.00 58.28 145 PRO D C 1
ATOM 4951 O O . PRO D 1 155 ? 22.834 52.616 74.255 1.00 58.55 145 PRO D O 1
ATOM 4955 N N . GLN D 1 156 ? 21.526 51.436 72.845 1.00 56.34 146 GLN D N 1
ATOM 4956 C CA . GLN D 1 156 ? 20.458 52.427 72.754 1.00 53.59 146 GLN D CA 1
ATOM 4957 C C . GLN D 1 156 ? 19.680 52.612 74.045 1.00 54.00 146 GLN D C 1
ATOM 4958 O O . GLN D 1 156 ? 18.612 53.225 74.056 1.00 52.82 146 GLN D O 1
ATOM 4964 N N . HIS D 1 157 ? 20.212 52.067 75.130 1.00 55.88 147 HIS D N 1
ATOM 4965 C CA . HIS D 1 157 ? 19.574 52.164 76.437 1.00 56.91 147 HIS D CA 1
ATOM 4966 C C . HIS D 1 157 ? 20.625 52.494 77.493 1.00 58.44 147 HIS D C 1
ATOM 4967 O O . HIS D 1 157 ? 20.469 52.123 78.653 1.00 59.38 147 HIS D O 1
ATOM 4974 N N . LYS D 1 158 ? 21.687 53.188 77.083 1.00 60.31 148 LYS D N 1
ATOM 4975 C CA . LYS D 1 158 ? 22.783 53.573 77.980 1.00 62.00 148 LYS D CA 1
ATOM 4976 C C . LYS D 1 158 ? 22.266 54.056 79.324 1.00 62.39 148 LYS D C 1
ATOM 4977 O O . LYS D 1 158 ? 22.766 53.654 80.372 1.00 61.72 148 LYS D O 1
ATOM 4983 N N . ALA D 1 159 ? 21.269 54.930 79.291 1.00 62.90 149 ALA D N 1
ATOM 4984 C CA . ALA D 1 159 ? 20.693 55.453 80.521 1.00 64.43 149 ALA D CA 1
ATOM 4985 C C . ALA D 1 159 ? 20.295 54.324 81.468 1.00 65.25 149 ALA D C 1
ATOM 4986 O O . ALA D 1 159 ? 20.978 54.054 82.464 1.00 65.55 149 ALA D O 1
ATOM 4988 N N . VAL D 1 160 ? 19.187 53.663 81.139 1.00 65.71 150 VAL D N 1
ATOM 4989 C CA . VAL D 1 160 ? 18.658 52.576 81.954 1.00 65.77 150 VAL D CA 1
ATOM 4990 C C . VAL D 1 160 ? 19.591 51.378 82.134 1.00 64.53 150 VAL D C 1
ATOM 4991 O O . VAL D 1 160 ? 19.412 50.593 83.053 1.00 66.39 150 VAL D O 1
ATOM 4995 N N . VAL D 1 161 ? 20.581 51.220 81.270 1.00 62.97 151 VAL D N 1
ATOM 4996 C CA . VAL D 1 161 ? 21.496 50.105 81.438 1.00 62.11 151 VAL D CA 1
ATOM 4997 C C . VAL D 1 161 ? 22.547 50.444 82.493 1.00 63.46 151 VAL D C 1
ATOM 4998 O O . VAL D 1 161 ? 23.227 49.557 83.011 1.00 63.23 151 VAL D O 1
ATOM 5002 N N . GLN D 1 162 ? 22.692 51.729 82.805 1.00 65.23 152 GLN D N 1
ATOM 5003 C CA . GLN D 1 162 ? 23.678 52.150 83.801 1.00 66.08 152 GLN D CA 1
ATOM 5004 C C . GLN D 1 162 ? 23.009 52.393 85.133 1.00 66.42 152 GLN D C 1
ATOM 5005 O O . GLN D 1 162 ? 23.666 52.393 86.172 1.00 66.61 152 GLN D O 1
ATOM 5011 N N . LYS D 1 163 ? 21.696 52.592 85.096 1.00 66.50 153 LYS D N 1
ATOM 5012 C CA . LYS D 1 163 ? 20.931 52.819 86.309 1.00 67.10 153 LYS D CA 1
ATOM 5013 C C . LYS D 1 163 ? 20.784 51.484 87.028 1.00 69.61 153 LYS D C 1
ATOM 5014 O O . LYS D 1 163 ? 20.599 51.442 88.245 1.00 70.68 153 LYS D O 1
ATOM 5020 N N . LEU D 1 164 ? 20.895 50.391 86.273 1.00 71.36 154 LEU D N 1
ATOM 5021 C CA . LEU D 1 164 ? 20.738 49.059 86.842 1.00 72.04 154 LEU D CA 1
ATOM 5022 C C . LEU D 1 164 ? 21.953 48.151 86.692 1.00 74.30 154 LEU D C 1
ATOM 5023 O O . LEU D 1 164 ? 21.822 46.933 86.714 1.00 73.24 154 LEU D O 1
ATOM 5028 N N . SER D 1 165 ? 23.137 48.738 86.552 1.00 78.77 155 SER D N 1
ATOM 5029 C CA . SER D 1 165 ? 24.354 47.942 86.403 1.00 83.69 155 SER D CA 1
ATOM 5030 C C . SER D 1 165 ? 25.590 48.490 87.112 1.00 86.35 155 SER D C 1
ATOM 5031 O O . SER D 1 165 ? 25.781 49.703 87.211 1.00 87.04 155 SER D O 1
ATOM 5034 N N . ARG D 1 166 ? 26.419 47.574 87.605 1.00 89.48 156 ARG D N 1
ATOM 5035 C CA . ARG D 1 166 ? 27.664 47.922 88.272 1.00 93.24 156 ARG D CA 1
ATOM 5036 C C . ARG D 1 166 ? 28.734 47.955 87.175 1.00 94.10 156 ARG D C 1
ATOM 5037 O O . ARG D 1 166 ? 28.942 46.964 86.478 1.00 93.36 156 ARG D O 1
ATOM 5045 N N . PRO D 1 167 ? 29.426 49.097 87.018 1.00 95.35 157 PRO D N 1
ATOM 5046 C CA . PRO D 1 167 ? 30.470 49.290 86.007 1.00 96.75 157 PRO D CA 1
ATOM 5047 C C . PRO D 1 167 ? 31.684 48.353 85.992 1.00 98.28 157 PRO D C 1
ATOM 5048 O O . PRO D 1 167 ? 32.820 48.815 85.932 1.00 99.08 157 PRO D O 1
ATOM 5052 N N . GLU D 1 168 ? 31.446 47.046 86.027 1.00 100.02 158 GLU D N 1
ATOM 5053 C CA . GLU D 1 168 ? 32.529 46.058 85.988 1.00 102.32 158 GLU D CA 1
ATOM 5054 C C . GLU D 1 168 ? 33.643 46.241 87.026 1.00 103.09 158 GLU D C 1
ATOM 5055 O O . GLU D 1 168 ? 33.477 47.061 87.954 1.00 104.43 158 GLU D O 1
ATOM 5069 N N . GLN E 1 12 ? 45.533 24.956 174.110 1.00 124.55 2 GLN E N 1
ATOM 5070 C CA . GLN E 1 12 ? 44.884 25.791 175.110 1.00 122.71 2 GLN E CA 1
ATOM 5071 C C . GLN E 1 12 ? 44.544 24.895 176.304 1.00 121.34 2 GLN E C 1
ATOM 5072 O O . GLN E 1 12 ? 43.724 23.984 176.178 1.00 121.62 2 GLN E O 1
ATOM 5078 N N . ASN E 1 13 ? 45.167 25.148 177.456 1.00 119.11 3 ASN E N 1
ATOM 5079 C CA . ASN E 1 13 ? 44.925 24.332 178.647 1.00 116.43 3 ASN E CA 1
ATOM 5080 C C . ASN E 1 13 ? 44.405 25.083 179.878 1.00 114.05 3 ASN E C 1
ATOM 5081 O O . ASN E 1 13 ? 44.545 26.299 179.987 1.00 113.71 3 ASN E O 1
ATOM 5086 N N . ALA E 1 14 ? 43.820 24.334 180.811 1.00 110.99 4 ALA E N 1
ATOM 5087 C CA . ALA E 1 14 ? 43.257 24.897 182.036 1.00 108.23 4 ALA E CA 1
ATOM 5088 C C . ALA E 1 14 ? 44.217 25.735 182.873 1.00 106.47 4 ALA E C 1
ATOM 5089 O O . ALA E 1 14 ? 43.784 26.493 183.739 1.00 106.34 4 ALA E O 1
ATOM 5091 N N . ASP E 1 15 ? 45.516 25.596 182.635 1.00 104.47 5 ASP E N 1
ATOM 5092 C CA . ASP E 1 15 ? 46.492 26.371 183.390 1.00 102.38 5 ASP E CA 1
ATOM 5093 C C . ASP E 1 15 ? 46.776 27.701 182.715 1.00 101.33 5 ASP E C 1
ATOM 5094 O O . ASP E 1 15 ? 47.291 28.631 183.333 1.00 100.31 5 ASP E O 1
ATOM 5099 N N . ASP E 1 16 ? 46.422 27.789 181.440 1.00 100.78 6 ASP E N 1
ATOM 5100 C CA . ASP E 1 16 ? 46.624 29.014 180.689 1.00 100.37 6 ASP E CA 1
ATOM 5101 C C . ASP E 1 16 ? 45.572 30.038 181.115 1.00 99.03 6 ASP E C 1
ATOM 5102 O O . ASP E 1 16 ? 45.899 31.176 181.448 1.00 99.01 6 ASP E O 1
ATOM 5107 N N . PHE E 1 17 ? 44.307 29.624 181.107 1.00 97.04 7 PHE E N 1
ATOM 5108 C CA . PHE E 1 17 ? 43.214 30.505 181.498 1.00 94.91 7 PHE E CA 1
ATOM 5109 C C . PHE E 1 17 ? 43.445 31.042 182.899 1.00 93.52 7 PHE E C 1
ATOM 5110 O O . PHE E 1 17 ? 43.442 32.253 183.121 1.00 93.36 7 PHE E O 1
ATOM 5118 N N . ILE E 1 18 ? 43.641 30.129 183.844 1.00 91.71 8 ILE E N 1
ATOM 5119 C CA . ILE E 1 18 ? 43.868 30.508 185.231 1.00 89.64 8 ILE E CA 1
ATOM 5120 C C . ILE E 1 18 ? 45.053 31.467 185.363 1.00 87.37 8 ILE E C 1
ATOM 5121 O O . ILE E 1 18 ? 45.070 32.324 186.249 1.00 85.65 8 ILE E O 1
ATOM 5126 N N . LYS E 1 19 ? 46.035 31.328 184.476 1.00 85.37 9 LYS E N 1
ATOM 5127 C CA . LYS E 1 19 ? 47.208 32.190 184.522 1.00 84.41 9 LYS E CA 1
ATOM 5128 C C . LYS E 1 19 ? 46.971 33.497 183.783 1.00 82.93 9 LYS E C 1
ATOM 5129 O O . LYS E 1 19 ? 47.250 34.570 184.312 1.00 82.33 9 LYS E O 1
ATOM 5135 N N . PHE E 1 20 ? 46.458 33.404 182.560 1.00 81.87 10 PHE E N 1
ATOM 5136 C CA . PHE E 1 20 ? 46.182 34.585 181.751 1.00 79.87 10 PHE E CA 1
ATOM 5137 C C . PHE E 1 20 ? 45.048 35.416 182.347 1.00 78.87 10 PHE E C 1
ATOM 5138 O O . PHE E 1 20 ? 45.072 36.647 182.277 1.00 78.28 10 PHE E O 1
ATOM 5146 N N . LEU E 1 21 ? 44.058 34.741 182.930 1.00 76.98 11 LEU E N 1
ATOM 5147 C CA . LEU E 1 21 ? 42.915 35.418 183.541 1.00 75.11 11 LEU E CA 1
ATOM 5148 C C . LEU E 1 21 ? 43.164 35.684 185.021 1.00 74.18 11 LEU E C 1
ATOM 5149 O O . LEU E 1 21 ? 42.370 36.352 185.685 1.00 72.86 11 LEU E O 1
ATOM 5154 N N . GLU E 1 22 ? 44.273 35.142 185.524 1.00 73.65 12 GLU E N 1
ATOM 5155 C CA . GLU E 1 22 ? 44.677 35.297 186.917 1.00 71.81 12 GLU E CA 1
ATOM 5156 C C . GLU E 1 22 ? 43.620 34.807 187.891 1.00 70.11 12 GLU E C 1
ATOM 5157 O O . GLU E 1 22 ? 43.276 35.502 188.843 1.00 68.94 12 GLU E O 1
ATOM 5163 N N . LEU E 1 23 ? 43.125 33.597 187.652 1.00 69.34 13 LEU E N 1
ATOM 5164 C CA . LEU E 1 23 ? 42.093 32.992 188.490 1.00 69.07 13 LEU E CA 1
ATOM 5165 C C . LEU E 1 23 ? 42.667 32.427 189.787 1.00 68.90 13 LEU E C 1
ATOM 5166 O O . LEU E 1 23 ? 43.731 31.816 189.796 1.00 69.49 13 LEU E O 1
ATOM 5171 N N . GLU E 1 24 ? 41.946 32.626 190.880 1.00 68.69 14 GLU E N 1
ATOM 5172 C CA . GLU E 1 24 ? 42.385 32.152 192.184 1.00 69.48 14 GLU E CA 1
ATOM 5173 C C . GLU E 1 24 ? 41.420 31.060 192.655 1.00 68.68 14 GLU E C 1
ATOM 5174 O O . GLU E 1 24 ? 40.210 31.155 192.438 1.00 68.24 14 GLU E O 1
ATOM 5180 N N . GLN E 1 25 ? 41.953 30.028 193.298 1.00 67.80 15 GLN E N 1
ATOM 5181 C CA . GLN E 1 25 ? 41.122 28.934 193.775 1.00 67.15 15 GLN E CA 1
ATOM 5182 C C . GLN E 1 25 ? 40.352 29.304 195.035 1.00 67.90 15 GLN E C 1
ATOM 5183 O O . GLN E 1 25 ? 40.837 30.064 195.882 1.00 67.34 15 GLN E O 1
ATOM 5189 N N . HIS E 1 26 ? 39.148 28.750 195.146 1.00 68.20 16 HIS E N 1
ATOM 5190 C CA . HIS E 1 26 ? 38.265 28.988 196.283 1.00 68.98 16 HIS E CA 1
ATOM 5191 C C . HIS E 1 26 ? 37.962 27.680 196.978 1.00 68.83 16 HIS E C 1
ATOM 5192 O O . HIS E 1 26 ? 37.893 26.632 196.337 1.00 69.64 16 HIS E O 1
ATOM 5199 N N . VAL E 1 27 ? 37.762 27.737 198.288 1.00 68.16 17 VAL E N 1
ATOM 5200 C CA . VAL E 1 27 ? 37.470 26.529 199.038 1.00 68.68 17 VAL E CA 1
ATOM 5201 C C . VAL E 1 27 ? 36.164 25.918 198.533 1.00 69.43 17 VAL E C 1
ATOM 5202 O O . VAL E 1 27 ? 36.010 24.699 198.502 1.00 69.71 17 VAL E O 1
ATOM 5206 N N . GLU E 1 28 ? 35.232 26.774 198.123 1.00 70.63 18 GLU E N 1
ATOM 5207 C CA . GLU E 1 28 ? 33.943 26.324 197.610 1.00 70.63 18 GLU E CA 1
ATOM 5208 C C . GLU E 1 28 ? 34.147 25.648 196.262 1.00 69.22 18 GLU E C 1
ATOM 5209 O O . GLU E 1 28 ? 33.190 25.351 195.557 1.00 69.64 18 GLU E O 1
ATOM 5215 N N . GLY E 1 29 ? 35.404 25.409 195.910 1.00 67.51 19 GLY E N 1
ATOM 5216 C CA . GLY E 1 29 ? 35.706 24.765 194.647 1.00 65.49 19 GLY E CA 1
ATOM 5217 C C . GLY E 1 29 ? 35.656 25.727 193.479 1.00 64.08 19 GLY E C 1
ATOM 5218 O O . GLY E 1 29 ? 34.817 26.625 193.443 1.00 61.18 19 GLY E O 1
ATOM 5219 N N . GLY E 1 30 ? 36.566 25.531 192.528 1.00 64.16 20 GLY E N 1
ATOM 5220 C CA . GLY E 1 30 ? 36.625 26.377 191.351 1.00 66.30 20 GLY E CA 1
ATOM 5221 C C . GLY E 1 30 ? 37.774 27.366 191.357 1.00 67.69 20 GLY E C 1
ATOM 5222 O O . GLY E 1 30 ? 38.595 27.379 192.265 1.00 68.87 20 GLY E O 1
ATOM 5223 N N . PHE E 1 31 ? 37.822 28.206 190.333 1.00 69.66 21 PHE E N 1
ATOM 5224 C CA . PHE E 1 31 ? 38.863 29.215 190.194 1.00 71.19 21 PHE E CA 1
ATOM 5225 C C . PHE E 1 31 ? 38.241 30.530 189.749 1.00 72.36 21 PHE E C 1
ATOM 5226 O O . PHE E 1 31 ? 38.119 30.790 188.553 1.00 72.09 21 PHE E O 1
ATOM 5234 N N . TYR E 1 32 ? 37.863 31.360 190.716 1.00 74.22 22 TYR E N 1
ATOM 5235 C CA . TYR E 1 32 ? 37.223 32.636 190.420 1.00 77.22 22 TYR E CA 1
ATOM 5236 C C . TYR E 1 32 ? 38.203 33.786 190.141 1.00 76.22 22 TYR E C 1
ATOM 5237 O O . TYR E 1 32 ? 39.395 33.680 190.426 1.00 75.66 22 TYR E O 1
ATOM 5246 N N . ARG E 1 33 ? 37.675 34.880 189.586 1.00 75.58 23 ARG E N 1
ATOM 5247 C CA . ARG E 1 33 ? 38.448 36.084 189.268 1.00 74.33 23 ARG E CA 1
ATOM 5248 C C . ARG E 1 33 ? 37.562 37.161 188.642 1.00 71.63 23 ARG E C 1
ATOM 5249 O O . ARG E 1 33 ? 37.368 37.167 187.434 1.00 70.80 23 ARG E O 1
ATOM 5257 N N . SER E 1 34 ? 37.042 38.069 189.466 1.00 69.50 24 SER E N 1
ATOM 5258 C CA . SER E 1 34 ? 36.179 39.163 189.007 1.00 66.75 24 SER E CA 1
ATOM 5259 C C . SER E 1 34 ? 36.660 39.794 187.705 1.00 65.07 24 SER E C 1
ATOM 5260 O O . SER E 1 34 ? 37.815 40.201 187.593 1.00 62.97 24 SER E O 1
ATOM 5263 N N . SER E 1 35 ? 35.750 39.887 186.735 1.00 64.06 25 SER E N 1
ATOM 5264 C CA . SER E 1 35 ? 36.051 40.438 185.412 1.00 63.14 25 SER E CA 1
ATOM 5265 C C . SER E 1 35 ? 35.807 41.937 185.293 1.00 61.96 25 SER E C 1
ATOM 5266 O O . SER E 1 35 ? 36.702 42.684 184.906 1.00 62.47 25 SER E O 1
ATOM 5269 N N . TYR E 1 36 ? 34.585 42.363 185.596 1.00 61.43 26 TYR E N 1
ATOM 5270 C CA . TYR E 1 36 ? 34.198 43.772 185.545 1.00 61.47 26 TYR E CA 1
ATOM 5271 C C . TYR E 1 36 ? 33.097 43.960 186.583 1.00 61.71 26 TYR E C 1
ATOM 5272 O O . TYR E 1 36 ? 32.614 42.995 187.153 1.00 61.48 26 TYR E O 1
ATOM 5281 N N . ARG E 1 37 ? 32.706 45.199 186.842 1.00 64.10 27 ARG E N 1
ATOM 5282 C CA . ARG E 1 37 ? 31.635 45.468 187.798 1.00 66.32 27 ARG E CA 1
ATOM 5283 C C . ARG E 1 37 ? 30.944 46.770 187.394 1.00 68.37 27 ARG E C 1
ATOM 5284 O O . ARG E 1 37 ? 31.546 47.637 186.744 1.00 67.27 27 ARG E O 1
ATOM 5292 N N . SER E 1 38 ? 29.679 46.903 187.779 1.00 70.86 28 SER E N 1
ATOM 5293 C CA . SER E 1 38 ? 28.898 48.085 187.442 1.00 74.10 28 SER E CA 1
ATOM 5294 C C . SER E 1 38 ? 29.357 49.296 188.224 1.00 76.65 28 SER E C 1
ATOM 5295 O O . SER E 1 38 ? 29.335 49.308 189.460 1.00 75.84 28 SER E O 1
ATOM 5298 N N . GLU E 1 39 ? 29.768 50.318 187.485 1.00 79.40 29 GLU E N 1
ATOM 5299 C CA . GLU E 1 39 ? 30.225 51.559 188.080 1.00 81.73 29 GLU E CA 1
ATOM 5300 C C . GLU E 1 39 ? 28.990 52.373 188.458 1.00 82.74 29 GLU E C 1
ATOM 5301 O O . GLU E 1 39 ? 29.059 53.588 188.659 1.00 84.31 29 GLU E O 1
ATOM 5307 N N . THR E 1 40 ? 27.860 51.674 188.536 1.00 82.72 30 THR E N 1
ATOM 5308 C CA . THR E 1 40 ? 26.573 52.249 188.925 1.00 83.11 30 THR E CA 1
ATOM 5309 C C . THR E 1 40 ? 26.154 51.358 190.092 1.00 84.38 30 THR E C 1
ATOM 5310 O O . THR E 1 40 ? 26.484 50.175 190.096 1.00 86.27 30 THR E O 1
ATOM 5314 N N . ALA E 1 41 ? 25.438 51.893 191.076 1.00 84.95 31 ALA E N 1
ATOM 5315 C CA . ALA E 1 41 ? 25.068 51.077 192.227 1.00 85.85 31 ALA E CA 1
ATOM 5316 C C . ALA E 1 41 ? 23.581 50.884 192.493 1.00 86.94 31 ALA E C 1
ATOM 5317 O O . ALA E 1 41 ? 22.738 51.587 191.942 1.00 86.80 31 ALA E O 1
ATOM 5319 N N . PHE E 1 42 ? 23.287 49.913 193.357 1.00 88.24 32 PHE E N 1
ATOM 5320 C CA . PHE E 1 42 ? 21.929 49.551 193.766 1.00 90.28 32 PHE E CA 1
ATOM 5321 C C . PHE E 1 42 ? 21.804 49.939 195.242 1.00 92.43 32 PHE E C 1
ATOM 5322 O O . PHE E 1 42 ? 20.721 50.265 195.738 1.00 91.79 32 PHE E O 1
ATOM 5330 N N . ASP E 1 43 ? 22.942 49.889 195.930 1.00 95.23 33 ASP E N 1
ATOM 5331 C CA . ASP E 1 43 ? 23.051 50.254 197.344 1.00 97.53 33 ASP E CA 1
ATOM 5332 C C . ASP E 1 43 ? 24.489 50.679 197.620 1.00 98.50 33 ASP E C 1
ATOM 5333 O O . ASP E 1 43 ? 25.413 50.312 196.885 1.00 98.63 33 ASP E O 1
ATOM 5338 N N . PRO E 1 44 ? 24.701 51.473 198.678 1.00 99.08 34 PRO E N 1
ATOM 5339 C CA . PRO E 1 44 ? 26.078 51.880 198.966 1.00 98.51 34 PRO E CA 1
ATOM 5340 C C . PRO E 1 44 ? 26.884 50.614 199.256 1.00 97.41 34 PRO E C 1
ATOM 5341 O O . PRO E 1 44 ? 28.115 50.628 199.321 1.00 97.02 34 PRO E O 1
ATOM 5345 N N . SER E 1 45 ? 26.157 49.515 199.427 1.00 96.10 35 SER E N 1
ATOM 5346 C CA . SER E 1 45 ? 26.756 48.217 199.697 1.00 94.52 35 SER E CA 1
ATOM 5347 C C . SER E 1 45 ? 26.867 47.423 198.395 1.00 92.83 35 SER E C 1
ATOM 5348 O O . SER E 1 45 ? 27.970 47.139 197.916 1.00 92.07 35 SER E O 1
ATOM 5351 N N . ARG E 1 46 ? 25.714 47.087 197.823 1.00 90.59 36 ARG E N 1
ATOM 5352 C CA . ARG E 1 46 ? 25.654 46.324 196.582 1.00 88.03 36 ARG E CA 1
ATOM 5353 C C . ARG E 1 46 ? 25.572 47.210 195.337 1.00 86.36 36 ARG E C 1
ATOM 5354 O O . ARG E 1 46 ? 24.844 48.203 195.307 1.00 85.73 36 ARG E O 1
ATOM 5362 N N . GLN E 1 47 ? 26.335 46.841 194.314 1.00 84.13 37 GLN E N 1
ATOM 5363 C CA . GLN E 1 47 ? 26.347 47.564 193.049 1.00 81.78 37 GLN E CA 1
ATOM 5364 C C . GLN E 1 47 ? 25.129 47.167 192.213 1.00 79.13 37 GLN E C 1
ATOM 5365 O O . GLN E 1 47 ? 24.202 46.515 192.700 1.00 78.54 37 GLN E O 1
ATOM 5371 N N . LEU E 1 48 ? 25.155 47.549 190.941 1.00 75.37 38 LEU E N 1
ATOM 5372 C CA . LEU E 1 48 ? 24.074 47.244 190.010 1.00 71.19 38 LEU E CA 1
ATOM 5373 C C . LEU E 1 48 ? 24.148 45.776 189.585 1.00 68.45 38 LEU E C 1
ATOM 5374 O O . LEU E 1 48 ? 23.161 45.046 189.665 1.00 67.02 38 LEU E O 1
ATOM 5379 N N . TRP E 1 49 ? 25.329 45.356 189.143 1.00 65.36 39 TRP E N 1
ATOM 5380 C CA . TRP E 1 49 ? 25.566 43.984 188.714 1.00 62.72 39 TRP E CA 1
ATOM 5381 C C . TRP E 1 49 ? 27.056 43.678 188.819 1.00 62.03 39 TRP E C 1
ATOM 5382 O O . TRP E 1 49 ? 27.866 44.593 188.861 1.00 62.66 39 TRP E O 1
ATOM 5393 N N . SER E 1 50 ? 27.417 42.398 188.858 1.00 61.63 40 SER E N 1
ATOM 5394 C CA . SER E 1 50 ? 28.825 42.004 188.970 1.00 60.62 40 SER E CA 1
ATOM 5395 C C . SER E 1 50 ? 29.137 40.713 188.227 1.00 60.04 40 SER E C 1
ATOM 5396 O O . SER E 1 50 ? 28.465 39.703 188.403 1.00 61.82 40 SER E O 1
ATOM 5399 N N . SER E 1 51 ? 30.164 40.748 187.396 1.00 59.24 41 SER E N 1
ATOM 5400 C CA . SER E 1 51 ? 30.543 39.581 186.629 1.00 60.15 41 SER E CA 1
ATOM 5401 C C . SER E 1 51 ? 31.925 39.065 187.010 1.00 61.81 41 SER E C 1
ATOM 5402 O O . SER E 1 51 ? 32.812 39.829 187.401 1.00 62.00 41 SER E O 1
ATOM 5405 N N . ILE E 1 52 ? 32.106 37.758 186.876 1.00 62.36 42 ILE E N 1
ATOM 5406 C CA . ILE E 1 52 ? 33.374 37.125 187.201 1.00 62.36 42 ILE E CA 1
ATOM 5407 C C . ILE E 1 52 ? 33.653 36.026 186.192 1.00 61.43 42 ILE E C 1
ATOM 5408 O O . ILE E 1 52 ? 32.892 35.823 185.253 1.00 61.32 42 ILE E O 1
ATOM 5413 N N . TYR E 1 53 ? 34.762 35.332 186.391 1.00 61.44 43 TYR E N 1
ATOM 5414 C CA . TYR E 1 53 ? 35.131 34.201 185.556 1.00 61.81 43 TYR E CA 1
ATOM 5415 C C . TYR E 1 53 ? 34.994 33.034 186.533 1.00 61.78 43 TYR E C 1
ATOM 5416 O O . TYR E 1 53 ? 34.668 33.259 187.697 1.00 62.76 43 TYR E O 1
ATOM 5425 N N . PHE E 1 54 ? 35.221 31.805 186.085 1.00 61.81 44 PHE E N 1
ATOM 5426 C CA . PHE E 1 54 ? 35.095 30.636 186.961 1.00 62.24 44 PHE E CA 1
ATOM 5427 C C . PHE E 1 54 ? 35.538 29.409 186.181 1.00 62.23 44 PHE E C 1
ATOM 5428 O O . PHE E 1 54 ? 34.875 28.988 185.241 1.00 62.33 44 PHE E O 1
ATOM 5436 N N . LEU E 1 55 ? 36.673 28.842 186.563 1.00 62.21 45 LEU E N 1
ATOM 5437 C CA . LEU E 1 55 ? 37.181 27.678 185.859 1.00 62.56 45 LEU E CA 1
ATOM 5438 C C . LEU E 1 55 ? 36.928 26.389 186.625 1.00 62.48 45 LEU E C 1
ATOM 5439 O O . LEU E 1 55 ? 36.447 26.401 187.763 1.00 61.67 45 LEU E O 1
ATOM 5444 N N . LEU E 1 56 ? 37.232 25.274 185.973 1.00 61.99 46 LEU E N 1
ATOM 5445 C CA . LEU E 1 56 ? 37.054 23.965 186.567 1.00 61.22 46 LEU E CA 1
ATOM 5446 C C . LEU E 1 56 ? 38.083 23.027 185.956 1.00 62.65 46 LEU E C 1
ATOM 5447 O O . LEU E 1 56 ? 38.189 22.904 184.743 1.00 61.94 46 LEU E O 1
ATOM 5452 N N . ARG E 1 57 ? 38.864 22.404 186.828 1.00 66.05 47 ARG E N 1
ATOM 5453 C CA . ARG E 1 57 ? 39.911 21.461 186.463 1.00 68.02 47 ARG E CA 1
ATOM 5454 C C . ARG E 1 57 ? 39.302 20.080 186.767 1.00 68.95 47 ARG E C 1
ATOM 5455 O O . ARG E 1 57 ? 38.316 19.988 187.497 1.00 68.59 47 ARG E O 1
ATOM 5463 N N . THR E 1 58 ? 39.875 19.016 186.211 1.00 70.00 48 THR E N 1
ATOM 5464 C CA . THR E 1 58 ? 39.353 17.664 186.420 1.00 70.66 48 THR E CA 1
ATOM 5465 C C . THR E 1 58 ? 38.980 17.317 187.876 1.00 71.09 48 THR E C 1
ATOM 5466 O O . THR E 1 58 ? 37.893 16.790 188.145 1.00 72.00 48 THR E O 1
ATOM 5470 N N . GLY E 1 59 ? 39.869 17.606 188.816 1.00 70.28 49 GLY E N 1
ATOM 5471 C CA . GLY E 1 59 ? 39.573 17.283 190.201 1.00 70.50 49 GLY E CA 1
ATOM 5472 C C . GLY E 1 59 ? 38.716 18.305 190.928 1.00 70.50 49 GLY E C 1
ATOM 5473 O O . GLY E 1 59 ? 38.429 18.137 192.117 1.00 70.82 49 GLY E O 1
ATOM 5474 N N . GLU E 1 60 ? 38.300 19.358 190.222 1.00 69.54 50 GLU E N 1
ATOM 5475 C CA . GLU E 1 60 ? 37.488 20.418 190.817 1.00 67.26 50 GLU E CA 1
ATOM 5476 C C . GLU E 1 60 ? 36.007 20.299 190.548 1.00 65.37 50 GLU E C 1
ATOM 5477 O O . GLU E 1 60 ? 35.584 19.752 189.538 1.00 64.92 50 GLU E O 1
ATOM 5483 N N . VAL E 1 61 ? 35.230 20.844 191.474 1.00 65.44 51 VAL E N 1
ATOM 5484 C CA . VAL E 1 61 ? 33.772 20.859 191.408 1.00 64.92 51 VAL E CA 1
ATOM 5485 C C . VAL E 1 61 ? 33.301 21.988 192.326 1.00 63.37 51 VAL E C 1
ATOM 5486 O O . VAL E 1 61 ? 33.941 22.271 193.338 1.00 63.09 51 VAL E O 1
ATOM 5490 N N . SER E 1 62 ? 32.206 22.648 191.971 1.00 62.13 52 SER E N 1
ATOM 5491 C CA . SER E 1 62 ? 31.689 23.720 192.813 1.00 62.33 52 SER E CA 1
ATOM 5492 C C . SER E 1 62 ? 30.907 23.037 193.928 1.00 63.07 52 SER E C 1
ATOM 5493 O O . SER E 1 62 ? 30.073 22.179 193.671 1.00 64.72 52 SER E O 1
ATOM 5496 N N . HIS E 1 63 ? 31.182 23.400 195.171 1.00 63.09 53 HIS E N 1
ATOM 5497 C CA . HIS E 1 63 ? 30.505 22.765 196.287 1.00 64.53 53 HIS E CA 1
ATOM 5498 C C . HIS E 1 63 ? 29.146 23.389 196.553 1.00 65.44 53 HIS E C 1
ATOM 5499 O O . HIS E 1 63 ? 28.932 24.572 196.305 1.00 65.07 53 HIS E O 1
ATOM 5506 N N . PHE E 1 64 ? 28.214 22.587 197.046 1.00 67.28 54 PHE E N 1
ATOM 5507 C CA . PHE E 1 64 ? 26.875 23.099 197.298 1.00 69.65 54 PHE E CA 1
ATOM 5508 C C . PHE E 1 64 ? 26.831 24.354 198.135 1.00 69.52 54 PHE E C 1
ATOM 5509 O O . PHE E 1 64 ? 26.840 24.301 199.368 1.00 70.57 54 PHE E O 1
ATOM 5517 N N . HIS E 1 65 ? 26.763 25.488 197.458 1.00 68.27 55 HIS E N 1
ATOM 5518 C CA . HIS E 1 65 ? 26.690 26.757 198.150 1.00 69.06 55 HIS E CA 1
ATOM 5519 C C . HIS E 1 65 ? 25.350 27.392 197.847 1.00 69.32 55 HIS E C 1
ATOM 5520 O O . HIS E 1 65 ? 24.455 26.747 197.309 1.00 69.60 55 HIS E O 1
ATOM 5527 N N . ARG E 1 66 ? 25.207 28.658 198.202 1.00 70.23 56 ARG E N 1
ATOM 5528 C CA . ARG E 1 66 ? 23.959 29.354 197.940 1.00 70.57 56 ARG E CA 1
ATOM 5529 C C . ARG E 1 66 ? 24.152 30.861 197.942 1.00 69.70 56 ARG E C 1
ATOM 5530 O O . ARG E 1 66 ? 24.956 31.393 198.706 1.00 69.96 56 ARG E O 1
ATOM 5538 N N . LEU E 1 67 ? 23.418 31.540 197.070 1.00 67.79 57 LEU E N 1
ATOM 5539 C CA . LEU E 1 67 ? 23.472 32.983 196.994 1.00 67.10 57 LEU E CA 1
ATOM 5540 C C . LEU E 1 67 ? 22.082 33.462 197.330 1.00 67.24 57 LEU E C 1
ATOM 5541 O O . LEU E 1 67 ? 21.205 32.660 197.646 1.00 66.68 57 LEU E O 1
ATOM 5546 N N . THR E 1 68 ? 21.884 34.769 197.281 1.00 68.23 58 THR E N 1
ATOM 5547 C CA . THR E 1 68 ? 20.582 35.332 197.585 1.00 69.06 58 THR E CA 1
ATOM 5548 C C . THR E 1 68 ? 20.226 36.254 196.446 1.00 69.85 58 THR E C 1
ATOM 5549 O O . THR E 1 68 ? 19.436 37.187 196.601 1.00 70.97 58 THR E O 1
ATOM 5553 N N . ALA E 1 69 ? 20.837 35.974 195.297 1.00 70.43 59 ALA E N 1
ATOM 5554 C CA . ALA E 1 69 ? 20.615 36.723 194.066 1.00 69.82 59 ALA E CA 1
ATOM 5555 C C . ALA E 1 69 ? 20.867 35.793 192.868 1.00 69.57 59 ALA E C 1
ATOM 5556 O O . ALA E 1 69 ? 21.773 34.955 192.892 1.00 69.46 59 ALA E O 1
ATOM 5558 N N . ASP E 1 70 ? 20.048 35.943 191.831 1.00 69.17 60 ASP E N 1
ATOM 5559 C CA . ASP E 1 70 ? 20.152 35.134 190.614 1.00 66.55 60 ASP E CA 1
ATOM 5560 C C . ASP E 1 70 ? 21.544 35.260 190.011 1.00 65.34 60 ASP E C 1
ATOM 5561 O O . ASP E 1 70 ? 22.156 36.331 190.057 1.00 64.27 60 ASP E O 1
ATOM 5566 N N . GLU E 1 71 ? 22.027 34.169 189.428 1.00 63.74 61 GLU E N 1
ATOM 5567 C CA . GLU E 1 71 ? 23.349 34.156 188.828 1.00 63.21 61 GLU E CA 1
ATOM 5568 C C . GLU E 1 71 ? 23.384 33.557 187.412 1.00 61.76 61 GLU E C 1
ATOM 5569 O O . GLU E 1 71 ? 23.329 32.344 187.230 1.00 62.10 61 GLU E O 1
ATOM 5583 N N . TRP E 1 73 ? 24.740 32.119 183.991 1.00 49.14 63 TRP E N 1
ATOM 5584 C CA . TRP E 1 73 ? 25.941 31.392 183.613 1.00 45.94 63 TRP E CA 1
ATOM 5585 C C . TRP E 1 73 ? 26.097 31.470 182.109 1.00 46.71 63 TRP E C 1
ATOM 5586 O O . TRP E 1 73 ? 25.121 31.328 181.363 1.00 47.57 63 TRP E O 1
ATOM 5597 N N . TYR E 1 74 ? 27.324 31.715 181.665 1.00 45.10 64 TYR E N 1
ATOM 5598 C CA . TYR E 1 74 ? 27.627 31.816 180.247 1.00 43.66 64 TYR E CA 1
ATOM 5599 C C . TYR E 1 74 ? 28.717 30.798 179.982 1.00 45.35 64 TYR E C 1
ATOM 5600 O O . TYR E 1 74 ? 29.546 30.546 180.846 1.00 48.09 64 TYR E O 1
ATOM 5609 N N . PHE E 1 75 ? 28.737 30.215 178.796 1.00 45.60 65 PHE E N 1
ATOM 5610 C CA . PHE E 1 75 ? 29.746 29.226 178.507 1.00 47.72 65 PHE E CA 1
ATOM 5611 C C . PHE E 1 75 ? 30.813 29.765 177.578 1.00 49.78 65 PHE E C 1
ATOM 5612 O O . PHE E 1 75 ? 30.544 29.979 176.403 1.00 50.78 65 PHE E O 1
ATOM 5620 N N . HIS E 1 76 ? 32.028 29.944 178.098 1.00 51.47 66 HIS E N 1
ATOM 5621 C CA . HIS E 1 76 ? 33.145 30.462 177.315 1.00 50.74 66 HIS E CA 1
ATOM 5622 C C . HIS E 1 76 ? 33.871 29.345 176.595 1.00 51.85 66 HIS E C 1
ATOM 5623 O O . HIS E 1 76 ? 34.098 29.435 175.397 1.00 51.92 66 HIS E O 1
ATOM 5630 N N . ALA E 1 77 ? 34.240 28.290 177.317 1.00 54.17 67 ALA E N 1
ATOM 5631 C CA . ALA E 1 77 ? 34.954 27.173 176.697 1.00 55.94 67 ALA E CA 1
ATOM 5632 C C . ALA E 1 77 ? 35.123 25.959 177.593 1.00 58.10 67 ALA E C 1
ATOM 5633 O O . ALA E 1 77 ? 34.706 25.951 178.761 1.00 57.81 67 ALA E O 1
ATOM 5635 N N . GLY E 1 78 ? 35.762 24.938 177.027 1.00 59.90 68 GLY E N 1
ATOM 5636 C CA . GLY E 1 78 ? 36.003 23.705 177.752 1.00 60.99 68 GLY E CA 1
ATOM 5637 C C . GLY E 1 78 ? 34.845 22.730 177.652 1.00 61.50 68 GLY E C 1
ATOM 5638 O O . GLY E 1 78 ? 33.889 22.959 176.909 1.00 61.54 68 GLY E O 1
ATOM 5639 N N . GLN E 1 79 ? 34.933 21.641 178.411 1.00 62.24 69 GLN E N 1
ATOM 5640 C CA . GLN E 1 79 ? 33.898 20.609 178.416 1.00 62.46 69 GLN E CA 1
ATOM 5641 C C . GLN E 1 79 ? 32.602 21.103 179.039 1.00 60.58 69 GLN E C 1
ATOM 5642 O O . GLN E 1 79 ? 32.589 22.098 179.757 1.00 60.90 69 GLN E O 1
ATOM 5648 N N . SER E 1 80 ? 31.513 20.404 178.747 1.00 58.88 70 SER E N 1
ATOM 5649 C CA . SER E 1 80 ? 30.208 20.760 179.278 1.00 59.08 70 SER E CA 1
ATOM 5650 C C . SER E 1 80 ? 30.239 20.701 180.808 1.00 58.05 70 SER E C 1
ATOM 5651 O O . SER E 1 80 ? 31.277 20.424 181.400 1.00 58.66 70 SER E O 1
ATOM 5654 N N . LEU E 1 81 ? 29.105 20.974 181.445 1.00 55.96 71 LEU E N 1
ATOM 5655 C CA . LEU E 1 81 ? 29.017 20.959 182.896 1.00 53.03 71 LEU E CA 1
ATOM 5656 C C . LEU E 1 81 ? 27.584 20.709 183.269 1.00 51.64 71 LEU E C 1
ATOM 5657 O O . LEU E 1 81 ? 26.681 21.088 182.539 1.00 53.42 71 LEU E O 1
ATOM 5662 N N . THR E 1 82 ? 27.360 20.082 184.411 1.00 49.35 72 THR E N 1
ATOM 5663 C CA . THR E 1 82 ? 25.999 19.848 184.853 1.00 47.60 72 THR E CA 1
ATOM 5664 C C . THR E 1 82 ? 25.868 20.747 186.065 1.00 46.72 72 THR E C 1
ATOM 5665 O O . THR E 1 82 ? 26.813 20.873 186.839 1.00 45.47 72 THR E O 1
ATOM 5669 N N . ILE E 1 83 ? 24.708 21.367 186.226 1.00 47.04 73 ILE E N 1
ATOM 5670 C CA . ILE E 1 83 ? 24.469 22.261 187.345 1.00 48.65 73 ILE E CA 1
ATOM 5671 C C . ILE E 1 83 ? 23.365 21.735 188.254 1.00 51.13 73 ILE E C 1
ATOM 5672 O O . ILE E 1 83 ? 22.210 22.163 188.154 1.00 53.29 73 ILE E O 1
ATOM 5677 N N . TYR E 1 84 ? 23.721 20.811 189.144 1.00 52.96 74 TYR E N 1
ATOM 5678 C CA . TYR E 1 84 ? 22.763 20.225 190.083 1.00 54.40 74 TYR E CA 1
ATOM 5679 C C . TYR E 1 84 ? 22.346 21.300 191.071 1.00 56.51 74 TYR E C 1
ATOM 5680 O O . TYR E 1 84 ? 23.183 22.046 191.544 1.00 58.00 74 TYR E O 1
ATOM 5697 N N . ILE E 1 86 ? 19.603 21.590 194.349 1.00 67.04 76 ILE E N 1
ATOM 5698 C CA . ILE E 1 86 ? 18.582 21.190 195.313 1.00 67.16 76 ILE E CA 1
ATOM 5699 C C . ILE E 1 86 ? 17.574 22.283 195.650 1.00 68.99 76 ILE E C 1
ATOM 5700 O O . ILE E 1 86 ? 17.883 23.220 196.375 1.00 68.45 76 ILE E O 1
ATOM 5705 N N . SER E 1 87 ? 16.358 22.144 195.135 1.00 72.86 77 SER E N 1
ATOM 5706 C CA . SER E 1 87 ? 15.308 23.129 195.385 1.00 76.58 77 SER E CA 1
ATOM 5707 C C . SER E 1 87 ? 15.192 23.401 196.876 1.00 77.75 77 SER E C 1
ATOM 5708 O O . SER E 1 87 ? 15.628 22.588 197.694 1.00 77.83 77 SER E O 1
ATOM 5711 N N . PRO E 1 88 ? 14.619 24.560 197.250 1.00 79.14 78 PRO E N 1
ATOM 5712 C CA . PRO E 1 88 ? 14.476 24.876 198.677 1.00 79.89 78 PRO E CA 1
ATOM 5713 C C . PRO E 1 88 ? 13.567 23.904 199.440 1.00 79.99 78 PRO E C 1
ATOM 5714 O O . PRO E 1 88 ? 13.491 23.957 200.667 1.00 79.84 78 PRO E O 1
ATOM 5718 N N . GLU E 1 89 ? 12.887 23.015 198.717 1.00 79.97 79 GLU E N 1
ATOM 5719 C CA . GLU E 1 89 ? 12.020 22.042 199.367 1.00 80.78 79 GLU E CA 1
ATOM 5720 C C . GLU E 1 89 ? 12.598 20.637 199.316 1.00 80.86 79 GLU E C 1
ATOM 5721 O O . GLU E 1 89 ? 11.916 19.669 199.647 1.00 82.26 79 GLU E O 1
ATOM 5727 N N . GLY E 1 90 ? 13.851 20.520 198.894 1.00 80.04 80 GLY E N 1
ATOM 5728 C CA . GLY E 1 90 ? 14.482 19.213 198.858 1.00 78.83 80 GLY E CA 1
ATOM 5729 C C . GLY E 1 90 ? 14.561 18.507 197.521 1.00 78.04 80 GLY E C 1
ATOM 5730 O O . GLY E 1 90 ? 15.242 17.484 197.406 1.00 77.51 80 GLY E O 1
ATOM 5731 N N . GLU E 1 91 ? 13.886 19.042 196.509 1.00 77.90 81 GLU E N 1
ATOM 5732 C CA . GLU E 1 91 ? 13.899 18.417 195.187 1.00 77.42 81 GLU E CA 1
ATOM 5733 C C . GLU E 1 91 ? 15.127 18.826 194.364 1.00 74.61 81 GLU E C 1
ATOM 5734 O O . GLU E 1 91 ? 15.409 20.012 194.189 1.00 73.15 81 GLU E O 1
ATOM 5740 N N . LEU E 1 92 ? 15.844 17.823 193.861 1.00 71.17 82 LEU E N 1
ATOM 5741 C CA . LEU E 1 92 ? 17.052 18.036 193.079 1.00 69.26 82 LEU E CA 1
ATOM 5742 C C . LEU E 1 92 ? 16.869 18.093 191.565 1.00 68.81 82 LEU E C 1
ATOM 5743 O O . LEU E 1 92 ? 16.782 17.049 190.913 1.00 69.35 82 LEU E O 1
ATOM 5748 N N . THR E 1 93 ? 16.849 19.308 191.012 1.00 66.47 83 THR E N 1
ATOM 5749 C CA . THR E 1 93 ? 16.703 19.520 189.566 1.00 63.61 83 THR E CA 1
ATOM 5750 C C . THR E 1 93 ? 18.082 19.792 188.943 1.00 61.92 83 THR E C 1
ATOM 5751 O O . THR E 1 93 ? 19.031 20.032 189.668 1.00 63.40 83 THR E O 1
ATOM 5755 N N . THR E 1 94 ? 18.218 19.739 187.623 1.00 59.08 84 THR E N 1
ATOM 5756 C CA . THR E 1 94 ? 19.524 20.007 187.027 1.00 59.50 84 THR E CA 1
ATOM 5757 C C . THR E 1 94 ? 19.480 20.793 185.718 1.00 59.99 84 THR E C 1
ATOM 5758 O O . THR E 1 94 ? 18.405 21.087 185.200 1.00 60.93 84 THR E O 1
ATOM 5762 N N . ALA E 1 95 ? 20.658 21.127 185.186 1.00 59.15 85 ALA E N 1
ATOM 5763 C CA . ALA E 1 95 ? 20.747 21.884 183.940 1.00 59.50 85 ALA E CA 1
ATOM 5764 C C . ALA E 1 95 ? 22.048 21.655 183.177 1.00 59.71 85 ALA E C 1
ATOM 5765 O O . ALA E 1 95 ? 23.128 21.681 183.749 1.00 60.83 85 ALA E O 1
ATOM 5767 N N . GLN E 1 96 ? 21.931 21.433 181.872 1.00 61.28 86 GLN E N 1
ATOM 5768 C CA . GLN E 1 96 ? 23.089 21.211 181.011 1.00 61.82 86 GLN E CA 1
ATOM 5769 C C . GLN E 1 96 ? 23.489 22.522 180.329 1.00 62.03 86 GLN E C 1
ATOM 5770 O O . GLN E 1 96 ? 22.683 23.146 179.620 1.00 60.49 86 GLN E O 1
ATOM 5776 N N . LEU E 1 97 ? 24.734 22.929 180.563 1.00 61.71 87 LEU E N 1
ATOM 5777 C CA . LEU E 1 97 ? 25.288 24.152 179.999 1.00 61.42 87 LEU E CA 1
ATOM 5778 C C . LEU E 1 97 ? 26.396 23.756 179.033 1.00 62.89 87 LEU E C 1
ATOM 5779 O O . LEU E 1 97 ? 27.368 23.093 179.419 1.00 63.27 87 LEU E O 1
ATOM 5784 N N . GLY E 1 98 ? 26.241 24.160 177.776 1.00 63.96 88 GLY E N 1
ATOM 5785 C CA . GLY E 1 98 ? 27.226 23.841 176.763 1.00 63.52 88 GLY E CA 1
ATOM 5786 C C . GLY E 1 98 ? 26.729 24.169 175.369 1.00 64.42 88 GLY E C 1
ATOM 5787 O O . GLY E 1 98 ? 25.627 24.694 175.189 1.00 62.57 88 GLY E O 1
ATOM 5788 N N . LEU E 1 99 ? 27.550 23.841 174.378 1.00 66.00 89 LEU E N 1
ATOM 5789 C CA . LEU E 1 99 ? 27.228 24.100 172.985 1.00 68.02 89 LEU E CA 1
ATOM 5790 C C . LEU E 1 99 ? 26.377 22.995 172.350 1.00 70.10 89 LEU E C 1
ATOM 5791 O O . LEU E 1 99 ? 25.355 23.272 171.720 1.00 70.16 89 LEU E O 1
ATOM 5796 N N . ASP E 1 100 ? 26.793 21.746 172.524 1.00 72.55 90 ASP E N 1
ATOM 5797 C CA . ASP E 1 100 ? 26.063 20.614 171.966 1.00 74.82 90 ASP E CA 1
ATOM 5798 C C . ASP E 1 100 ? 24.562 20.701 172.269 1.00 75.04 90 ASP E C 1
ATOM 5799 O O . ASP E 1 100 ? 24.103 20.230 173.310 1.00 75.38 90 ASP E O 1
ATOM 5804 N N . LEU E 1 101 ? 23.807 21.292 171.342 1.00 75.47 91 LEU E N 1
ATOM 5805 C CA . LEU E 1 101 ? 22.355 21.471 171.480 1.00 75.56 91 LEU E CA 1
ATOM 5806 C C . LEU E 1 101 ? 21.560 20.175 171.370 1.00 75.16 91 LEU E C 1
ATOM 5807 O O . LEU E 1 101 ? 20.507 20.031 171.985 1.00 75.39 91 LEU E O 1
ATOM 5812 N N . ALA E 1 102 ? 22.057 19.246 170.564 1.00 75.01 92 ALA E N 1
ATOM 5813 C CA . ALA E 1 102 ? 21.385 17.971 170.361 1.00 75.00 92 ALA E CA 1
ATOM 5814 C C . ALA E 1 102 ? 21.020 17.267 171.674 1.00 74.94 92 ALA E C 1
ATOM 5815 O O . ALA E 1 102 ? 19.937 16.689 171.801 1.00 74.14 92 ALA E O 1
ATOM 5817 N N . ALA E 1 103 ? 21.923 17.318 172.650 1.00 74.35 93 ALA E N 1
ATOM 5818 C CA . ALA E 1 103 ? 21.695 16.670 173.937 1.00 73.09 93 ALA E CA 1
ATOM 5819 C C . ALA E 1 103 ? 20.879 17.535 174.900 1.00 72.84 93 ALA E C 1
ATOM 5820 O O . ALA E 1 103 ? 20.507 17.091 175.987 1.00 71.56 93 ALA E O 1
ATOM 5822 N N . GLY E 1 104 ? 20.604 18.771 174.493 1.00 73.19 94 GLY E N 1
ATOM 5823 C CA . GLY E 1 104 ? 19.841 19.679 175.332 1.00 72.95 94 GLY E CA 1
ATOM 5824 C C . GLY E 1 104 ? 20.705 20.742 175.990 1.00 73.20 94 GLY E C 1
ATOM 5825 O O . GLY E 1 104 ? 20.190 21.634 176.660 1.00 74.36 94 GLY E O 1
ATOM 5826 N N . GLU E 1 105 ? 22.018 20.649 175.801 1.00 72.01 95 GLU E N 1
ATOM 5827 C CA . GLU E 1 105 ? 22.956 21.601 176.372 1.00 70.59 95 GLU E CA 1
ATOM 5828 C C . GLU E 1 105 ? 22.655 22.984 175.815 1.00 69.87 95 GLU E C 1
ATOM 5829 O O . GLU E 1 105 ? 22.391 23.121 174.626 1.00 70.71 95 GLU E O 1
ATOM 5835 N N . ARG E 1 106 ? 22.682 23.998 176.680 1.00 68.86 96 ARG E N 1
ATOM 5836 C CA . ARG E 1 106 ? 22.419 25.390 176.295 1.00 66.53 96 ARG E CA 1
ATOM 5837 C C . ARG E 1 106 ? 23.567 26.257 176.845 1.00 65.58 96 ARG E C 1
ATOM 5838 O O . ARG E 1 106 ? 23.893 26.173 178.025 1.00 65.68 96 ARG E O 1
ATOM 5846 N N . PRO E 1 107 ? 24.192 27.098 176.000 1.00 64.71 97 PRO E N 1
ATOM 5847 C CA . PRO E 1 107 ? 25.302 27.960 176.434 1.00 62.68 97 PRO E CA 1
ATOM 5848 C C . PRO E 1 107 ? 25.000 28.932 177.563 1.00 60.15 97 PRO E C 1
ATOM 5849 O O . PRO E 1 107 ? 25.908 29.573 178.081 1.00 60.50 97 PRO E O 1
ATOM 5853 N N . GLN E 1 108 ? 23.739 29.046 177.952 1.00 56.82 98 GLN E N 1
ATOM 5854 C CA . GLN E 1 108 ? 23.383 29.966 179.019 1.00 54.42 98 GLN E CA 1
ATOM 5855 C C . GLN E 1 108 ? 22.332 29.404 179.956 1.00 53.90 98 GLN E C 1
ATOM 5856 O O . GLN E 1 108 ? 21.394 28.760 179.515 1.00 56.10 98 GLN E O 1
ATOM 5862 N N . PHE E 1 109 ? 22.481 29.646 181.250 1.00 52.70 99 PHE E N 1
ATOM 5863 C CA . PHE E 1 109 ? 21.479 29.183 182.198 1.00 52.97 99 PHE E CA 1
ATOM 5864 C C . PHE E 1 109 ? 21.284 30.204 183.317 1.00 52.45 99 PHE E C 1
ATOM 5865 O O . PHE E 1 109 ? 22.126 31.062 183.516 1.00 54.23 99 PHE E O 1
ATOM 5873 N N . LEU E 1 110 ? 20.176 30.113 184.039 1.00 52.79 100 LEU E N 1
ATOM 5874 C CA . LEU E 1 110 ? 19.895 31.046 185.124 1.00 54.56 100 LEU E CA 1
ATOM 5875 C C . LEU E 1 110 ? 19.592 30.249 186.383 1.00 55.85 100 LEU E C 1
ATOM 5876 O O . LEU E 1 110 ? 18.551 29.601 186.456 1.00 56.24 100 LEU E O 1
ATOM 5881 N N . VAL E 1 111 ? 20.487 30.300 187.372 1.00 56.79 101 VAL E N 1
ATOM 5882 C CA . VAL E 1 111 ? 20.281 29.568 188.621 1.00 57.36 101 VAL E CA 1
ATOM 5883 C C . VAL E 1 111 ? 19.647 30.484 189.655 1.00 57.62 101 VAL E C 1
ATOM 5884 O O . VAL E 1 111 ? 20.302 31.344 190.214 1.00 57.33 101 VAL E O 1
ATOM 5888 N N . PRO E 1 112 ? 18.354 30.287 189.934 1.00 59.89 102 PRO E N 1
ATOM 5889 C CA . PRO E 1 112 ? 17.586 31.092 190.893 1.00 63.05 102 PRO E CA 1
ATOM 5890 C C . PRO E 1 112 ? 18.168 31.286 192.293 1.00 64.84 102 PRO E C 1
ATOM 5891 O O . PRO E 1 112 ? 18.771 30.381 192.866 1.00 65.62 102 PRO E O 1
ATOM 5895 N N . LYS E 1 113 ? 17.969 32.486 192.830 1.00 66.82 103 LYS E N 1
ATOM 5896 C CA . LYS E 1 113 ? 18.452 32.835 194.160 1.00 68.89 103 LYS E CA 1
ATOM 5897 C C . LYS E 1 113 ? 17.654 32.060 195.195 1.00 70.08 103 LYS E C 1
ATOM 5898 O O . LYS E 1 113 ? 16.438 31.935 195.073 1.00 72.62 103 LYS E O 1
ATOM 5904 N N . GLY E 1 114 ? 18.329 31.537 196.211 1.00 70.31 104 GLY E N 1
ATOM 5905 C CA . GLY E 1 114 ? 17.621 30.799 197.238 1.00 70.01 104 GLY E CA 1
ATOM 5906 C C . GLY E 1 114 ? 17.775 29.298 197.112 1.00 69.85 104 GLY E C 1
ATOM 5907 O O . GLY E 1 114 ? 17.342 28.548 197.992 1.00 69.75 104 GLY E O 1
ATOM 5908 N N . CYS E 1 115 ? 18.391 28.848 196.025 1.00 68.58 105 CYS E N 1
ATOM 5909 C CA . CYS E 1 115 ? 18.574 27.421 195.833 1.00 68.18 105 CYS E CA 1
ATOM 5910 C C . CYS E 1 115 ? 20.011 27.034 196.139 1.00 68.39 105 CYS E C 1
ATOM 5911 O O . CYS E 1 115 ? 20.944 27.808 195.889 1.00 69.18 105 CYS E O 1
ATOM 5914 N N . ILE E 1 116 ? 20.181 25.837 196.689 1.00 67.64 106 ILE E N 1
ATOM 5915 C CA . ILE E 1 116 ? 21.503 25.342 197.045 1.00 67.14 106 ILE E CA 1
ATOM 5916 C C . ILE E 1 116 ? 22.088 24.572 195.887 1.00 65.92 106 ILE E C 1
ATOM 5917 O O . ILE E 1 116 ? 22.031 23.349 195.859 1.00 66.04 106 ILE E O 1
ATOM 5922 N N . PHE E 1 117 ? 22.657 25.280 194.923 1.00 64.85 107 PHE E N 1
ATOM 5923 C CA . PHE E 1 117 ? 23.222 24.584 193.786 1.00 63.27 107 PHE E CA 1
ATOM 5924 C C . PHE E 1 117 ? 24.657 24.165 193.965 1.00 61.57 107 PHE E C 1
ATOM 5925 O O . PHE E 1 117 ? 25.207 24.219 195.054 1.00 62.92 107 PHE E O 1
ATOM 5933 N N . GLY E 1 118 ? 25.244 23.733 192.865 1.00 59.50 108 GLY E N 1
ATOM 5934 C CA . GLY E 1 118 ? 26.607 23.269 192.859 1.00 58.97 108 GLY E CA 1
ATOM 5935 C C . GLY E 1 118 ? 26.814 22.867 191.420 1.00 60.39 108 GLY E C 1
ATOM 5936 O O . GLY E 1 118 ? 25.922 23.065 190.590 1.00 60.42 108 GLY E O 1
ATOM 5937 N N . SER E 1 119 ? 27.967 22.300 191.107 1.00 60.43 109 SER E N 1
ATOM 5938 C CA . SER E 1 119 ? 28.234 21.911 189.742 1.00 61.80 109 SER E CA 1
ATOM 5939 C C . SER E 1 119 ? 29.464 21.056 189.624 1.00 62.57 109 SER E C 1
ATOM 5940 O O . SER E 1 119 ? 30.447 21.260 190.332 1.00 62.88 109 SER E O 1
ATOM 5943 N N . ALA E 1 120 ? 29.405 20.101 188.710 1.00 63.99 110 ALA E N 1
ATOM 5944 C CA . ALA E 1 120 ? 30.527 19.218 188.457 1.00 66.09 110 ALA E CA 1
ATOM 5945 C C . ALA E 1 120 ? 30.677 19.149 186.955 1.00 67.36 110 ALA E C 1
ATOM 5946 O O . ALA E 1 120 ? 29.711 19.383 186.233 1.00 67.89 110 ALA E O 1
ATOM 5956 N N . ASN E 1 122 ? 31.388 17.375 183.163 1.00 71.89 112 ASN E N 1
ATOM 5957 C CA . ASN E 1 122 ? 30.824 16.199 182.514 1.00 72.45 112 ASN E CA 1
ATOM 5958 C C . ASN E 1 122 ? 31.943 15.353 181.909 1.00 73.76 112 ASN E C 1
ATOM 5959 O O . ASN E 1 122 ? 31.715 14.232 181.459 1.00 72.64 112 ASN E O 1
ATOM 5964 N N . GLN E 1 123 ? 33.156 15.895 181.915 1.00 76.07 113 GLN E N 1
ATOM 5965 C CA . GLN E 1 123 ? 34.302 15.178 181.375 1.00 79.04 113 GLN E CA 1
ATOM 5966 C C . GLN E 1 123 ? 35.629 15.833 181.768 1.00 80.22 113 GLN E C 1
ATOM 5967 O O . GLN E 1 123 ? 35.697 17.034 182.041 1.00 79.58 113 GLN E O 1
ATOM 5973 N N . ASP E 1 124 ? 36.683 15.028 181.798 1.00 81.94 114 ASP E N 1
ATOM 5974 C CA . ASP E 1 124 ? 38.006 15.515 182.146 1.00 84.47 114 ASP E CA 1
ATOM 5975 C C . ASP E 1 124 ? 38.445 16.678 181.277 1.00 85.33 114 ASP E C 1
ATOM 5976 O O . ASP E 1 124 ? 38.176 16.712 180.074 1.00 85.85 114 ASP E O 1
ATOM 5981 N N . GLY E 1 125 ? 39.139 17.624 181.901 1.00 85.83 115 GLY E N 1
ATOM 5982 C CA . GLY E 1 125 ? 39.624 18.793 181.188 1.00 85.32 115 GLY E CA 1
ATOM 5983 C C . GLY E 1 125 ? 39.133 20.062 181.854 1.00 84.46 115 GLY E C 1
ATOM 5984 O O . GLY E 1 125 ? 38.663 20.026 182.993 1.00 84.17 115 GLY E O 1
ATOM 5985 N N . PHE E 1 126 ? 39.230 21.185 181.150 1.00 82.78 116 PHE E N 1
ATOM 5986 C CA . PHE E 1 126 ? 38.781 22.451 181.711 1.00 80.75 116 PHE E CA 1
ATOM 5987 C C . PHE E 1 126 ? 37.400 22.857 181.239 1.00 78.45 116 PHE E C 1
ATOM 5988 O O . PHE E 1 126 ? 36.712 22.110 180.549 1.00 77.76 116 PHE E O 1
ATOM 5996 N N . SER E 1 127 ? 37.012 24.061 181.634 1.00 75.71 117 SER E N 1
ATOM 5997 C CA . SER E 1 127 ? 35.727 24.637 181.270 1.00 72.74 117 SER E CA 1
ATOM 5998 C C . SER E 1 127 ? 35.579 25.970 182.001 1.00 70.73 117 SER E C 1
ATOM 5999 O O . SER E 1 127 ? 35.309 26.021 183.208 1.00 69.97 117 SER E O 1
ATOM 6002 N N . LEU E 1 128 ? 35.802 27.045 181.250 1.00 67.32 118 LEU E N 1
ATOM 6003 C CA . LEU E 1 128 ? 35.705 28.395 181.771 1.00 62.17 118 LEU E CA 1
ATOM 6004 C C . LEU E 1 128 ? 34.257 28.833 181.631 1.00 58.48 118 LEU E C 1
ATOM 6005 O O . LEU E 1 128 ? 33.583 28.500 180.665 1.00 58.03 118 LEU E O 1
ATOM 6010 N N . VAL E 1 129 ? 33.794 29.606 182.595 1.00 55.01 119 VAL E N 1
ATOM 6011 C CA . VAL E 1 129 ? 32.416 30.051 182.619 1.00 50.38 119 VAL E CA 1
ATOM 6012 C C . VAL E 1 129 ? 32.312 31.485 183.117 1.00 48.57 119 VAL E C 1
ATOM 6013 O O . VAL E 1 129 ? 33.217 31.988 183.769 1.00 47.97 119 VAL E O 1
ATOM 6017 N N . GLY E 1 130 ? 31.209 32.145 182.811 1.00 45.93 120 GLY E N 1
ATOM 6018 C CA . GLY E 1 130 ? 31.037 33.502 183.280 1.00 44.86 120 GLY E CA 1
ATOM 6019 C C . GLY E 1 130 ? 29.782 33.572 184.116 1.00 45.95 120 GLY E C 1
ATOM 6020 O O . GLY E 1 130 ? 28.718 33.112 183.705 1.00 48.03 120 GLY E O 1
ATOM 6021 N N . CYS E 1 131 ? 29.875 34.129 185.304 1.00 46.18 121 CYS E N 1
ATOM 6022 C CA . CYS E 1 131 ? 28.681 34.214 186.112 1.00 49.31 121 CYS E CA 1
ATOM 6023 C C . CYS E 1 131 ? 28.393 35.683 186.340 1.00 52.46 121 CYS E C 1
ATOM 6024 O O . CYS E 1 131 ? 29.308 36.495 186.442 1.00 54.81 121 CYS E O 1
ATOM 6035 N N . VAL E 1 133 ? 25.978 37.755 188.840 1.00 61.75 123 VAL E N 1
ATOM 6036 C CA . VAL E 1 133 ? 24.978 37.800 189.898 1.00 64.28 123 VAL E CA 1
ATOM 6037 C C . VAL E 1 133 ? 24.403 39.203 190.072 1.00 67.39 123 VAL E C 1
ATOM 6038 O O . VAL E 1 133 ? 25.011 40.069 190.698 1.00 67.78 123 VAL E O 1
ATOM 6042 N N . SER E 1 134 ? 23.211 39.384 189.499 1.00 70.74 124 SER E N 1
ATOM 6043 C CA . SER E 1 134 ? 22.451 40.632 189.477 1.00 73.20 124 SER E CA 1
ATOM 6044 C C . SER E 1 134 ? 22.782 41.726 190.468 1.00 75.77 124 SER E C 1
ATOM 6045 O O . SER E 1 134 ? 23.651 42.555 190.196 1.00 78.50 124 SER E O 1
ATOM 6048 N N . PRO E 1 135 ? 22.078 41.791 191.615 1.00 76.61 125 PRO E N 1
ATOM 6049 C CA . PRO E 1 135 ? 22.526 42.909 192.451 1.00 75.83 125 PRO E CA 1
ATOM 6050 C C . PRO E 1 135 ? 23.980 42.642 192.828 1.00 76.08 125 PRO E C 1
ATOM 6051 O O . PRO E 1 135 ? 24.259 41.689 193.549 1.00 76.30 125 PRO E O 1
ATOM 6055 N N . GLY E 1 136 ? 24.899 43.462 192.317 1.00 76.05 126 GLY E N 1
ATOM 6056 C CA . GLY E 1 136 ? 26.315 43.293 192.612 1.00 75.02 126 GLY E CA 1
ATOM 6057 C C . GLY E 1 136 ? 26.619 42.389 193.799 1.00 74.54 126 GLY E C 1
ATOM 6058 O O . GLY E 1 136 ? 26.240 42.686 194.939 1.00 73.96 126 GLY E O 1
ATOM 6059 N N . PHE E 1 137 ? 27.309 41.285 193.520 1.00 73.03 127 PHE E N 1
ATOM 6060 C CA . PHE E 1 137 ? 27.686 40.302 194.531 1.00 71.43 127 PHE E CA 1
ATOM 6061 C C . PHE E 1 137 ? 28.478 40.833 195.727 1.00 71.68 127 PHE E C 1
ATOM 6062 O O . PHE E 1 137 ? 29.441 41.579 195.560 1.00 72.01 127 PHE E O 1
ATOM 6070 N N . THR E 1 138 ? 28.073 40.425 196.929 1.00 71.77 128 THR E N 1
ATOM 6071 C CA . THR E 1 138 ? 28.764 40.804 198.162 1.00 72.44 128 THR E CA 1
ATOM 6072 C C . THR E 1 138 ? 28.904 39.548 199.023 1.00 72.23 128 THR E C 1
ATOM 6073 O O . THR E 1 138 ? 27.944 38.807 199.238 1.00 71.18 128 THR E O 1
ATOM 6077 N N . PHE E 1 139 ? 30.122 39.317 199.493 1.00 72.92 129 PHE E N 1
ATOM 6078 C CA . PHE E 1 139 ? 30.477 38.158 200.298 1.00 74.13 129 PHE E CA 1
ATOM 6079 C C . PHE E 1 139 ? 29.434 37.641 201.303 1.00 75.98 129 PHE E C 1
ATOM 6080 O O . PHE E 1 139 ? 29.459 36.461 201.682 1.00 75.55 129 PHE E O 1
ATOM 6088 N N . ASP E 1 140 ? 28.517 38.510 201.724 1.00 77.96 130 ASP E N 1
ATOM 6089 C CA . ASP E 1 140 ? 27.496 38.133 202.699 1.00 78.97 130 ASP E CA 1
ATOM 6090 C C . ASP E 1 140 ? 26.312 37.401 202.067 1.00 78.83 130 ASP E C 1
ATOM 6091 O O . ASP E 1 140 ? 25.500 36.788 202.767 1.00 78.04 130 ASP E O 1
ATOM 6096 N N . ASP E 1 141 ? 26.217 37.472 200.743 1.00 78.85 131 ASP E N 1
ATOM 6097 C CA . ASP E 1 141 ? 25.146 36.803 200.007 1.00 78.58 131 ASP E CA 1
ATOM 6098 C C . ASP E 1 141 ? 25.500 35.323 199.855 1.00 77.15 131 ASP E C 1
ATOM 6099 O O . ASP E 1 141 ? 24.620 34.454 199.824 1.00 75.30 131 ASP E O 1
ATOM 6104 N N . PHE E 1 142 ? 26.801 35.057 199.770 1.00 75.57 132 PHE E N 1
ATOM 6105 C CA . PHE E 1 142 ? 27.333 33.707 199.640 1.00 74.48 132 PHE E CA 1
ATOM 6106 C C . PHE E 1 142 ? 27.078 32.947 200.935 1.00 74.71 132 PHE E C 1
ATOM 6107 O O . PHE E 1 142 ? 26.968 33.547 202.001 1.00 75.30 132 PHE E O 1
ATOM 6115 N N . GLU E 1 143 ? 26.991 31.624 200.838 1.00 74.78 133 GLU E N 1
ATOM 6116 C CA . GLU E 1 143 ? 26.757 30.772 202.000 1.00 72.65 133 GLU E CA 1
ATOM 6117 C C . GLU E 1 143 ? 27.100 29.340 201.619 1.00 71.90 133 GLU E C 1
ATOM 6118 O O . GLU E 1 143 ? 26.365 28.687 200.886 1.00 71.66 133 GLU E O 1
ATOM 6124 N N . LEU E 1 144 ? 28.243 28.871 202.098 1.00 71.84 134 LEU E N 1
ATOM 6125 C CA . LEU E 1 144 ? 28.688 27.514 201.831 1.00 72.20 134 LEU E CA 1
ATOM 6126 C C . LEU E 1 144 ? 27.938 26.596 202.794 1.00 73.08 134 LEU E C 1
ATOM 6127 O O . LEU E 1 144 ? 27.209 27.072 203.668 1.00 72.57 134 LEU E O 1
ATOM 6132 N N . PHE E 1 145 ? 28.104 25.287 202.634 1.00 73.85 135 PHE E N 1
ATOM 6133 C CA . PHE E 1 145 ? 27.436 24.334 203.516 1.00 74.47 135 PHE E CA 1
ATOM 6134 C C . PHE E 1 145 ? 28.315 23.135 203.848 1.00 76.32 135 PHE E C 1
ATOM 6135 O O . PHE E 1 145 ? 29.177 22.740 203.054 1.00 76.42 135 PHE E O 1
ATOM 6143 N N . SER E 1 146 ? 28.082 22.557 205.025 1.00 77.69 136 SER E N 1
ATOM 6144 C CA . SER E 1 146 ? 28.845 21.402 205.490 1.00 79.70 136 SER E CA 1
ATOM 6145 C C . SER E 1 146 ? 28.297 20.088 204.938 1.00 80.38 136 SER E C 1
ATOM 6146 O O . SER E 1 146 ? 27.084 19.873 204.943 1.00 80.45 136 SER E O 1
ATOM 6149 N N . GLN E 1 147 ? 29.182 19.208 204.471 1.00 80.23 137 GLN E N 1
ATOM 6150 C CA . GLN E 1 147 ? 28.726 17.934 203.929 1.00 80.88 137 GLN E CA 1
ATOM 6151 C C . GLN E 1 147 ? 27.921 17.194 204.983 1.00 82.47 137 GLN E C 1
ATOM 6152 O O . GLN E 1 147 ? 26.805 16.739 204.724 1.00 82.99 137 GLN E O 1
ATOM 6158 N N . GLU E 1 148 ? 28.496 17.080 206.177 1.00 83.70 138 GLU E N 1
ATOM 6159 C CA . GLU E 1 148 ? 27.830 16.405 207.281 1.00 84.10 138 GLU E CA 1
ATOM 6160 C C . GLU E 1 148 ? 26.493 17.074 207.553 1.00 84.99 138 GLU E C 1
ATOM 6161 O O . GLU E 1 148 ? 25.602 16.478 208.155 1.00 85.28 138 GLU E O 1
ATOM 6167 N N . ALA E 1 149 ? 26.357 18.315 207.101 1.00 85.86 139 ALA E N 1
ATOM 6168 C CA . ALA E 1 149 ? 25.120 19.056 207.294 1.00 87.42 139 ALA E CA 1
ATOM 6169 C C . ALA E 1 149 ? 24.175 18.773 206.139 1.00 88.37 139 ALA E C 1
ATOM 6170 O O . ALA E 1 149 ? 22.977 18.579 206.339 1.00 88.36 139 ALA E O 1
ATOM 6172 N N . LEU E 1 150 ? 24.730 18.743 204.930 1.00 89.55 140 LEU E N 1
ATOM 6173 C CA . LEU E 1 150 ? 23.946 18.495 203.725 1.00 90.50 140 LEU E CA 1
ATOM 6174 C C . LEU E 1 150 ? 23.499 17.043 203.602 1.00 91.03 140 LEU E C 1
ATOM 6175 O O . LEU E 1 150 ? 22.906 16.645 202.599 1.00 91.59 140 LEU E O 1
ATOM 6180 N N . LEU E 1 151 ? 23.793 16.254 204.624 1.00 91.17 141 LEU E N 1
ATOM 6181 C CA . LEU E 1 151 ? 23.393 14.860 204.633 1.00 91.52 141 LEU E CA 1
ATOM 6182 C C . LEU E 1 151 ? 22.245 14.758 205.627 1.00 92.61 141 LEU E C 1
ATOM 6183 O O . LEU E 1 151 ? 21.405 13.865 205.538 1.00 92.98 141 LEU E O 1
ATOM 6188 N N . ALA E 1 152 ? 22.219 15.692 206.574 1.00 93.35 142 ALA E N 1
ATOM 6189 C CA . ALA E 1 152 ? 21.165 15.740 207.577 1.00 94.20 142 ALA E CA 1
ATOM 6190 C C . ALA E 1 152 ? 19.956 16.319 206.857 1.00 94.40 142 ALA E C 1
ATOM 6191 O O . ALA E 1 152 ? 18.857 15.764 206.897 1.00 94.33 142 ALA E O 1
ATOM 6201 N N . TYR E 1 154 ? 18.224 16.914 203.504 1.00 92.88 144 TYR E N 1
ATOM 6202 C CA . TYR E 1 154 ? 18.288 16.273 202.196 1.00 91.72 144 TYR E CA 1
ATOM 6203 C C . TYR E 1 154 ? 19.094 14.960 202.218 1.00 90.79 144 TYR E C 1
ATOM 6204 O O . TYR E 1 154 ? 20.066 14.811 201.472 1.00 89.93 144 TYR E O 1
ATOM 6213 N N . PRO E 1 155 ? 18.700 13.990 203.069 1.00 90.23 145 PRO E N 1
ATOM 6214 C CA . PRO E 1 155 ? 19.393 12.693 203.175 1.00 89.47 145 PRO E CA 1
ATOM 6215 C C . PRO E 1 155 ? 19.176 11.783 201.958 1.00 88.74 145 PRO E C 1
ATOM 6216 O O . PRO E 1 155 ? 19.923 10.823 201.737 1.00 88.12 145 PRO E O 1
ATOM 6220 N N . GLN E 1 156 ? 18.143 12.095 201.181 1.00 87.88 146 GLN E N 1
ATOM 6221 C CA . GLN E 1 156 ? 17.789 11.328 199.993 1.00 87.21 146 GLN E CA 1
ATOM 6222 C C . GLN E 1 156 ? 18.767 11.504 198.834 1.00 87.91 146 GLN E C 1
ATOM 6223 O O . GLN E 1 156 ? 18.625 10.862 197.790 1.00 87.19 146 GLN E O 1
ATOM 6229 N N . HIS E 1 157 ? 19.759 12.370 199.017 1.00 89.07 147 HIS E N 1
ATOM 6230 C CA . HIS E 1 157 ? 20.743 12.628 197.974 1.00 89.65 147 HIS E CA 1
ATOM 6231 C C . HIS E 1 157 ? 22.166 12.371 198.454 1.00 90.71 147 HIS E C 1
ATOM 6232 O O . HIS E 1 157 ? 23.108 13.028 198.013 1.00 91.28 147 HIS E O 1
ATOM 6239 N N . LYS E 1 158 ? 22.318 11.406 199.353 1.00 91.61 148 LYS E N 1
ATOM 6240 C CA . LYS E 1 158 ? 23.628 11.062 199.884 1.00 92.77 148 LYS E CA 1
ATOM 6241 C C . LYS E 1 158 ? 24.638 10.816 198.761 1.00 93.17 148 LYS E C 1
ATOM 6242 O O . LYS E 1 158 ? 25.844 11.024 198.934 1.00 92.98 148 LYS E O 1
ATOM 6248 N N . ALA E 1 159 ? 24.146 10.387 197.605 1.00 93.24 149 ALA E N 1
ATOM 6249 C CA . ALA E 1 159 ? 25.030 10.107 196.484 1.00 93.26 149 ALA E CA 1
ATOM 6250 C C . ALA E 1 159 ? 25.685 11.365 195.949 1.00 93.39 149 ALA E C 1
ATOM 6251 O O . ALA E 1 159 ? 26.910 11.483 195.953 1.00 93.08 149 ALA E O 1
ATOM 6253 N N . VAL E 1 160 ? 24.865 12.309 195.496 1.00 94.16 150 VAL E N 1
ATOM 6254 C CA . VAL E 1 160 ? 25.379 13.553 194.929 1.00 94.84 150 VAL E CA 1
ATOM 6255 C C . VAL E 1 160 ? 26.161 14.421 195.912 1.00 94.68 150 VAL E C 1
ATOM 6256 O O . VAL E 1 160 ? 27.265 14.872 195.600 1.00 95.01 150 VAL E O 1
ATOM 6260 N N . VAL E 1 161 ? 25.587 14.661 197.089 1.00 93.61 151 VAL E N 1
ATOM 6261 C CA . VAL E 1 161 ? 26.245 15.484 198.093 1.00 91.76 151 VAL E CA 1
ATOM 6262 C C . VAL E 1 161 ? 27.660 14.979 198.343 1.00 91.93 151 VAL E C 1
ATOM 6263 O O . VAL E 1 161 ? 28.579 15.768 198.537 1.00 92.33 151 VAL E O 1
ATOM 6267 N N . GLN E 1 162 ? 27.834 13.662 198.326 1.00 92.36 152 GLN E N 1
ATOM 6268 C CA . GLN E 1 162 ? 29.149 13.073 198.545 1.00 92.28 152 GLN E CA 1
ATOM 6269 C C . GLN E 1 162 ? 30.184 13.622 197.568 1.00 92.19 152 GLN E C 1
ATOM 6270 O O . GLN E 1 162 ? 31.303 13.958 197.965 1.00 93.10 152 GLN E O 1
ATOM 6276 N N . LYS E 1 163 ? 29.813 13.708 196.293 1.00 91.16 153 LYS E N 1
ATOM 6277 C CA . LYS E 1 163 ? 30.726 14.211 195.267 1.00 90.09 153 LYS E CA 1
ATOM 6278 C C . LYS E 1 163 ? 30.822 15.735 195.178 1.00 89.17 153 LYS E C 1
ATOM 6279 O O . LYS E 1 163 ? 31.766 16.258 194.588 1.00 88.10 153 LYS E O 1
ATOM 6285 N N . LEU E 1 164 ? 29.854 16.443 195.754 1.00 88.52 154 LEU E N 1
ATOM 6286 C CA . LEU E 1 164 ? 29.858 17.905 195.717 1.00 88.39 154 LEU E CA 1
ATOM 6287 C C . LEU E 1 164 ? 29.891 18.553 197.100 1.00 88.70 154 LEU E C 1
ATOM 6288 O O . LEU E 1 164 ? 29.318 19.624 197.314 1.00 88.14 154 LEU E O 1
ATOM 6293 N N . SER E 1 165 ? 30.569 17.887 198.028 1.00 89.31 155 SER E N 1
ATOM 6294 C CA . SER E 1 165 ? 30.728 18.355 199.398 1.00 90.51 155 SER E CA 1
ATOM 6295 C C . SER E 1 165 ? 31.897 17.599 200.012 1.00 92.07 155 SER E C 1
ATOM 6296 O O . SER E 1 165 ? 32.052 16.401 199.777 1.00 92.27 155 SER E O 1
ATOM 6299 N N . ARG E 1 166 ? 32.728 18.300 200.777 1.00 93.71 156 ARG E N 1
ATOM 6300 C CA . ARG E 1 166 ? 33.874 17.674 201.427 1.00 95.02 156 ARG E CA 1
ATOM 6301 C C . ARG E 1 166 ? 33.594 17.470 202.914 1.00 96.17 156 ARG E C 1
ATOM 6302 O O . ARG E 1 166 ? 32.808 18.205 203.513 1.00 95.97 156 ARG E O 1
ATOM 6310 N N . PRO E 1 167 ? 34.236 16.460 203.526 1.00 97.60 157 PRO E N 1
ATOM 6311 C CA . PRO E 1 167 ? 34.074 16.129 204.947 1.00 98.39 157 PRO E CA 1
ATOM 6312 C C . PRO E 1 167 ? 34.480 17.232 205.931 1.00 99.78 157 PRO E C 1
ATOM 6313 O O . PRO E 1 167 ? 35.352 18.055 205.641 1.00 99.58 157 PRO E O 1
ATOM 6317 N N . GLU E 1 168 ? 33.843 17.229 207.102 1.00 101.63 158 GLU E N 1
ATOM 6318 C CA . GLU E 1 168 ? 34.107 18.217 208.150 1.00 103.10 158 GLU E CA 1
ATOM 6319 C C . GLU E 1 168 ? 34.100 19.639 207.598 1.00 104.24 158 GLU E C 1
ATOM 6320 O O . GLU E 1 168 ? 35.202 20.182 207.366 1.00 104.91 158 GLU E O 1
ATOM 6334 N N . GLN F 1 12 ? 29.058 21.083 163.746 1.00 135.45 2 GLN F N 1
ATOM 6335 C CA . GLN F 1 12 ? 27.990 21.941 164.246 1.00 132.26 2 GLN F CA 1
ATOM 6336 C C . GLN F 1 12 ? 27.884 23.202 163.402 1.00 130.00 2 GLN F C 1
ATOM 6337 O O . GLN F 1 12 ? 28.446 24.245 163.738 1.00 129.75 2 GLN F O 1
ATOM 6343 N N . ASN F 1 13 ? 27.151 23.088 162.302 1.00 127.27 3 ASN F N 1
ATOM 6344 C CA . ASN F 1 13 ? 26.950 24.192 161.374 1.00 124.20 3 ASN F CA 1
ATOM 6345 C C . ASN F 1 13 ? 26.343 25.409 162.080 1.00 121.59 3 ASN F C 1
ATOM 6346 O O . ASN F 1 13 ? 25.714 25.282 163.129 1.00 121.11 3 ASN F O 1
ATOM 6351 N N . ALA F 1 14 ? 26.540 26.587 161.497 1.00 118.29 4 ALA F N 1
ATOM 6352 C CA . ALA F 1 14 ? 26.006 27.819 162.066 1.00 114.78 4 ALA F CA 1
ATOM 6353 C C . ALA F 1 14 ? 24.483 27.788 162.028 1.00 112.59 4 ALA F C 1
ATOM 6354 O O . ALA F 1 14 ? 23.818 28.590 162.686 1.00 111.75 4 ALA F O 1
ATOM 6356 N N . ASP F 1 15 ? 23.939 26.858 161.246 1.00 110.23 5 ASP F N 1
ATOM 6357 C CA . ASP F 1 15 ? 22.492 26.711 161.111 1.00 107.48 5 ASP F CA 1
ATOM 6358 C C . ASP F 1 15 ? 21.879 25.985 162.299 1.00 104.78 5 ASP F C 1
ATOM 6359 O O . ASP F 1 15 ? 20.677 26.090 162.535 1.00 104.84 5 ASP F O 1
ATOM 6364 N N . ASP F 1 16 ? 22.700 25.251 163.045 1.00 101.42 6 ASP F N 1
ATOM 6365 C CA . ASP F 1 16 ? 22.211 24.526 164.214 1.00 97.91 6 ASP F CA 1
ATOM 6366 C C . ASP F 1 16 ? 21.825 25.515 165.314 1.00 95.37 6 ASP F C 1
ATOM 6367 O O . ASP F 1 16 ? 20.744 25.421 165.901 1.00 94.82 6 ASP F O 1
ATOM 6372 N N . PHE F 1 17 ? 22.724 26.461 165.581 1.00 92.24 7 PHE F N 1
ATOM 6373 C CA . PHE F 1 17 ? 22.517 27.495 166.596 1.00 88.82 7 PHE F CA 1
ATOM 6374 C C . PHE F 1 17 ? 21.327 28.390 166.284 1.00 86.87 7 PHE F C 1
ATOM 6375 O O . PHE F 1 17 ? 20.498 28.668 167.155 1.00 86.54 7 PHE F O 1
ATOM 6383 N N . ILE F 1 18 ? 21.260 28.857 165.042 1.00 83.91 8 ILE F N 1
ATOM 6384 C CA . ILE F 1 18 ? 20.185 29.733 164.628 1.00 81.13 8 ILE F CA 1
ATOM 6385 C C . ILE F 1 18 ? 18.835 29.029 164.679 1.00 79.13 8 ILE F C 1
ATOM 6386 O O . ILE F 1 18 ? 17.807 29.669 164.896 1.00 78.35 8 ILE F O 1
ATOM 6391 N N . LYS F 1 19 ? 18.842 27.711 164.498 1.00 76.80 9 LYS F N 1
ATOM 6392 C CA . LYS F 1 19 ? 17.603 26.943 164.519 1.00 75.39 9 LYS F CA 1
ATOM 6393 C C . LYS F 1 19 ? 17.250 26.431 165.910 1.00 73.77 9 LYS F C 1
ATOM 6394 O O . LYS F 1 19 ? 16.147 26.665 166.401 1.00 73.37 9 LYS F O 1
ATOM 6400 N N . PHE F 1 20 ? 18.188 25.737 166.545 1.00 71.71 10 PHE F N 1
ATOM 6401 C CA . PHE F 1 20 ? 17.968 25.192 167.875 1.00 69.92 10 PHE F CA 1
ATOM 6402 C C . PHE F 1 20 ? 17.659 26.233 168.939 1.00 68.55 10 PHE F C 1
ATOM 6403 O O . PHE F 1 20 ? 16.840 25.995 169.827 1.00 67.90 10 PHE F O 1
ATOM 6411 N N . LEU F 1 21 ? 18.332 27.376 168.867 1.00 67.31 11 LEU F N 1
ATOM 6412 C CA . LEU F 1 21 ? 18.115 28.442 169.839 1.00 65.93 11 LEU F CA 1
ATOM 6413 C C . LEU F 1 21 ? 16.917 29.274 169.441 1.00 65.37 11 LEU F C 1
ATOM 6414 O O . LEU F 1 21 ? 16.432 30.090 170.226 1.00 65.88 11 LEU F O 1
ATOM 6419 N N . GLU F 1 22 ? 16.443 29.063 168.218 1.00 64.08 12 GLU F N 1
ATOM 6420 C CA . GLU F 1 22 ? 15.293 29.788 167.721 1.00 63.59 12 GLU F CA 1
ATOM 6421 C C . GLU F 1 22 ? 15.636 31.252 167.601 1.00 64.71 12 GLU F C 1
ATOM 6422 O O . GLU F 1 22 ? 14.867 32.139 167.998 1.00 65.65 12 GLU F O 1
ATOM 6428 N N . LEU F 1 23 ? 16.809 31.497 167.040 1.00 64.66 13 LEU F N 1
ATOM 6429 C CA . LEU F 1 23 ? 17.276 32.851 166.848 1.00 65.70 13 LEU F CA 1
ATOM 6430 C C . LEU F 1 23 ? 16.588 33.476 165.642 1.00 65.93 13 LEU F C 1
ATOM 6431 O O . LEU F 1 23 ? 16.587 32.905 164.552 1.00 66.74 13 LEU F O 1
ATOM 6436 N N . GLU F 1 24 ? 16.001 34.649 165.843 1.00 66.36 14 GLU F N 1
ATOM 6437 C CA . GLU F 1 24 ? 15.349 35.362 164.758 1.00 65.85 14 GLU F CA 1
ATOM 6438 C C . GLU F 1 24 ? 16.320 36.380 164.185 1.00 65.53 14 GLU F C 1
ATOM 6439 O O . GLU F 1 24 ? 17.484 36.431 164.574 1.00 66.14 14 GLU F O 1
ATOM 6445 N N . GLN F 1 25 ? 15.845 37.195 163.255 1.00 65.66 15 GLN F N 1
ATOM 6446 C CA . GLN F 1 25 ? 16.699 38.197 162.636 1.00 64.81 15 GLN F CA 1
ATOM 6447 C C . GLN F 1 25 ? 16.743 39.442 163.515 1.00 63.92 15 GLN F C 1
ATOM 6448 O O . GLN F 1 25 ? 15.708 39.914 163.984 1.00 64.06 15 GLN F O 1
ATOM 6454 N N . HIS F 1 26 ? 17.942 39.963 163.749 1.00 62.80 16 HIS F N 1
ATOM 6455 C CA . HIS F 1 26 ? 18.095 41.152 164.576 1.00 62.42 16 HIS F CA 1
ATOM 6456 C C . HIS F 1 26 ? 18.203 42.405 163.723 1.00 62.54 16 HIS F C 1
ATOM 6457 O O . HIS F 1 26 ? 18.795 42.388 162.643 1.00 62.17 16 HIS F O 1
ATOM 6464 N N . VAL F 1 27 ? 17.647 43.499 164.225 1.00 61.63 17 VAL F N 1
ATOM 6465 C CA . VAL F 1 27 ? 17.674 44.756 163.500 1.00 60.63 17 VAL F CA 1
ATOM 6466 C C . VAL F 1 27 ? 19.065 45.324 163.245 1.00 60.78 17 VAL F C 1
ATOM 6467 O O . VAL F 1 27 ? 19.364 45.750 162.138 1.00 61.06 17 VAL F O 1
ATOM 6471 N N . GLU F 1 28 ? 19.915 45.338 164.266 1.00 62.40 18 GLU F N 1
ATOM 6472 C CA . GLU F 1 28 ? 21.274 45.882 164.130 1.00 62.79 18 GLU F CA 1
ATOM 6473 C C . GLU F 1 28 ? 22.195 45.012 163.279 1.00 62.24 18 GLU F C 1
ATOM 6474 O O . GLU F 1 28 ? 23.297 45.420 162.927 1.00 61.39 18 GLU F O 1
ATOM 6480 N N . GLY F 1 29 ? 21.736 43.815 162.943 1.00 62.54 19 GLY F N 1
ATOM 6481 C CA . GLY F 1 29 ? 22.551 42.904 162.161 1.00 62.15 19 GLY F CA 1
ATOM 6482 C C . GLY F 1 29 ? 22.593 41.598 162.927 1.00 61.93 19 GLY F C 1
ATOM 6483 O O . GLY F 1 29 ? 22.279 41.580 164.116 1.00 62.56 19 GLY F O 1
ATOM 6484 N N . GLY F 1 30 ? 22.951 40.507 162.261 1.00 61.40 20 GLY F N 1
ATOM 6485 C CA . GLY F 1 30 ? 23.014 39.223 162.936 1.00 60.57 20 GLY F CA 1
ATOM 6486 C C . GLY F 1 30 ? 21.676 38.625 163.337 1.00 60.04 20 GLY F C 1
ATOM 6487 O O . GLY F 1 30 ? 20.627 39.003 162.816 1.00 60.61 20 GLY F O 1
ATOM 6488 N N . PHE F 1 31 ? 21.726 37.690 164.284 1.00 59.40 21 PHE F N 1
ATOM 6489 C CA . PHE F 1 31 ? 20.539 36.989 164.776 1.00 58.44 21 PHE F CA 1
ATOM 6490 C C . PHE F 1 31 ? 20.603 36.899 166.297 1.00 56.87 21 PHE F C 1
ATOM 6491 O O . PHE F 1 31 ? 21.678 37.013 166.872 1.00 58.14 21 PHE F O 1
ATOM 6499 N N . TYR F 1 32 ? 19.470 36.682 166.953 1.00 54.84 22 TYR F N 1
ATOM 6500 C CA . TYR F 1 32 ? 19.471 36.621 168.406 1.00 53.86 22 TYR F CA 1
ATOM 6501 C C . TYR F 1 32 ? 18.251 35.909 168.971 1.00 55.17 22 TYR F C 1
ATOM 6502 O O . TYR F 1 32 ? 17.449 35.359 168.229 1.00 56.38 22 TYR F O 1
ATOM 6511 N N . ARG F 1 33 ? 18.119 35.937 170.296 1.00 56.27 23 ARG F N 1
ATOM 6512 C CA . ARG F 1 33 ? 16.990 35.329 171.010 1.00 56.15 23 ARG F CA 1
ATOM 6513 C C . ARG F 1 33 ? 17.176 35.649 172.490 1.00 54.00 23 ARG F C 1
ATOM 6514 O O . ARG F 1 33 ? 18.241 35.412 173.044 1.00 54.51 23 ARG F O 1
ATOM 6522 N N . SER F 1 34 ? 16.156 36.203 173.125 1.00 51.67 24 SER F N 1
ATOM 6523 C CA . SER F 1 34 ? 16.258 36.533 174.534 1.00 51.41 24 SER F CA 1
ATOM 6524 C C . SER F 1 34 ? 16.333 35.279 175.387 1.00 52.93 24 SER F C 1
ATOM 6525 O O . SER F 1 34 ? 15.394 34.496 175.421 1.00 53.29 24 SER F O 1
ATOM 6528 N N . SER F 1 35 ? 17.454 35.089 176.077 1.00 54.32 25 SER F N 1
ATOM 6529 C CA . SER F 1 35 ? 17.627 33.929 176.935 1.00 53.78 25 SER F CA 1
ATOM 6530 C C . SER F 1 35 ? 16.797 34.144 178.184 1.00 52.72 25 SER F C 1
ATOM 6531 O O . SER F 1 35 ? 15.798 33.461 178.388 1.00 52.46 25 SER F O 1
ATOM 6534 N N . TYR F 1 36 ? 17.212 35.092 179.022 1.00 52.43 26 TYR F N 1
ATOM 6535 C CA . TYR F 1 36 ? 16.476 35.396 180.256 1.00 52.49 26 TYR F CA 1
ATOM 6536 C C . TYR F 1 36 ? 16.373 36.909 180.474 1.00 55.07 26 TYR F C 1
ATOM 6537 O O . TYR F 1 36 ? 17.140 37.682 179.893 1.00 53.71 26 TYR F O 1
ATOM 6546 N N . ARG F 1 37 ? 15.417 37.317 181.308 1.00 60.12 27 ARG F N 1
ATOM 6547 C CA . ARG F 1 37 ? 15.196 38.731 181.641 1.00 66.06 27 ARG F CA 1
ATOM 6548 C C . ARG F 1 37 ? 14.831 38.850 183.122 1.00 69.43 27 ARG F C 1
ATOM 6549 O O . ARG F 1 37 ? 13.804 38.326 183.551 1.00 70.24 27 ARG F O 1
ATOM 6557 N N . SER F 1 38 ? 15.683 39.545 183.881 1.00 73.39 28 SER F N 1
ATOM 6558 C CA . SER F 1 38 ? 15.540 39.765 185.330 1.00 77.04 28 SER F CA 1
ATOM 6559 C C . SER F 1 38 ? 14.149 39.642 185.955 1.00 79.58 28 SER F C 1
ATOM 6560 O O . SER F 1 38 ? 13.150 40.079 185.386 1.00 81.08 28 SER F O 1
ATOM 6563 N N . GLU F 1 39 ? 14.104 39.058 187.147 1.00 82.25 29 GLU F N 1
ATOM 6564 C CA . GLU F 1 39 ? 12.855 38.884 187.876 1.00 85.74 29 GLU F CA 1
ATOM 6565 C C . GLU F 1 39 ? 12.544 40.089 188.776 1.00 87.68 29 GLU F C 1
ATOM 6566 O O . GLU F 1 39 ? 11.459 40.190 189.345 1.00 87.32 29 GLU F O 1
ATOM 6572 N N . THR F 1 40 ? 13.507 40.998 188.900 1.00 90.22 30 THR F N 1
ATOM 6573 C CA . THR F 1 40 ? 13.350 42.200 189.717 1.00 92.43 30 THR F CA 1
ATOM 6574 C C . THR F 1 40 ? 13.470 43.416 188.812 1.00 94.41 30 THR F C 1
ATOM 6575 O O . THR F 1 40 ? 13.999 43.313 187.707 1.00 95.38 30 THR F O 1
ATOM 6579 N N . ALA F 1 41 ? 13.005 44.572 189.274 1.00 96.94 31 ALA F N 1
ATOM 6580 C CA . ALA F 1 41 ? 13.066 45.776 188.449 1.00 99.75 31 ALA F CA 1
ATOM 6581 C C . ALA F 1 41 ? 13.317 47.053 189.236 1.00 101.47 31 ALA F C 1
ATOM 6582 O O . ALA F 1 41 ? 13.146 47.082 190.454 1.00 101.58 31 ALA F O 1
ATOM 6584 N N . PHE F 1 42 ? 13.724 48.111 188.533 1.00 104.02 32 PHE F N 1
ATOM 6585 C CA . PHE F 1 42 ? 13.957 49.407 189.174 1.00 106.86 32 PHE F CA 1
ATOM 6586 C C . PHE F 1 42 ? 12.596 49.961 189.575 1.00 108.81 32 PHE F C 1
ATOM 6587 O O . PHE F 1 42 ? 11.649 49.208 189.817 1.00 109.42 32 PHE F O 1
ATOM 6595 N N . ASP F 1 43 ? 12.503 51.285 189.652 1.00 110.38 33 ASP F N 1
ATOM 6596 C CA . ASP F 1 43 ? 11.237 51.925 189.971 1.00 111.43 33 ASP F CA 1
ATOM 6597 C C . ASP F 1 43 ? 10.419 51.600 188.727 1.00 111.88 33 ASP F C 1
ATOM 6598 O O . ASP F 1 43 ? 10.875 51.843 187.605 1.00 112.25 33 ASP F O 1
ATOM 6603 N N . PRO F 1 44 ? 9.215 51.024 188.908 1.00 111.57 34 PRO F N 1
ATOM 6604 C CA . PRO F 1 44 ? 8.313 50.642 187.813 1.00 110.74 34 PRO F CA 1
ATOM 6605 C C . PRO F 1 44 ? 8.579 51.316 186.460 1.00 109.53 34 PRO F C 1
ATOM 6606 O O . PRO F 1 44 ? 7.939 52.310 186.108 1.00 109.47 34 PRO F O 1
ATOM 6610 N N . SER F 1 45 ? 9.528 50.754 185.711 1.00 107.75 35 SER F N 1
ATOM 6611 C CA . SER F 1 45 ? 9.909 51.277 184.403 1.00 106.01 35 SER F CA 1
ATOM 6612 C C . SER F 1 45 ? 10.450 50.169 183.510 1.00 104.09 35 SER F C 1
ATOM 6613 O O . SER F 1 45 ? 9.711 49.574 182.724 1.00 104.38 35 SER F O 1
ATOM 6616 N N . ARG F 1 46 ? 11.747 49.896 183.643 1.00 101.15 36 ARG F N 1
ATOM 6617 C CA . ARG F 1 46 ? 12.407 48.872 182.841 1.00 97.54 36 ARG F CA 1
ATOM 6618 C C . ARG F 1 46 ? 13.281 47.971 183.718 1.00 94.19 36 ARG F C 1
ATOM 6619 O O . ARG F 1 46 ? 14.263 48.423 184.294 1.00 94.30 36 ARG F O 1
ATOM 6627 N N . GLN F 1 47 ? 12.890 46.700 183.811 1.00 90.13 37 GLN F N 1
ATOM 6628 C CA . GLN F 1 47 ? 13.561 45.654 184.600 1.00 85.53 37 GLN F CA 1
ATOM 6629 C C . GLN F 1 47 ? 15.036 45.807 184.980 1.00 81.84 37 GLN F C 1
ATOM 6630 O O . GLN F 1 47 ? 15.791 46.522 184.329 1.00 81.48 37 GLN F O 1
ATOM 6636 N N . LEU F 1 48 ? 15.425 45.082 186.032 1.00 77.46 38 LEU F N 1
ATOM 6637 C CA . LEU F 1 48 ? 16.783 45.078 186.593 1.00 72.73 38 LEU F CA 1
ATOM 6638 C C . LEU F 1 48 ? 17.911 44.729 185.603 1.00 69.57 38 LEU F C 1
ATOM 6639 O O . LEU F 1 48 ? 18.897 45.457 185.513 1.00 69.65 38 LEU F O 1
ATOM 6644 N N . TRP F 1 49 ? 17.782 43.614 184.888 1.00 66.09 39 TRP F N 1
ATOM 6645 C CA . TRP F 1 49 ? 18.776 43.211 183.886 1.00 63.29 39 TRP F CA 1
ATOM 6646 C C . TRP F 1 49 ? 18.132 42.312 182.807 1.00 61.35 39 TRP F C 1
ATOM 6647 O O . TRP F 1 49 ? 16.955 41.959 182.908 1.00 59.97 39 TRP F O 1
ATOM 6658 N N . SER F 1 50 ? 18.892 41.942 181.776 1.00 58.12 40 SER F N 1
ATOM 6659 C CA . SER F 1 50 ? 18.334 41.102 180.728 1.00 55.12 40 SER F CA 1
ATOM 6660 C C . SER F 1 50 ? 19.364 40.524 179.755 1.00 53.19 40 SER F C 1
ATOM 6661 O O . SER F 1 50 ? 20.047 41.268 179.062 1.00 53.61 40 SER F O 1
ATOM 6664 N N . SER F 1 51 ? 19.455 39.199 179.676 1.00 50.22 41 SER F N 1
ATOM 6665 C CA . SER F 1 51 ? 20.412 38.573 178.767 1.00 47.60 41 SER F CA 1
ATOM 6666 C C . SER F 1 51 ? 19.777 38.130 177.447 1.00 47.13 41 SER F C 1
ATOM 6667 O O . SER F 1 51 ? 18.562 37.976 177.347 1.00 47.55 41 SER F O 1
ATOM 6670 N N . ILE F 1 52 ? 20.622 37.921 176.442 1.00 45.56 42 ILE F N 1
ATOM 6671 C CA . ILE F 1 52 ? 20.189 37.494 175.118 1.00 44.36 42 ILE F CA 1
ATOM 6672 C C . ILE F 1 52 ? 21.312 36.662 174.499 1.00 44.93 42 ILE F C 1
ATOM 6673 O O . ILE F 1 52 ? 22.333 36.434 175.126 1.00 45.65 42 ILE F O 1
ATOM 6678 N N . TYR F 1 53 ? 21.110 36.221 173.264 1.00 46.29 43 TYR F N 1
ATOM 6679 C CA . TYR F 1 53 ? 22.118 35.471 172.533 1.00 49.28 43 TYR F CA 1
ATOM 6680 C C . TYR F 1 53 ? 22.521 36.400 171.386 1.00 51.99 43 TYR F C 1
ATOM 6681 O O . TYR F 1 53 ? 22.041 37.526 171.294 1.00 52.61 43 TYR F O 1
ATOM 6690 N N . PHE F 1 54 ? 23.410 35.961 170.516 1.00 54.38 44 PHE F N 1
ATOM 6691 C CA . PHE F 1 54 ? 23.807 36.830 169.430 1.00 57.96 44 PHE F CA 1
ATOM 6692 C C . PHE F 1 54 ? 24.719 36.033 168.531 1.00 59.08 44 PHE F C 1
ATOM 6693 O O . PHE F 1 54 ? 25.821 35.653 168.923 1.00 58.80 44 PHE F O 1
ATOM 6701 N N . LEU F 1 55 ? 24.246 35.782 167.320 1.00 59.48 45 LEU F N 1
ATOM 6702 C CA . LEU F 1 55 ? 25.001 35.015 166.360 1.00 60.36 45 LEU F CA 1
ATOM 6703 C C . LEU F 1 55 ? 25.205 35.854 165.115 1.00 61.64 45 LEU F C 1
ATOM 6704 O O . LEU F 1 55 ? 24.349 36.661 164.763 1.00 61.98 45 LEU F O 1
ATOM 6709 N N . LEU F 1 56 ? 26.353 35.679 164.473 1.00 63.88 46 LEU F N 1
ATOM 6710 C CA . LEU F 1 56 ? 26.670 36.385 163.241 1.00 66.97 46 LEU F CA 1
ATOM 6711 C C . LEU F 1 56 ? 27.032 35.326 162.213 1.00 69.69 46 LEU F C 1
ATOM 6712 O O . LEU F 1 56 ? 27.681 34.338 162.541 1.00 70.41 46 LEU F O 1
ATOM 6717 N N . ARG F 1 57 ? 26.580 35.516 160.979 1.00 73.40 47 ARG F N 1
ATOM 6718 C CA . ARG F 1 57 ? 26.874 34.575 159.899 1.00 75.33 47 ARG F CA 1
ATOM 6719 C C . ARG F 1 57 ? 27.965 35.284 159.097 1.00 74.91 47 ARG F C 1
ATOM 6720 O O . ARG F 1 57 ? 28.156 36.484 159.261 1.00 74.49 47 ARG F O 1
ATOM 6728 N N . THR F 1 58 ? 28.681 34.560 158.247 1.00 75.52 48 THR F N 1
ATOM 6729 C CA . THR F 1 58 ? 29.751 35.172 157.468 1.00 76.51 48 THR F CA 1
ATOM 6730 C C . THR F 1 58 ? 29.338 36.485 156.790 1.00 76.72 48 THR F C 1
ATOM 6731 O O . THR F 1 58 ? 30.141 37.420 156.686 1.00 76.34 48 THR F O 1
ATOM 6735 N N . GLY F 1 59 ? 28.086 36.562 156.343 1.00 77.27 49 GLY F N 1
ATOM 6736 C CA . GLY F 1 59 ? 27.611 37.768 155.679 1.00 77.36 49 GLY F CA 1
ATOM 6737 C C . GLY F 1 59 ? 26.957 38.808 156.580 1.00 77.52 49 GLY F C 1
ATOM 6738 O O . GLY F 1 59 ? 26.169 39.635 156.117 1.00 78.19 49 GLY F O 1
ATOM 6739 N N . GLU F 1 60 ? 27.293 38.792 157.865 1.00 76.14 50 GLU F N 1
ATOM 6740 C CA . GLU F 1 60 ? 26.707 39.734 158.806 1.00 73.59 50 GLU F CA 1
ATOM 6741 C C . GLU F 1 60 ? 27.743 40.522 159.607 1.00 71.38 50 GLU F C 1
ATOM 6742 O O . GLU F 1 60 ? 28.933 40.242 159.544 1.00 70.95 50 GLU F O 1
ATOM 6748 N N . VAL F 1 61 ? 27.265 41.518 160.346 1.00 70.10 51 VAL F N 1
ATOM 6749 C CA . VAL F 1 61 ? 28.093 42.378 161.194 1.00 69.37 51 VAL F CA 1
ATOM 6750 C C . VAL F 1 61 ? 27.191 43.286 162.007 1.00 67.44 51 VAL F C 1
ATOM 6751 O O . VAL F 1 61 ? 26.289 43.906 161.464 1.00 67.21 51 VAL F O 1
ATOM 6755 N N . SER F 1 62 ? 27.428 43.355 163.311 1.00 66.92 52 SER F N 1
ATOM 6756 C CA . SER F 1 62 ? 26.626 44.203 164.183 1.00 67.22 52 SER F CA 1
ATOM 6757 C C . SER F 1 62 ? 26.841 45.672 163.817 1.00 68.05 52 SER F C 1
ATOM 6758 O O . SER F 1 62 ? 27.745 46.321 164.336 1.00 67.98 52 SER F O 1
ATOM 6761 N N . HIS F 1 63 ? 25.999 46.188 162.926 1.00 69.73 53 HIS F N 1
ATOM 6762 C CA . HIS F 1 63 ? 26.093 47.576 162.470 1.00 71.30 53 HIS F CA 1
ATOM 6763 C C . HIS F 1 63 ? 26.077 48.562 163.648 1.00 71.33 53 HIS F C 1
ATOM 6764 O O . HIS F 1 63 ? 25.437 48.309 164.669 1.00 70.98 53 HIS F O 1
ATOM 6771 N N . PHE F 1 64 ? 26.791 49.680 163.504 1.00 71.81 54 PHE F N 1
ATOM 6772 C CA . PHE F 1 64 ? 26.895 50.684 164.572 1.00 71.68 54 PHE F CA 1
ATOM 6773 C C . PHE F 1 64 ? 25.607 51.055 165.281 1.00 70.10 54 PHE F C 1
ATOM 6774 O O . PHE F 1 64 ? 24.577 51.258 164.648 1.00 71.11 54 PHE F O 1
ATOM 6782 N N . HIS F 1 65 ? 25.687 51.167 166.601 1.00 68.12 55 HIS F N 1
ATOM 6783 C CA . HIS F 1 65 ? 24.536 51.510 167.426 1.00 67.21 55 HIS F CA 1
ATOM 6784 C C . HIS F 1 65 ? 24.986 51.956 168.816 1.00 67.67 55 HIS F C 1
ATOM 6785 O O . HIS F 1 65 ? 26.139 51.754 169.201 1.00 66.78 55 HIS F O 1
ATOM 6792 N N . ARG F 1 66 ? 24.068 52.552 169.570 1.00 68.18 56 ARG F N 1
ATOM 6793 C CA . ARG F 1 66 ? 24.387 53.031 170.906 1.00 69.10 56 ARG F CA 1
ATOM 6794 C C . ARG F 1 66 ? 23.294 52.740 171.928 1.00 69.02 56 ARG F C 1
ATOM 6795 O O . ARG F 1 66 ? 22.108 52.752 171.613 1.00 69.17 56 ARG F O 1
ATOM 6803 N N . LEU F 1 67 ? 23.707 52.471 173.159 1.00 69.14 57 LEU F N 1
ATOM 6804 C CA . LEU F 1 67 ? 22.765 52.214 174.237 1.00 69.66 57 LEU F CA 1
ATOM 6805 C C . LEU F 1 67 ? 23.203 53.042 175.422 1.00 69.29 57 LEU F C 1
ATOM 6806 O O . LEU F 1 67 ? 24.396 53.263 175.618 1.00 69.16 57 LEU F O 1
ATOM 6811 N N . THR F 1 68 ? 22.245 53.512 176.207 1.00 68.60 58 THR F N 1
ATOM 6812 C CA . THR F 1 68 ? 22.575 54.289 177.389 1.00 70.32 58 THR F CA 1
ATOM 6813 C C . THR F 1 68 ? 22.693 53.317 178.552 1.00 70.08 58 THR F C 1
ATOM 6814 O O . THR F 1 68 ? 22.454 53.664 179.711 1.00 69.78 58 THR F O 1
ATOM 6818 N N . ALA F 1 69 ? 23.068 52.087 178.223 1.00 69.39 59 ALA F N 1
ATOM 6819 C CA . ALA F 1 69 ? 23.219 51.045 179.220 1.00 68.28 59 ALA F CA 1
ATOM 6820 C C . ALA F 1 69 ? 24.436 50.196 178.889 1.00 67.66 59 ALA F C 1
ATOM 6821 O O . ALA F 1 69 ? 24.780 50.015 177.715 1.00 67.81 59 ALA F O 1
ATOM 6823 N N . ASP F 1 70 ? 25.085 49.688 179.934 1.00 66.16 60 ASP F N 1
ATOM 6824 C CA . ASP F 1 70 ? 26.263 48.848 179.792 1.00 64.31 60 ASP F CA 1
ATOM 6825 C C . ASP F 1 70 ? 25.870 47.565 179.098 1.00 63.70 60 ASP F C 1
ATOM 6826 O O . ASP F 1 70 ? 24.693 47.243 178.997 1.00 64.06 60 ASP F O 1
ATOM 6831 N N . GLU F 1 71 ? 26.855 46.820 178.626 1.00 62.79 61 GLU F N 1
ATOM 6832 C CA . GLU F 1 71 ? 26.553 45.564 177.978 1.00 62.16 61 GLU F CA 1
ATOM 6833 C C . GLU F 1 71 ? 27.715 44.596 178.107 1.00 61.81 61 GLU F C 1
ATOM 6834 O O . GLU F 1 71 ? 28.736 44.740 177.432 1.00 61.62 61 GLU F O 1
ATOM 6848 N N . TRP F 1 73 ? 29.575 41.325 177.406 1.00 56.48 63 TRP F N 1
ATOM 6849 C CA . TRP F 1 73 ? 29.581 40.373 176.298 1.00 56.19 63 TRP F CA 1
ATOM 6850 C C . TRP F 1 73 ? 30.279 39.114 176.756 1.00 55.61 63 TRP F C 1
ATOM 6851 O O . TRP F 1 73 ? 31.216 39.189 177.542 1.00 57.83 63 TRP F O 1
ATOM 6862 N N . TYR F 1 74 ? 29.829 37.962 176.268 1.00 53.32 64 TYR F N 1
ATOM 6863 C CA . TYR F 1 74 ? 30.426 36.677 176.637 1.00 50.06 64 TYR F CA 1
ATOM 6864 C C . TYR F 1 74 ? 30.577 35.810 175.397 1.00 49.06 64 TYR F C 1
ATOM 6865 O O . TYR F 1 74 ? 29.588 35.459 174.765 1.00 49.84 64 TYR F O 1
ATOM 6874 N N . PHE F 1 75 ? 31.805 35.460 175.049 1.00 49.15 65 PHE F N 1
ATOM 6875 C CA . PHE F 1 75 ? 32.041 34.635 173.873 1.00 51.11 65 PHE F CA 1
ATOM 6876 C C . PHE F 1 75 ? 31.637 33.201 174.169 1.00 51.97 65 PHE F C 1
ATOM 6877 O O . PHE F 1 75 ? 32.235 32.555 175.027 1.00 51.29 65 PHE F O 1
ATOM 6885 N N . HIS F 1 76 ? 30.627 32.709 173.453 1.00 53.27 66 HIS F N 1
ATOM 6886 C CA . HIS F 1 76 ? 30.134 31.345 173.633 1.00 53.25 66 HIS F CA 1
ATOM 6887 C C . HIS F 1 76 ? 30.849 30.373 172.699 1.00 54.71 66 HIS F C 1
ATOM 6888 O O . HIS F 1 76 ? 31.267 29.292 173.120 1.00 55.10 66 HIS F O 1
ATOM 6895 N N . ALA F 1 77 ? 30.998 30.751 171.434 1.00 55.95 67 ALA F N 1
ATOM 6896 C CA . ALA F 1 77 ? 31.665 29.866 170.490 1.00 57.93 67 ALA F CA 1
ATOM 6897 C C . ALA F 1 77 ? 31.914 30.476 169.114 1.00 58.36 67 ALA F C 1
ATOM 6898 O O . ALA F 1 77 ? 31.400 31.547 168.790 1.00 57.52 67 ALA F O 1
ATOM 6900 N N . GLY F 1 78 ? 32.721 29.777 168.317 1.00 59.05 68 GLY F N 1
ATOM 6901 C CA . GLY F 1 78 ? 33.001 30.210 166.961 1.00 60.14 68 GLY F CA 1
ATOM 6902 C C . GLY F 1 78 ? 34.276 30.978 166.696 1.00 61.13 68 GLY F C 1
ATOM 6903 O O . GLY F 1 78 ? 35.356 30.614 167.165 1.00 60.68 68 GLY F O 1
ATOM 6904 N N . GLN F 1 79 ? 34.139 32.037 165.904 1.00 62.38 69 GLN F N 1
ATOM 6905 C CA . GLN F 1 79 ? 35.259 32.885 165.547 1.00 63.55 69 GLN F CA 1
ATOM 6906 C C . GLN F 1 79 ? 35.265 34.111 166.435 1.00 64.49 69 GLN F C 1
ATOM 6907 O O . GLN F 1 79 ? 34.215 34.670 166.745 1.00 64.73 69 GLN F O 1
ATOM 6913 N N . SER F 1 80 ? 36.453 34.528 166.849 1.00 65.63 70 SER F N 1
ATOM 6914 C CA . SER F 1 80 ? 36.569 35.697 167.707 1.00 67.07 70 SER F CA 1
ATOM 6915 C C . SER F 1 80 ? 36.141 36.975 166.977 1.00 68.25 70 SER F C 1
ATOM 6916 O O . SER F 1 80 ? 36.436 37.176 165.796 1.00 67.13 70 SER F O 1
ATOM 6919 N N . LEU F 1 81 ? 35.427 37.826 167.703 1.00 69.92 71 LEU F N 1
ATOM 6920 C CA . LEU F 1 81 ? 34.934 39.088 167.177 1.00 71.01 71 LEU F CA 1
ATOM 6921 C C . LEU F 1 81 ? 35.921 40.206 167.481 1.00 72.68 71 LEU F C 1
ATOM 6922 O O . LEU F 1 81 ? 36.958 39.996 168.120 1.00 73.90 71 LEU F O 1
ATOM 6927 N N . THR F 1 82 ? 35.573 41.399 167.018 1.00 73.05 72 THR F N 1
ATOM 6928 C CA . THR F 1 82 ? 36.364 42.591 167.250 1.00 73.57 72 THR F CA 1
ATOM 6929 C C . THR F 1 82 ? 35.323 43.669 167.474 1.00 74.47 72 THR F C 1
ATOM 6930 O O . THR F 1 82 ? 34.590 44.025 166.556 1.00 74.52 72 THR F O 1
ATOM 6934 N N . ILE F 1 83 ? 35.239 44.160 168.706 1.00 75.18 73 ILE F N 1
ATOM 6935 C CA . ILE F 1 83 ? 34.262 45.183 169.063 1.00 77.05 73 ILE F CA 1
ATOM 6936 C C . ILE F 1 83 ? 34.812 46.605 168.933 1.00 79.15 73 ILE F C 1
ATOM 6937 O O . ILE F 1 83 ? 35.587 47.057 169.778 1.00 80.41 73 ILE F O 1
ATOM 6942 N N . TYR F 1 84 ? 34.394 47.308 167.882 1.00 79.49 74 TYR F N 1
ATOM 6943 C CA . TYR F 1 84 ? 34.838 48.677 167.641 1.00 79.60 74 TYR F CA 1
ATOM 6944 C C . TYR F 1 84 ? 34.023 49.668 168.472 1.00 81.38 74 TYR F C 1
ATOM 6945 O O . TYR F 1 84 ? 32.821 49.478 168.661 1.00 81.39 74 TYR F O 1
ATOM 6962 N N . ILE F 1 86 ? 33.478 54.037 169.193 1.00 89.24 76 ILE F N 1
ATOM 6963 C CA . ILE F 1 86 ? 33.736 55.449 168.957 1.00 89.95 76 ILE F CA 1
ATOM 6964 C C . ILE F 1 86 ? 33.205 56.264 170.134 1.00 91.08 76 ILE F C 1
ATOM 6965 O O . ILE F 1 86 ? 31.999 56.496 170.250 1.00 91.35 76 ILE F O 1
ATOM 6970 N N . SER F 1 87 ? 34.118 56.683 171.010 1.00 91.90 77 SER F N 1
ATOM 6971 C CA . SER F 1 87 ? 33.775 57.469 172.196 1.00 92.43 77 SER F CA 1
ATOM 6972 C C . SER F 1 87 ? 32.892 58.658 171.859 1.00 93.12 77 SER F C 1
ATOM 6973 O O . SER F 1 87 ? 32.878 59.128 170.723 1.00 93.27 77 SER F O 1
ATOM 6976 N N . PRO F 1 88 ? 32.150 59.173 172.849 1.00 93.90 78 PRO F N 1
ATOM 6977 C CA . PRO F 1 88 ? 31.280 60.321 172.586 1.00 94.57 78 PRO F CA 1
ATOM 6978 C C . PRO F 1 88 ? 32.125 61.564 172.340 1.00 95.47 78 PRO F C 1
ATOM 6979 O O . PRO F 1 88 ? 31.625 62.691 172.366 1.00 95.94 78 PRO F O 1
ATOM 6983 N N . GLU F 1 89 ? 33.415 61.340 172.109 1.00 95.93 79 GLU F N 1
ATOM 6984 C CA . GLU F 1 89 ? 34.361 62.413 171.843 1.00 96.29 79 GLU F CA 1
ATOM 6985 C C . GLU F 1 89 ? 34.815 62.263 170.394 1.00 96.31 79 GLU F C 1
ATOM 6986 O O . GLU F 1 89 ? 34.853 63.235 169.638 1.00 96.69 79 GLU F O 1
ATOM 6992 N N . GLY F 1 90 ? 35.154 61.033 170.014 1.00 95.62 80 GLY F N 1
ATOM 6993 C CA . GLY F 1 90 ? 35.600 60.772 168.659 1.00 94.52 80 GLY F CA 1
ATOM 6994 C C . GLY F 1 90 ? 36.726 59.761 168.574 1.00 94.58 80 GLY F C 1
ATOM 6995 O O . GLY F 1 90 ? 37.197 59.455 167.479 1.00 94.34 80 GLY F O 1
ATOM 6996 N N . GLU F 1 91 ? 37.163 59.234 169.717 1.00 94.43 81 GLU F N 1
ATOM 6997 C CA . GLU F 1 91 ? 38.247 58.252 169.727 1.00 93.92 81 GLU F CA 1
ATOM 6998 C C . GLU F 1 91 ? 37.759 56.837 169.432 1.00 92.51 81 GLU F C 1
ATOM 6999 O O . GLU F 1 91 ? 36.709 56.412 169.919 1.00 91.94 81 GLU F O 1
ATOM 7005 N N . LEU F 1 92 ? 38.545 56.107 168.649 1.00 90.88 82 LEU F N 1
ATOM 7006 C CA . LEU F 1 92 ? 38.196 54.745 168.279 1.00 89.92 82 LEU F CA 1
ATOM 7007 C C . LEU F 1 92 ? 38.862 53.673 169.140 1.00 89.54 82 LEU F C 1
ATOM 7008 O O . LEU F 1 92 ? 39.952 53.208 168.806 1.00 89.18 82 LEU F O 1
ATOM 7013 N N . THR F 1 93 ? 38.218 53.282 170.240 1.00 88.98 83 THR F N 1
ATOM 7014 C CA . THR F 1 93 ? 38.759 52.228 171.103 1.00 88.01 83 THR F CA 1
ATOM 7015 C C . THR F 1 93 ? 38.252 50.918 170.516 1.00 86.76 83 THR F C 1
ATOM 7016 O O . THR F 1 93 ? 37.111 50.853 170.058 1.00 85.91 83 THR F O 1
ATOM 7020 N N . THR F 1 94 ? 39.085 49.880 170.524 1.00 85.66 84 THR F N 1
ATOM 7021 C CA . THR F 1 94 ? 38.683 48.601 169.942 1.00 85.19 84 THR F CA 1
ATOM 7022 C C . THR F 1 94 ? 39.109 47.337 170.691 1.00 85.03 84 THR F C 1
ATOM 7023 O O . THR F 1 94 ? 40.292 47.004 170.758 1.00 85.13 84 THR F O 1
ATOM 7027 N N . ALA F 1 95 ? 38.118 46.625 171.224 1.00 84.62 85 ALA F N 1
ATOM 7028 C CA . ALA F 1 95 ? 38.340 45.399 171.985 1.00 84.07 85 ALA F CA 1
ATOM 7029 C C . ALA F 1 95 ? 38.570 44.161 171.122 1.00 84.11 85 ALA F C 1
ATOM 7030 O O . ALA F 1 95 ? 38.694 44.249 169.899 1.00 83.90 85 ALA F O 1
ATOM 7032 N N . GLN F 1 96 ? 38.631 43.011 171.791 1.00 84.33 86 GLN F N 1
ATOM 7033 C CA . GLN F 1 96 ? 38.831 41.704 171.162 1.00 84.39 86 GLN F CA 1
ATOM 7034 C C . GLN F 1 96 ? 38.110 40.678 172.027 1.00 83.92 86 GLN F C 1
ATOM 7035 O O . GLN F 1 96 ? 38.341 40.614 173.232 1.00 83.43 86 GLN F O 1
ATOM 7041 N N . LEU F 1 97 ? 37.237 39.882 171.422 1.00 83.50 87 LEU F N 1
ATOM 7042 C CA . LEU F 1 97 ? 36.501 38.882 172.183 1.00 83.37 87 LEU F CA 1
ATOM 7043 C C . LEU F 1 97 ? 36.779 37.484 171.644 1.00 84.36 87 LEU F C 1
ATOM 7044 O O . LEU F 1 97 ? 36.573 37.202 170.458 1.00 83.99 87 LEU F O 1
ATOM 7049 N N . GLY F 1 98 ? 37.255 36.606 172.521 1.00 85.15 88 GLY F N 1
ATOM 7050 C CA . GLY F 1 98 ? 37.555 35.253 172.098 1.00 85.25 88 GLY F CA 1
ATOM 7051 C C . GLY F 1 98 ? 38.210 34.394 173.160 1.00 84.96 88 GLY F C 1
ATOM 7052 O O . GLY F 1 98 ? 38.145 34.689 174.358 1.00 83.06 88 GLY F O 1
ATOM 7053 N N . LEU F 1 99 ? 38.847 33.323 172.694 1.00 85.55 89 LEU F N 1
ATOM 7054 C CA . LEU F 1 99 ? 39.518 32.371 173.556 1.00 85.86 89 LEU F CA 1
ATOM 7055 C C . LEU F 1 99 ? 41.039 32.402 173.433 1.00 87.46 89 LEU F C 1
ATOM 7056 O O . LEU F 1 99 ? 41.739 31.922 174.324 1.00 89.24 89 LEU F O 1
ATOM 7061 N N . ASP F 1 100 ? 41.561 32.946 172.337 1.00 88.90 90 ASP F N 1
ATOM 7062 C CA . ASP F 1 100 ? 43.009 33.023 172.172 1.00 89.18 90 ASP F CA 1
ATOM 7063 C C . ASP F 1 100 ? 43.543 34.016 173.195 1.00 89.59 90 ASP F C 1
ATOM 7064 O O . ASP F 1 100 ? 43.622 35.214 172.931 1.00 89.71 90 ASP F O 1
ATOM 7069 N N . LEU F 1 101 ? 43.902 33.500 174.367 1.00 90.29 91 LEU F N 1
ATOM 7070 C CA . LEU F 1 101 ? 44.412 34.313 175.468 1.00 91.07 91 LEU F CA 1
ATOM 7071 C C . LEU F 1 101 ? 45.781 34.925 175.186 1.00 91.33 91 LEU F C 1
ATOM 7072 O O . LEU F 1 101 ? 46.224 35.835 175.893 1.00 91.27 91 LEU F O 1
ATOM 7077 N N . ALA F 1 102 ? 46.445 34.427 174.148 1.00 91.38 92 ALA F N 1
ATOM 7078 C CA . ALA F 1 102 ? 47.757 34.932 173.771 1.00 91.41 92 ALA F CA 1
ATOM 7079 C C . ALA F 1 102 ? 47.619 36.168 172.882 1.00 90.82 92 ALA F C 1
ATOM 7080 O O . ALA F 1 102 ? 48.210 37.214 173.163 1.00 91.25 92 ALA F O 1
ATOM 7082 N N . ALA F 1 103 ? 46.828 36.043 171.818 1.00 89.35 93 ALA F N 1
ATOM 7083 C CA . ALA F 1 103 ? 46.609 37.139 170.876 1.00 87.98 93 ALA F CA 1
ATOM 7084 C C . ALA F 1 103 ? 46.065 38.404 171.540 1.00 87.01 93 ALA F C 1
ATOM 7085 O O . ALA F 1 103 ? 46.094 39.481 170.945 1.00 86.07 93 ALA F O 1
ATOM 7087 N N . GLY F 1 104 ? 45.577 38.271 172.772 1.00 86.29 94 GLY F N 1
ATOM 7088 C CA . GLY F 1 104 ? 45.034 39.418 173.484 1.00 84.28 94 GLY F CA 1
ATOM 7089 C C . GLY F 1 104 ? 43.546 39.265 173.734 1.00 82.31 94 GLY F C 1
ATOM 7090 O O . GLY F 1 104 ? 42.948 40.011 174.512 1.00 82.32 94 GLY F O 1
ATOM 7091 N N . GLU F 1 105 ? 42.945 38.292 173.061 1.00 80.00 95 GLU F N 1
ATOM 7092 C CA . GLU F 1 105 ? 41.527 38.029 173.212 1.00 78.63 95 GLU F CA 1
ATOM 7093 C C . GLU F 1 105 ? 41.223 37.683 174.659 1.00 79.36 95 GLU F C 1
ATOM 7094 O O . GLU F 1 105 ? 42.043 37.068 175.347 1.00 79.31 95 GLU F O 1
ATOM 7100 N N . ARG F 1 106 ? 40.051 38.107 175.122 1.00 79.67 96 ARG F N 1
ATOM 7101 C CA . ARG F 1 106 ? 39.600 37.823 176.480 1.00 80.61 96 ARG F CA 1
ATOM 7102 C C . ARG F 1 106 ? 38.237 37.147 176.294 1.00 80.56 96 ARG F C 1
ATOM 7103 O O . ARG F 1 106 ? 37.663 37.187 175.203 1.00 80.35 96 ARG F O 1
ATOM 7111 N N . PRO F 1 107 ? 37.710 36.494 177.340 1.00 80.09 97 PRO F N 1
ATOM 7112 C CA . PRO F 1 107 ? 36.408 35.844 177.163 1.00 78.97 97 PRO F CA 1
ATOM 7113 C C . PRO F 1 107 ? 35.233 36.812 177.243 1.00 77.09 97 PRO F C 1
ATOM 7114 O O . PRO F 1 107 ? 34.234 36.640 176.552 1.00 77.28 97 PRO F O 1
ATOM 7118 N N . GLN F 1 108 ? 35.351 37.820 178.096 1.00 74.64 98 GLN F N 1
ATOM 7119 C CA . GLN F 1 108 ? 34.285 38.794 178.264 1.00 73.32 98 GLN F CA 1
ATOM 7120 C C . GLN F 1 108 ? 34.730 40.196 177.870 1.00 73.73 98 GLN F C 1
ATOM 7121 O O . GLN F 1 108 ? 35.754 40.385 177.213 1.00 73.57 98 GLN F O 1
ATOM 7127 N N . PHE F 1 109 ? 33.933 41.173 178.282 1.00 73.95 99 PHE F N 1
ATOM 7128 C CA . PHE F 1 109 ? 34.204 42.573 178.014 1.00 73.83 99 PHE F CA 1
ATOM 7129 C C . PHE F 1 109 ? 32.994 43.364 178.460 1.00 73.01 99 PHE F C 1
ATOM 7130 O O . PHE F 1 109 ? 31.931 42.798 178.704 1.00 73.72 99 PHE F O 1
ATOM 7138 N N . LEU F 1 110 ? 33.162 44.671 178.578 1.00 71.80 100 LEU F N 1
ATOM 7139 C CA . LEU F 1 110 ? 32.072 45.537 178.978 1.00 71.37 100 LEU F CA 1
ATOM 7140 C C . LEU F 1 110 ? 32.117 46.732 178.048 1.00 71.83 100 LEU F C 1
ATOM 7141 O O . LEU F 1 110 ? 33.172 47.328 177.847 1.00 72.35 100 LEU F O 1
ATOM 7146 N N . VAL F 1 111 ? 30.984 47.061 177.448 1.00 71.45 101 VAL F N 1
ATOM 7147 C CA . VAL F 1 111 ? 30.930 48.214 176.576 1.00 70.49 101 VAL F CA 1
ATOM 7148 C C . VAL F 1 111 ? 30.100 49.231 177.336 1.00 69.61 101 VAL F C 1
ATOM 7149 O O . VAL F 1 111 ? 28.891 49.081 177.492 1.00 68.99 101 VAL F O 1
ATOM 7153 N N . PRO F 1 112 ? 30.763 50.270 177.857 1.00 69.37 102 PRO F N 1
ATOM 7154 C CA . PRO F 1 112 ? 30.124 51.339 178.628 1.00 69.65 102 PRO F CA 1
ATOM 7155 C C . PRO F 1 112 ? 28.958 52.018 177.932 1.00 69.39 102 PRO F C 1
ATOM 7156 O O . PRO F 1 112 ? 28.891 52.053 176.704 1.00 69.65 102 PRO F O 1
ATOM 7160 N N . LYS F 1 113 ? 28.034 52.549 178.725 1.00 68.86 103 LYS F N 1
ATOM 7161 C CA . LYS F 1 113 ? 26.880 53.239 178.170 1.00 69.70 103 LYS F CA 1
ATOM 7162 C C . LYS F 1 113 ? 27.366 54.488 177.439 1.00 71.15 103 LYS F C 1
ATOM 7163 O O . LYS F 1 113 ? 28.525 54.893 177.598 1.00 72.15 103 LYS F O 1
ATOM 7169 N N . GLY F 1 114 ? 26.495 55.084 176.629 1.00 71.53 104 GLY F N 1
ATOM 7170 C CA . GLY F 1 114 ? 26.871 56.276 175.892 1.00 72.38 104 GLY F CA 1
ATOM 7171 C C . GLY F 1 114 ? 27.857 56.007 174.769 1.00 73.17 104 GLY F C 1
ATOM 7172 O O . GLY F 1 114 ? 27.946 56.772 173.810 1.00 73.88 104 GLY F O 1
ATOM 7173 N N . CYS F 1 115 ? 28.619 54.930 174.888 1.00 73.42 105 CYS F N 1
ATOM 7174 C CA . CYS F 1 115 ? 29.578 54.578 173.857 1.00 74.19 105 CYS F CA 1
ATOM 7175 C C . CYS F 1 115 ? 28.802 54.252 172.588 1.00 74.70 105 CYS F C 1
ATOM 7176 O O . CYS F 1 115 ? 27.593 54.054 172.634 1.00 75.59 105 CYS F O 1
ATOM 7179 N N . ILE F 1 116 ? 29.487 54.225 171.454 1.00 75.28 106 ILE F N 1
ATOM 7180 C CA . ILE F 1 116 ? 28.847 53.881 170.193 1.00 76.32 106 ILE F CA 1
ATOM 7181 C C . ILE F 1 116 ? 29.693 52.773 169.581 1.00 76.75 106 ILE F C 1
ATOM 7182 O O . ILE F 1 116 ? 30.773 53.026 169.046 1.00 77.24 106 ILE F O 1
ATOM 7187 N N . PHE F 1 117 ? 29.191 51.542 169.671 1.00 76.68 107 PHE F N 1
ATOM 7188 C CA . PHE F 1 117 ? 29.916 50.373 169.179 1.00 76.30 107 PHE F CA 1
ATOM 7189 C C . PHE F 1 117 ? 29.268 49.544 168.084 1.00 74.84 107 PHE F C 1
ATOM 7190 O O . PHE F 1 117 ? 28.097 49.697 167.759 1.00 75.45 107 PHE F O 1
ATOM 7198 N N . GLY F 1 118 ? 30.066 48.641 167.541 1.00 73.22 108 GLY F N 1
ATOM 7199 C CA . GLY F 1 118 ? 29.615 47.755 166.493 1.00 73.52 108 GLY F CA 1
ATOM 7200 C C . GLY F 1 118 ? 30.523 46.552 166.604 1.00 74.02 108 GLY F C 1
ATOM 7201 O O . GLY F 1 118 ? 31.589 46.648 167.209 1.00 73.91 108 GLY F O 1
ATOM 7202 N N . SER F 1 119 ? 30.131 45.422 166.037 1.00 74.15 109 SER F N 1
ATOM 7203 C CA . SER F 1 119 ? 30.975 44.247 166.143 1.00 75.48 109 SER F CA 1
ATOM 7204 C C . SER F 1 119 ? 31.098 43.482 164.846 1.00 75.62 109 SER F C 1
ATOM 7205 O O . SER F 1 119 ? 30.136 43.343 164.104 1.00 76.13 109 SER F O 1
ATOM 7208 N N . ALA F 1 120 ? 32.290 42.971 164.582 1.00 76.56 110 ALA F N 1
ATOM 7209 C CA . ALA F 1 120 ? 32.525 42.213 163.367 1.00 77.72 110 ALA F CA 1
ATOM 7210 C C . ALA F 1 120 ? 33.388 41.018 163.701 1.00 78.73 110 ALA F C 1
ATOM 7211 O O . ALA F 1 120 ? 34.169 41.053 164.652 1.00 79.06 110 ALA F O 1
ATOM 7221 N N . ASN F 1 122 ? 36.391 38.133 163.109 1.00 82.56 112 ASN F N 1
ATOM 7222 C CA . ASN F 1 122 ? 37.795 38.282 162.744 1.00 83.97 112 ASN F CA 1
ATOM 7223 C C . ASN F 1 122 ? 38.167 37.236 161.710 1.00 84.99 112 ASN F C 1
ATOM 7224 O O . ASN F 1 122 ? 39.324 37.100 161.313 1.00 84.71 112 ASN F O 1
ATOM 7229 N N . GLN F 1 123 ? 37.155 36.504 161.271 1.00 86.94 113 GLN F N 1
ATOM 7230 C CA . GLN F 1 123 ? 37.319 35.466 160.271 1.00 88.49 113 GLN F CA 1
ATOM 7231 C C . GLN F 1 123 ? 35.938 35.031 159.817 1.00 88.40 113 GLN F C 1
ATOM 7232 O O . GLN F 1 123 ? 34.969 35.148 160.565 1.00 88.25 113 GLN F O 1
ATOM 7238 N N . ASP F 1 124 ? 35.844 34.532 158.594 1.00 89.11 114 ASP F N 1
ATOM 7239 C CA . ASP F 1 124 ? 34.561 34.088 158.077 1.00 90.47 114 ASP F CA 1
ATOM 7240 C C . ASP F 1 124 ? 34.112 32.854 158.867 1.00 89.70 114 ASP F C 1
ATOM 7241 O O . ASP F 1 124 ? 34.945 32.059 159.319 1.00 90.32 114 ASP F O 1
ATOM 7246 N N . GLY F 1 125 ? 32.797 32.717 159.042 1.00 87.68 115 GLY F N 1
ATOM 7247 C CA . GLY F 1 125 ? 32.231 31.605 159.789 1.00 84.02 115 GLY F CA 1
ATOM 7248 C C . GLY F 1 125 ? 31.150 32.135 160.712 1.00 81.66 115 GLY F C 1
ATOM 7249 O O . GLY F 1 125 ? 30.459 33.091 160.360 1.00 81.23 115 GLY F O 1
ATOM 7250 N N . PHE F 1 126 ? 30.982 31.531 161.885 1.00 79.26 116 PHE F N 1
ATOM 7251 C CA . PHE F 1 126 ? 29.968 32.018 162.815 1.00 76.85 116 PHE F CA 1
ATOM 7252 C C . PHE F 1 126 ? 30.569 32.455 164.137 1.00 75.58 116 PHE F C 1
ATOM 7253 O O . PHE F 1 126 ? 31.780 32.353 164.344 1.00 77.21 116 PHE F O 1
ATOM 7261 N N . SER F 1 127 ? 29.726 32.940 165.037 1.00 72.45 117 SER F N 1
ATOM 7262 C CA . SER F 1 127 ? 30.225 33.412 166.315 1.00 70.16 117 SER F CA 1
ATOM 7263 C C . SER F 1 127 ? 29.102 33.635 167.330 1.00 68.01 117 SER F C 1
ATOM 7264 O O . SER F 1 127 ? 28.468 34.695 167.343 1.00 67.68 117 SER F O 1
ATOM 7267 N N . LEU F 1 128 ? 28.854 32.632 168.173 1.00 64.46 118 LEU F N 1
ATOM 7268 C CA . LEU F 1 128 ? 27.817 32.747 169.190 1.00 60.16 118 LEU F CA 1
ATOM 7269 C C . LEU F 1 128 ? 28.378 33.458 170.423 1.00 58.63 118 LEU F C 1
ATOM 7270 O O . LEU F 1 128 ? 29.498 33.193 170.852 1.00 57.58 118 LEU F O 1
ATOM 7275 N N . VAL F 1 129 ? 27.577 34.359 170.982 1.00 57.06 119 VAL F N 1
ATOM 7276 C CA . VAL F 1 129 ? 27.956 35.166 172.135 1.00 55.04 119 VAL F CA 1
ATOM 7277 C C . VAL F 1 129 ? 26.704 35.501 172.950 1.00 54.07 119 VAL F C 1
ATOM 7278 O O . VAL F 1 129 ? 25.591 35.381 172.447 1.00 55.23 119 VAL F O 1
ATOM 7282 N N . GLY F 1 130 ? 26.880 35.919 174.200 1.00 51.72 120 GLY F N 1
ATOM 7283 C CA . GLY F 1 130 ? 25.737 36.276 175.024 1.00 49.85 120 GLY F CA 1
ATOM 7284 C C . GLY F 1 130 ? 25.880 37.737 175.365 1.00 50.09 120 GLY F C 1
ATOM 7285 O O . GLY F 1 130 ? 26.993 38.229 175.392 1.00 50.71 120 GLY F O 1
ATOM 7286 N N . CYS F 1 131 ? 24.793 38.452 175.623 1.00 51.71 121 CYS F N 1
ATOM 7287 C CA . CYS F 1 131 ? 24.938 39.870 175.944 1.00 54.03 121 CYS F CA 1
ATOM 7288 C C . CYS F 1 131 ? 24.122 40.301 177.138 1.00 55.67 121 CYS F C 1
ATOM 7289 O O . CYS F 1 131 ? 22.922 40.073 177.192 1.00 55.36 121 CYS F O 1
ATOM 7300 N N . VAL F 1 133 ? 22.907 43.470 179.307 1.00 66.33 123 VAL F N 1
ATOM 7301 C CA . VAL F 1 133 ? 22.741 44.911 179.437 1.00 67.77 123 VAL F CA 1
ATOM 7302 C C . VAL F 1 133 ? 22.307 45.349 180.826 1.00 70.06 123 VAL F C 1
ATOM 7303 O O . VAL F 1 133 ? 21.156 45.155 181.226 1.00 68.88 123 VAL F O 1
ATOM 7307 N N . SER F 1 134 ? 23.270 45.938 181.537 1.00 73.29 124 SER F N 1
ATOM 7308 C CA . SER F 1 134 ? 23.130 46.477 182.890 1.00 75.92 124 SER F CA 1
ATOM 7309 C C . SER F 1 134 ? 21.690 46.554 183.400 1.00 76.25 124 SER F C 1
ATOM 7310 O O . SER F 1 134 ? 21.346 45.896 184.386 1.00 75.33 124 SER F O 1
ATOM 7313 N N . PRO F 1 135 ? 20.846 47.402 182.774 1.00 76.76 125 PRO F N 1
ATOM 7314 C CA . PRO F 1 135 ? 19.450 47.496 183.221 1.00 77.19 125 PRO F CA 1
ATOM 7315 C C . PRO F 1 135 ? 18.522 46.879 182.148 1.00 77.12 125 PRO F C 1
ATOM 7316 O O . PRO F 1 135 ? 18.784 47.006 180.949 1.00 77.45 125 PRO F O 1
ATOM 7320 N N . GLY F 1 136 ? 17.451 46.212 182.580 1.00 76.07 126 GLY F N 1
ATOM 7321 C CA . GLY F 1 136 ? 16.521 45.577 181.651 1.00 75.87 126 GLY F CA 1
ATOM 7322 C C . GLY F 1 136 ? 16.301 46.279 180.317 1.00 75.87 126 GLY F C 1
ATOM 7323 O O . GLY F 1 136 ? 15.459 47.171 180.219 1.00 77.14 126 GLY F O 1
ATOM 7324 N N . PHE F 1 137 ? 17.036 45.858 179.289 1.00 74.38 127 PHE F N 1
ATOM 7325 C CA . PHE F 1 137 ? 16.959 46.444 177.943 1.00 73.63 127 PHE F CA 1
ATOM 7326 C C . PHE F 1 137 ? 15.579 46.740 177.334 1.00 73.32 127 PHE F C 1
ATOM 7327 O O . PHE F 1 137 ? 14.622 45.990 177.531 1.00 73.83 127 PHE F O 1
ATOM 7335 N N . THR F 1 138 ? 15.512 47.838 176.576 1.00 72.14 128 THR F N 1
ATOM 7336 C CA . THR F 1 138 ? 14.312 48.264 175.845 1.00 71.19 128 THR F CA 1
ATOM 7337 C C . THR F 1 138 ? 14.818 49.030 174.630 1.00 69.43 128 THR F C 1
ATOM 7338 O O . THR F 1 138 ? 15.947 49.508 174.625 1.00 68.36 128 THR F O 1
ATOM 7342 N N . PHE F 1 139 ? 13.998 49.142 173.595 1.00 68.99 129 PHE F N 1
ATOM 7343 C CA . PHE F 1 139 ? 14.435 49.847 172.399 1.00 68.81 129 PHE F CA 1
ATOM 7344 C C . PHE F 1 139 ? 14.393 51.361 172.571 1.00 70.54 129 PHE F C 1
ATOM 7345 O O . PHE F 1 139 ? 14.727 52.116 171.651 1.00 70.34 129 PHE F O 1
ATOM 7353 N N . ASP F 1 140 ? 13.972 51.789 173.762 1.00 72.42 130 ASP F N 1
ATOM 7354 C CA . ASP F 1 140 ? 13.930 53.202 174.131 1.00 72.85 130 ASP F CA 1
ATOM 7355 C C . ASP F 1 140 ? 15.391 53.554 174.369 1.00 74.11 130 ASP F C 1
ATOM 7356 O O . ASP F 1 140 ? 15.864 54.631 173.998 1.00 74.70 130 ASP F O 1
ATOM 7361 N N . ASP F 1 141 ? 16.089 52.610 175.000 1.00 75.05 131 ASP F N 1
ATOM 7362 C CA . ASP F 1 141 ? 17.496 52.741 175.334 1.00 75.72 131 ASP F CA 1
ATOM 7363 C C . ASP F 1 141 ? 18.381 52.238 174.184 1.00 74.51 131 ASP F C 1
ATOM 7364 O O . ASP F 1 141 ? 19.553 51.932 174.381 1.00 74.43 131 ASP F O 1
ATOM 7369 N N . PHE F 1 142 ? 17.813 52.159 172.985 1.00 74.28 132 PHE F N 1
ATOM 7370 C CA . PHE F 1 142 ? 18.550 51.707 171.798 1.00 75.28 132 PHE F CA 1
ATOM 7371 C C . PHE F 1 142 ? 18.662 52.846 170.780 1.00 76.60 132 PHE F C 1
ATOM 7372 O O . PHE F 1 142 ? 17.849 53.772 170.778 1.00 76.80 132 PHE F O 1
ATOM 7380 N N . GLU F 1 143 ? 19.661 52.775 169.909 1.00 77.54 133 GLU F N 1
ATOM 7381 C CA . GLU F 1 143 ? 19.859 53.811 168.900 1.00 80.01 133 GLU F CA 1
ATOM 7382 C C . GLU F 1 143 ? 20.714 53.198 167.800 1.00 81.24 133 GLU F C 1
ATOM 7383 O O . GLU F 1 143 ? 21.742 52.583 168.078 1.00 81.56 133 GLU F O 1
ATOM 7389 N N . LEU F 1 144 ? 20.287 53.358 166.555 1.00 82.86 134 LEU F N 1
ATOM 7390 C CA . LEU F 1 144 ? 21.015 52.799 165.423 1.00 85.39 134 LEU F CA 1
ATOM 7391 C C . LEU F 1 144 ? 21.253 53.859 164.347 1.00 87.38 134 LEU F C 1
ATOM 7392 O O . LEU F 1 144 ? 20.309 54.368 163.747 1.00 88.08 134 LEU F O 1
ATOM 7397 N N . PHE F 1 145 ? 22.518 54.191 164.107 1.00 89.56 135 PHE F N 1
ATOM 7398 C CA . PHE F 1 145 ? 22.868 55.201 163.111 1.00 91.80 135 PHE F CA 1
ATOM 7399 C C . PHE F 1 145 ? 23.284 54.587 161.779 1.00 93.29 135 PHE F C 1
ATOM 7400 O O . PHE F 1 145 ? 23.766 53.453 161.735 1.00 93.82 135 PHE F O 1
ATOM 7408 N N . SER F 1 146 ? 23.106 55.344 160.698 1.00 94.72 136 SER F N 1
ATOM 7409 C CA . SER F 1 146 ? 23.460 54.866 159.362 1.00 96.89 136 SER F CA 1
ATOM 7410 C C . SER F 1 146 ? 24.785 55.448 158.881 1.00 98.06 136 SER F C 1
ATOM 7411 O O . SER F 1 146 ? 25.283 56.425 159.439 1.00 98.70 136 SER F O 1
ATOM 7414 N N . GLN F 1 147 ? 25.345 54.842 157.836 1.00 99.05 137 GLN F N 1
ATOM 7415 C CA . GLN F 1 147 ? 26.624 55.269 157.271 1.00 99.62 137 GLN F CA 1
ATOM 7416 C C . GLN F 1 147 ? 26.729 56.784 157.100 1.00 100.78 137 GLN F C 1
ATOM 7417 O O . GLN F 1 147 ? 27.751 57.386 157.430 1.00 100.61 137 GLN F O 1
ATOM 7423 N N . GLU F 1 148 ? 25.659 57.390 156.592 1.00 102.55 138 GLU F N 1
ATOM 7424 C CA . GLU F 1 148 ? 25.602 58.830 156.345 1.00 103.76 138 GLU F CA 1
ATOM 7425 C C . GLU F 1 148 ? 26.099 59.733 157.475 1.00 104.23 138 GLU F C 1
ATOM 7426 O O . GLU F 1 148 ? 27.255 60.156 157.473 1.00 104.03 138 GLU F O 1
ATOM 7432 N N . ALA F 1 149 ? 25.223 60.034 158.430 1.00 105.49 139 ALA F N 1
ATOM 7433 C CA . ALA F 1 149 ? 25.567 60.909 159.552 1.00 107.23 139 ALA F CA 1
ATOM 7434 C C . ALA F 1 149 ? 26.802 60.453 160.331 1.00 108.54 139 ALA F C 1
ATOM 7435 O O . ALA F 1 149 ? 27.468 61.260 160.986 1.00 108.23 139 ALA F O 1
ATOM 7437 N N . LEU F 1 150 ? 27.108 59.162 160.259 1.00 110.07 140 LEU F N 1
ATOM 7438 C CA . LEU F 1 150 ? 28.266 58.622 160.960 1.00 111.55 140 LEU F CA 1
ATOM 7439 C C . LEU F 1 150 ? 29.570 59.079 160.309 1.00 112.35 140 LEU F C 1
ATOM 7440 O O . LEU F 1 150 ? 30.652 58.887 160.866 1.00 112.95 140 LEU F O 1
ATOM 7445 N N . LEU F 1 151 ? 29.469 59.676 159.125 1.00 112.93 141 LEU F N 1
ATOM 7446 C CA . LEU F 1 151 ? 30.654 60.161 158.435 1.00 113.63 141 LEU F CA 1
ATOM 7447 C C . LEU F 1 151 ? 30.808 61.641 158.730 1.00 114.01 141 LEU F C 1
ATOM 7448 O O . LEU F 1 151 ? 31.924 62.137 158.888 1.00 113.84 141 LEU F O 1
ATOM 7453 N N . ALA F 1 152 ? 29.679 62.342 158.797 1.00 114.71 142 ALA F N 1
ATOM 7454 C CA . ALA F 1 152 ? 29.685 63.768 159.099 1.00 115.93 142 ALA F CA 1
ATOM 7455 C C . ALA F 1 152 ? 30.440 63.902 160.409 1.00 116.64 142 ALA F C 1
ATOM 7456 O O . ALA F 1 152 ? 31.504 64.518 160.473 1.00 116.81 142 ALA F O 1
ATOM 7466 N N . TYR F 1 154 ? 32.704 62.292 163.217 1.00 114.86 144 TYR F N 1
ATOM 7467 C CA . TYR F 1 154 ? 33.704 61.228 163.137 1.00 112.70 144 TYR F CA 1
ATOM 7468 C C . TYR F 1 154 ? 34.063 60.895 161.688 1.00 111.06 144 TYR F C 1
ATOM 7469 O O . TYR F 1 154 ? 33.806 59.783 161.221 1.00 110.66 144 TYR F O 1
ATOM 7478 N N . PRO F 1 155 ? 34.647 61.858 160.953 1.00 109.64 145 PRO F N 1
ATOM 7479 C CA . PRO F 1 155 ? 35.033 61.625 159.556 1.00 108.17 145 PRO F CA 1
ATOM 7480 C C . PRO F 1 155 ? 36.344 60.847 159.474 1.00 106.73 145 PRO F C 1
ATOM 7481 O O . PRO F 1 155 ? 36.524 60.005 158.589 1.00 106.62 145 PRO F O 1
ATOM 7485 N N . GLN F 1 156 ? 37.251 61.147 160.403 1.00 104.78 146 GLN F N 1
ATOM 7486 C CA . GLN F 1 156 ? 38.565 60.508 160.474 1.00 102.63 146 GLN F CA 1
ATOM 7487 C C . GLN F 1 156 ? 38.463 58.991 160.463 1.00 102.36 146 GLN F C 1
ATOM 7488 O O . GLN F 1 156 ? 39.262 58.305 159.823 1.00 101.62 146 GLN F O 1
ATOM 7494 N N . HIS F 1 157 ? 37.472 58.480 161.187 1.00 102.43 147 HIS F N 1
ATOM 7495 C CA . HIS F 1 157 ? 37.224 57.042 161.288 1.00 102.29 147 HIS F CA 1
ATOM 7496 C C . HIS F 1 157 ? 36.129 56.673 160.282 1.00 102.01 147 HIS F C 1
ATOM 7497 O O . HIS F 1 157 ? 34.977 56.418 160.644 1.00 101.86 147 HIS F O 1
ATOM 7504 N N . LYS F 1 158 ? 36.522 56.653 159.011 1.00 101.39 148 LYS F N 1
ATOM 7505 C CA . LYS F 1 158 ? 35.634 56.361 157.895 1.00 99.79 148 LYS F CA 1
ATOM 7506 C C . LYS F 1 158 ? 35.758 54.920 157.409 1.00 98.64 148 LYS F C 1
ATOM 7507 O O . LYS F 1 158 ? 34.761 54.275 157.091 1.00 98.42 148 LYS F O 1
ATOM 7513 N N . ALA F 1 159 ? 36.986 54.421 157.349 1.00 97.66 149 ALA F N 1
ATOM 7514 C CA . ALA F 1 159 ? 37.235 53.061 156.889 1.00 96.43 149 ALA F CA 1
ATOM 7515 C C . ALA F 1 159 ? 36.303 52.068 157.581 1.00 95.62 149 ALA F C 1
ATOM 7516 O O . ALA F 1 159 ? 35.680 51.222 156.938 1.00 94.92 149 ALA F O 1
ATOM 7518 N N . VAL F 1 160 ? 36.213 52.185 158.898 1.00 95.52 150 VAL F N 1
ATOM 7519 C CA . VAL F 1 160 ? 35.363 51.311 159.691 1.00 95.69 150 VAL F CA 1
ATOM 7520 C C . VAL F 1 160 ? 33.888 51.525 159.364 1.00 95.55 150 VAL F C 1
ATOM 7521 O O . VAL F 1 160 ? 33.251 50.666 158.756 1.00 95.14 150 VAL F O 1
ATOM 7525 N N . VAL F 1 161 ? 33.362 52.682 159.760 1.00 95.33 151 VAL F N 1
ATOM 7526 C CA . VAL F 1 161 ? 31.961 53.033 159.546 1.00 94.78 151 VAL F CA 1
ATOM 7527 C C . VAL F 1 161 ? 31.323 52.473 158.278 1.00 95.23 151 VAL F C 1
ATOM 7528 O O . VAL F 1 161 ? 30.135 52.149 158.266 1.00 95.52 151 VAL F O 1
ATOM 7532 N N . GLN F 1 162 ? 32.099 52.352 157.212 1.00 95.69 152 GLN F N 1
ATOM 7533 C CA . GLN F 1 162 ? 31.548 51.838 155.967 1.00 97.40 152 GLN F CA 1
ATOM 7534 C C . GLN F 1 162 ? 31.119 50.371 156.051 1.00 97.67 152 GLN F C 1
ATOM 7535 O O . GLN F 1 162 ? 30.015 50.022 155.627 1.00 97.48 152 GLN F O 1
ATOM 7541 N N . LYS F 1 163 ? 31.975 49.518 156.606 1.00 98.51 153 LYS F N 1
ATOM 7542 C CA . LYS F 1 163 ? 31.652 48.093 156.722 1.00 99.19 153 LYS F CA 1
ATOM 7543 C C . LYS F 1 163 ? 30.742 47.765 157.910 1.00 99.30 153 LYS F C 1
ATOM 7544 O O . LYS F 1 163 ? 30.041 46.753 157.894 1.00 99.42 153 LYS F O 1
ATOM 7550 N N . LEU F 1 164 ? 30.759 48.611 158.938 1.00 99.24 154 LEU F N 1
ATOM 7551 C CA . LEU F 1 164 ? 29.915 48.400 160.112 1.00 99.32 154 LEU F CA 1
ATOM 7552 C C . LEU F 1 164 ? 28.687 49.298 160.052 1.00 100.15 154 LEU F C 1
ATOM 7553 O O . LEU F 1 164 ? 28.254 49.853 161.064 1.00 99.12 154 LEU F O 1
ATOM 7558 N N . SER F 1 165 ? 28.136 49.431 158.850 1.00 102.15 155 SER F N 1
ATOM 7559 C CA . SER F 1 165 ? 26.953 50.249 158.613 1.00 103.97 155 SER F CA 1
ATOM 7560 C C . SER F 1 165 ? 26.454 50.042 157.177 1.00 105.31 155 SER F C 1
ATOM 7561 O O . SER F 1 165 ? 27.089 49.338 156.386 1.00 104.88 155 SER F O 1
ATOM 7564 N N . ARG F 1 166 ? 25.308 50.640 156.857 1.00 107.09 156 ARG F N 1
ATOM 7565 C CA . ARG F 1 166 ? 24.728 50.555 155.515 1.00 108.62 156 ARG F CA 1
ATOM 7566 C C . ARG F 1 166 ? 24.274 51.950 155.081 1.00 108.70 156 ARG F C 1
ATOM 7567 O O . ARG F 1 166 ? 23.680 52.689 155.868 1.00 108.38 156 ARG F O 1
ATOM 7575 N N . PRO F 1 167 ? 24.547 52.326 153.822 1.00 109.08 157 PRO F N 1
ATOM 7576 C CA . PRO F 1 167 ? 24.149 53.650 153.329 1.00 109.82 157 PRO F CA 1
ATOM 7577 C C . PRO F 1 167 ? 22.641 53.915 153.406 1.00 110.47 157 PRO F C 1
ATOM 7578 O O . PRO F 1 167 ? 21.877 53.074 153.882 1.00 110.63 157 PRO F O 1
ATOM 7582 N N . GLU F 1 168 ? 22.227 55.091 152.941 1.00 111.33 158 GLU F N 1
ATOM 7583 C CA . GLU F 1 168 ? 20.818 55.496 152.944 1.00 112.07 158 GLU F CA 1
ATOM 7584 C C . GLU F 1 168 ? 20.151 55.376 154.319 1.00 112.00 158 GLU F C 1
ATOM 7585 O O . GLU F 1 168 ? 19.060 54.768 154.401 1.00 111.82 158 GLU F O 1
ATOM 7599 N N . GLN G 1 12 ? 23.064 14.045 114.025 1.00 140.39 2 GLN G N 1
ATOM 7600 C CA . GLN G 1 12 ? 23.057 15.471 113.716 1.00 137.52 2 GLN G CA 1
ATOM 7601 C C . GLN G 1 12 ? 23.779 15.756 112.403 1.00 135.14 2 GLN G C 1
ATOM 7602 O O . GLN G 1 12 ? 24.929 16.198 112.393 1.00 134.70 2 GLN G O 1
ATOM 7608 N N . ASN G 1 13 ? 23.087 15.491 111.298 1.00 132.35 3 ASN G N 1
ATOM 7609 C CA . ASN G 1 13 ? 23.631 15.715 109.963 1.00 129.52 3 ASN G CA 1
ATOM 7610 C C . ASN G 1 13 ? 23.659 17.224 109.714 1.00 127.42 3 ASN G C 1
ATOM 7611 O O . ASN G 1 13 ? 23.261 18.011 110.573 1.00 127.14 3 ASN G O 1
ATOM 7616 N N . ALA G 1 14 ? 24.134 17.626 108.541 1.00 124.49 4 ALA G N 1
ATOM 7617 C CA . ALA G 1 14 ? 24.191 19.038 108.207 1.00 121.47 4 ALA G CA 1
ATOM 7618 C C . ALA G 1 14 ? 22.768 19.587 108.156 1.00 119.36 4 ALA G C 1
ATOM 7619 O O . ALA G 1 14 ? 22.546 20.786 108.320 1.00 119.38 4 ALA G O 1
ATOM 7621 N N . ASP G 1 15 ? 21.809 18.694 107.935 1.00 116.59 5 ASP G N 1
ATOM 7622 C CA . ASP G 1 15 ? 20.403 19.069 107.845 1.00 113.68 5 ASP G CA 1
ATOM 7623 C C . ASP G 1 15 ? 19.938 19.825 109.075 1.00 112.02 5 ASP G C 1
ATOM 7624 O O . ASP G 1 15 ? 19.283 20.862 108.971 1.00 111.69 5 ASP G O 1
ATOM 7629 N N . ASP G 1 16 ? 20.283 19.298 110.242 1.00 110.11 6 ASP G N 1
ATOM 7630 C CA . ASP G 1 16 ? 19.895 19.910 111.508 1.00 108.34 6 ASP G CA 1
ATOM 7631 C C . ASP G 1 16 ? 20.402 21.346 111.618 1.00 106.83 6 ASP G C 1
ATOM 7632 O O . ASP G 1 16 ? 19.708 22.218 112.138 1.00 105.92 6 ASP G O 1
ATOM 7637 N N . PHE G 1 17 ? 21.615 21.579 111.124 1.00 105.63 7 PHE G N 1
ATOM 7638 C CA . PHE G 1 17 ? 22.228 22.905 111.155 1.00 104.00 7 PHE G CA 1
ATOM 7639 C C . PHE G 1 17 ? 21.550 23.868 110.192 1.00 103.36 7 PHE G C 1
ATOM 7640 O O . PHE G 1 17 ? 21.125 24.955 110.584 1.00 102.78 7 PHE G O 1
ATOM 7648 N N . ILE G 1 18 ? 21.465 23.473 108.926 1.00 102.26 8 ILE G N 1
ATOM 7649 C CA . ILE G 1 18 ? 20.828 24.307 107.919 1.00 101.06 8 ILE G CA 1
ATOM 7650 C C . ILE G 1 18 ? 19.380 24.589 108.331 1.00 100.49 8 ILE G C 1
ATOM 7651 O O . ILE G 1 18 ? 18.868 25.694 108.132 1.00 100.06 8 ILE G O 1
ATOM 7656 N N . LYS G 1 19 ? 18.737 23.587 108.928 1.00 99.55 9 LYS G N 1
ATOM 7657 C CA . LYS G 1 19 ? 17.354 23.708 109.379 1.00 98.27 9 LYS G CA 1
ATOM 7658 C C . LYS G 1 19 ? 17.244 24.613 110.602 1.00 96.93 9 LYS G C 1
ATOM 7659 O O . LYS G 1 19 ? 16.597 25.659 110.552 1.00 95.90 9 LYS G O 1
ATOM 7665 N N . PHE G 1 20 ? 17.885 24.204 111.694 1.00 96.41 10 PHE G N 1
ATOM 7666 C CA . PHE G 1 20 ? 17.869 24.959 112.949 1.00 96.76 10 PHE G CA 1
ATOM 7667 C C . PHE G 1 20 ? 18.496 26.350 112.842 1.00 96.48 10 PHE G C 1
ATOM 7668 O O . PHE G 1 20 ? 17.928 27.331 113.338 1.00 96.75 10 PHE G O 1
ATOM 7676 N N . LEU G 1 21 ? 19.670 26.428 112.214 1.00 95.66 11 LEU G N 1
ATOM 7677 C CA . LEU G 1 21 ? 20.374 27.702 112.039 1.00 94.09 11 LEU G CA 1
ATOM 7678 C C . LEU G 1 21 ? 19.766 28.516 110.894 1.00 92.73 11 LEU G C 1
ATOM 7679 O O . LEU G 1 21 ? 20.268 29.588 110.548 1.00 91.78 11 LEU G O 1
ATOM 7684 N N . GLU G 1 22 ? 18.686 27.988 110.317 1.00 91.41 12 GLU G N 1
ATOM 7685 C CA . GLU G 1 22 ? 17.970 28.637 109.226 1.00 89.69 12 GLU G CA 1
ATOM 7686 C C . GLU G 1 22 ? 18.911 29.102 108.109 1.00 89.28 12 GLU G C 1
ATOM 7687 O O . GLU G 1 22 ? 18.865 30.261 107.686 1.00 88.56 12 GLU G O 1
ATOM 7693 N N . LEU G 1 23 ? 19.758 28.198 107.623 1.00 88.77 13 LEU G N 1
ATOM 7694 C CA . LEU G 1 23 ? 20.705 28.544 106.565 1.00 88.85 13 LEU G CA 1
ATOM 7695 C C . LEU G 1 23 ? 20.091 28.658 105.181 1.00 89.46 13 LEU G C 1
ATOM 7696 O O . LEU G 1 23 ? 19.200 27.891 104.808 1.00 89.68 13 LEU G O 1
ATOM 7701 N N . GLU G 1 24 ? 20.591 29.626 104.421 1.00 89.73 14 GLU G N 1
ATOM 7702 C CA . GLU G 1 24 ? 20.150 29.856 103.052 1.00 89.77 14 GLU G CA 1
ATOM 7703 C C . GLU G 1 24 ? 21.101 29.044 102.170 1.00 90.02 14 GLU G C 1
ATOM 7704 O O . GLU G 1 24 ? 21.773 28.127 102.651 1.00 90.33 14 GLU G O 1
ATOM 7710 N N . GLN G 1 25 ? 21.155 29.377 100.886 1.00 89.70 15 GLN G N 1
ATOM 7711 C CA . GLN G 1 25 ? 22.039 28.688 99.954 1.00 89.10 15 GLN G CA 1
ATOM 7712 C C . GLN G 1 25 ? 22.928 29.740 99.324 1.00 88.58 15 GLN G C 1
ATOM 7713 O O . GLN G 1 25 ? 22.450 30.596 98.584 1.00 88.89 15 GLN G O 1
ATOM 7719 N N . HIS G 1 26 ? 24.219 29.679 99.616 1.00 87.91 16 HIS G N 1
ATOM 7720 C CA . HIS G 1 26 ? 25.146 30.659 99.073 1.00 87.24 16 HIS G CA 1
ATOM 7721 C C . HIS G 1 26 ? 25.446 30.422 97.596 1.00 86.52 16 HIS G C 1
ATOM 7722 O O . HIS G 1 26 ? 25.556 29.282 97.140 1.00 84.87 16 HIS G O 1
ATOM 7729 N N . VAL G 1 27 ? 25.588 31.520 96.861 1.00 86.71 17 VAL G N 1
ATOM 7730 C CA . VAL G 1 27 ? 25.871 31.481 95.432 1.00 86.49 17 VAL G CA 1
ATOM 7731 C C . VAL G 1 27 ? 27.285 31.016 95.122 1.00 87.03 17 VAL G C 1
ATOM 7732 O O . VAL G 1 27 ? 27.519 30.369 94.103 1.00 87.15 17 VAL G O 1
ATOM 7736 N N . GLU G 1 28 ? 28.230 31.347 95.993 1.00 87.81 18 GLU G N 1
ATOM 7737 C CA . GLU G 1 28 ? 29.612 30.952 95.762 1.00 88.04 18 GLU G CA 1
ATOM 7738 C C . GLU G 1 28 ? 29.774 29.450 95.956 1.00 87.35 18 GLU G C 1
ATOM 7739 O O . GLU G 1 28 ? 30.882 28.924 95.874 1.00 87.95 18 GLU G O 1
ATOM 7745 N N . GLY G 1 29 ? 28.660 28.766 96.202 1.00 86.41 19 GLY G N 1
ATOM 7746 C CA . GLY G 1 29 ? 28.703 27.328 96.399 1.00 85.30 19 GLY G CA 1
ATOM 7747 C C . GLY G 1 29 ? 28.780 26.952 97.863 1.00 84.22 19 GLY G C 1
ATOM 7748 O O . GLY G 1 29 ? 29.857 26.946 98.449 1.00 84.24 19 GLY G O 1
ATOM 7749 N N . GLY G 1 30 ? 27.633 26.635 98.450 1.00 83.51 20 GLY G N 1
ATOM 7750 C CA . GLY G 1 30 ? 27.582 26.266 99.852 1.00 82.30 20 GLY G CA 1
ATOM 7751 C C . GLY G 1 30 ? 26.321 26.840 100.456 1.00 81.88 20 GLY G C 1
ATOM 7752 O O . GLY G 1 30 ? 25.438 27.285 99.725 1.00 81.90 20 GLY G O 1
ATOM 7753 N N . PHE G 1 31 ? 26.228 26.843 101.780 1.00 81.58 21 PHE G N 1
ATOM 7754 C CA . PHE G 1 31 ? 25.046 27.382 102.451 1.00 81.49 21 PHE G CA 1
ATOM 7755 C C . PHE G 1 31 ? 25.450 28.325 103.588 1.00 81.48 21 PHE G C 1
ATOM 7756 O O . PHE G 1 31 ? 26.330 27.996 104.383 1.00 81.51 21 PHE G O 1
ATOM 7764 N N . TYR G 1 32 ? 24.807 29.491 103.665 1.00 80.95 22 TYR G N 1
ATOM 7765 C CA . TYR G 1 32 ? 25.136 30.479 104.694 1.00 80.89 22 TYR G CA 1
ATOM 7766 C C . TYR G 1 32 ? 23.925 31.076 105.413 1.00 80.53 22 TYR G C 1
ATOM 7767 O O . TYR G 1 32 ? 22.816 30.573 105.306 1.00 81.50 22 TYR G O 1
ATOM 7776 N N . ARG G 1 33 ? 24.170 32.150 106.160 1.00 80.32 23 ARG G N 1
ATOM 7777 C CA . ARG G 1 33 ? 23.134 32.893 106.883 1.00 80.15 23 ARG G CA 1
ATOM 7778 C C . ARG G 1 33 ? 23.769 33.962 107.774 1.00 79.91 23 ARG G C 1
ATOM 7779 O O . ARG G 1 33 ? 24.378 33.663 108.800 1.00 79.40 23 ARG G O 1
ATOM 7787 N N . SER G 1 34 ? 23.620 35.215 107.369 1.00 79.62 24 SER G N 1
ATOM 7788 C CA . SER G 1 34 ? 24.171 36.336 108.108 1.00 79.24 24 SER G CA 1
ATOM 7789 C C . SER G 1 34 ? 23.880 36.245 109.599 1.00 80.36 24 SER G C 1
ATOM 7790 O O . SER G 1 34 ? 22.731 36.335 110.009 1.00 80.92 24 SER G O 1
ATOM 7793 N N . SER G 1 35 ? 24.924 36.064 110.407 1.00 81.74 25 SER G N 1
ATOM 7794 C CA . SER G 1 35 ? 24.767 35.984 111.861 1.00 82.44 25 SER G CA 1
ATOM 7795 C C . SER G 1 35 ? 24.428 37.381 112.367 1.00 81.83 25 SER G C 1
ATOM 7796 O O . SER G 1 35 ? 23.263 37.702 112.585 1.00 82.98 25 SER G O 1
ATOM 7799 N N . TYR G 1 36 ? 25.446 38.210 112.565 1.00 80.28 26 TYR G N 1
ATOM 7800 C CA . TYR G 1 36 ? 25.217 39.580 113.015 1.00 79.18 26 TYR G CA 1
ATOM 7801 C C . TYR G 1 36 ? 25.986 40.502 112.103 1.00 79.42 26 TYR G C 1
ATOM 7802 O O . TYR G 1 36 ? 26.768 40.064 111.261 1.00 79.96 26 TYR G O 1
ATOM 7811 N N . ARG G 1 37 ? 25.754 41.790 112.275 1.00 79.50 27 ARG G N 1
ATOM 7812 C CA . ARG G 1 37 ? 26.450 42.795 111.499 1.00 80.89 27 ARG G CA 1
ATOM 7813 C C . ARG G 1 37 ? 26.664 43.878 112.536 1.00 80.63 27 ARG G C 1
ATOM 7814 O O . ARG G 1 37 ? 25.835 44.050 113.434 1.00 79.50 27 ARG G O 1
ATOM 7822 N N . SER G 1 38 ? 27.775 44.593 112.441 1.00 80.38 28 SER G N 1
ATOM 7823 C CA . SER G 1 38 ? 28.048 45.637 113.412 1.00 81.32 28 SER G CA 1
ATOM 7824 C C . SER G 1 38 ? 26.925 46.674 113.439 1.00 82.99 28 SER G C 1
ATOM 7825 O O . SER G 1 38 ? 25.882 46.498 112.809 1.00 83.44 28 SER G O 1
ATOM 7828 N N . GLU G 1 39 ? 27.133 47.747 114.191 1.00 84.65 29 GLU G N 1
ATOM 7829 C CA . GLU G 1 39 ? 26.153 48.817 114.271 1.00 86.06 29 GLU G CA 1
ATOM 7830 C C . GLU G 1 39 ? 26.877 50.148 114.376 1.00 87.81 29 GLU G C 1
ATOM 7831 O O . GLU G 1 39 ? 26.458 51.061 115.084 1.00 88.35 29 GLU G O 1
ATOM 7837 N N . THR G 1 40 ? 27.985 50.215 113.650 1.00 89.75 30 THR G N 1
ATOM 7838 C CA . THR G 1 40 ? 28.852 51.382 113.537 1.00 92.41 30 THR G CA 1
ATOM 7839 C C . THR G 1 40 ? 29.611 51.050 112.257 1.00 94.43 30 THR G C 1
ATOM 7840 O O . THR G 1 40 ? 29.739 49.874 111.914 1.00 94.67 30 THR G O 1
ATOM 7844 N N . ALA G 1 41 ? 30.109 52.054 111.544 1.00 96.65 31 ALA G N 1
ATOM 7845 C CA . ALA G 1 41 ? 30.807 51.769 110.296 1.00 98.68 31 ALA G CA 1
ATOM 7846 C C . ALA G 1 41 ? 32.147 52.458 110.098 1.00 99.97 31 ALA G C 1
ATOM 7847 O O . ALA G 1 41 ? 32.473 53.442 110.760 1.00 99.43 31 ALA G O 1
ATOM 7849 N N . PHE G 1 42 ? 32.916 51.899 109.170 1.00 102.30 32 PHE G N 1
ATOM 7850 C CA . PHE G 1 42 ? 34.227 52.407 108.781 1.00 105.14 32 PHE G CA 1
ATOM 7851 C C . PHE G 1 42 ? 33.917 53.720 108.053 1.00 106.26 32 PHE G C 1
ATOM 7852 O O . PHE G 1 42 ? 34.631 54.721 108.173 1.00 106.37 32 PHE G O 1
ATOM 7860 N N . ASP G 1 43 ? 32.817 53.685 107.307 1.00 107.04 33 ASP G N 1
ATOM 7861 C CA . ASP G 1 43 ? 32.323 54.820 106.536 1.00 107.29 33 ASP G CA 1
ATOM 7862 C C . ASP G 1 43 ? 30.861 54.538 106.165 1.00 107.85 33 ASP G C 1
ATOM 7863 O O . ASP G 1 43 ? 30.418 53.388 106.191 1.00 108.48 33 ASP G O 1
ATOM 7868 N N . PRO G 1 44 ? 30.084 55.585 105.844 1.00 107.80 34 PRO G N 1
ATOM 7869 C CA . PRO G 1 44 ? 28.678 55.361 105.483 1.00 107.07 34 PRO G CA 1
ATOM 7870 C C . PRO G 1 44 ? 28.453 54.523 104.221 1.00 106.09 34 PRO G C 1
ATOM 7871 O O . PRO G 1 44 ? 27.372 54.562 103.637 1.00 106.34 34 PRO G O 1
ATOM 7875 N N . SER G 1 45 ? 29.467 53.767 103.805 1.00 104.82 35 SER G N 1
ATOM 7876 C CA . SER G 1 45 ? 29.362 52.923 102.612 1.00 103.80 35 SER G CA 1
ATOM 7877 C C . SER G 1 45 ? 29.325 51.442 102.988 1.00 102.44 35 SER G C 1
ATOM 7878 O O . SER G 1 45 ? 28.506 50.675 102.472 1.00 101.86 35 SER G O 1
ATOM 7881 N N . ARG G 1 46 ? 30.235 51.055 103.881 1.00 100.93 36 ARG G N 1
ATOM 7882 C CA . ARG G 1 46 ? 30.339 49.681 104.373 1.00 98.27 36 ARG G CA 1
ATOM 7883 C C . ARG G 1 46 ? 30.035 49.734 105.870 1.00 96.01 36 ARG G C 1
ATOM 7884 O O . ARG G 1 46 ? 29.841 50.815 106.429 1.00 95.44 36 ARG G O 1
ATOM 7892 N N . GLN G 1 47 ? 29.990 48.576 106.519 1.00 93.90 37 GLN G N 1
ATOM 7893 C CA . GLN G 1 47 ? 29.743 48.525 107.964 1.00 91.24 37 GLN G CA 1
ATOM 7894 C C . GLN G 1 47 ? 31.081 48.318 108.675 1.00 89.35 37 GLN G C 1
ATOM 7895 O O . GLN G 1 47 ? 32.137 48.617 108.109 1.00 90.21 37 GLN G O 1
ATOM 7901 N N . LEU G 1 48 ? 31.050 47.811 109.906 1.00 85.77 38 LEU G N 1
ATOM 7902 C CA . LEU G 1 48 ? 32.298 47.586 110.629 1.00 81.48 38 LEU G CA 1
ATOM 7903 C C . LEU G 1 48 ? 32.756 46.140 110.426 1.00 78.26 38 LEU G C 1
ATOM 7904 O O . LEU G 1 48 ? 33.874 45.905 109.972 1.00 77.72 38 LEU G O 1
ATOM 7909 N N . TRP G 1 49 ? 31.887 45.184 110.750 1.00 74.50 39 TRP G N 1
ATOM 7910 C CA . TRP G 1 49 ? 32.180 43.760 110.582 1.00 71.38 39 TRP G CA 1
ATOM 7911 C C . TRP G 1 49 ? 30.878 42.998 110.314 1.00 71.96 39 TRP G C 1
ATOM 7912 O O . TRP G 1 49 ? 29.799 43.434 110.733 1.00 73.39 39 TRP G O 1
ATOM 7923 N N . SER G 1 50 ? 30.970 41.857 109.633 1.00 71.14 40 SER G N 1
ATOM 7924 C CA . SER G 1 50 ? 29.772 41.090 109.300 1.00 71.00 40 SER G CA 1
ATOM 7925 C C . SER G 1 50 ? 29.930 39.574 109.368 1.00 71.62 40 SER G C 1
ATOM 7926 O O . SER G 1 50 ? 30.201 38.918 108.358 1.00 72.04 40 SER G O 1
ATOM 7929 N N . SER G 1 51 ? 29.732 39.021 110.558 1.00 71.40 41 SER G N 1
ATOM 7930 C CA . SER G 1 51 ? 29.840 37.584 110.773 1.00 70.38 41 SER G CA 1
ATOM 7931 C C . SER G 1 51 ? 28.673 36.863 110.124 1.00 69.12 41 SER G C 1
ATOM 7932 O O . SER G 1 51 ? 27.552 37.364 110.129 1.00 68.79 41 SER G O 1
ATOM 7935 N N . ILE G 1 52 ? 28.944 35.682 109.582 1.00 68.02 42 ILE G N 1
ATOM 7936 C CA . ILE G 1 52 ? 27.936 34.866 108.913 1.00 67.37 42 ILE G CA 1
ATOM 7937 C C . ILE G 1 52 ? 28.303 33.419 109.163 1.00 67.88 42 ILE G C 1
ATOM 7938 O O . ILE G 1 52 ? 29.433 33.141 109.531 1.00 67.86 42 ILE G O 1
ATOM 7943 N N . TYR G 1 53 ? 27.363 32.500 108.966 1.00 69.16 43 TYR G N 1
ATOM 7944 C CA . TYR G 1 53 ? 27.660 31.075 109.126 1.00 70.23 43 TYR G CA 1
ATOM 7945 C C . TYR G 1 53 ? 28.079 30.611 107.735 1.00 71.87 43 TYR G C 1
ATOM 7946 O O . TYR G 1 53 ? 28.148 31.424 106.813 1.00 74.10 43 TYR G O 1
ATOM 7955 N N . PHE G 1 54 ? 28.361 29.322 107.576 1.00 73.06 44 PHE G N 1
ATOM 7956 C CA . PHE G 1 54 ? 28.772 28.778 106.278 1.00 74.41 44 PHE G CA 1
ATOM 7957 C C . PHE G 1 54 ? 28.949 27.279 106.460 1.00 75.85 44 PHE G C 1
ATOM 7958 O O . PHE G 1 54 ? 29.633 26.845 107.376 1.00 75.81 44 PHE G O 1
ATOM 7966 N N . LEU G 1 55 ? 28.331 26.493 105.588 1.00 78.17 45 LEU G N 1
ATOM 7967 C CA . LEU G 1 55 ? 28.400 25.040 105.692 1.00 80.84 45 LEU G CA 1
ATOM 7968 C C . LEU G 1 55 ? 28.821 24.386 104.381 1.00 82.96 45 LEU G C 1
ATOM 7969 O O . LEU G 1 55 ? 28.505 24.877 103.296 1.00 84.20 45 LEU G O 1
ATOM 7974 N N . LEU G 1 56 ? 29.534 23.273 104.481 1.00 84.24 46 LEU G N 1
ATOM 7975 C CA . LEU G 1 56 ? 29.967 22.567 103.292 1.00 86.28 46 LEU G CA 1
ATOM 7976 C C . LEU G 1 56 ? 29.405 21.154 103.355 1.00 88.75 46 LEU G C 1
ATOM 7977 O O . LEU G 1 56 ? 29.739 20.384 104.257 1.00 88.87 46 LEU G O 1
ATOM 7982 N N . ARG G 1 57 ? 28.543 20.826 102.394 1.00 91.97 47 ARG G N 1
ATOM 7983 C CA . ARG G 1 57 ? 27.896 19.519 102.331 1.00 94.34 47 ARG G CA 1
ATOM 7984 C C . ARG G 1 57 ? 28.741 18.472 101.602 1.00 94.87 47 ARG G C 1
ATOM 7985 O O . ARG G 1 57 ? 29.734 18.801 100.950 1.00 94.22 47 ARG G O 1
ATOM 7993 N N . THR G 1 58 ? 28.327 17.212 101.722 1.00 95.67 48 THR G N 1
ATOM 7994 C CA . THR G 1 58 ? 29.032 16.085 101.118 1.00 95.96 48 THR G CA 1
ATOM 7995 C C . THR G 1 58 ? 29.444 16.306 99.666 1.00 96.44 48 THR G C 1
ATOM 7996 O O . THR G 1 58 ? 30.406 15.702 99.193 1.00 96.48 48 THR G O 1
ATOM 8000 N N . GLY G 1 59 ? 28.716 17.164 98.959 1.00 96.85 49 GLY G N 1
ATOM 8001 C CA . GLY G 1 59 ? 29.051 17.432 97.572 1.00 96.94 49 GLY G CA 1
ATOM 8002 C C . GLY G 1 59 ? 29.230 18.917 97.335 1.00 97.33 49 GLY G C 1
ATOM 8003 O O . GLY G 1 59 ? 28.844 19.438 96.289 1.00 97.37 49 GLY G O 1
ATOM 8004 N N . GLU G 1 60 ? 29.828 19.597 98.310 1.00 97.50 50 GLU G N 1
ATOM 8005 C CA . GLU G 1 60 ? 30.045 21.040 98.226 1.00 97.14 50 GLU G CA 1
ATOM 8006 C C . GLU G 1 60 ? 31.505 21.511 98.205 1.00 96.51 50 GLU G C 1
ATOM 8007 O O . GLU G 1 60 ? 32.410 20.844 98.717 1.00 95.89 50 GLU G O 1
ATOM 8013 N N . VAL G 1 61 ? 31.709 22.677 97.599 1.00 95.85 51 VAL G N 1
ATOM 8014 C CA . VAL G 1 61 ? 33.016 23.317 97.500 1.00 95.58 51 VAL G CA 1
ATOM 8015 C C . VAL G 1 61 ? 32.793 24.816 97.340 1.00 95.29 51 VAL G C 1
ATOM 8016 O O . VAL G 1 61 ? 31.780 25.241 96.783 1.00 94.83 51 VAL G O 1
ATOM 8020 N N . SER G 1 62 ? 33.728 25.615 97.841 1.00 95.00 52 SER G N 1
ATOM 8021 C CA . SER G 1 62 ? 33.605 27.063 97.732 1.00 95.24 52 SER G CA 1
ATOM 8022 C C . SER G 1 62 ? 34.317 27.519 96.462 1.00 94.75 52 SER G C 1
ATOM 8023 O O . SER G 1 62 ? 35.544 27.509 96.391 1.00 95.22 52 SER G O 1
ATOM 8026 N N . HIS G 1 63 ? 33.538 27.916 95.461 1.00 93.95 53 HIS G N 1
ATOM 8027 C CA . HIS G 1 63 ? 34.096 28.353 94.191 1.00 92.71 53 HIS G CA 1
ATOM 8028 C C . HIS G 1 63 ? 34.949 29.600 94.342 1.00 91.80 53 HIS G C 1
ATOM 8029 O O . HIS G 1 63 ? 34.569 30.557 95.011 1.00 91.15 53 HIS G O 1
ATOM 8036 N N . PHE G 1 64 ? 36.117 29.563 93.714 1.00 90.87 54 PHE G N 1
ATOM 8037 C CA . PHE G 1 64 ? 37.072 30.658 93.771 1.00 90.58 54 PHE G CA 1
ATOM 8038 C C . PHE G 1 64 ? 36.463 32.052 93.695 1.00 90.17 54 PHE G C 1
ATOM 8039 O O . PHE G 1 64 ? 35.897 32.441 92.677 1.00 90.76 54 PHE G O 1
ATOM 8047 N N . HIS G 1 65 ? 36.593 32.797 94.791 1.00 89.58 55 HIS G N 1
ATOM 8048 C CA . HIS G 1 65 ? 36.090 34.166 94.889 1.00 88.51 55 HIS G CA 1
ATOM 8049 C C . HIS G 1 65 ? 37.160 35.077 95.487 1.00 87.48 55 HIS G C 1
ATOM 8050 O O . HIS G 1 65 ? 38.236 34.615 95.858 1.00 86.97 55 HIS G O 1
ATOM 8057 N N . ARG G 1 66 ? 36.862 36.369 95.571 1.00 86.41 56 ARG G N 1
ATOM 8058 C CA . ARG G 1 66 ? 37.797 37.347 96.124 1.00 85.68 56 ARG G CA 1
ATOM 8059 C C . ARG G 1 66 ? 37.028 38.503 96.755 1.00 84.91 56 ARG G C 1
ATOM 8060 O O . ARG G 1 66 ? 35.915 38.812 96.334 1.00 85.64 56 ARG G O 1
ATOM 8068 N N . LEU G 1 67 ? 37.618 39.155 97.751 1.00 83.50 57 LEU G N 1
ATOM 8069 C CA . LEU G 1 67 ? 36.937 40.266 98.408 1.00 82.02 57 LEU G CA 1
ATOM 8070 C C . LEU G 1 67 ? 37.725 41.566 98.449 1.00 80.74 57 LEU G C 1
ATOM 8071 O O . LEU G 1 67 ? 38.931 41.595 98.222 1.00 79.11 57 LEU G O 1
ATOM 8076 N N . THR G 1 68 ? 37.015 42.643 98.756 1.00 80.76 58 THR G N 1
ATOM 8077 C CA . THR G 1 68 ? 37.621 43.956 98.872 1.00 82.03 58 THR G CA 1
ATOM 8078 C C . THR G 1 68 ? 38.040 44.090 100.336 1.00 81.63 58 THR G C 1
ATOM 8079 O O . THR G 1 68 ? 38.376 45.183 100.795 1.00 81.34 58 THR G O 1
ATOM 8083 N N . ALA G 1 69 ? 38.014 42.970 101.062 1.00 81.84 59 ALA G N 1
ATOM 8084 C CA . ALA G 1 69 ? 38.360 42.955 102.487 1.00 80.92 59 ALA G CA 1
ATOM 8085 C C . ALA G 1 69 ? 38.903 41.621 103.022 1.00 80.03 59 ALA G C 1
ATOM 8086 O O . ALA G 1 69 ? 38.784 40.570 102.383 1.00 78.73 59 ALA G O 1
ATOM 8088 N N . ASP G 1 70 ? 39.504 41.684 104.208 1.00 79.53 60 ASP G N 1
ATOM 8089 C CA . ASP G 1 70 ? 40.079 40.510 104.865 1.00 78.55 60 ASP G CA 1
ATOM 8090 C C . ASP G 1 70 ? 38.963 39.624 105.390 1.00 77.48 60 ASP G C 1
ATOM 8091 O O . ASP G 1 70 ? 37.828 40.068 105.531 1.00 76.50 60 ASP G O 1
ATOM 8096 N N . GLU G 1 71 ? 39.288 38.374 105.696 1.00 77.41 61 GLU G N 1
ATOM 8097 C CA . GLU G 1 71 ? 38.279 37.460 106.210 1.00 77.39 61 GLU G CA 1
ATOM 8098 C C . GLU G 1 71 ? 38.799 36.427 107.205 1.00 76.65 61 GLU G C 1
ATOM 8099 O O . GLU G 1 71 ? 39.730 35.679 106.914 1.00 76.43 61 GLU G O 1
ATOM 8113 N N . TRP G 1 73 ? 38.212 33.036 109.405 1.00 72.70 63 TRP G N 1
ATOM 8114 C CA . TRP G 1 73 ? 37.449 31.789 109.359 1.00 72.96 63 TRP G CA 1
ATOM 8115 C C . TRP G 1 73 ? 37.482 31.024 110.685 1.00 71.93 63 TRP G C 1
ATOM 8116 O O . TRP G 1 73 ? 38.450 30.333 110.985 1.00 71.65 63 TRP G O 1
ATOM 8127 N N . TYR G 1 74 ? 36.417 31.130 111.465 1.00 71.37 64 TYR G N 1
ATOM 8128 C CA . TYR G 1 74 ? 36.346 30.443 112.744 1.00 72.22 64 TYR G CA 1
ATOM 8129 C C . TYR G 1 74 ? 35.676 29.087 112.590 1.00 72.91 64 TYR G C 1
ATOM 8130 O O . TYR G 1 74 ? 34.508 29.018 112.240 1.00 73.59 64 TYR G O 1
ATOM 8139 N N . PHE G 1 75 ? 36.411 28.013 112.867 1.00 74.24 65 PHE G N 1
ATOM 8140 C CA . PHE G 1 75 ? 35.882 26.656 112.740 1.00 74.93 65 PHE G CA 1
ATOM 8141 C C . PHE G 1 75 ? 34.860 26.327 113.806 1.00 75.83 65 PHE G C 1
ATOM 8142 O O . PHE G 1 75 ? 35.068 26.606 114.978 1.00 75.13 65 PHE G O 1
ATOM 8150 N N . HIS G 1 76 ? 33.765 25.702 113.396 1.00 78.32 66 HIS G N 1
ATOM 8151 C CA . HIS G 1 76 ? 32.710 25.334 114.329 1.00 81.06 66 HIS G CA 1
ATOM 8152 C C . HIS G 1 76 ? 32.688 23.825 114.572 1.00 83.84 66 HIS G C 1
ATOM 8153 O O . HIS G 1 76 ? 33.207 23.344 115.585 1.00 85.58 66 HIS G O 1
ATOM 8160 N N . ALA G 1 77 ? 32.092 23.079 113.644 1.00 85.40 67 ALA G N 1
ATOM 8161 C CA . ALA G 1 77 ? 32.011 21.628 113.776 1.00 86.85 67 ALA G CA 1
ATOM 8162 C C . ALA G 1 77 ? 32.060 20.945 112.418 1.00 87.78 67 ALA G C 1
ATOM 8163 O O . ALA G 1 77 ? 32.137 21.606 111.385 1.00 88.24 67 ALA G O 1
ATOM 8165 N N . GLY G 1 78 ? 32.014 19.617 112.424 1.00 88.39 68 GLY G N 1
ATOM 8166 C CA . GLY G 1 78 ? 32.063 18.877 111.177 1.00 89.11 68 GLY G CA 1
ATOM 8167 C C . GLY G 1 78 ? 33.478 18.476 110.801 1.00 90.07 68 GLY G C 1
ATOM 8168 O O . GLY G 1 78 ? 34.380 18.463 111.643 1.00 89.90 68 GLY G O 1
ATOM 8169 N N . GLN G 1 79 ? 33.682 18.142 109.532 1.00 90.62 69 GLN G N 1
ATOM 8170 C CA . GLN G 1 79 ? 35.001 17.736 109.065 1.00 90.75 69 GLN G CA 1
ATOM 8171 C C . GLN G 1 79 ? 35.928 18.952 109.051 1.00 89.72 69 GLN G C 1
ATOM 8172 O O . GLN G 1 79 ? 35.470 20.090 109.137 1.00 89.79 69 GLN G O 1
ATOM 8178 N N . SER G 1 80 ? 37.229 18.711 108.952 1.00 88.92 70 SER G N 1
ATOM 8179 C CA . SER G 1 80 ? 38.199 19.799 108.931 1.00 88.40 70 SER G CA 1
ATOM 8180 C C . SER G 1 80 ? 38.537 20.187 107.491 1.00 87.31 70 SER G C 1
ATOM 8181 O O . SER G 1 80 ? 39.250 19.467 106.792 1.00 87.38 70 SER G O 1
ATOM 8184 N N . LEU G 1 81 ? 38.014 21.335 107.069 1.00 86.26 71 LEU G N 1
ATOM 8185 C CA . LEU G 1 81 ? 38.200 21.860 105.717 1.00 84.87 71 LEU G CA 1
ATOM 8186 C C . LEU G 1 81 ? 39.627 22.013 105.238 1.00 83.38 71 LEU G C 1
ATOM 8187 O O . LEU G 1 81 ? 40.577 21.530 105.843 1.00 83.27 71 LEU G O 1
ATOM 8192 N N . THR G 1 82 ? 39.739 22.717 104.122 1.00 81.96 72 THR G N 1
ATOM 8193 C CA . THR G 1 82 ? 41.003 23.022 103.481 1.00 81.11 72 THR G CA 1
ATOM 8194 C C . THR G 1 82 ? 40.711 24.278 102.670 1.00 81.90 72 THR G C 1
ATOM 8195 O O . THR G 1 82 ? 39.596 24.471 102.188 1.00 82.29 72 THR G O 1
ATOM 8199 N N . ILE G 1 83 ? 41.702 25.139 102.531 1.00 81.95 73 ILE G N 1
ATOM 8200 C CA . ILE G 1 83 ? 41.504 26.370 101.800 1.00 82.46 73 ILE G CA 1
ATOM 8201 C C . ILE G 1 83 ? 42.568 26.456 100.726 1.00 84.20 73 ILE G C 1
ATOM 8202 O O . ILE G 1 83 ? 43.715 26.083 100.951 1.00 84.48 73 ILE G O 1
ATOM 8207 N N . TYR G 1 84 ? 42.179 26.921 99.545 1.00 86.68 74 TYR G N 1
ATOM 8208 C CA . TYR G 1 84 ? 43.114 27.052 98.439 1.00 88.79 74 TYR G CA 1
ATOM 8209 C C . TYR G 1 84 ? 43.126 28.514 98.009 1.00 90.32 74 TYR G C 1
ATOM 8210 O O . TYR G 1 84 ? 42.076 29.095 97.743 1.00 89.90 74 TYR G O 1
ATOM 8227 N N . ILE G 1 86 ? 45.220 31.932 95.797 1.00 96.15 76 ILE G N 1
ATOM 8228 C CA . ILE G 1 86 ? 46.030 32.319 94.650 1.00 96.89 76 ILE G CA 1
ATOM 8229 C C . ILE G 1 86 ? 46.263 33.829 94.660 1.00 96.76 76 ILE G C 1
ATOM 8230 O O . ILE G 1 86 ? 45.328 34.615 94.845 1.00 96.36 76 ILE G O 1
ATOM 8235 N N . SER G 1 87 ? 47.521 34.222 94.473 1.00 97.07 77 SER G N 1
ATOM 8236 C CA . SER G 1 87 ? 47.908 35.630 94.475 1.00 97.47 77 SER G CA 1
ATOM 8237 C C . SER G 1 87 ? 47.857 36.235 93.080 1.00 98.51 77 SER G C 1
ATOM 8238 O O . SER G 1 87 ? 47.866 35.512 92.078 1.00 98.79 77 SER G O 1
ATOM 8241 N N . PRO G 1 88 ? 47.812 37.577 92.995 1.00 98.88 78 PRO G N 1
ATOM 8242 C CA . PRO G 1 88 ? 47.764 38.264 91.699 1.00 99.27 78 PRO G CA 1
ATOM 8243 C C . PRO G 1 88 ? 48.991 37.980 90.833 1.00 99.25 78 PRO G C 1
ATOM 8244 O O . PRO G 1 88 ? 49.101 38.477 89.710 1.00 99.62 78 PRO G O 1
ATOM 8248 N N . GLU G 1 89 ? 49.912 37.184 91.373 1.00 98.88 79 GLU G N 1
ATOM 8249 C CA . GLU G 1 89 ? 51.121 36.791 90.661 1.00 97.65 79 GLU G CA 1
ATOM 8250 C C . GLU G 1 89 ? 50.967 35.331 90.257 1.00 96.41 79 GLU G C 1
ATOM 8251 O O . GLU G 1 89 ? 51.604 34.870 89.312 1.00 96.05 79 GLU G O 1
ATOM 8257 N N . GLY G 1 90 ? 50.112 34.609 90.980 1.00 95.12 80 GLY G N 1
ATOM 8258 C CA . GLY G 1 90 ? 49.867 33.210 90.672 1.00 93.87 80 GLY G CA 1
ATOM 8259 C C . GLY G 1 90 ? 50.443 32.211 91.658 1.00 93.28 80 GLY G C 1
ATOM 8260 O O . GLY G 1 90 ? 50.721 31.066 91.292 1.00 93.23 80 GLY G O 1
ATOM 8261 N N . GLU G 1 91 ? 50.614 32.637 92.907 1.00 92.51 81 GLU G N 1
ATOM 8262 C CA . GLU G 1 91 ? 51.160 31.781 93.956 1.00 91.63 81 GLU G CA 1
ATOM 8263 C C . GLU G 1 91 ? 50.040 30.969 94.595 1.00 90.39 81 GLU G C 1
ATOM 8264 O O . GLU G 1 91 ? 49.086 31.529 95.133 1.00 89.05 81 GLU G O 1
ATOM 8270 N N . LEU G 1 92 ? 50.161 29.647 94.534 1.00 89.83 82 LEU G N 1
ATOM 8271 C CA . LEU G 1 92 ? 49.142 28.762 95.091 1.00 89.51 82 LEU G CA 1
ATOM 8272 C C . LEU G 1 92 ? 49.481 28.228 96.471 1.00 88.63 82 LEU G C 1
ATOM 8273 O O . LEU G 1 92 ? 50.271 27.293 96.608 1.00 88.52 82 LEU G O 1
ATOM 8278 N N . THR G 1 93 ? 48.867 28.816 97.492 1.00 87.80 83 THR G N 1
ATOM 8279 C CA . THR G 1 93 ? 49.095 28.377 98.861 1.00 86.88 83 THR G CA 1
ATOM 8280 C C . THR G 1 93 ? 47.977 27.436 99.286 1.00 86.42 83 THR G C 1
ATOM 8281 O O . THR G 1 93 ? 47.067 27.144 98.509 1.00 86.17 83 THR G O 1
ATOM 8285 N N . THR G 1 94 ? 48.051 26.963 100.521 1.00 85.54 84 THR G N 1
ATOM 8286 C CA . THR G 1 94 ? 47.044 26.056 101.037 1.00 85.13 84 THR G CA 1
ATOM 8287 C C . THR G 1 94 ? 47.124 26.017 102.554 1.00 84.46 84 THR G C 1
ATOM 8288 O O . THR G 1 94 ? 48.204 26.142 103.126 1.00 85.81 84 THR G O 1
ATOM 8292 N N . ALA G 1 95 ? 45.976 25.859 103.201 1.00 83.11 85 ALA G N 1
ATOM 8293 C CA . ALA G 1 95 ? 45.910 25.832 104.654 1.00 81.05 85 ALA G CA 1
ATOM 8294 C C . ALA G 1 95 ? 44.937 24.769 105.136 1.00 80.41 85 ALA G C 1
ATOM 8295 O O . ALA G 1 95 ? 44.203 24.185 104.344 1.00 80.14 85 ALA G O 1
ATOM 8297 N N . GLN G 1 96 ? 44.927 24.528 106.440 1.00 79.65 86 GLN G N 1
ATOM 8298 C CA . GLN G 1 96 ? 44.049 23.526 107.026 1.00 79.31 86 GLN G CA 1
ATOM 8299 C C . GLN G 1 96 ? 43.313 24.129 108.209 1.00 79.99 86 GLN G C 1
ATOM 8300 O O . GLN G 1 96 ? 43.942 24.647 109.129 1.00 80.16 86 GLN G O 1
ATOM 8306 N N . LEU G 1 97 ? 41.983 24.055 108.182 1.00 80.43 87 LEU G N 1
ATOM 8307 C CA . LEU G 1 97 ? 41.144 24.610 109.244 1.00 80.35 87 LEU G CA 1
ATOM 8308 C C . LEU G 1 97 ? 40.403 23.519 110.000 1.00 81.59 87 LEU G C 1
ATOM 8309 O O . LEU G 1 97 ? 39.546 22.850 109.431 1.00 82.00 87 LEU G O 1
ATOM 8314 N N . GLY G 1 98 ? 40.717 23.343 111.279 1.00 83.08 88 GLY G N 1
ATOM 8315 C CA . GLY G 1 98 ? 40.036 22.315 112.048 1.00 85.27 88 GLY G CA 1
ATOM 8316 C C . GLY G 1 98 ? 40.343 22.278 113.533 1.00 86.72 88 GLY G C 1
ATOM 8317 O O . GLY G 1 98 ? 40.951 23.195 114.083 1.00 86.10 88 GLY G O 1
ATOM 8318 N N . LEU G 1 99 ? 39.909 21.201 114.181 1.00 88.82 89 LEU G N 1
ATOM 8319 C CA . LEU G 1 99 ? 40.127 21.008 115.607 1.00 90.55 89 LEU G CA 1
ATOM 8320 C C . LEU G 1 99 ? 41.299 20.062 115.854 1.00 92.39 89 LEU G C 1
ATOM 8321 O O . LEU G 1 99 ? 41.562 19.692 116.995 1.00 93.21 89 LEU G O 1
ATOM 8326 N N . ASP G 1 100 ? 41.990 19.650 114.792 1.00 94.43 90 ASP G N 1
ATOM 8327 C CA . ASP G 1 100 ? 43.142 18.766 114.957 1.00 96.60 90 ASP G CA 1
ATOM 8328 C C . ASP G 1 100 ? 44.443 19.554 114.907 1.00 97.63 90 ASP G C 1
ATOM 8329 O O . ASP G 1 100 ? 45.012 19.777 113.832 1.00 96.83 90 ASP G O 1
ATOM 8334 N N . LEU G 1 101 ? 44.909 19.964 116.082 1.00 98.73 91 LEU G N 1
ATOM 8335 C CA . LEU G 1 101 ? 46.145 20.724 116.205 1.00 99.18 91 LEU G CA 1
ATOM 8336 C C . LEU G 1 101 ? 47.334 19.829 115.863 1.00 99.36 91 LEU G C 1
ATOM 8337 O O . LEU G 1 101 ? 48.403 20.317 115.500 1.00 99.39 91 LEU G O 1
ATOM 8342 N N . ALA G 1 102 ? 47.137 18.516 115.983 1.00 99.72 92 ALA G N 1
ATOM 8343 C CA . ALA G 1 102 ? 48.187 17.545 115.686 1.00 99.33 92 ALA G CA 1
ATOM 8344 C C . ALA G 1 102 ? 48.804 17.853 114.326 1.00 99.22 92 ALA G C 1
ATOM 8345 O O . ALA G 1 102 ? 50.021 17.987 114.200 1.00 99.08 92 ALA G O 1
ATOM 8347 N N . ALA G 1 103 ? 47.958 17.962 113.307 1.00 98.97 93 ALA G N 1
ATOM 8348 C CA . ALA G 1 103 ? 48.432 18.277 111.966 1.00 98.14 93 ALA G CA 1
ATOM 8349 C C . ALA G 1 103 ? 48.513 19.801 111.828 1.00 97.10 93 ALA G C 1
ATOM 8350 O O . ALA G 1 103 ? 48.479 20.523 112.828 1.00 96.52 93 ALA G O 1
ATOM 8352 N N . GLY G 1 104 ? 48.620 20.290 110.596 1.00 95.56 94 GLY G N 1
ATOM 8353 C CA . GLY G 1 104 ? 48.706 21.724 110.383 1.00 93.14 94 GLY G CA 1
ATOM 8354 C C . GLY G 1 104 ? 47.400 22.459 110.623 1.00 91.26 94 GLY G C 1
ATOM 8355 O O . GLY G 1 104 ? 47.336 23.681 110.478 1.00 91.17 94 GLY G O 1
ATOM 8356 N N . GLU G 1 105 ? 46.361 21.720 111.002 1.00 89.47 95 GLU G N 1
ATOM 8357 C CA . GLU G 1 105 ? 45.041 22.298 111.250 1.00 87.87 95 GLU G CA 1
ATOM 8358 C C . GLU G 1 105 ? 44.962 23.262 112.435 1.00 86.24 95 GLU G C 1
ATOM 8359 O O . GLU G 1 105 ? 45.566 23.042 113.483 1.00 85.91 95 GLU G O 1
ATOM 8365 N N . ARG G 1 106 ? 44.206 24.337 112.246 1.00 84.57 96 ARG G N 1
ATOM 8366 C CA . ARG G 1 106 ? 43.990 25.351 113.276 1.00 82.47 96 ARG G CA 1
ATOM 8367 C C . ARG G 1 106 ? 42.514 25.746 113.215 1.00 79.91 96 ARG G C 1
ATOM 8368 O O . ARG G 1 106 ? 41.941 25.847 112.132 1.00 80.18 96 ARG G O 1
ATOM 8376 N N . PRO G 1 107 ? 41.874 25.955 114.375 1.00 77.23 97 PRO G N 1
ATOM 8377 C CA . PRO G 1 107 ? 40.458 26.336 114.396 1.00 74.84 97 PRO G CA 1
ATOM 8378 C C . PRO G 1 107 ? 40.232 27.684 113.718 1.00 72.64 97 PRO G C 1
ATOM 8379 O O . PRO G 1 107 ? 39.212 27.909 113.074 1.00 72.17 97 PRO G O 1
ATOM 8383 N N . GLN G 1 108 ? 41.201 28.574 113.864 1.00 69.55 98 GLN G N 1
ATOM 8384 C CA . GLN G 1 108 ? 41.112 29.891 113.278 1.00 67.20 98 GLN G CA 1
ATOM 8385 C C . GLN G 1 108 ? 42.126 30.079 112.175 1.00 67.77 98 GLN G C 1
ATOM 8386 O O . GLN G 1 108 ? 43.212 29.507 112.210 1.00 68.65 98 GLN G O 1
ATOM 8392 N N . PHE G 1 109 ? 41.774 30.894 111.193 1.00 68.05 99 PHE G N 1
ATOM 8393 C CA . PHE G 1 109 ? 42.681 31.171 110.093 1.00 69.40 99 PHE G CA 1
ATOM 8394 C C . PHE G 1 109 ? 42.270 32.489 109.494 1.00 69.26 99 PHE G C 1
ATOM 8395 O O . PHE G 1 109 ? 41.164 32.964 109.732 1.00 70.33 99 PHE G O 1
ATOM 8403 N N . LEU G 1 110 ? 43.161 33.094 108.729 1.00 68.49 100 LEU G N 1
ATOM 8404 C CA . LEU G 1 110 ? 42.827 34.346 108.094 1.00 69.40 100 LEU G CA 1
ATOM 8405 C C . LEU G 1 110 ? 43.241 34.304 106.641 1.00 71.24 100 LEU G C 1
ATOM 8406 O O . LEU G 1 110 ? 44.311 33.801 106.293 1.00 71.28 100 LEU G O 1
ATOM 8411 N N . VAL G 1 111 ? 42.356 34.812 105.794 1.00 73.47 101 VAL G N 1
ATOM 8412 C CA . VAL G 1 111 ? 42.599 34.869 104.366 1.00 74.98 101 VAL G CA 1
ATOM 8413 C C . VAL G 1 111 ? 42.592 36.350 103.982 1.00 74.65 101 VAL G C 1
ATOM 8414 O O . VAL G 1 111 ? 41.592 37.057 104.150 1.00 73.56 101 VAL G O 1
ATOM 8418 N N . PRO G 1 112 ? 43.728 36.835 103.467 1.00 74.71 102 PRO G N 1
ATOM 8419 C CA . PRO G 1 112 ? 43.932 38.224 103.052 1.00 75.56 102 PRO G CA 1
ATOM 8420 C C . PRO G 1 112 ? 43.035 38.733 101.937 1.00 75.81 102 PRO G C 1
ATOM 8421 O O . PRO G 1 112 ? 42.563 37.964 101.099 1.00 76.26 102 PRO G O 1
ATOM 8425 N N . LYS G 1 113 ? 42.813 40.043 101.935 1.00 75.29 103 LYS G N 1
ATOM 8426 C CA . LYS G 1 113 ? 42.004 40.677 100.909 1.00 75.20 103 LYS G CA 1
ATOM 8427 C C . LYS G 1 113 ? 42.831 40.713 99.629 1.00 74.81 103 LYS G C 1
ATOM 8428 O O . LYS G 1 113 ? 44.054 40.857 99.680 1.00 73.77 103 LYS G O 1
ATOM 8434 N N . GLY G 1 114 ? 42.157 40.575 98.489 1.00 75.08 104 GLY G N 1
ATOM 8435 C CA . GLY G 1 114 ? 42.842 40.580 97.207 1.00 75.58 104 GLY G CA 1
ATOM 8436 C C . GLY G 1 114 ? 43.150 39.161 96.779 1.00 76.36 104 GLY G C 1
ATOM 8437 O O . GLY G 1 114 ? 43.444 38.884 95.620 1.00 76.30 104 GLY G O 1
ATOM 8438 N N . CYS G 1 115 ? 43.079 38.253 97.740 1.00 77.64 105 CYS G N 1
ATOM 8439 C CA . CYS G 1 115 ? 43.343 36.847 97.495 1.00 78.58 105 CYS G CA 1
ATOM 8440 C C . CYS G 1 115 ? 42.104 36.178 96.924 1.00 79.98 105 CYS G C 1
ATOM 8441 O O . CYS G 1 115 ? 41.005 36.315 97.470 1.00 79.89 105 CYS G O 1
ATOM 8444 N N . ILE G 1 116 ? 42.282 35.468 95.815 1.00 80.66 106 ILE G N 1
ATOM 8445 C CA . ILE G 1 116 ? 41.177 34.741 95.206 1.00 81.07 106 ILE G CA 1
ATOM 8446 C C . ILE G 1 116 ? 41.325 33.302 95.712 1.00 80.98 106 ILE G C 1
ATOM 8447 O O . ILE G 1 116 ? 42.223 32.567 95.288 1.00 80.77 106 ILE G O 1
ATOM 8452 N N . PHE G 1 117 ? 40.446 32.915 96.636 1.00 79.72 107 PHE G N 1
ATOM 8453 C CA . PHE G 1 117 ? 40.502 31.593 97.249 1.00 78.29 107 PHE G CA 1
ATOM 8454 C C . PHE G 1 117 ? 39.261 30.724 97.089 1.00 80.28 107 PHE G C 1
ATOM 8455 O O . PHE G 1 117 ? 38.220 31.171 96.606 1.00 80.64 107 PHE G O 1
ATOM 8463 N N . GLY G 1 118 ? 39.396 29.474 97.524 1.00 82.07 108 GLY G N 1
ATOM 8464 C CA . GLY G 1 118 ? 38.310 28.515 97.463 1.00 84.20 108 GLY G CA 1
ATOM 8465 C C . GLY G 1 118 ? 38.308 27.729 98.758 1.00 86.57 108 GLY G C 1
ATOM 8466 O O . GLY G 1 118 ? 38.865 28.187 99.753 1.00 87.04 108 GLY G O 1
ATOM 8467 N N . SER G 1 119 ? 37.697 26.550 98.762 1.00 88.43 109 SER G N 1
ATOM 8468 C CA . SER G 1 119 ? 37.652 25.733 99.969 1.00 90.34 109 SER G CA 1
ATOM 8469 C C . SER G 1 119 ? 36.919 24.426 99.713 1.00 91.84 109 SER G C 1
ATOM 8470 O O . SER G 1 119 ? 35.991 24.377 98.907 1.00 91.88 109 SER G O 1
ATOM 8473 N N . ALA G 1 120 ? 37.328 23.368 100.406 1.00 94.00 110 ALA G N 1
ATOM 8474 C CA . ALA G 1 120 ? 36.694 22.067 100.228 1.00 96.66 110 ALA G CA 1
ATOM 8475 C C . ALA G 1 120 ? 37.173 21.038 101.248 1.00 97.93 110 ALA G C 1
ATOM 8476 O O . ALA G 1 120 ? 38.364 20.748 101.331 1.00 98.18 110 ALA G O 1
ATOM 8486 N N . ASN G 1 122 ? 38.264 17.747 103.220 1.00 104.69 112 ASN G N 1
ATOM 8487 C CA . ASN G 1 122 ? 39.156 16.698 102.732 1.00 105.48 112 ASN G CA 1
ATOM 8488 C C . ASN G 1 122 ? 38.474 15.339 102.763 1.00 105.88 112 ASN G C 1
ATOM 8489 O O . ASN G 1 122 ? 38.936 14.392 102.126 1.00 106.09 112 ASN G O 1
ATOM 8494 N N . GLN G 1 123 ? 37.376 15.254 103.507 1.00 106.68 113 GLN G N 1
ATOM 8495 C CA . GLN G 1 123 ? 36.633 14.006 103.664 1.00 107.13 113 GLN G CA 1
ATOM 8496 C C . GLN G 1 123 ? 35.159 14.165 103.255 1.00 107.63 113 GLN G C 1
ATOM 8497 O O . GLN G 1 123 ? 34.847 14.865 102.287 1.00 107.67 113 GLN G O 1
ATOM 8503 N N . ASP G 1 124 ? 34.262 13.500 103.979 1.00 108.01 114 ASP G N 1
ATOM 8504 C CA . ASP G 1 124 ? 32.825 13.580 103.711 1.00 108.36 114 ASP G CA 1
ATOM 8505 C C . ASP G 1 124 ? 32.133 14.263 104.898 1.00 108.29 114 ASP G C 1
ATOM 8506 O O . ASP G 1 124 ? 32.656 15.237 105.446 1.00 108.98 114 ASP G O 1
ATOM 8511 N N . GLY G 1 125 ? 30.969 13.751 105.295 1.00 107.52 115 GLY G N 1
ATOM 8512 C CA . GLY G 1 125 ? 30.234 14.333 106.409 1.00 106.35 115 GLY G CA 1
ATOM 8513 C C . GLY G 1 125 ? 29.758 15.741 106.093 1.00 105.80 115 GLY G C 1
ATOM 8514 O O . GLY G 1 125 ? 28.850 15.931 105.282 1.00 106.22 115 GLY G O 1
ATOM 8515 N N . PHE G 1 126 ? 30.365 16.729 106.743 1.00 104.78 116 PHE G N 1
ATOM 8516 C CA . PHE G 1 126 ? 30.028 18.133 106.518 1.00 103.35 116 PHE G CA 1
ATOM 8517 C C . PHE G 1 126 ? 31.038 19.028 107.226 1.00 102.58 116 PHE G C 1
ATOM 8518 O O . PHE G 1 126 ? 32.079 18.554 107.684 1.00 102.35 116 PHE G O 1
ATOM 8526 N N . SER G 1 127 ? 30.726 20.320 107.312 1.00 101.23 117 SER G N 1
ATOM 8527 C CA . SER G 1 127 ? 31.604 21.294 107.963 1.00 99.23 117 SER G CA 1
ATOM 8528 C C . SER G 1 127 ? 30.878 22.622 108.177 1.00 97.53 117 SER G C 1
ATOM 8529 O O . SER G 1 127 ? 30.111 23.066 107.320 1.00 98.08 117 SER G O 1
ATOM 8532 N N . LEU G 1 128 ? 31.119 23.247 109.326 1.00 94.95 118 LEU G N 1
ATOM 8533 C CA . LEU G 1 128 ? 30.501 24.527 109.637 1.00 92.70 118 LEU G CA 1
ATOM 8534 C C . LEU G 1 128 ? 31.562 25.539 110.070 1.00 91.56 118 LEU G C 1
ATOM 8535 O O . LEU G 1 128 ? 32.429 25.245 110.894 1.00 92.08 118 LEU G O 1
ATOM 8540 N N . VAL G 1 129 ? 31.479 26.738 109.508 1.00 89.30 119 VAL G N 1
ATOM 8541 C CA . VAL G 1 129 ? 32.429 27.801 109.795 1.00 85.99 119 VAL G CA 1
ATOM 8542 C C . VAL G 1 129 ? 31.682 29.116 109.983 1.00 83.78 119 VAL G C 1
ATOM 8543 O O . VAL G 1 129 ? 30.582 29.281 109.473 1.00 84.16 119 VAL G O 1
ATOM 8547 N N . GLY G 1 130 ? 32.271 30.044 110.727 1.00 81.68 120 GLY G N 1
ATOM 8548 C CA . GLY G 1 130 ? 31.632 31.329 110.946 1.00 79.04 120 GLY G CA 1
ATOM 8549 C C . GLY G 1 130 ? 32.528 32.455 110.472 1.00 77.61 120 GLY G C 1
ATOM 8550 O O . GLY G 1 130 ? 33.322 32.982 111.239 1.00 77.66 120 GLY G O 1
ATOM 8551 N N . CYS G 1 131 ? 32.393 32.836 109.208 1.00 76.26 121 CYS G N 1
ATOM 8552 C CA . CYS G 1 131 ? 33.219 33.889 108.639 1.00 75.64 121 CYS G CA 1
ATOM 8553 C C . CYS G 1 131 ? 32.818 35.320 108.986 1.00 77.16 121 CYS G C 1
ATOM 8554 O O . CYS G 1 131 ? 31.636 35.672 109.013 1.00 77.28 121 CYS G O 1
ATOM 8565 N N . VAL G 1 133 ? 34.161 39.309 107.974 1.00 77.83 123 VAL G N 1
ATOM 8566 C CA . VAL G 1 133 ? 35.047 40.048 107.088 1.00 77.75 123 VAL G CA 1
ATOM 8567 C C . VAL G 1 133 ? 35.356 41.497 107.466 1.00 78.00 123 VAL G C 1
ATOM 8568 O O . VAL G 1 133 ? 34.494 42.222 107.964 1.00 75.25 123 VAL G O 1
ATOM 8572 N N . SER G 1 134 ? 36.608 41.882 107.200 1.00 80.02 124 SER G N 1
ATOM 8573 C CA . SER G 1 134 ? 37.166 43.209 107.469 1.00 82.92 124 SER G CA 1
ATOM 8574 C C . SER G 1 134 ? 36.070 44.251 107.682 1.00 84.75 124 SER G C 1
ATOM 8575 O O . SER G 1 134 ? 35.465 44.289 108.758 1.00 85.10 124 SER G O 1
ATOM 8578 N N . PRO G 1 135 ? 35.829 45.149 106.703 1.00 85.52 125 PRO G N 1
ATOM 8579 C CA . PRO G 1 135 ? 34.732 46.030 107.104 1.00 85.97 125 PRO G CA 1
ATOM 8580 C C . PRO G 1 135 ? 33.410 45.286 106.826 1.00 86.06 125 PRO G C 1
ATOM 8581 O O . PRO G 1 135 ? 33.408 44.206 106.223 1.00 84.76 125 PRO G O 1
ATOM 8585 N N . GLY G 1 136 ? 32.298 45.862 107.273 1.00 86.54 126 GLY G N 1
ATOM 8586 C CA . GLY G 1 136 ? 31.002 45.240 107.065 1.00 86.40 126 GLY G CA 1
ATOM 8587 C C . GLY G 1 136 ? 30.707 44.881 105.618 1.00 86.67 126 GLY G C 1
ATOM 8588 O O . GLY G 1 136 ? 30.413 45.758 104.797 1.00 87.09 126 GLY G O 1
ATOM 8589 N N . PHE G 1 137 ? 30.774 43.586 105.313 1.00 85.42 127 PHE G N 1
ATOM 8590 C CA . PHE G 1 137 ? 30.530 43.082 103.966 1.00 84.00 127 PHE G CA 1
ATOM 8591 C C . PHE G 1 137 ? 29.294 43.644 103.286 1.00 83.85 127 PHE G C 1
ATOM 8592 O O . PHE G 1 137 ? 28.299 43.973 103.935 1.00 83.73 127 PHE G O 1
ATOM 8600 N N . THR G 1 138 ? 29.387 43.729 101.962 1.00 83.30 128 THR G N 1
ATOM 8601 C CA . THR G 1 138 ? 28.332 44.217 101.082 1.00 82.82 128 THR G CA 1
ATOM 8602 C C . THR G 1 138 ? 28.687 43.535 99.774 1.00 81.79 128 THR G C 1
ATOM 8603 O O . THR G 1 138 ? 29.867 43.363 99.482 1.00 81.20 128 THR G O 1
ATOM 8607 N N . PHE G 1 139 ? 27.689 43.149 98.989 1.00 81.61 129 PHE G N 1
ATOM 8608 C CA . PHE G 1 139 ? 27.962 42.448 97.740 1.00 82.58 129 PHE G CA 1
ATOM 8609 C C . PHE G 1 139 ? 28.738 43.180 96.643 1.00 83.58 129 PHE G C 1
ATOM 8610 O O . PHE G 1 139 ? 29.102 42.569 95.634 1.00 83.28 129 PHE G O 1
ATOM 8618 N N . ASP G 1 140 ? 28.998 44.471 96.832 1.00 85.10 130 ASP G N 1
ATOM 8619 C CA . ASP G 1 140 ? 29.778 45.230 95.860 1.00 86.50 130 ASP G CA 1
ATOM 8620 C C . ASP G 1 140 ? 31.187 44.652 95.922 1.00 87.72 130 ASP G C 1
ATOM 8621 O O . ASP G 1 140 ? 31.935 44.696 94.946 1.00 88.45 130 ASP G O 1
ATOM 8626 N N . ASP G 1 141 ? 31.536 44.110 97.089 1.00 88.32 131 ASP G N 1
ATOM 8627 C CA . ASP G 1 141 ? 32.858 43.539 97.322 1.00 88.20 131 ASP G CA 1
ATOM 8628 C C . ASP G 1 141 ? 33.068 42.168 96.705 1.00 88.57 131 ASP G C 1
ATOM 8629 O O . ASP G 1 141 ? 34.095 41.913 96.077 1.00 88.13 131 ASP G O 1
ATOM 8634 N N . PHE G 1 142 ? 32.103 41.278 96.891 1.00 89.50 132 PHE G N 1
ATOM 8635 C CA . PHE G 1 142 ? 32.225 39.934 96.349 1.00 91.09 132 PHE G CA 1
ATOM 8636 C C . PHE G 1 142 ? 32.610 39.967 94.867 1.00 92.24 132 PHE G C 1
ATOM 8637 O O . PHE G 1 142 ? 32.357 40.950 94.168 1.00 92.22 132 PHE G O 1
ATOM 8645 N N . GLU G 1 143 ? 33.233 38.889 94.401 1.00 93.33 133 GLU G N 1
ATOM 8646 C CA . GLU G 1 143 ? 33.649 38.776 93.011 1.00 94.80 133 GLU G CA 1
ATOM 8647 C C . GLU G 1 143 ? 34.016 37.331 92.667 1.00 95.33 133 GLU G C 1
ATOM 8648 O O . GLU G 1 143 ? 35.129 36.876 92.940 1.00 95.06 133 GLU G O 1
ATOM 8654 N N . LEU G 1 144 ? 33.062 36.615 92.075 1.00 95.91 134 LEU G N 1
ATOM 8655 C CA . LEU G 1 144 ? 33.257 35.223 91.669 1.00 96.31 134 LEU G CA 1
ATOM 8656 C C . LEU G 1 144 ? 33.782 35.212 90.234 1.00 96.68 134 LEU G C 1
ATOM 8657 O O . LEU G 1 144 ? 33.541 36.155 89.477 1.00 97.18 134 LEU G O 1
ATOM 8662 N N . PHE G 1 145 ? 34.491 34.152 89.855 1.00 96.65 135 PHE G N 1
ATOM 8663 C CA . PHE G 1 145 ? 35.042 34.076 88.506 1.00 96.80 135 PHE G CA 1
ATOM 8664 C C . PHE G 1 145 ? 34.635 32.829 87.723 1.00 97.59 135 PHE G C 1
ATOM 8665 O O . PHE G 1 145 ? 34.188 31.837 88.304 1.00 97.40 135 PHE G O 1
ATOM 8673 N N . SER G 1 146 ? 34.800 32.900 86.400 1.00 98.43 136 SER G N 1
ATOM 8674 C CA . SER G 1 146 ? 34.467 31.805 85.481 1.00 99.16 136 SER G CA 1
ATOM 8675 C C . SER G 1 146 ? 35.565 30.732 85.445 1.00 99.26 136 SER G C 1
ATOM 8676 O O . SER G 1 146 ? 36.741 31.038 85.233 1.00 98.92 136 SER G O 1
ATOM 8679 N N . GLN G 1 147 ? 35.172 29.474 85.634 1.00 99.11 137 GLN G N 1
ATOM 8680 C CA . GLN G 1 147 ? 36.119 28.362 85.656 1.00 99.35 137 GLN G CA 1
ATOM 8681 C C . GLN G 1 147 ? 37.083 28.389 84.483 1.00 99.82 137 GLN G C 1
ATOM 8682 O O . GLN G 1 147 ? 38.233 27.978 84.602 1.00 99.83 137 GLN G O 1
ATOM 8688 N N . GLU G 1 148 ? 36.617 28.875 83.344 1.00 101.34 138 GLU G N 1
ATOM 8689 C CA . GLU G 1 148 ? 37.477 28.944 82.177 1.00 103.31 138 GLU G CA 1
ATOM 8690 C C . GLU G 1 148 ? 38.484 30.066 82.394 1.00 104.09 138 GLU G C 1
ATOM 8691 O O . GLU G 1 148 ? 39.692 29.860 82.275 1.00 103.40 138 GLU G O 1
ATOM 8697 N N . ALA G 1 149 ? 37.972 31.247 82.735 1.00 105.52 139 ALA G N 1
ATOM 8698 C CA . ALA G 1 149 ? 38.806 32.420 82.984 1.00 107.11 139 ALA G CA 1
ATOM 8699 C C . ALA G 1 149 ? 39.905 32.108 84.002 1.00 107.98 139 ALA G C 1
ATOM 8700 O O . ALA G 1 149 ? 41.068 32.465 83.809 1.00 107.16 139 ALA G O 1
ATOM 8702 N N . LEU G 1 150 ? 39.525 31.440 85.087 1.00 109.63 140 LEU G N 1
ATOM 8703 C CA . LEU G 1 150 ? 40.472 31.072 86.131 1.00 110.96 140 LEU G CA 1
ATOM 8704 C C . LEU G 1 150 ? 41.472 30.046 85.618 1.00 112.12 140 LEU G C 1
ATOM 8705 O O . LEU G 1 150 ? 42.455 29.746 86.292 1.00 112.67 140 LEU G O 1
ATOM 8710 N N . LEU G 1 151 ? 41.212 29.500 84.432 1.00 113.33 141 LEU G N 1
ATOM 8711 C CA . LEU G 1 151 ? 42.111 28.518 83.834 1.00 113.86 141 LEU G CA 1
ATOM 8712 C C . LEU G 1 151 ? 42.961 29.237 82.794 1.00 114.43 141 LEU G C 1
ATOM 8713 O O . LEU G 1 151 ? 44.026 28.757 82.399 1.00 114.17 141 LEU G O 1
ATOM 8718 N N . ALA G 1 152 ? 42.468 30.392 82.350 1.00 115.14 142 ALA G N 1
ATOM 8719 C CA . ALA G 1 152 ? 43.179 31.216 81.380 1.00 115.64 142 ALA G CA 1
ATOM 8720 C C . ALA G 1 152 ? 44.307 31.870 82.169 1.00 116.12 142 ALA G C 1
ATOM 8721 O O . ALA G 1 152 ? 45.489 31.679 81.872 1.00 115.95 142 ALA G O 1
ATOM 8731 N N . TYR G 1 154 ? 46.595 32.001 85.229 1.00 114.71 144 TYR G N 1
ATOM 8732 C CA . TYR G 1 154 ? 47.108 30.950 86.121 1.00 113.16 144 TYR G CA 1
ATOM 8733 C C . TYR G 1 154 ? 46.607 29.544 85.730 1.00 110.91 144 TYR G C 1
ATOM 8734 O O . TYR G 1 154 ? 45.957 28.873 86.535 1.00 109.65 144 TYR G O 1
ATOM 8743 N N . PRO G 1 155 ? 46.933 29.072 84.508 1.00 109.14 145 PRO G N 1
ATOM 8744 C CA . PRO G 1 155 ? 46.534 27.758 83.973 1.00 107.72 145 PRO G CA 1
ATOM 8745 C C . PRO G 1 155 ? 47.030 26.463 84.651 1.00 106.73 145 PRO G C 1
ATOM 8746 O O . PRO G 1 155 ? 46.227 25.587 84.975 1.00 106.88 145 PRO G O 1
ATOM 8750 N N . GLN G 1 156 ? 48.340 26.340 84.845 1.00 105.27 146 GLN G N 1
ATOM 8751 C CA . GLN G 1 156 ? 48.959 25.155 85.459 1.00 103.40 146 GLN G CA 1
ATOM 8752 C C . GLN G 1 156 ? 48.180 24.391 86.543 1.00 103.55 146 GLN G C 1
ATOM 8753 O O . GLN G 1 156 ? 47.962 23.184 86.426 1.00 102.46 146 GLN G O 1
ATOM 8759 N N . HIS G 1 157 ? 47.787 25.099 87.597 1.00 104.26 147 HIS G N 1
ATOM 8760 C CA . HIS G 1 157 ? 47.067 24.528 88.739 1.00 105.16 147 HIS G CA 1
ATOM 8761 C C . HIS G 1 157 ? 45.919 23.558 88.424 1.00 105.66 147 HIS G C 1
ATOM 8762 O O . HIS G 1 157 ? 45.527 22.754 89.269 1.00 105.24 147 HIS G O 1
ATOM 8769 N N . LYS G 1 158 ? 45.389 23.647 87.209 1.00 106.56 148 LYS G N 1
ATOM 8770 C CA . LYS G 1 158 ? 44.312 22.782 86.710 1.00 106.61 148 LYS G CA 1
ATOM 8771 C C . LYS G 1 158 ? 43.467 21.967 87.710 1.00 106.40 148 LYS G C 1
ATOM 8772 O O . LYS G 1 158 ? 42.385 22.401 88.114 1.00 105.91 148 LYS G O 1
ATOM 8778 N N . ALA G 1 159 ? 43.967 20.788 88.087 1.00 106.37 149 ALA G N 1
ATOM 8779 C CA . ALA G 1 159 ? 43.279 19.855 88.993 1.00 106.48 149 ALA G CA 1
ATOM 8780 C C . ALA G 1 159 ? 42.463 20.447 90.139 1.00 106.96 149 ALA G C 1
ATOM 8781 O O . ALA G 1 159 ? 41.602 19.769 90.701 1.00 105.95 149 ALA G O 1
ATOM 8783 N N . VAL G 1 160 ? 42.735 21.697 90.494 1.00 108.19 150 VAL G N 1
ATOM 8784 C CA . VAL G 1 160 ? 42.008 22.349 91.576 1.00 109.15 150 VAL G CA 1
ATOM 8785 C C . VAL G 1 160 ? 41.009 23.349 91.008 1.00 109.29 150 VAL G C 1
ATOM 8786 O O . VAL G 1 160 ? 39.872 23.443 91.475 1.00 109.17 150 VAL G O 1
ATOM 8790 N N . VAL G 1 161 ? 41.439 24.086 89.989 1.00 109.70 151 VAL G N 1
ATOM 8791 C CA . VAL G 1 161 ? 40.585 25.081 89.360 1.00 110.29 151 VAL G CA 1
ATOM 8792 C C . VAL G 1 161 ? 39.329 24.402 88.813 1.00 111.32 151 VAL G C 1
ATOM 8793 O O . VAL G 1 161 ? 38.313 25.054 88.570 1.00 111.29 151 VAL G O 1
ATOM 8797 N N . GLN G 1 162 ? 39.405 23.086 88.631 1.00 112.37 152 GLN G N 1
ATOM 8798 C CA . GLN G 1 162 ? 38.275 22.309 88.127 1.00 112.99 152 GLN G CA 1
ATOM 8799 C C . GLN G 1 162 ? 37.553 21.655 89.292 1.00 113.12 152 GLN G C 1
ATOM 8800 O O . GLN G 1 162 ? 36.324 21.575 89.307 1.00 113.49 152 GLN G O 1
ATOM 8806 N N . LYS G 1 163 ? 38.331 21.186 90.262 1.00 112.89 153 LYS G N 1
ATOM 8807 C CA . LYS G 1 163 ? 37.781 20.527 91.438 1.00 112.88 153 LYS G CA 1
ATOM 8808 C C . LYS G 1 163 ? 37.200 21.566 92.395 1.00 112.69 153 LYS G C 1
ATOM 8809 O O . LYS G 1 163 ? 36.711 21.231 93.474 1.00 112.40 153 LYS G O 1
ATOM 8815 N N . LEU G 1 164 ? 37.265 22.831 91.993 1.00 112.86 154 LEU G N 1
ATOM 8816 C CA . LEU G 1 164 ? 36.727 23.920 92.799 1.00 113.31 154 LEU G CA 1
ATOM 8817 C C . LEU G 1 164 ? 36.092 24.977 91.909 1.00 113.69 154 LEU G C 1
ATOM 8818 O O . LEU G 1 164 ? 36.056 26.157 92.255 1.00 112.57 154 LEU G O 1
ATOM 8823 N N . SER G 1 165 ? 35.595 24.543 90.757 1.00 115.48 155 SER G N 1
ATOM 8824 C CA . SER G 1 165 ? 34.946 25.447 89.818 1.00 117.67 155 SER G CA 1
ATOM 8825 C C . SER G 1 165 ? 34.438 24.723 88.570 1.00 118.95 155 SER G C 1
ATOM 8826 O O . SER G 1 165 ? 35.087 23.808 88.053 1.00 118.40 155 SER G O 1
ATOM 8829 N N . ARG G 1 166 ? 33.262 25.137 88.107 1.00 120.72 156 ARG G N 1
ATOM 8830 C CA . ARG G 1 166 ? 32.640 24.575 86.913 1.00 122.31 156 ARG G CA 1
ATOM 8831 C C . ARG G 1 166 ? 32.405 25.741 85.950 1.00 123.95 156 ARG G C 1
ATOM 8832 O O . ARG G 1 166 ? 32.272 26.891 86.381 1.00 124.35 156 ARG G O 1
ATOM 8840 N N . PRO G 1 167 ? 32.355 25.466 84.635 1.00 125.08 157 PRO G N 1
ATOM 8841 C CA . PRO G 1 167 ? 32.133 26.538 83.656 1.00 125.80 157 PRO G CA 1
ATOM 8842 C C . PRO G 1 167 ? 30.654 26.913 83.515 1.00 126.74 157 PRO G C 1
ATOM 8843 O O . PRO G 1 167 ? 29.778 26.045 83.555 1.00 127.29 157 PRO G O 1
ATOM 8847 N N . GLU G 1 168 ? 30.388 28.209 83.358 1.00 127.35 158 GLU G N 1
ATOM 8848 C CA . GLU G 1 168 ? 29.024 28.721 83.206 1.00 127.56 158 GLU G CA 1
ATOM 8849 C C . GLU G 1 168 ? 28.091 28.357 84.366 1.00 127.52 158 GLU G C 1
ATOM 8850 O O . GLU G 1 168 ? 28.547 27.693 85.322 1.00 127.33 158 GLU G O 1
ATOM 8864 N N . GLN H 1 12 ? -15.236 48.435 128.869 1.00 119.15 2 GLN H N 1
ATOM 8865 C CA . GLN H 1 12 ? -15.068 47.521 129.989 1.00 115.01 2 GLN H CA 1
ATOM 8866 C C . GLN H 1 12 ? -14.472 46.174 129.599 1.00 111.94 2 GLN H C 1
ATOM 8867 O O . GLN H 1 12 ? -15.002 45.468 128.746 1.00 110.61 2 GLN H O 1
ATOM 8873 N N . ASN H 1 13 ? -13.355 45.844 130.245 1.00 109.06 3 ASN H N 1
ATOM 8874 C CA . ASN H 1 13 ? -12.629 44.593 130.031 1.00 105.64 3 ASN H CA 1
ATOM 8875 C C . ASN H 1 13 ? -13.204 43.529 130.963 1.00 102.28 3 ASN H C 1
ATOM 8876 O O . ASN H 1 13 ? -14.202 43.759 131.645 1.00 101.91 3 ASN H O 1
ATOM 8881 N N . ALA H 1 14 ? -12.576 42.361 130.988 1.00 97.92 4 ALA H N 1
ATOM 8882 C CA . ALA H 1 14 ? -13.023 41.295 131.867 1.00 93.96 4 ALA H CA 1
ATOM 8883 C C . ALA H 1 14 ? -12.597 41.680 133.285 1.00 91.03 4 ALA H C 1
ATOM 8884 O O . ALA H 1 14 ? -13.326 41.481 134.257 1.00 90.62 4 ALA H O 1
ATOM 8886 N N . ASP H 1 15 ? -11.405 42.257 133.376 1.00 87.00 5 ASP H N 1
ATOM 8887 C CA . ASP H 1 15 ? -10.828 42.685 134.639 1.00 82.63 5 ASP H CA 1
ATOM 8888 C C . ASP H 1 15 ? -11.720 43.659 135.404 1.00 79.36 5 ASP H C 1
ATOM 8889 O O . ASP H 1 15 ? -11.701 43.689 136.635 1.00 79.56 5 ASP H O 1
ATOM 8894 N N . ASP H 1 16 ? -12.500 44.454 134.679 1.00 75.05 6 ASP H N 1
ATOM 8895 C CA . ASP H 1 16 ? -13.377 45.430 135.314 1.00 70.85 6 ASP H CA 1
ATOM 8896 C C . ASP H 1 16 ? -14.557 44.751 135.983 1.00 67.85 6 ASP H C 1
ATOM 8897 O O . ASP H 1 16 ? -14.973 45.145 137.074 1.00 66.52 6 ASP H O 1
ATOM 8902 N N . PHE H 1 17 ? -15.090 43.728 135.318 1.00 65.20 7 PHE H N 1
ATOM 8903 C CA . PHE H 1 17 ? -16.235 42.975 135.826 1.00 62.00 7 PHE H CA 1
ATOM 8904 C C . PHE H 1 17 ? -15.911 42.093 137.029 1.00 61.05 7 PHE H C 1
ATOM 8905 O O . PHE H 1 17 ? -16.676 42.060 138.002 1.00 59.28 7 PHE H O 1
ATOM 8913 N N . ILE H 1 18 ? -14.790 41.375 136.961 1.00 59.66 8 ILE H N 1
ATOM 8914 C CA . ILE H 1 18 ? -14.391 40.511 138.059 1.00 59.61 8 ILE H CA 1
ATOM 8915 C C . ILE H 1 18 ? -14.177 41.393 139.278 1.00 58.98 8 ILE H C 1
ATOM 8916 O O . ILE H 1 18 ? -14.640 41.081 140.375 1.00 59.43 8 ILE H O 1
ATOM 8921 N N . LYS H 1 19 ? -13.492 42.511 139.064 1.00 57.93 9 LYS H N 1
ATOM 8922 C CA . LYS H 1 19 ? -13.183 43.456 140.127 1.00 57.76 9 LYS H CA 1
ATOM 8923 C C . LYS H 1 19 ? -14.420 44.065 140.771 1.00 57.78 9 LYS H C 1
ATOM 8924 O O . LYS H 1 19 ? -14.680 43.862 141.954 1.00 58.52 9 LYS H O 1
ATOM 8930 N N . PHE H 1 20 ? -15.192 44.809 139.995 1.00 57.46 10 PHE H N 1
ATOM 8931 C CA . PHE H 1 20 ? -16.384 45.442 140.534 1.00 57.10 10 PHE H CA 1
ATOM 8932 C C . PHE H 1 20 ? -17.437 44.473 141.051 1.00 55.60 10 PHE H C 1
ATOM 8933 O O . PHE H 1 20 ? -18.122 44.756 142.034 1.00 54.86 10 PHE H O 1
ATOM 8941 N N . LEU H 1 21 ? -17.570 43.329 140.393 1.00 54.83 11 LEU H N 1
ATOM 8942 C CA . LEU H 1 21 ? -18.555 42.340 140.814 1.00 53.51 11 LEU H CA 1
ATOM 8943 C C . LEU H 1 21 ? -18.020 41.420 141.911 1.00 53.14 11 LEU H C 1
ATOM 8944 O O . LEU H 1 21 ? -18.798 40.744 142.591 1.00 52.10 11 LEU H O 1
ATOM 8949 N N . GLU H 1 22 ? -16.696 41.407 142.078 1.00 51.98 12 GLU H N 1
ATOM 8950 C CA . GLU H 1 22 ? -16.044 40.586 143.100 1.00 51.15 12 GLU H CA 1
ATOM 8951 C C . GLU H 1 22 ? -16.186 39.094 142.765 1.00 48.92 12 GLU H C 1
ATOM 8952 O O . GLU H 1 22 ? -16.523 38.267 143.623 1.00 48.50 12 GLU H O 1
ATOM 8958 N N . LEU H 1 23 ? -15.914 38.753 141.515 1.00 45.10 13 LEU H N 1
ATOM 8959 C CA . LEU H 1 23 ? -16.032 37.382 141.072 1.00 41.50 13 LEU H CA 1
ATOM 8960 C C . LEU H 1 23 ? -14.870 36.497 141.519 1.00 42.02 13 LEU H C 1
ATOM 8961 O O . LEU H 1 23 ? -13.700 36.857 141.367 1.00 42.25 13 LEU H O 1
ATOM 8966 N N . GLU H 1 24 ? -15.211 35.336 142.079 1.00 40.71 14 GLU H N 1
ATOM 8967 C CA . GLU H 1 24 ? -14.239 34.338 142.521 1.00 36.95 14 GLU H CA 1
ATOM 8968 C C . GLU H 1 24 ? -13.984 33.431 141.310 1.00 37.81 14 GLU H C 1
ATOM 8969 O O . GLU H 1 24 ? -14.762 33.440 140.353 1.00 39.06 14 GLU H O 1
ATOM 8975 N N . GLN H 1 25 ? -12.901 32.662 141.342 1.00 37.62 15 GLN H N 1
ATOM 8976 C CA . GLN H 1 25 ? -12.630 31.695 140.285 1.00 37.66 15 GLN H CA 1
ATOM 8977 C C . GLN H 1 25 ? -13.661 30.599 140.535 1.00 38.99 15 GLN H C 1
ATOM 8978 O O . GLN H 1 25 ? -14.122 30.423 141.669 1.00 40.30 15 GLN H O 1
ATOM 8984 N N . HIS H 1 26 ? -14.043 29.865 139.498 1.00 39.73 16 HIS H N 1
ATOM 8985 C CA . HIS H 1 26 ? -15.002 28.791 139.707 1.00 40.17 1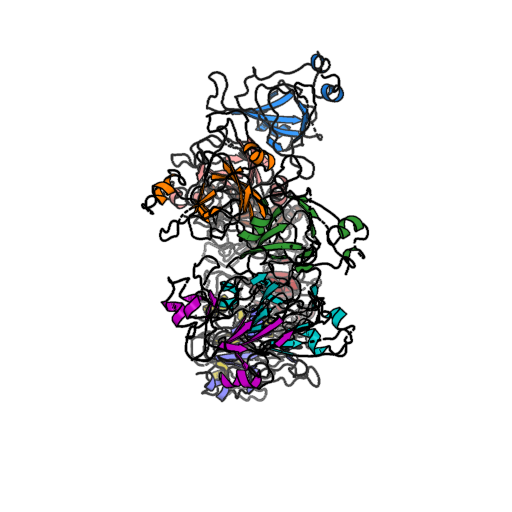6 HIS H CA 1
ATOM 8986 C C . HIS H 1 26 ? -14.311 27.441 139.508 1.00 40.61 16 HIS H C 1
ATOM 8987 O O . HIS H 1 26 ? -13.346 27.309 138.733 1.00 40.02 16 HIS H O 1
ATOM 8994 N N . VAL H 1 27 ? -14.789 26.436 140.224 1.00 38.87 17 VAL H N 1
ATOM 8995 C CA . VAL H 1 27 ? -14.199 25.128 140.086 1.00 38.72 17 VAL H CA 1
ATOM 8996 C C . VAL H 1 27 ? -14.426 24.591 138.673 1.00 39.69 17 VAL H C 1
ATOM 8997 O O . VAL H 1 27 ? -13.544 23.945 138.126 1.00 40.76 17 VAL H O 1
ATOM 9001 N N . GLU H 1 28 ? -15.583 24.877 138.069 1.00 40.81 18 GLU H N 1
ATOM 9002 C CA . GLU H 1 28 ? -15.881 24.379 136.713 1.00 41.53 18 GLU H CA 1
ATOM 9003 C C . GLU H 1 28 ? -15.130 25.140 135.625 1.00 41.40 18 GLU H C 1
ATOM 9004 O O . GLU H 1 28 ? -14.773 24.580 134.579 1.00 43.22 18 GLU H O 1
ATOM 9010 N N . GLY H 1 29 ? -14.869 26.415 135.886 1.00 39.04 19 GLY H N 1
ATOM 9011 C CA . GLY H 1 29 ? -14.154 27.236 134.931 1.00 35.03 19 GLY H CA 1
ATOM 9012 C C . GLY H 1 29 ? -14.626 28.646 135.127 1.00 32.23 19 GLY H C 1
ATOM 9013 O O . GLY H 1 29 ? -15.605 28.866 135.829 1.00 32.15 19 GLY H O 1
ATOM 9014 N N . GLY H 1 30 ? -13.935 29.606 134.534 1.00 30.79 20 GLY H N 1
ATOM 9015 C CA . GLY H 1 30 ? -14.365 30.987 134.675 1.00 31.60 20 GLY H CA 1
ATOM 9016 C C . GLY H 1 30 ? -14.516 31.572 136.083 1.00 31.36 20 GLY H C 1
ATOM 9017 O O . GLY H 1 30 ? -14.039 31.020 137.081 1.00 32.72 20 GLY H O 1
ATOM 9018 N N . PHE H 1 31 ? -15.227 32.690 136.156 1.00 27.91 21 PHE H N 1
ATOM 9019 C CA . PHE H 1 31 ? -15.402 33.420 137.395 1.00 26.44 21 PHE H CA 1
ATOM 9020 C C . PHE H 1 31 ? -16.841 33.484 137.845 1.00 25.53 21 PHE H C 1
ATOM 9021 O O . PHE H 1 31 ? -17.721 33.168 137.058 1.00 26.86 21 PHE H O 1
ATOM 9029 N N . TYR H 1 32 ? -17.102 33.897 139.088 1.00 23.72 22 TYR H N 1
ATOM 9030 C CA . TYR H 1 32 ? -18.493 33.909 139.558 1.00 25.41 22 TYR H CA 1
ATOM 9031 C C . TYR H 1 32 ? -18.647 34.570 140.932 1.00 27.31 22 TYR H C 1
ATOM 9032 O O . TYR H 1 32 ? -17.660 34.818 141.601 1.00 28.50 22 TYR H O 1
ATOM 9041 N N . ARG H 1 33 ? -19.887 34.847 141.342 1.00 29.88 23 ARG H N 1
ATOM 9042 C CA . ARG H 1 33 ? -20.167 35.432 142.653 1.00 34.36 23 ARG H CA 1
ATOM 9043 C C . ARG H 1 33 ? -21.662 35.447 142.869 1.00 35.37 23 ARG H C 1
ATOM 9044 O O . ARG H 1 33 ? -22.391 36.127 142.159 1.00 36.27 23 ARG H O 1
ATOM 9052 N N . SER H 1 34 ? -22.106 34.685 143.858 1.00 34.55 24 SER H N 1
ATOM 9053 C CA . SER H 1 34 ? -23.505 34.576 144.192 1.00 35.46 24 SER H CA 1
ATOM 9054 C C . SER H 1 34 ? -24.088 35.998 144.368 1.00 37.76 24 SER H C 1
ATOM 9055 O O . SER H 1 34 ? -23.689 36.753 145.262 1.00 37.39 24 SER H O 1
ATOM 9058 N N . SER H 1 35 ? -25.029 36.370 143.504 1.00 39.07 25 SER H N 1
ATOM 9059 C CA . SER H 1 35 ? -25.640 37.694 143.591 1.00 38.46 25 SER H CA 1
ATOM 9060 C C . SER H 1 35 ? -26.720 37.734 144.686 1.00 40.06 25 SER H C 1
ATOM 9061 O O . SER H 1 35 ? -26.654 38.559 145.605 1.00 41.80 25 SER H O 1
ATOM 9064 N N . TYR H 1 36 ? -27.721 36.860 144.581 1.00 40.06 26 TYR H N 1
ATOM 9065 C CA . TYR H 1 36 ? -28.789 36.800 145.583 1.00 40.33 26 TYR H CA 1
ATOM 9066 C C . TYR H 1 36 ? -29.209 35.346 145.784 1.00 42.26 26 TYR H C 1
ATOM 9067 O O . TYR H 1 36 ? -28.990 34.490 144.912 1.00 43.36 26 TYR H O 1
ATOM 9076 N N . ARG H 1 37 ? -29.799 35.073 146.945 1.00 43.52 27 ARG H N 1
ATOM 9077 C CA . ARG H 1 37 ? -30.259 33.738 147.291 1.00 44.98 27 ARG H CA 1
ATOM 9078 C C . ARG H 1 37 ? -31.586 33.882 148.002 1.00 45.94 27 ARG H C 1
ATOM 9079 O O . ARG H 1 37 ? -31.730 34.725 148.881 1.00 46.70 27 ARG H O 1
ATOM 9087 N N . SER H 1 38 ? -32.558 33.064 147.622 1.00 47.71 28 SER H N 1
ATOM 9088 C CA . SER H 1 38 ? -33.878 33.130 148.236 1.00 49.86 28 SER H CA 1
ATOM 9089 C C . SER H 1 38 ? -33.814 33.051 149.755 1.00 51.51 28 SER H C 1
ATOM 9090 O O . SER H 1 38 ? -32.870 32.509 150.321 1.00 52.76 28 SER H O 1
ATOM 9093 N N . GLU H 1 39 ? -34.814 33.616 150.417 1.00 54.19 29 GLU H N 1
ATOM 9094 C CA . GLU H 1 39 ? -34.880 33.556 151.872 1.00 56.82 29 GLU H CA 1
ATOM 9095 C C . GLU H 1 39 ? -36.027 32.612 152.202 1.00 57.53 29 GLU H C 1
ATOM 9096 O O . GLU H 1 39 ? -36.500 32.549 153.335 1.00 57.91 29 GLU H O 1
ATOM 9102 N N . THR H 1 40 ? -36.467 31.886 151.176 1.00 58.89 30 THR H N 1
ATOM 9103 C CA . THR H 1 40 ? -37.532 30.899 151.296 1.00 59.34 30 THR H CA 1
ATOM 9104 C C . THR H 1 40 ? -36.817 29.584 151.094 1.00 58.93 30 THR H C 1
ATOM 9105 O O . THR H 1 40 ? -35.765 29.546 150.469 1.00 58.34 30 THR H O 1
ATOM 9109 N N . ALA H 1 41 ? -37.375 28.506 151.620 1.00 61.24 31 ALA H N 1
ATOM 9110 C CA . ALA H 1 41 ? -36.738 27.207 151.475 1.00 64.37 31 ALA H CA 1
ATOM 9111 C C . ALA H 1 41 ? -37.559 26.238 150.636 1.00 66.48 31 ALA H C 1
ATOM 9112 O O . ALA H 1 41 ? -38.756 26.433 150.423 1.00 66.10 31 ALA H O 1
ATOM 9114 N N . PHE H 1 42 ? -36.882 25.206 150.146 1.00 69.58 32 PHE H N 1
ATOM 9115 C CA . PHE H 1 42 ? -37.499 24.145 149.361 1.00 72.71 32 PHE H CA 1
ATOM 9116 C C . PHE H 1 42 ? -37.439 22.968 150.335 1.00 74.75 32 PHE H C 1
ATOM 9117 O O . PHE H 1 42 ? -38.453 22.554 150.878 1.00 74.49 32 PHE H O 1
ATOM 9125 N N . ASP H 1 43 ? -36.235 22.440 150.551 1.00 78.51 33 ASP H N 1
ATOM 9126 C CA . ASP H 1 43 ? -36.016 21.359 151.517 1.00 80.33 33 ASP H CA 1
ATOM 9127 C C . ASP H 1 43 ? -35.330 22.054 152.678 1.00 81.91 33 ASP H C 1
ATOM 9128 O O . ASP H 1 43 ? -34.716 23.107 152.502 1.00 82.49 33 ASP H O 1
ATOM 9133 N N . PRO H 1 44 ? -35.423 21.488 153.883 1.00 83.34 34 PRO H N 1
ATOM 9134 C CA . PRO H 1 44 ? -34.731 22.199 154.955 1.00 83.73 34 PRO H CA 1
ATOM 9135 C C . PRO H 1 44 ? -33.226 22.179 154.678 1.00 83.70 34 PRO H C 1
ATOM 9136 O O . PRO H 1 44 ? -32.412 22.563 155.523 1.00 84.42 34 PRO H O 1
ATOM 9140 N N . SER H 1 45 ? -32.867 21.717 153.481 1.00 82.79 35 SER H N 1
ATOM 9141 C CA . SER H 1 45 ? -31.472 21.657 153.059 1.00 81.57 35 SER H CA 1
ATOM 9142 C C . SER H 1 45 ? -31.205 22.785 152.070 1.00 80.35 35 SER H C 1
ATOM 9143 O O . SER H 1 45 ? -30.462 23.718 152.373 1.00 81.08 35 SER H O 1
ATOM 9146 N N . ARG H 1 46 ? -31.837 22.698 150.898 1.00 77.98 36 ARG H N 1
ATOM 9147 C CA . ARG H 1 46 ? -31.677 23.693 149.837 1.00 73.92 36 ARG H CA 1
ATOM 9148 C C . ARG H 1 46 ? -32.748 24.779 149.857 1.00 69.98 36 ARG H C 1
ATOM 9149 O O . ARG H 1 46 ? -33.816 24.606 150.452 1.00 67.31 36 ARG H O 1
ATOM 9157 N N . GLN H 1 47 ? -32.447 25.895 149.196 1.00 65.71 37 GLN H N 1
ATOM 9158 C CA . GLN H 1 47 ? -33.379 27.014 149.105 1.00 61.93 37 GLN H CA 1
ATOM 9159 C C . GLN H 1 47 ? -34.207 26.936 147.815 1.00 59.37 37 GLN H C 1
ATOM 9160 O O . GLN H 1 47 ? -33.998 26.057 146.966 1.00 57.67 37 GLN H O 1
ATOM 9166 N N . LEU H 1 48 ? -35.148 27.867 147.673 1.00 56.45 38 LEU H N 1
ATOM 9167 C CA . LEU H 1 48 ? -36.035 27.909 146.513 1.00 51.52 38 LEU H CA 1
ATOM 9168 C C . LEU H 1 48 ? -35.338 28.276 145.204 1.00 47.82 38 LEU H C 1
ATOM 9169 O O . LEU H 1 48 ? -35.776 27.870 144.133 1.00 47.04 38 LEU H O 1
ATOM 9174 N N . TRP H 1 49 ? -34.275 29.069 145.290 1.00 43.30 39 TRP H N 1
ATOM 9175 C CA . TRP H 1 49 ? -33.495 29.433 144.113 1.00 39.30 39 TRP H CA 1
ATOM 9176 C C . TRP H 1 49 ? -32.171 30.076 144.500 1.00 40.47 39 TRP H C 1
ATOM 9177 O O . TRP H 1 49 ? -31.987 30.593 145.616 1.00 41.23 39 TRP H O 1
ATOM 9188 N N . SER H 1 50 ? -31.237 30.016 143.567 1.00 37.53 40 SER H N 1
ATOM 9189 C CA . SER H 1 50 ? -29.939 30.589 143.779 1.00 36.33 40 SER H CA 1
ATOM 9190 C C . SER H 1 50 ? -29.589 31.268 142.452 1.00 35.68 40 SER H C 1
ATOM 9191 O O . SER H 1 50 ? -29.939 30.755 141.385 1.00 35.38 40 SER H O 1
ATOM 9194 N N . SER H 1 51 ? -28.914 32.416 142.522 1.00 33.17 41 SER H N 1
ATOM 9195 C CA . SER H 1 51 ? -28.541 33.148 141.331 1.00 30.45 41 SER H CA 1
ATOM 9196 C C . SER H 1 51 ? -27.123 33.726 141.405 1.00 29.87 41 SER H C 1
ATOM 9197 O O . SER H 1 51 ? -26.715 34.293 142.425 1.00 29.55 41 SER H O 1
ATOM 9200 N N . ILE H 1 52 ? -26.379 33.598 140.314 1.00 27.09 42 ILE H N 1
ATOM 9201 C CA . ILE H 1 52 ? -25.025 34.106 140.273 1.00 30.17 42 ILE H CA 1
ATOM 9202 C C . ILE H 1 52 ? -24.732 34.900 139.006 1.00 29.95 42 ILE H C 1
ATOM 9203 O O . ILE H 1 52 ? -25.604 35.070 138.164 1.00 31.66 42 ILE H O 1
ATOM 9208 N N . TYR H 1 53 ? -23.504 35.401 138.913 1.00 28.10 43 TYR H N 1
ATOM 9209 C CA . TYR H 1 53 ? -23.007 36.156 137.768 1.00 31.19 43 TYR H CA 1
ATOM 9210 C C . TYR H 1 53 ? -21.985 35.152 137.312 1.00 31.26 43 TYR H C 1
ATOM 9211 O O . TYR H 1 53 ? -21.361 34.519 138.142 1.00 33.18 43 TYR H O 1
ATOM 9220 N N . PHE H 1 54 ? -21.785 34.998 136.018 1.00 32.48 44 PHE H N 1
ATOM 9221 C CA . PHE H 1 54 ? -20.814 34.034 135.585 1.00 33.86 44 PHE H CA 1
ATOM 9222 C C . PHE H 1 54 ? -20.057 34.638 134.441 1.00 35.81 44 PHE H C 1
ATOM 9223 O O . PHE H 1 54 ? -20.657 35.092 133.474 1.00 39.32 44 PHE H O 1
ATOM 9231 N N . LEU H 1 55 ? -18.733 34.637 134.545 1.00 36.21 45 LEU H N 1
ATOM 9232 C CA . LEU H 1 55 ? -17.910 35.246 133.522 1.00 37.53 45 LEU H CA 1
ATOM 9233 C C . LEU H 1 55 ? -16.897 34.293 132.934 1.00 38.56 45 LEU H C 1
ATOM 9234 O O . LEU H 1 55 ? -16.426 33.392 133.594 1.00 39.95 45 LEU H O 1
ATOM 9239 N N . LEU H 1 56 ? -16.573 34.525 131.672 1.00 41.87 46 LEU H N 1
ATOM 9240 C CA . LEU H 1 56 ? -15.642 33.719 130.911 1.00 45.09 46 LEU H CA 1
ATOM 9241 C C . LEU H 1 56 ? -14.657 34.686 130.248 1.00 48.46 46 LEU H C 1
ATOM 9242 O O . LEU H 1 56 ? -15.075 35.641 129.587 1.00 51.17 46 LEU H O 1
ATOM 9247 N N . ARG H 1 57 ? -13.362 34.462 130.447 1.00 50.23 47 ARG H N 1
ATOM 9248 C CA . ARG H 1 57 ? -12.332 35.309 129.852 1.00 51.33 47 ARG H CA 1
ATOM 9249 C C . ARG H 1 57 ? -11.851 34.503 128.662 1.00 50.09 47 ARG H C 1
ATOM 9250 O O . ARG H 1 57 ? -12.272 33.370 128.492 1.00 50.09 47 ARG H O 1
ATOM 9258 N N . THR H 1 58 ? -10.958 35.058 127.855 1.00 49.45 48 THR H N 1
ATOM 9259 C CA . THR H 1 58 ? -10.499 34.345 126.675 1.00 47.85 48 THR H CA 1
ATOM 9260 C C . THR H 1 58 ? -9.995 32.923 126.907 1.00 48.32 48 THR H C 1
ATOM 9261 O O . THR H 1 58 ? -10.560 31.981 126.349 1.00 51.58 48 THR H O 1
ATOM 9265 N N . GLY H 1 59 ? -8.955 32.738 127.711 1.00 46.80 49 GLY H N 1
ATOM 9266 C CA . GLY H 1 59 ? -8.479 31.381 127.947 1.00 45.14 49 GLY H CA 1
ATOM 9267 C C . GLY H 1 59 ? -9.372 30.539 128.867 1.00 45.62 49 GLY H C 1
ATOM 9268 O O . GLY H 1 59 ? -8.937 29.504 129.370 1.00 46.23 49 GLY H O 1
ATOM 9269 N N . GLU H 1 60 ? -10.617 30.969 129.085 1.00 43.38 50 GLU H N 1
ATOM 9270 C CA . GLU H 1 60 ? -11.542 30.261 129.966 1.00 40.40 50 GLU H CA 1
ATOM 9271 C C . GLU H 1 60 ? -12.619 29.500 129.220 1.00 38.30 50 GLU H C 1
ATOM 9272 O O . GLU H 1 60 ? -12.848 29.727 128.040 1.00 38.65 50 GLU H O 1
ATOM 9278 N N . VAL H 1 61 ? -13.289 28.625 129.964 1.00 35.82 51 VAL H N 1
ATOM 9279 C CA . VAL H 1 61 ? -14.400 27.796 129.508 1.00 33.98 51 VAL H CA 1
ATOM 9280 C C . VAL H 1 61 ? -15.045 27.169 130.741 1.00 32.86 51 VAL H C 1
ATOM 9281 O O . VAL H 1 61 ? -14.400 27.016 131.782 1.00 33.66 51 VAL H O 1
ATOM 9285 N N . SER H 1 62 ? -16.322 26.833 130.638 1.00 31.51 52 SER H N 1
ATOM 9286 C CA . SER H 1 62 ? -16.998 26.165 131.741 1.00 32.55 52 SER H CA 1
ATOM 9287 C C . SER H 1 62 ? -17.039 24.672 131.380 1.00 30.86 52 SER H C 1
ATOM 9288 O O . SER H 1 62 ? -17.899 24.245 130.628 1.00 33.89 52 SER H O 1
ATOM 9291 N N . HIS H 1 63 ? -16.107 23.892 131.918 1.00 29.74 53 HIS H N 1
ATOM 9292 C CA . HIS H 1 63 ? -16.015 22.465 131.630 1.00 27.70 53 HIS H CA 1
ATOM 9293 C C . HIS H 1 63 ? -17.255 21.626 131.911 1.00 25.72 53 HIS H C 1
ATOM 9294 O O . HIS H 1 63 ? -18.104 21.962 132.728 1.00 25.04 53 HIS H O 1
ATOM 9301 N N . PHE H 1 64 ? -17.353 20.521 131.191 1.00 26.96 54 PHE H N 1
ATOM 9302 C CA . PHE H 1 64 ? -18.473 19.614 131.325 1.00 26.11 54 PHE H CA 1
ATOM 9303 C C . PHE H 1 64 ? -18.739 19.241 132.750 1.00 24.53 54 PHE H C 1
ATOM 9304 O O . PHE H 1 64 ? -17.827 18.879 133.472 1.00 24.83 54 PHE H O 1
ATOM 9312 N N . HIS H 1 65 ? -20.008 19.322 133.129 1.00 23.59 55 HIS H N 1
ATOM 9313 C CA . HIS H 1 65 ? -20.460 19.032 134.471 1.00 24.08 55 HIS H CA 1
ATOM 9314 C C . HIS H 1 65 ? -21.978 18.820 134.429 1.00 27.84 55 HIS H C 1
ATOM 9315 O O . HIS H 1 65 ? -22.662 19.258 133.500 1.00 29.90 55 HIS H O 1
ATOM 9322 N N . ARG H 1 66 ? -22.517 18.166 135.445 1.00 31.13 56 ARG H N 1
ATOM 9323 C CA . ARG H 1 66 ? -23.943 17.876 135.479 1.00 33.06 56 ARG H CA 1
ATOM 9324 C C . ARG H 1 66 ? -24.552 18.479 136.726 1.00 34.54 56 ARG H C 1
ATOM 9325 O O . ARG H 1 66 ? -23.908 18.545 137.767 1.00 36.87 56 ARG H O 1
ATOM 9333 N N . LEU H 1 67 ? -25.799 18.914 136.608 1.00 34.27 57 LEU H N 1
ATOM 9334 C CA . LEU H 1 67 ? -26.517 19.538 137.704 1.00 34.38 57 LEU H CA 1
ATOM 9335 C C . LEU H 1 67 ? -27.777 18.760 138.023 1.00 36.56 57 LEU H C 1
ATOM 9336 O O . LEU H 1 67 ? -28.485 18.284 137.130 1.00 37.77 57 LEU H O 1
ATOM 9341 N N . THR H 1 68 ? -28.093 18.662 139.300 1.00 36.42 58 THR H N 1
ATOM 9342 C CA . THR H 1 68 ? -29.264 17.913 139.676 1.00 35.43 58 THR H CA 1
ATOM 9343 C C . THR H 1 68 ? -30.561 18.724 139.529 1.00 35.54 58 THR H C 1
ATOM 9344 O O . THR H 1 68 ? -31.665 18.248 139.844 1.00 35.38 58 THR H O 1
ATOM 9348 N N . ALA H 1 69 ? -30.428 19.953 139.045 1.00 35.20 59 ALA H N 1
ATOM 9349 C CA . ALA H 1 69 ? -31.593 20.810 138.862 1.00 35.62 59 ALA H CA 1
ATOM 9350 C C . ALA H 1 69 ? -31.453 21.647 137.609 1.00 37.41 59 ALA H C 1
ATOM 9351 O O . ALA H 1 69 ? -30.359 21.757 137.028 1.00 38.15 59 ALA H O 1
ATOM 9353 N N . ASP H 1 70 ? -32.569 22.237 137.191 1.00 39.04 60 ASP H N 1
ATOM 9354 C CA . ASP H 1 70 ? -32.589 23.085 136.003 1.00 40.61 60 ASP H CA 1
ATOM 9355 C C . ASP H 1 70 ? -31.817 24.394 136.201 1.00 41.58 60 ASP H C 1
ATOM 9356 O O . ASP H 1 70 ? -31.778 24.963 137.304 1.00 40.67 60 ASP H O 1
ATOM 9361 N N . GLU H 1 71 ? -31.171 24.864 135.143 1.00 41.41 61 GLU H N 1
ATOM 9362 C CA . GLU H 1 71 ? -30.418 26.094 135.276 1.00 42.54 61 GLU H CA 1
ATOM 9363 C C . GLU H 1 71 ? -30.726 27.133 134.212 1.00 41.59 61 GLU H C 1
ATOM 9364 O O . GLU H 1 71 ? -30.382 26.973 133.050 1.00 39.29 61 GLU H O 1
ATOM 9378 N N . TRP H 1 73 ? -30.289 30.434 132.119 1.00 35.92 63 TRP H N 1
ATOM 9379 C CA . TRP H 1 73 ? -29.201 31.293 131.670 1.00 34.04 63 TRP H CA 1
ATOM 9380 C C . TRP H 1 73 ? -29.683 32.631 131.079 1.00 32.49 63 TRP H C 1
ATOM 9381 O O . TRP H 1 73 ? -30.460 32.646 130.127 1.00 31.55 63 TRP H O 1
ATOM 9392 N N . TYR H 1 74 ? -29.192 33.739 131.640 1.00 30.01 64 TYR H N 1
ATOM 9393 C CA . TYR H 1 74 ? -29.542 35.090 131.200 1.00 26.33 64 TYR H CA 1
ATOM 9394 C C . TYR H 1 74 ? -28.341 35.828 130.616 1.00 25.70 64 TYR H C 1
ATOM 9395 O O . TYR H 1 74 ? -27.464 36.236 131.362 1.00 25.39 64 TYR H O 1
ATOM 9404 N N . PHE H 1 75 ? -28.278 36.018 129.304 1.00 25.91 65 PHE H N 1
ATOM 9405 C CA . PHE H 1 75 ? -27.137 36.745 128.764 1.00 29.31 65 PHE H CA 1
ATOM 9406 C C . PHE H 1 75 ? -27.094 38.179 129.278 1.00 32.34 65 PHE H C 1
ATOM 9407 O O . PHE H 1 75 ? -28.055 38.926 129.086 1.00 31.89 65 PHE H O 1
ATOM 9415 N N . HIS H 1 76 ? -25.957 38.549 129.883 1.00 33.98 66 HIS H N 1
ATOM 9416 C CA . HIS H 1 76 ? -25.713 39.870 130.462 1.00 35.11 66 HIS H CA 1
ATOM 9417 C C . HIS H 1 76 ? -24.865 40.815 129.612 1.00 35.48 66 HIS H C 1
ATOM 9418 O O . HIS H 1 76 ? -25.141 42.006 129.582 1.00 38.34 66 HIS H O 1
ATOM 9425 N N . ALA H 1 77 ? -23.822 40.315 128.953 1.00 34.01 67 ALA H N 1
ATOM 9426 C CA . ALA H 1 77 ? -22.986 41.193 128.136 1.00 34.51 67 ALA H CA 1
ATOM 9427 C C . ALA H 1 77 ? -21.826 40.482 127.455 1.00 36.87 67 ALA H C 1
ATOM 9428 O O . ALA H 1 77 ? -21.697 39.256 127.534 1.00 40.08 67 ALA H O 1
ATOM 9430 N N . GLY H 1 78 ? -20.978 41.262 126.785 1.00 36.77 68 GLY H N 1
ATOM 9431 C CA . GLY H 1 78 ? -19.810 40.713 126.105 1.00 36.09 68 GLY H CA 1
ATOM 9432 C C . GLY H 1 78 ? -20.085 39.806 124.920 1.00 36.36 68 GLY H C 1
ATOM 9433 O O . GLY H 1 78 ? -21.079 39.981 124.221 1.00 34.71 68 GLY H O 1
ATOM 9434 N N . GLN H 1 79 ? -19.199 38.834 124.698 1.00 38.38 69 GLN H N 1
ATOM 9435 C CA . GLN H 1 79 ? -19.330 37.883 123.590 1.00 40.58 69 GLN H CA 1
ATOM 9436 C C . GLN H 1 79 ? -20.431 36.823 123.774 1.00 39.89 69 GLN H C 1
ATOM 9437 O O . GLN H 1 79 ? -20.770 36.453 124.888 1.00 41.89 69 GLN H O 1
ATOM 9443 N N . SER H 1 80 ? -21.009 36.345 122.681 1.00 40.10 70 SER H N 1
ATOM 9444 C CA . SER H 1 80 ? -22.050 35.330 122.808 1.00 41.65 70 SER H CA 1
ATOM 9445 C C . SER H 1 80 ? -21.392 33.968 123.046 1.00 43.77 70 SER H C 1
ATOM 9446 O O . SER H 1 80 ? -20.216 33.750 122.689 1.00 41.98 70 SER H O 1
ATOM 9449 N N . LEU H 1 81 ? -22.155 33.061 123.657 1.00 44.61 71 LEU H N 1
ATOM 9450 C CA . LEU H 1 81 ? -21.663 31.727 123.991 1.00 43.83 71 LEU H CA 1
ATOM 9451 C C . LEU H 1 81 ? -22.367 30.609 123.253 1.00 43.17 71 LEU H C 1
ATOM 9452 O O . LEU H 1 81 ? -23.500 30.750 122.790 1.00 45.40 71 LEU H O 1
ATOM 9457 N N . THR H 1 82 ? -21.685 29.484 123.169 1.00 41.33 72 THR H N 1
ATOM 9458 C CA . THR H 1 82 ? -22.268 28.309 122.574 1.00 41.51 72 THR H CA 1
ATOM 9459 C C . THR H 1 82 ? -22.279 27.365 123.751 1.00 40.79 72 THR H C 1
ATOM 9460 O O . THR H 1 82 ? -21.236 27.114 124.353 1.00 41.56 72 THR H O 1
ATOM 9464 N N . ILE H 1 83 ? -23.453 26.877 124.110 1.00 39.36 73 ILE H N 1
ATOM 9465 C CA . ILE H 1 83 ? -23.550 25.936 125.210 1.00 38.48 73 ILE H CA 1
ATOM 9466 C C . ILE H 1 83 ? -23.639 24.537 124.629 1.00 40.50 73 ILE H C 1
ATOM 9467 O O . ILE H 1 83 ? -24.518 24.267 123.821 1.00 41.50 73 ILE H O 1
ATOM 9472 N N . TYR H 1 84 ? -22.746 23.647 125.040 1.00 42.83 74 TYR H N 1
ATOM 9473 C CA . TYR H 1 84 ? -22.775 22.271 124.546 1.00 44.72 74 TYR H CA 1
ATOM 9474 C C . TYR H 1 84 ? -23.389 21.297 125.555 1.00 46.52 74 TYR H C 1
ATOM 9475 O O . TYR H 1 84 ? -22.939 21.210 126.695 1.00 46.60 74 TYR H O 1
ATOM 9492 N N . ILE H 1 86 ? -24.837 17.189 126.365 1.00 53.83 76 ILE H N 1
ATOM 9493 C CA . ILE H 1 86 ? -24.878 15.775 125.991 1.00 55.21 76 ILE H CA 1
ATOM 9494 C C . ILE H 1 86 ? -25.936 15.052 126.830 1.00 56.87 76 ILE H C 1
ATOM 9495 O O . ILE H 1 86 ? -25.788 14.900 128.040 1.00 57.00 76 ILE H O 1
ATOM 9500 N N . SER H 1 87 ? -27.007 14.605 126.186 1.00 58.83 77 SER H N 1
ATOM 9501 C CA . SER H 1 87 ? -28.086 13.926 126.899 1.00 59.53 77 SER H CA 1
ATOM 9502 C C . SER H 1 87 ? -27.628 12.607 127.492 1.00 59.82 77 SER H C 1
ATOM 9503 O O . SER H 1 87 ? -26.576 12.082 127.121 1.00 59.02 77 SER H O 1
ATOM 9506 N N . PRO H 1 88 ? -28.411 12.061 128.437 1.00 59.61 78 PRO H N 1
ATOM 9507 C CA . PRO H 1 88 ? -28.057 10.788 129.060 1.00 60.01 78 PRO H CA 1
ATOM 9508 C C . PRO H 1 88 ? -28.389 9.679 128.078 1.00 60.86 78 PRO H C 1
ATOM 9509 O O . PRO H 1 88 ? -28.979 8.666 128.433 1.00 62.09 78 PRO H O 1
ATOM 9513 N N . GLU H 1 89 ? -28.025 9.907 126.824 1.00 61.70 79 GLU H N 1
ATOM 9514 C CA . GLU H 1 89 ? -28.251 8.957 125.751 1.00 62.08 79 GLU H CA 1
ATOM 9515 C C . GLU H 1 89 ? -27.158 9.184 124.714 1.00 60.91 79 GLU H C 1
ATOM 9516 O O . GLU H 1 89 ? -27.192 8.612 123.625 1.00 60.94 79 GLU H O 1
ATOM 9522 N N . GLY H 1 90 ? -26.197 10.037 125.066 1.00 58.73 80 GLY H N 1
ATOM 9523 C CA . GLY H 1 90 ? -25.085 10.337 124.183 1.00 55.61 80 GLY H CA 1
ATOM 9524 C C . GLY H 1 90 ? -25.353 11.404 123.145 1.00 53.63 80 GLY H C 1
ATOM 9525 O O . GLY H 1 90 ? -24.458 11.792 122.400 1.00 52.08 80 GLY H O 1
ATOM 9526 N N . GLU H 1 91 ? -26.583 11.895 123.100 1.00 53.71 81 GLU H N 1
ATOM 9527 C CA . GLU H 1 91 ? -26.960 12.910 122.124 1.00 54.94 81 GLU H CA 1
ATOM 9528 C C . GLU H 1 91 ? -26.428 14.309 122.449 1.00 53.07 81 GLU H C 1
ATOM 9529 O O . GLU H 1 91 ? -26.736 14.885 123.500 1.00 51.57 81 GLU H O 1
ATOM 9535 N N . LEU H 1 92 ? -25.625 14.846 121.534 1.00 50.86 82 LEU H N 1
ATOM 9536 C CA . LEU H 1 92 ? -25.079 16.189 121.684 1.00 48.78 82 LEU H CA 1
ATOM 9537 C C . LEU H 1 92 ? -25.979 17.205 120.985 1.00 48.73 82 LEU H C 1
ATOM 9538 O O . LEU H 1 92 ? -26.369 17.002 119.840 1.00 49.48 82 LEU H O 1
ATOM 9543 N N . THR H 1 93 ? -26.327 18.278 121.697 1.00 48.11 83 THR H N 1
ATOM 9544 C CA . THR H 1 93 ? -27.136 19.371 121.155 1.00 44.15 83 THR H CA 1
ATOM 9545 C C . THR H 1 93 ? -26.381 20.630 121.573 1.00 43.33 83 THR H C 1
ATOM 9546 O O . THR H 1 93 ? -25.398 20.551 122.317 1.00 43.23 83 THR H O 1
ATOM 9550 N N . THR H 1 94 ? -26.821 21.783 121.089 1.00 41.91 84 THR H N 1
ATOM 9551 C CA . THR H 1 94 ? -26.169 23.041 121.417 1.00 41.05 84 THR H CA 1
ATOM 9552 C C . THR H 1 94 ? -27.162 24.182 121.305 1.00 40.30 84 THR H C 1
ATOM 9553 O O . THR H 1 94 ? -28.120 24.119 120.538 1.00 42.92 84 THR H O 1
ATOM 9557 N N . ALA H 1 95 ? -26.948 25.214 122.099 1.00 38.43 85 ALA H N 1
ATOM 9558 C CA . ALA H 1 95 ? -27.815 26.369 122.073 1.00 36.80 85 ALA H CA 1
ATOM 9559 C C . ALA H 1 95 ? -26.856 27.519 122.120 1.00 37.41 85 ALA H C 1
ATOM 9560 O O . ALA H 1 95 ? -25.750 27.376 122.644 1.00 40.50 85 ALA H O 1
ATOM 9562 N N . GLN H 1 96 ? -27.235 28.657 121.565 1.00 35.58 86 GLN H N 1
ATOM 9563 C CA . GLN H 1 96 ? -26.328 29.779 121.622 1.00 36.35 86 GLN H CA 1
ATOM 9564 C C . GLN H 1 96 ? -27.038 30.835 122.418 1.00 36.64 86 GLN H C 1
ATOM 9565 O O . GLN H 1 96 ? -28.252 30.993 122.298 1.00 37.65 86 GLN H O 1
ATOM 9571 N N . LEU H 1 97 ? -26.293 31.520 123.275 1.00 35.65 87 LEU H N 1
ATOM 9572 C CA . LEU H 1 97 ? -26.878 32.546 124.117 1.00 34.98 87 LEU H CA 1
ATOM 9573 C C . LEU H 1 97 ? -26.291 33.859 123.659 1.00 37.33 87 LEU H C 1
ATOM 9574 O O . LEU H 1 97 ? -25.096 33.928 123.356 1.00 39.95 87 LEU H O 1
ATOM 9579 N N . GLY H 1 98 ? -27.121 34.893 123.592 1.00 38.35 88 GLY H N 1
ATOM 9580 C CA . GLY H 1 98 ? -26.642 36.193 123.150 1.00 41.88 88 GLY H CA 1
ATOM 9581 C C . GLY H 1 98 ? -27.718 37.126 122.603 1.00 45.01 88 GLY H C 1
ATOM 9582 O O . GLY H 1 98 ? -28.881 37.092 123.032 1.00 45.73 88 GLY H O 1
ATOM 9583 N N . LEU H 1 99 ? -27.344 37.956 121.635 1.00 46.67 89 LEU H N 1
ATOM 9584 C CA . LEU H 1 99 ? -28.297 38.906 121.075 1.00 47.80 89 LEU H CA 1
ATOM 9585 C C . LEU H 1 99 ? -28.513 38.859 119.562 1.00 49.45 89 LEU H C 1
ATOM 9586 O O . LEU H 1 99 ? -29.424 39.506 119.053 1.00 51.18 89 LEU H O 1
ATOM 9591 N N . ASP H 1 100 ? -27.683 38.108 118.847 1.00 51.36 90 ASP H N 1
ATOM 9592 C CA . ASP H 1 100 ? -27.807 37.993 117.398 1.00 52.88 90 ASP H CA 1
ATOM 9593 C C . ASP H 1 100 ? -28.981 37.066 117.045 1.00 54.11 90 ASP H C 1
ATOM 9594 O O . ASP H 1 100 ? -28.790 35.926 116.619 1.00 53.22 90 ASP H O 1
ATOM 9599 N N . LEU H 1 101 ? -30.192 37.591 117.221 1.00 56.05 91 LEU H N 1
ATOM 9600 C CA . LEU H 1 101 ? -31.444 36.876 116.970 1.00 58.35 91 LEU H CA 1
ATOM 9601 C C . LEU H 1 101 ? -31.573 36.299 115.557 1.00 60.45 91 LEU H C 1
ATOM 9602 O O . LEU H 1 101 ? -32.352 35.365 115.334 1.00 58.48 91 LEU H O 1
ATOM 9607 N N . ALA H 1 102 ? -30.811 36.858 114.613 1.00 63.69 92 ALA H N 1
ATOM 9608 C CA . ALA H 1 102 ? -30.812 36.393 113.217 1.00 65.18 92 ALA H CA 1
ATOM 9609 C C . ALA H 1 102 ? -30.406 34.922 113.193 1.00 66.37 92 ALA H C 1
ATOM 9610 O O . ALA H 1 102 ? -30.970 34.117 112.452 1.00 66.16 92 ALA H O 1
ATOM 9612 N N . ALA H 1 103 ? -29.402 34.580 113.993 1.00 67.55 93 ALA H N 1
ATOM 9613 C CA . ALA H 1 103 ? -28.973 33.197 114.090 1.00 68.19 93 ALA H CA 1
ATOM 9614 C C . ALA H 1 103 ? -29.790 32.631 115.247 1.00 68.65 93 ALA H C 1
ATOM 9615 O O . ALA H 1 103 ? -30.704 33.294 115.750 1.00 68.58 93 ALA H O 1
ATOM 9617 N N . GLY H 1 104 ? -29.472 31.417 115.679 1.00 68.75 94 GLY H N 1
ATOM 9618 C CA . GLY H 1 104 ? -30.230 30.828 116.771 1.00 67.79 94 GLY H CA 1
ATOM 9619 C C . GLY H 1 104 ? -29.911 31.432 118.125 1.00 66.75 94 GLY H C 1
ATOM 9620 O O . GLY H 1 104 ? -30.211 30.824 119.159 1.00 67.13 94 GLY H O 1
ATOM 9621 N N . GLU H 1 105 ? -29.301 32.617 118.132 1.00 64.75 95 GLU H N 1
ATOM 9622 C CA . GLU H 1 105 ? -28.940 33.271 119.385 1.00 63.16 95 GLU H CA 1
ATOM 9623 C C . GLU H 1 105 ? -30.139 33.829 120.119 1.00 62.28 95 GLU H C 1
ATOM 9624 O O . GLU H 1 105 ? -30.958 34.539 119.549 1.00 62.97 95 GLU H O 1
ATOM 9630 N N . ARG H 1 106 ? -30.231 33.493 121.397 1.00 60.60 96 ARG H N 1
ATOM 9631 C CA . ARG H 1 106 ? -31.333 33.929 122.238 1.00 59.14 96 ARG H CA 1
ATOM 9632 C C . ARG H 1 106 ? -30.678 34.541 123.489 1.00 57.80 96 ARG H C 1
ATOM 9633 O O . ARG H 1 106 ? -29.572 34.146 123.868 1.00 58.65 96 ARG H O 1
ATOM 9641 N N . PRO H 1 107 ? -31.335 35.521 124.133 1.00 54.94 97 PRO H N 1
ATOM 9642 C CA . PRO H 1 107 ? -30.717 36.110 125.325 1.00 52.19 97 PRO H CA 1
ATOM 9643 C C . PRO H 1 107 ? -30.917 35.239 126.566 1.00 49.28 97 PRO H C 1
ATOM 9644 O O . PRO H 1 107 ? -30.343 35.495 127.621 1.00 50.26 97 PRO H O 1
ATOM 9648 N N . GLN H 1 108 ? -31.747 34.216 126.443 1.00 46.00 98 GLN H N 1
ATOM 9649 C CA . GLN H 1 108 ? -32.014 33.328 127.563 1.00 42.79 98 GLN H CA 1
ATOM 9650 C C . GLN H 1 108 ? -31.985 31.878 127.116 1.00 43.89 98 GLN H C 1
ATOM 9651 O O . GLN H 1 108 ? -32.082 31.579 125.925 1.00 45.80 98 GLN H O 1
ATOM 9657 N N . PHE H 1 109 ? -31.828 30.975 128.073 1.00 43.30 99 PHE H N 1
ATOM 9658 C CA . PHE H 1 109 ? -31.799 29.558 127.765 1.00 41.90 99 PHE H CA 1
ATOM 9659 C C . PHE H 1 109 ? -31.839 28.745 129.033 1.00 40.66 99 PHE H C 1
ATOM 9660 O O . PHE H 1 109 ? -31.283 29.140 130.049 1.00 40.48 99 PHE H O 1
ATOM 9668 N N . LEU H 1 110 ? -32.513 27.606 128.961 1.00 40.42 100 LEU H N 1
ATOM 9669 C CA . LEU H 1 110 ? -32.664 26.713 130.094 1.00 40.38 100 LEU H CA 1
ATOM 9670 C C . LEU H 1 110 ? -31.934 25.421 129.808 1.00 42.39 100 LEU H C 1
ATOM 9671 O O . LEU H 1 110 ? -32.316 24.687 128.901 1.00 44.38 100 LEU H O 1
ATOM 9676 N N . VAL H 1 111 ? -30.866 25.150 130.547 1.00 43.29 101 VAL H N 1
ATOM 9677 C CA . VAL H 1 111 ? -30.147 23.899 130.365 1.00 44.90 101 VAL H CA 1
ATOM 9678 C C . VAL H 1 111 ? -30.808 22.954 131.364 1.00 45.19 101 VAL H C 1
ATOM 9679 O O . VAL H 1 111 ? -30.689 23.124 132.579 1.00 46.02 101 VAL H O 1
ATOM 9683 N N . PRO H 1 112 ? -31.535 21.950 130.850 1.00 46.03 102 PRO H N 1
ATOM 9684 C CA . PRO H 1 112 ? -32.272 20.939 131.620 1.00 45.59 102 PRO H CA 1
ATOM 9685 C C . PRO H 1 112 ? -31.447 20.025 132.511 1.00 44.86 102 PRO H C 1
ATOM 9686 O O . PRO H 1 112 ? -30.408 19.493 132.099 1.00 42.89 102 PRO H O 1
ATOM 9690 N N . LYS H 1 113 ? -31.932 19.844 133.737 1.00 45.75 103 LYS H N 1
ATOM 9691 C CA . LYS H 1 113 ? -31.251 19.003 134.716 1.00 47.40 103 LYS H CA 1
ATOM 9692 C C . LYS H 1 113 ? -31.044 17.605 134.178 1.00 47.32 103 LYS H C 1
ATOM 9693 O O . LYS H 1 113 ? -31.910 17.068 133.493 1.00 49.77 103 LYS H O 1
ATOM 9699 N N . GLY H 1 114 ? -29.896 17.018 134.479 1.00 46.73 104 GLY H N 1
ATOM 9700 C CA . GLY H 1 114 ? -29.630 15.674 134.015 1.00 47.35 104 GLY H CA 1
ATOM 9701 C C . GLY H 1 114 ? -28.621 15.564 132.893 1.00 48.55 104 GLY H C 1
ATOM 9702 O O . GLY H 1 114 ? -28.160 14.462 132.585 1.00 50.69 104 GLY H O 1
ATOM 9703 N N . CYS H 1 115 ? -28.260 16.672 132.262 1.00 47.45 105 CYS H N 1
ATOM 9704 C CA . CYS H 1 115 ? -27.299 16.546 131.184 1.00 47.20 105 CYS H CA 1
ATOM 9705 C C . CYS H 1 115 ? -25.919 17.023 131.576 1.00 45.11 105 CYS H C 1
ATOM 9706 O O . CYS H 1 115 ? -25.728 17.613 132.632 1.00 46.85 105 CYS H O 1
ATOM 9709 N N . ILE H 1 116 ? -24.945 16.744 130.729 1.00 43.13 106 ILE H N 1
ATOM 9710 C CA . ILE H 1 116 ? -23.584 17.159 131.003 1.00 43.49 106 ILE H CA 1
ATOM 9711 C C . ILE H 1 116 ? -23.222 18.280 130.033 1.00 43.25 106 ILE H C 1
ATOM 9712 O O . ILE H 1 116 ? -22.969 18.030 128.865 1.00 44.07 106 ILE H O 1
ATOM 9717 N N . PHE H 1 117 ? -23.196 19.516 130.529 1.00 41.97 107 PHE H N 1
ATOM 9718 C CA . PHE H 1 117 ? -22.917 20.663 129.675 1.00 40.39 107 PHE H CA 1
ATOM 9719 C C . PHE H 1 117 ? -21.701 21.508 129.974 1.00 41.01 107 PHE H C 1
ATOM 9720 O O . PHE H 1 117 ? -21.225 21.591 131.101 1.00 43.07 107 PHE H O 1
ATOM 9728 N N . GLY H 1 118 ? -21.217 22.150 128.922 1.00 41.45 108 GLY H N 1
ATOM 9729 C CA . GLY H 1 118 ? -20.062 23.014 129.022 1.00 41.45 108 GLY H CA 1
ATOM 9730 C C . GLY H 1 118 ? -20.420 24.286 128.291 1.00 42.32 108 GLY H C 1
ATOM 9731 O O . GLY H 1 118 ? -21.589 24.513 127.977 1.00 42.18 108 GLY H O 1
ATOM 9732 N N . SER H 1 119 ? -19.439 25.128 128.002 1.00 42.20 109 SER H N 1
ATOM 9733 C CA . SER H 1 119 ? -19.761 26.353 127.306 1.00 41.33 109 SER H CA 1
ATOM 9734 C C . SER H 1 119 ? -18.532 27.160 127.004 1.00 41.34 109 SER H C 1
ATOM 9735 O O . SER H 1 119 ? -17.587 27.196 127.786 1.00 41.89 109 SER H O 1
ATOM 9738 N N . ALA H 1 120 ? -18.549 27.810 125.854 1.00 42.21 110 ALA H N 1
ATOM 9739 C CA . ALA H 1 120 ? -17.422 28.623 125.439 1.00 43.86 110 ALA H CA 1
ATOM 9740 C C . ALA H 1 120 ? -17.918 29.832 124.655 1.00 44.64 110 ALA H C 1
ATOM 9741 O O . ALA H 1 120 ? -19.040 29.852 124.162 1.00 44.17 110 ALA H O 1
ATOM 9751 N N . ASN H 1 122 ? -18.093 32.391 121.527 1.00 50.40 112 ASN H N 1
ATOM 9752 C CA . ASN H 1 122 ? -18.030 32.177 120.094 1.00 51.93 112 ASN H CA 1
ATOM 9753 C C . ASN H 1 122 ? -16.936 33.059 119.474 1.00 54.40 112 ASN H C 1
ATOM 9754 O O . ASN H 1 122 ? -16.624 32.934 118.282 1.00 54.51 112 ASN H O 1
ATOM 9759 N N . GLN H 1 123 ? -16.331 33.912 120.307 1.00 56.63 113 GLN H N 1
ATOM 9760 C CA . GLN H 1 123 ? -15.289 34.863 119.881 1.00 58.09 113 GLN H CA 1
ATOM 9761 C C . GLN H 1 123 ? -14.369 35.276 121.063 1.00 56.09 113 GLN H C 1
ATOM 9762 O O . GLN H 1 123 ? -14.808 35.288 122.214 1.00 55.06 113 GLN H O 1
ATOM 9768 N N . ASP H 1 124 ? -13.108 35.609 120.786 1.00 53.91 114 ASP H N 1
ATOM 9769 C CA . ASP H 1 124 ? -12.198 36.045 121.846 1.00 54.32 114 ASP H CA 1
ATOM 9770 C C . ASP H 1 124 ? -12.811 37.236 122.592 1.00 53.68 114 ASP H C 1
ATOM 9771 O O . ASP H 1 124 ? -13.763 37.858 122.116 1.00 52.56 114 ASP H O 1
ATOM 9776 N N . GLY H 1 125 ? -12.253 37.563 123.756 1.00 53.04 115 GLY H N 1
ATOM 9777 C CA . GLY H 1 125 ? -12.773 38.671 124.545 1.00 53.80 115 GLY H CA 1
ATOM 9778 C C . GLY H 1 125 ? -13.245 38.224 125.918 1.00 53.79 115 GLY H C 1
ATOM 9779 O O . GLY H 1 125 ? -12.555 37.463 126.596 1.00 56.87 115 GLY H O 1
ATOM 9780 N N . PHE H 1 126 ? -14.407 38.696 126.344 1.00 50.80 116 PHE H N 1
ATOM 9781 C CA . PHE H 1 126 ? -14.931 38.294 127.634 1.00 50.16 116 PHE H CA 1
ATOM 9782 C C . PHE H 1 126 ? -16.419 38.050 127.453 1.00 51.12 116 PHE H C 1
ATOM 9783 O O . PHE H 1 126 ? -16.994 38.429 126.427 1.00 52.86 116 PHE H O 1
ATOM 9791 N N . SER H 1 127 ? -17.047 37.453 128.465 1.00 49.57 117 SER H N 1
ATOM 9792 C CA . SER H 1 127 ? -18.463 37.149 128.387 1.00 46.80 117 SER H CA 1
ATOM 9793 C C . SER H 1 127 ? -19.067 37.016 129.780 1.00 44.68 117 SER H C 1
ATOM 9794 O O . SER H 1 127 ? -18.597 36.224 130.581 1.00 45.73 117 SER H O 1
ATOM 9797 N N . LEU H 1 128 ? -20.104 37.794 130.070 1.00 41.73 118 LEU H N 1
ATOM 9798 C CA . LEU H 1 128 ? -20.741 37.750 131.378 1.00 39.92 118 LEU H CA 1
ATOM 9799 C C . LEU H 1 128 ? -22.188 37.328 131.249 1.00 39.39 118 LEU H C 1
ATOM 9800 O O . LEU H 1 128 ? -22.929 37.877 130.435 1.00 41.51 118 LEU H O 1
ATOM 9805 N N . VAL H 1 129 ? -22.596 36.371 132.075 1.00 36.32 119 VAL H N 1
ATOM 9806 C CA . VAL H 1 129 ? -23.949 35.839 132.035 1.00 33.94 119 VAL H CA 1
ATOM 9807 C C . VAL H 1 129 ? -24.565 35.876 133.422 1.00 33.92 119 VAL H C 1
ATOM 9808 O O . VAL H 1 129 ? -23.946 36.346 134.363 1.00 38.66 119 VAL H O 1
ATOM 9812 N N . GLY H 1 130 ? -25.789 35.394 133.547 1.00 31.01 120 GLY H N 1
ATOM 9813 C CA . GLY H 1 130 ? -26.449 35.343 134.832 1.00 30.16 120 GLY H CA 1
ATOM 9814 C C . GLY H 1 130 ? -27.071 33.956 134.898 1.00 32.24 120 GLY H C 1
ATOM 9815 O O . GLY H 1 130 ? -27.835 33.583 133.995 1.00 35.01 120 GLY H O 1
ATOM 9816 N N . CYS H 1 131 ? -26.758 33.175 135.930 1.00 30.00 121 CYS H N 1
ATOM 9817 C CA . CYS H 1 131 ? -27.317 31.833 136.030 1.00 29.23 121 CYS H CA 1
ATOM 9818 C C . CYS H 1 131 ? -28.295 31.673 137.189 1.00 28.40 121 CYS H C 1
ATOM 9819 O O . CYS H 1 131 ? -28.130 32.296 138.210 1.00 34.12 121 CYS H O 1
ATOM 9830 N N . VAL H 1 133 ? -30.396 28.559 139.287 1.00 39.70 123 VAL H N 1
ATOM 9831 C CA . VAL H 1 133 ? -30.772 27.151 139.493 1.00 43.41 123 VAL H CA 1
ATOM 9832 C C . VAL H 1 133 ? -31.870 27.223 140.531 1.00 44.77 123 VAL H C 1
ATOM 9833 O O . VAL H 1 133 ? -31.682 27.865 141.557 1.00 48.30 123 VAL H O 1
ATOM 9837 N N . SER H 1 134 ? -33.015 26.596 140.288 1.00 46.54 124 SER H N 1
ATOM 9838 C CA . SER H 1 134 ? -34.090 26.723 141.255 1.00 50.38 124 SER H CA 1
ATOM 9839 C C . SER H 1 134 ? -33.752 26.046 142.561 1.00 54.70 124 SER H C 1
ATOM 9840 O O . SER H 1 134 ? -33.513 26.731 143.567 1.00 55.94 124 SER H O 1
ATOM 9843 N N . PRO H 1 135 ? -33.750 24.701 142.598 1.00 56.66 125 PRO H N 1
ATOM 9844 C CA . PRO H 1 135 ? -33.394 24.208 143.932 1.00 57.30 125 PRO H CA 1
ATOM 9845 C C . PRO H 1 135 ? -32.002 24.758 144.252 1.00 57.39 125 PRO H C 1
ATOM 9846 O O . PRO H 1 135 ? -31.009 24.338 143.658 1.00 57.29 125 PRO H O 1
ATOM 9850 N N . GLY H 1 136 ? -31.961 25.733 145.161 1.00 57.49 126 GLY H N 1
ATOM 9851 C CA . GLY H 1 136 ? -30.715 26.369 145.560 1.00 55.25 126 GLY H CA 1
ATOM 9852 C C . GLY H 1 136 ? -29.494 25.511 145.338 1.00 53.45 126 GLY H C 1
ATOM 9853 O O . GLY H 1 136 ? -29.395 24.396 145.852 1.00 54.21 126 GLY H O 1
ATOM 9854 N N . PHE H 1 137 ? -28.556 26.031 144.565 1.00 50.78 127 PHE H N 1
ATOM 9855 C CA . PHE H 1 137 ? -27.346 25.293 144.277 1.00 49.67 127 PHE H CA 1
ATOM 9856 C C . PHE H 1 137 ? -26.498 24.973 145.493 1.00 51.06 127 PHE H C 1
ATOM 9857 O O . PHE H 1 137 ? -26.162 25.867 146.270 1.00 53.16 127 PHE H O 1
ATOM 9865 N N . THR H 1 138 ? -26.155 23.694 145.638 1.00 51.11 128 THR H N 1
ATOM 9866 C CA . THR H 1 138 ? -25.269 23.214 146.696 1.00 50.13 128 THR H CA 1
ATOM 9867 C C . THR H 1 138 ? -24.307 22.381 145.864 1.00 49.40 128 THR H C 1
ATOM 9868 O O . THR H 1 138 ? -24.542 22.164 144.673 1.00 49.89 128 THR H O 1
ATOM 9872 N N . PHE H 1 139 ? -23.234 21.901 146.464 1.00 48.01 129 PHE H N 1
ATOM 9873 C CA . PHE H 1 139 ? -22.302 21.104 145.693 1.00 46.46 129 PHE H CA 1
ATOM 9874 C C . PHE H 1 139 ? -22.652 19.622 145.627 1.00 47.05 129 PHE H C 1
ATOM 9875 O O . PHE H 1 139 ? -22.018 18.853 144.905 1.00 45.75 129 PHE H O 1
ATOM 9883 N N . ASP H 1 140 ? -23.676 19.229 146.371 1.00 48.05 130 ASP H N 1
ATOM 9884 C CA . ASP H 1 140 ? -24.124 17.853 146.333 1.00 51.79 130 ASP H CA 1
ATOM 9885 C C . ASP H 1 140 ? -25.161 17.798 145.221 1.00 52.86 130 ASP H C 1
ATOM 9886 O O . ASP H 1 140 ? -25.941 16.847 145.119 1.00 54.71 130 ASP H O 1
ATOM 9891 N N . ASP H 1 141 ? -25.179 18.847 144.405 1.00 51.63 131 ASP H N 1
ATOM 9892 C CA . ASP H 1 141 ? -26.099 18.939 143.284 1.00 49.95 131 ASP H CA 1
ATOM 9893 C C . ASP H 1 141 ? -25.259 19.344 142.084 1.00 48.52 131 ASP H C 1
ATOM 9894 O O . ASP H 1 141 ? -25.768 19.839 141.074 1.00 49.60 131 ASP H O 1
ATOM 9899 N N . PHE H 1 142 ? -23.963 19.076 142.207 1.00 44.36 132 PHE H N 1
ATOM 9900 C CA . PHE H 1 142 ? -22.983 19.417 141.194 1.00 41.56 132 PHE H CA 1
ATOM 9901 C C . PHE H 1 142 ? -22.029 18.238 141.005 1.00 40.98 132 PHE H C 1
ATOM 9902 O O . PHE H 1 142 ? -21.640 17.605 141.969 1.00 41.47 132 PHE H O 1
ATOM 9910 N N . GLU H 1 143 ? -21.652 17.954 139.767 1.00 41.79 133 GLU H N 1
ATOM 9911 C CA . GLU H 1 143 ? -20.729 16.866 139.478 1.00 42.35 133 GLU H CA 1
ATOM 9912 C C . GLU H 1 143 ? -19.938 17.210 138.230 1.00 42.54 133 GLU H C 1
ATOM 9913 O O . GLU H 1 143 ? -20.485 17.260 137.139 1.00 44.80 133 GLU H O 1
ATOM 9919 N N . LEU H 1 144 ? -18.653 17.476 138.393 1.00 42.83 134 LEU H N 1
ATOM 9920 C CA . LEU H 1 144 ? -17.796 17.807 137.262 1.00 43.21 134 LEU H CA 1
ATOM 9921 C C . LEU H 1 144 ? -17.308 16.452 136.683 1.00 44.99 134 LEU H C 1
ATOM 9922 O O . LEU H 1 144 ? -17.425 15.412 137.341 1.00 46.04 134 LEU H O 1
ATOM 9927 N N . PHE H 1 145 ? -16.773 16.442 135.466 1.00 43.59 135 PHE H N 1
ATOM 9928 C CA . PHE H 1 145 ? -16.352 15.184 134.886 1.00 41.09 135 PHE H CA 1
ATOM 9929 C C . PHE H 1 145 ? -14.977 15.161 134.294 1.00 42.02 135 PHE H C 1
ATOM 9930 O O . PHE H 1 145 ? -14.513 16.124 133.705 1.00 40.97 135 PHE H O 1
ATOM 9938 N N . SER H 1 146 ? -14.341 14.008 134.440 1.00 45.76 136 SER H N 1
ATOM 9939 C CA . SER H 1 146 ? -13.005 13.759 133.921 1.00 47.60 136 SER H CA 1
ATOM 9940 C C . SER H 1 146 ? -13.032 13.653 132.385 1.00 46.80 136 SER H C 1
ATOM 9941 O O . SER H 1 146 ? -14.030 13.228 131.802 1.00 44.89 136 SER H O 1
ATOM 9944 N N . GLN H 1 147 ? -11.949 14.041 131.727 1.00 47.84 137 GLN H N 1
ATOM 9945 C CA . GLN H 1 147 ? -11.919 13.934 130.277 1.00 52.65 137 GLN H CA 1
ATOM 9946 C C . GLN H 1 147 ? -11.971 12.440 129.934 1.00 55.72 137 GLN H C 1
ATOM 9947 O O . GLN H 1 147 ? -12.543 12.029 128.916 1.00 56.74 137 GLN H O 1
ATOM 9953 N N . GLU H 1 148 ? -11.371 11.631 130.799 1.00 57.17 138 GLU H N 1
ATOM 9954 C CA . GLU H 1 148 ? -11.360 10.192 130.611 1.00 58.83 138 GLU H CA 1
ATOM 9955 C C . GLU H 1 148 ? -12.781 9.663 130.814 1.00 60.10 138 GLU H C 1
ATOM 9956 O O . GLU H 1 148 ? -13.339 8.968 129.965 1.00 59.49 138 GLU H O 1
ATOM 9962 N N . ALA H 1 149 ? -13.368 10.005 131.949 1.00 61.65 139 ALA H N 1
ATOM 9963 C CA . ALA H 1 149 ? -14.712 9.560 132.246 1.00 63.91 139 ALA H CA 1
ATOM 9964 C C . ALA H 1 149 ? -15.664 9.932 131.109 1.00 66.36 139 ALA H C 1
ATOM 9965 O O . ALA H 1 149 ? -16.699 9.285 130.922 1.00 66.70 139 ALA H O 1
ATOM 9967 N N . LEU H 1 150 ? -15.303 10.967 130.347 1.00 68.28 140 LEU H N 1
ATOM 9968 C CA . LEU H 1 150 ? -16.139 11.445 129.239 1.00 68.92 140 LEU H CA 1
ATOM 9969 C C . LEU H 1 150 ? -15.799 10.885 127.867 1.00 69.42 140 LEU H C 1
ATOM 9970 O O . LEU H 1 150 ? -16.611 10.963 126.952 1.00 70.92 140 LEU H O 1
ATOM 9975 N N . LEU H 1 151 ? -14.598 10.346 127.711 1.00 69.67 141 LEU H N 1
ATOM 9976 C CA . LEU H 1 151 ? -14.199 9.760 126.440 1.00 69.60 141 LEU H CA 1
ATOM 9977 C C . LEU H 1 151 ? -14.637 8.297 126.416 1.00 70.93 141 LEU H C 1
ATOM 9978 O O . LEU H 1 151 ? -14.843 7.719 125.348 1.00 70.28 141 LEU H O 1
ATOM 9983 N N . ALA H 1 152 ? -14.783 7.712 127.607 1.00 73.19 142 ALA H N 1
ATOM 9984 C CA . ALA H 1 152 ? -15.214 6.322 127.769 1.00 74.73 142 ALA H CA 1
ATOM 9985 C C . ALA H 1 152 ? -16.673 6.253 127.349 1.00 76.70 142 ALA H C 1
ATOM 9986 O O . ALA H 1 152 ? -17.050 5.463 126.477 1.00 77.93 142 ALA H O 1
ATOM 9996 N N . TYR H 1 154 ? -19.789 8.262 125.639 1.00 72.34 144 TYR H N 1
ATOM 9997 C CA . TYR H 1 154 ? -19.751 9.246 124.551 1.00 69.36 144 TYR H CA 1
ATOM 9998 C C . TYR H 1 154 ? -18.431 9.342 123.769 1.00 67.81 144 TYR H C 1
ATOM 9999 O O . TYR H 1 154 ? -17.916 10.444 123.566 1.00 65.87 144 TYR H O 1
ATOM 10008 N N . PRO H 1 155 ? -17.866 8.204 123.317 1.00 67.59 145 PRO H N 1
ATOM 10009 C CA . PRO H 1 155 ? -16.604 8.265 122.557 1.00 65.88 145 PRO H CA 1
ATOM 10010 C C . PRO H 1 155 ? -16.767 9.043 121.244 1.00 63.95 145 PRO H C 1
ATOM 10011 O O . PRO H 1 155 ? -15.800 9.572 120.693 1.00 62.26 145 PRO H O 1
ATOM 10015 N N . GLN H 1 156 ? -18.003 9.100 120.752 1.00 63.38 146 GLN H N 1
ATOM 10016 C CA . GLN H 1 156 ? -18.315 9.801 119.510 1.00 63.85 146 GLN H CA 1
ATOM 10017 C C . GLN H 1 156 ? -18.049 11.292 119.567 1.00 65.41 146 GLN H C 1
ATOM 10018 O O . GLN H 1 156 ? -17.990 11.951 118.528 1.00 65.39 146 GLN H O 1
ATOM 10024 N N . HIS H 1 157 ? -17.889 11.824 120.777 1.00 66.33 147 HIS H N 1
ATOM 10025 C CA . HIS H 1 157 ? -17.653 13.252 120.951 1.00 66.08 147 HIS H CA 1
ATOM 10026 C C . HIS H 1 157 ? -16.248 13.600 121.440 1.00 65.46 147 HIS H C 1
ATOM 10027 O O . HIS H 1 157 ? -16.068 14.471 122.298 1.00 64.17 147 HIS H O 1
ATOM 10034 N N . LYS H 1 158 ? -15.248 12.930 120.879 1.00 65.34 148 LYS H N 1
ATOM 10035 C CA . LYS H 1 158 ? -13.871 13.192 121.268 1.00 65.46 148 LYS H CA 1
ATOM 10036 C C . LYS H 1 158 ? -13.621 14.699 121.145 1.00 65.64 148 LYS H C 1
ATOM 10037 O O . LYS H 1 158 ? -13.499 15.398 122.152 1.00 65.60 148 LYS H O 1
ATOM 10043 N N . ALA H 1 159 ? -13.592 15.195 119.912 1.00 65.34 149 ALA H N 1
ATOM 10044 C CA . ALA H 1 159 ? -13.334 16.610 119.637 1.00 65.28 149 ALA H CA 1
ATOM 10045 C C . ALA H 1 159 ? -13.934 17.620 120.616 1.00 64.53 149 ALA H C 1
ATOM 10046 O O . ALA H 1 159 ? -13.222 18.481 121.140 1.00 63.33 149 ALA H O 1
ATOM 10048 N N . VAL H 1 160 ? -15.236 17.534 120.853 1.00 63.96 150 VAL H N 1
ATOM 10049 C CA . VAL H 1 160 ? -15.878 18.476 121.759 1.00 64.89 150 VAL H CA 1
ATOM 10050 C C . VAL H 1 160 ? -15.529 18.218 123.228 1.00 65.92 150 VAL H C 1
ATOM 10051 O O . VAL H 1 160 ? -15.308 19.164 123.992 1.00 65.89 150 VAL H O 1
ATOM 10055 N N . VAL H 1 161 ? -15.467 16.946 123.620 1.00 65.90 151 VAL H N 1
ATOM 10056 C CA . VAL H 1 161 ? -15.146 16.596 125.003 1.00 66.24 151 VAL H CA 1
ATOM 10057 C C . VAL H 1 161 ? -13.716 16.971 125.388 1.00 66.06 151 VAL H C 1
ATOM 10058 O O . VAL H 1 161 ? -13.324 16.851 126.544 1.00 67.03 151 VAL H O 1
ATOM 10062 N N . GLN H 1 162 ? -12.936 17.427 124.421 1.00 65.55 152 GLN H N 1
ATOM 10063 C CA . GLN H 1 162 ? -11.571 17.832 124.699 1.00 65.75 152 GLN H CA 1
ATOM 10064 C C . GLN H 1 162 ? -11.525 19.343 124.835 1.00 65.82 152 GLN H C 1
ATOM 10065 O O . GLN H 1 162 ? -10.603 19.900 125.430 1.00 66.15 152 GLN H O 1
ATOM 10071 N N . LYS H 1 163 ? -12.531 20.004 124.278 1.00 65.93 153 LYS H N 1
ATOM 10072 C CA . LYS H 1 163 ? -12.602 21.453 124.337 1.00 65.84 153 LYS H CA 1
ATOM 10073 C C . LYS H 1 163 ? -13.189 21.899 125.672 1.00 64.03 153 LYS H C 1
ATOM 10074 O O . LYS H 1 163 ? -12.942 23.012 126.133 1.00 63.59 153 LYS H O 1
ATOM 10080 N N . LEU H 1 164 ? -13.961 21.018 126.293 1.00 62.05 154 LEU H N 1
ATOM 10081 C CA . LEU H 1 164 ? -14.600 21.338 127.554 1.00 61.62 154 LEU H CA 1
ATOM 10082 C C . LEU H 1 164 ? -14.240 20.392 128.692 1.00 62.34 154 LEU H C 1
ATOM 10083 O O . LEU H 1 164 ? -15.042 20.194 129.594 1.00 62.94 154 LEU H O 1
ATOM 10088 N N . SER H 1 165 ? -13.040 19.819 128.651 1.00 63.39 155 SER H N 1
ATOM 10089 C CA . SER H 1 165 ? -12.572 18.897 129.682 1.00 64.05 155 SER H CA 1
ATOM 10090 C C . SER H 1 165 ? -11.058 18.787 129.703 1.00 65.94 155 SER H C 1
ATOM 10091 O O . SER H 1 165 ? -10.411 18.754 128.656 1.00 65.26 155 SER H O 1
ATOM 10094 N N . ARG H 1 166 ? -10.497 18.733 130.906 1.00 68.97 156 ARG H N 1
ATOM 10095 C CA . ARG H 1 166 ? -9.062 18.588 131.074 1.00 71.39 156 ARG H CA 1
ATOM 10096 C C . ARG H 1 166 ? -8.864 17.152 131.533 1.00 72.90 156 ARG H C 1
ATOM 10097 O O . ARG H 1 166 ? -9.762 16.557 132.128 1.00 71.42 156 ARG H O 1
ATOM 10105 N N . PRO H 1 167 ? -7.682 16.579 131.265 1.00 75.36 157 PRO H N 1
ATOM 10106 C CA . PRO H 1 167 ? -7.349 15.195 131.642 1.00 76.98 157 PRO H CA 1
ATOM 10107 C C . PRO H 1 167 ? -7.232 14.883 133.141 1.00 77.53 157 PRO H C 1
ATOM 10108 O O . PRO H 1 167 ? -7.001 15.770 133.961 1.00 76.35 157 PRO H O 1
ATOM 10112 N N . GLU H 1 168 ? -7.395 13.600 133.467 1.00 79.64 158 GLU H N 1
ATOM 10113 C CA . GLU H 1 168 ? -7.321 13.075 134.837 1.00 82.04 158 GLU H CA 1
ATOM 10114 C C . GLU H 1 168 ? -8.306 13.712 135.837 1.00 83.29 158 GLU H C 1
ATOM 10115 O O . GLU H 1 168 ? -9.010 14.677 135.459 1.00 84.06 158 GLU H O 1
ATOM 10129 N N . GLN I 1 12 ? 41.574 14.754 121.957 1.00 135.91 2 GLN I N 1
ATOM 10130 C CA . GLN I 1 12 ? 42.411 15.783 122.562 1.00 133.21 2 GLN I CA 1
ATOM 10131 C C . GLN I 1 12 ? 41.802 16.312 123.859 1.00 131.50 2 GLN I C 1
ATOM 10132 O O . GLN I 1 12 ? 40.583 16.333 124.020 1.00 131.29 2 GLN I O 1
ATOM 10138 N N . ASN I 1 13 ? 42.657 16.740 124.781 1.00 129.56 3 ASN I N 1
ATOM 10139 C CA . ASN I 1 13 ? 42.193 17.264 126.058 1.00 127.38 3 ASN I CA 1
ATOM 10140 C C . ASN I 1 13 ? 42.659 18.712 126.207 1.00 125.46 3 ASN I C 1
ATOM 10141 O O . ASN I 1 13 ? 43.315 19.249 125.317 1.00 125.18 3 ASN I O 1
ATOM 10146 N N . ALA I 1 14 ? 42.316 19.338 127.329 1.00 122.93 4 ALA I N 1
ATOM 10147 C CA . ALA I 1 14 ? 42.695 20.725 127.588 1.00 120.19 4 ALA I CA 1
ATOM 10148 C C . ALA I 1 14 ? 44.171 20.986 127.298 1.00 118.50 4 ALA I C 1
ATOM 10149 O O . ALA I 1 14 ? 44.516 21.827 126.470 1.00 117.82 4 ALA I O 1
ATOM 10151 N N . ASP I 1 15 ? 45.035 20.253 127.987 1.00 116.85 5 ASP I N 1
ATOM 10152 C CA . ASP I 1 15 ? 46.479 20.392 127.828 1.00 114.68 5 ASP I CA 1
ATOM 10153 C C . ASP I 1 15 ? 46.900 20.503 126.364 1.00 112.66 5 ASP I C 1
ATOM 10154 O O . ASP I 1 15 ? 47.644 21.405 125.990 1.00 111.84 5 ASP I O 1
ATOM 10159 N N . ASP I 1 16 ? 46.407 19.580 125.544 1.00 111.20 6 ASP I N 1
ATOM 10160 C CA . ASP I 1 16 ? 46.736 19.522 124.120 1.00 109.42 6 ASP I CA 1
ATOM 10161 C C . ASP I 1 16 ? 46.503 20.809 123.338 1.00 108.08 6 ASP I C 1
ATOM 10162 O O . ASP I 1 16 ? 47.209 21.084 122.365 1.00 107.94 6 ASP I O 1
ATOM 10167 N N . PHE I 1 17 ? 45.512 21.593 123.743 1.00 106.31 7 PHE I N 1
ATOM 10168 C CA . PHE I 1 17 ? 45.237 22.842 123.044 1.00 104.54 7 PHE I CA 1
ATOM 10169 C C . PHE I 1 17 ? 46.090 23.965 123.593 1.00 102.46 7 PHE I C 1
ATOM 10170 O O . PHE I 1 17 ? 46.746 24.679 122.838 1.00 101.74 7 PHE I O 1
ATOM 10178 N N . ILE I 1 18 ? 46.084 24.125 124.909 1.00 100.49 8 ILE I N 1
ATOM 10179 C CA . ILE I 1 18 ? 46.893 25.159 125.531 1.00 98.11 8 ILE I CA 1
ATOM 10180 C C . ILE I 1 18 ? 48.352 24.901 125.139 1.00 96.13 8 ILE I C 1
ATOM 10181 O O . ILE I 1 18 ? 49.198 25.796 125.191 1.00 94.94 8 ILE I O 1
ATOM 10186 N N . LYS I 1 19 ? 48.612 23.669 124.710 1.00 94.41 9 LYS I N 1
ATOM 10187 C CA . LYS I 1 19 ? 49.938 23.228 124.280 1.00 92.82 9 LYS I CA 1
ATOM 10188 C C . LYS I 1 19 ? 50.318 23.800 122.917 1.00 91.35 9 LYS I C 1
ATOM 10189 O O . LYS I 1 19 ? 51.335 24.474 122.778 1.00 91.30 9 LYS I O 1
ATOM 10195 N N . PHE I 1 20 ? 49.495 23.519 121.912 1.00 89.47 10 PHE I N 1
ATOM 10196 C CA . PHE I 1 20 ? 49.748 23.985 120.554 1.00 86.82 10 PHE I CA 1
ATOM 10197 C C . PHE I 1 20 ? 49.466 25.468 120.330 1.00 85.01 10 PHE I C 1
ATOM 10198 O O . PHE I 1 20 ? 50.353 26.212 119.903 1.00 84.92 10 PHE I O 1
ATOM 10206 N N . LEU I 1 21 ? 48.238 25.896 120.617 1.00 82.29 11 LEU I N 1
ATOM 10207 C CA . LEU I 1 21 ? 47.845 27.294 120.428 1.00 79.12 11 LEU I CA 1
ATOM 10208 C C . LEU I 1 21 ? 48.715 28.265 121.204 1.00 76.86 11 LEU I C 1
ATOM 10209 O O . LEU I 1 21 ? 48.662 29.474 120.969 1.00 76.55 11 LEU I O 1
ATOM 10214 N N . GLU I 1 22 ? 49.498 27.734 122.139 1.00 73.87 12 GLU I N 1
ATOM 10215 C CA . GLU I 1 22 ? 50.385 28.552 122.953 1.00 71.11 12 GLU I CA 1
ATOM 10216 C C . GLU I 1 22 ? 49.608 29.567 123.786 1.00 70.81 12 GLU I C 1
ATOM 10217 O O . GLU I 1 22 ? 49.915 30.758 123.801 1.00 68.63 12 GLU I O 1
ATOM 10223 N N . LEU I 1 23 ? 48.603 29.063 124.491 1.00 71.60 13 LEU I N 1
ATOM 10224 C CA . LEU I 1 23 ? 47.749 29.884 125.331 1.00 72.85 13 LEU I CA 1
ATOM 10225 C C . LEU I 1 23 ? 48.452 30.365 126.596 1.00 73.39 13 LEU I C 1
ATOM 10226 O O . LEU I 1 23 ? 49.395 29.740 127.065 1.00 74.00 13 LEU I O 1
ATOM 10231 N N . GLU I 1 24 ? 47.979 31.489 127.128 1.00 74.36 14 GLU I N 1
ATOM 10232 C CA . GLU I 1 24 ? 48.514 32.101 128.343 1.00 74.04 14 GLU I CA 1
ATOM 10233 C C . GLU I 1 24 ? 47.338 32.517 129.194 1.00 74.81 14 GLU I C 1
ATOM 10234 O O . GLU I 1 24 ? 46.236 32.716 128.682 1.00 75.69 14 GLU I O 1
ATOM 10240 N N . GLN I 1 25 ? 47.573 32.665 130.491 1.00 75.19 15 GLN I N 1
ATOM 10241 C CA . GLN I 1 25 ? 46.510 33.069 131.399 1.00 75.33 15 GLN I CA 1
ATOM 10242 C C . GLN I 1 25 ? 46.028 34.460 131.026 1.00 74.96 15 GLN I C 1
ATOM 10243 O O . GLN I 1 25 ? 46.836 35.368 130.802 1.00 74.63 15 GLN I O 1
ATOM 10249 N N . HIS I 1 26 ? 44.712 34.622 130.945 1.00 74.29 16 HIS I N 1
ATOM 10250 C CA . HIS I 1 26 ? 44.155 35.925 130.642 1.00 74.00 16 HIS I CA 1
ATOM 10251 C C . HIS I 1 26 ? 43.729 36.503 131.982 1.00 73.35 16 HIS I C 1
ATOM 10252 O O . HIS I 1 26 ? 43.136 35.809 132.811 1.00 72.75 16 HIS I O 1
ATOM 10259 N N . VAL I 1 27 ? 44.038 37.775 132.188 1.00 72.52 17 VAL I N 1
ATOM 10260 C CA . VAL I 1 27 ? 43.721 38.442 133.433 1.00 71.80 17 VAL I CA 1
ATOM 10261 C C . VAL I 1 27 ? 42.319 38.179 133.970 1.00 71.79 17 VAL I C 1
ATOM 10262 O O . VAL I 1 27 ? 42.132 38.074 135.180 1.00 72.78 17 VAL I O 1
ATOM 10266 N N . GLU I 1 28 ? 41.335 38.060 133.089 1.00 71.71 18 GLU I N 1
ATOM 10267 C CA . GLU I 1 28 ? 39.957 37.824 133.534 1.00 72.16 18 GLU I CA 1
ATOM 10268 C C . GLU I 1 28 ? 39.674 36.338 133.762 1.00 71.94 18 GLU I C 1
ATOM 10269 O O . GLU I 1 28 ? 38.523 35.934 133.945 1.00 71.40 18 GLU I O 1
ATOM 10275 N N . GLY I 1 29 ? 40.729 35.533 133.752 1.00 71.07 19 GLY I N 1
ATOM 10276 C CA . GLY I 1 29 ? 40.563 34.107 133.937 1.00 70.26 19 GLY I CA 1
ATOM 10277 C C . GLY I 1 29 ? 40.701 33.445 132.587 1.00 69.67 19 GLY I C 1
ATOM 10278 O O . GLY I 1 29 ? 40.541 34.106 131.565 1.00 69.36 19 GLY I O 1
ATOM 10279 N N . GLY I 1 30 ? 41.005 32.152 132.577 1.00 69.98 20 GLY I N 1
ATOM 10280 C CA . GLY I 1 30 ? 41.161 31.431 131.325 1.00 70.11 20 GLY I CA 1
ATOM 10281 C C . GLY I 1 30 ? 42.507 31.593 130.638 1.00 70.19 20 GLY I C 1
ATOM 10282 O O . GLY I 1 30 ? 43.490 32.017 131.246 1.00 69.66 20 GLY I O 1
ATOM 10283 N N . PHE I 1 31 ? 42.545 31.257 129.351 1.00 71.44 21 PHE I N 1
ATOM 10284 C CA . PHE I 1 31 ? 43.772 31.345 128.556 1.00 71.38 21 PHE I CA 1
ATOM 10285 C C . PHE I 1 31 ? 43.499 31.965 127.191 1.00 68.95 21 PHE I C 1
ATOM 10286 O O . PHE I 1 31 ? 42.417 31.801 126.633 1.00 67.84 21 PHE I O 1
ATOM 10294 N N . TYR I 1 32 ? 44.486 32.666 126.646 1.00 66.57 22 TYR I N 1
ATOM 10295 C CA . TYR I 1 32 ? 44.298 33.325 125.363 1.00 66.01 22 TYR I CA 1
ATOM 10296 C C . TYR I 1 32 ? 45.591 33.442 124.578 1.00 66.58 22 TYR I C 1
ATOM 10297 O O . TYR I 1 32 ? 46.672 33.198 125.098 1.00 67.34 22 TYR I O 1
ATOM 10306 N N . ARG I 1 33 ? 45.464 33.845 123.322 1.00 66.58 23 ARG I N 1
ATOM 10307 C CA . ARG I 1 33 ? 46.611 34.039 122.453 1.00 67.59 23 ARG I CA 1
ATOM 10308 C C . ARG I 1 33 ? 46.080 34.866 121.292 1.00 67.58 23 ARG I C 1
ATOM 10309 O O . ARG I 1 33 ? 45.032 34.557 120.729 1.00 67.55 23 ARG I O 1
ATOM 10317 N N . SER I 1 34 ? 46.789 35.928 120.943 1.00 67.27 24 SER I N 1
ATOM 10318 C CA . SER I 1 34 ? 46.354 36.782 119.851 1.00 67.15 24 SER I CA 1
ATOM 10319 C C . SER I 1 34 ? 46.464 36.082 118.498 1.00 66.05 24 SER I C 1
ATOM 10320 O O . SER I 1 34 ? 47.440 36.275 117.782 1.00 66.80 24 SER I O 1
ATOM 10323 N N . SER I 1 35 ? 45.457 35.282 118.156 1.00 64.57 25 SER I N 1
ATOM 10324 C CA . SER I 1 35 ? 45.425 34.565 116.885 1.00 63.02 25 SER I CA 1
ATOM 10325 C C . SER I 1 35 ? 45.837 35.455 115.730 1.00 62.45 25 SER I C 1
ATOM 10326 O O . SER I 1 35 ? 46.876 35.231 115.125 1.00 62.45 25 SER I O 1
ATOM 10329 N N . TYR I 1 36 ? 45.017 36.459 115.420 1.00 63.22 26 TYR I N 1
ATOM 10330 C CA . TYR I 1 36 ? 45.313 37.408 114.336 1.00 63.37 26 TYR I CA 1
ATOM 10331 C C . TYR I 1 36 ? 44.855 38.817 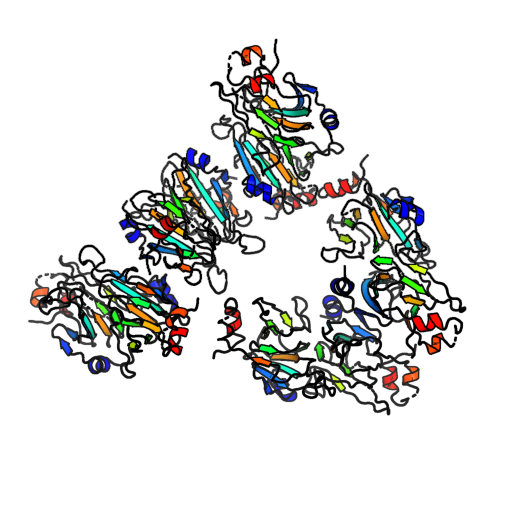114.695 1.00 65.77 26 TYR I C 1
ATOM 10332 O O . TYR I 1 36 ? 44.046 39.007 115.602 1.00 65.48 26 TYR I O 1
ATOM 10341 N N . ARG I 1 37 ? 45.373 39.800 113.969 1.00 69.23 27 ARG I N 1
ATOM 10342 C CA . ARG I 1 37 ? 44.987 41.184 114.181 1.00 74.03 27 ARG I CA 1
ATOM 10343 C C . ARG I 1 37 ? 45.119 41.954 112.872 1.00 76.21 27 ARG I C 1
ATOM 10344 O O . ARG I 1 37 ? 46.080 41.776 112.124 1.00 76.28 27 ARG I O 1
ATOM 10352 N N . SER I 1 38 ? 44.138 42.809 112.604 1.00 78.91 28 SER I N 1
ATOM 10353 C CA . SER I 1 38 ? 44.085 43.602 111.377 1.00 81.05 28 SER I CA 1
ATOM 10354 C C . SER I 1 38 ? 45.309 44.475 111.099 1.00 82.54 28 SER I C 1
ATOM 10355 O O . SER I 1 38 ? 46.075 44.795 112.012 1.00 83.92 28 SER I O 1
ATOM 10358 N N . GLU I 1 39 ? 45.480 44.853 109.830 1.00 82.74 29 GLU I N 1
ATOM 10359 C CA . GLU I 1 39 ? 46.585 45.709 109.406 1.00 83.50 29 GLU I CA 1
ATOM 10360 C C . GLU I 1 39 ? 46.064 47.078 108.980 1.00 84.30 29 GLU I C 1
ATOM 10361 O O . GLU I 1 39 ? 46.765 47.847 108.321 1.00 85.08 29 GLU I O 1
ATOM 10367 N N . THR I 1 40 ? 44.821 47.365 109.346 1.00 85.08 30 THR I N 1
ATOM 10368 C CA . THR I 1 40 ? 44.192 48.646 109.041 1.00 86.51 30 THR I CA 1
ATOM 10369 C C . THR I 1 40 ? 43.944 49.312 110.383 1.00 88.07 30 THR I C 1
ATOM 10370 O O . THR I 1 40 ? 43.536 48.645 111.333 1.00 87.90 30 THR I O 1
ATOM 10374 N N . ALA I 1 41 ? 44.165 50.620 110.462 1.00 90.22 31 ALA I N 1
ATOM 10375 C CA . ALA I 1 41 ? 43.998 51.333 111.727 1.00 92.16 31 ALA I CA 1
ATOM 10376 C C . ALA I 1 41 ? 42.766 52.222 111.895 1.00 93.01 31 ALA I C 1
ATOM 10377 O O . ALA I 1 41 ? 42.641 53.254 111.237 1.00 93.07 31 ALA I O 1
ATOM 10379 N N . PHE I 1 42 ? 41.868 51.822 112.793 1.00 94.25 32 PHE I N 1
ATOM 10380 C CA . PHE I 1 42 ? 40.668 52.604 113.079 1.00 95.79 32 PHE I CA 1
ATOM 10381 C C . PHE I 1 42 ? 41.207 53.903 113.686 1.00 97.39 32 PHE I C 1
ATOM 10382 O O . PHE I 1 42 ? 40.701 54.996 113.418 1.00 97.80 32 PHE I O 1
ATOM 10390 N N . ASP I 1 43 ? 42.242 53.748 114.511 1.00 98.77 33 ASP I N 1
ATOM 10391 C CA . ASP I 1 43 ? 42.947 54.851 115.168 1.00 99.43 33 ASP I CA 1
ATOM 10392 C C . ASP I 1 43 ? 44.434 54.519 115.007 1.00 100.14 33 ASP I C 1
ATOM 10393 O O . ASP I 1 43 ? 44.803 53.350 114.877 1.00 100.44 33 ASP I O 1
ATOM 10398 N N . PRO I 1 44 ? 45.309 55.536 115.004 1.00 100.29 34 PRO I N 1
ATOM 10399 C CA . PRO I 1 44 ? 46.733 55.205 114.857 1.00 99.12 34 PRO I CA 1
ATOM 10400 C C . PRO I 1 44 ? 47.250 54.480 116.105 1.00 97.88 34 PRO I C 1
ATOM 10401 O O . PRO I 1 44 ? 48.456 54.312 116.286 1.00 97.54 34 PRO I O 1
ATOM 10405 N N . SER I 1 45 ? 46.321 54.065 116.964 1.00 96.62 35 SER I N 1
ATOM 10406 C CA . SER I 1 45 ? 46.645 53.353 118.199 1.00 94.90 35 SER I CA 1
ATOM 10407 C C . SER I 1 45 ? 45.776 52.106 118.311 1.00 93.43 35 SER I C 1
ATOM 10408 O O . SER I 1 45 ? 46.091 51.187 119.067 1.00 92.46 35 SER I O 1
ATOM 10411 N N . ARG I 1 46 ? 44.678 52.097 117.554 1.00 92.00 36 ARG I N 1
ATOM 10412 C CA . ARG I 1 46 ? 43.733 50.980 117.525 1.00 90.33 36 ARG I CA 1
ATOM 10413 C C . ARG I 1 46 ? 43.763 50.278 116.165 1.00 88.18 36 ARG I C 1
ATOM 10414 O O . ARG I 1 46 ? 44.196 50.856 115.172 1.00 87.43 36 ARG I O 1
ATOM 10422 N N . GLN I 1 47 ? 43.316 49.026 116.129 1.00 85.79 37 GLN I N 1
ATOM 10423 C CA . GLN I 1 47 ? 43.277 48.268 114.883 1.00 83.74 37 GLN I CA 1
ATOM 10424 C C . GLN I 1 47 ? 41.842 48.058 114.414 1.00 82.85 37 GLN I C 1
ATOM 10425 O O . GLN I 1 47 ? 40.892 48.243 115.182 1.00 82.82 37 GLN I O 1
ATOM 10431 N N . LEU I 1 48 ? 41.684 47.666 113.152 1.00 80.22 38 LEU I N 1
ATOM 10432 C CA . LEU I 1 48 ? 40.356 47.447 112.598 1.00 77.45 38 LEU I CA 1
ATOM 10433 C C . LEU I 1 48 ? 39.623 46.358 113.365 1.00 75.24 38 LEU I C 1
ATOM 10434 O O . LEU I 1 48 ? 38.394 46.364 113.456 1.00 75.65 38 LEU I O 1
ATOM 10439 N N . TRP I 1 49 ? 40.387 45.418 113.907 1.00 72.22 39 TRP I N 1
ATOM 10440 C CA . TRP I 1 49 ? 39.825 44.318 114.674 1.00 69.45 39 TRP I CA 1
ATOM 10441 C C . TRP I 1 49 ? 40.931 43.452 115.274 1.00 67.68 39 TRP I C 1
ATOM 10442 O O . TRP I 1 49 ? 42.041 43.371 114.741 1.00 67.50 39 TRP I O 1
ATOM 10453 N N . SER I 1 50 ? 40.624 42.812 116.393 1.00 64.74 40 SER I N 1
ATOM 10454 C CA . SER I 1 50 ? 41.586 41.942 117.039 1.00 62.01 40 SER I CA 1
ATOM 10455 C C . SER I 1 50 ? 40.908 40.632 117.394 1.00 59.33 40 SER I C 1
ATOM 10456 O O . SER I 1 50 ? 39.816 40.619 117.942 1.00 58.06 40 SER I O 1
ATOM 10459 N N . SER I 1 51 ? 41.552 39.525 117.062 1.00 57.35 41 SER I N 1
ATOM 10460 C CA . SER I 1 51 ? 40.981 38.228 117.360 1.00 56.79 41 SER I CA 1
ATOM 10461 C C . SER I 1 51 ? 41.910 37.443 118.270 1.00 56.27 41 SER I C 1
ATOM 10462 O O . SER I 1 51 ? 43.101 37.734 118.354 1.00 55.03 41 SER I O 1
ATOM 10465 N N . ILE I 1 52 ? 41.344 36.452 118.953 1.00 55.75 42 ILE I N 1
ATOM 10466 C CA . ILE I 1 52 ? 42.101 35.587 119.850 1.00 54.91 42 ILE I CA 1
ATOM 10467 C C . ILE I 1 52 ? 41.443 34.222 119.970 1.00 55.07 42 ILE I C 1
ATOM 10468 O O . ILE I 1 52 ? 40.378 33.959 119.409 1.00 53.31 42 ILE I O 1
ATOM 10473 N N . TYR I 1 53 ? 42.121 33.361 120.714 1.00 56.08 43 TYR I N 1
ATOM 10474 C CA . TYR I 1 53 ? 41.650 32.029 121.032 1.00 56.80 43 TYR I CA 1
ATOM 10475 C C . TYR I 1 53 ? 41.367 32.228 122.523 1.00 59.98 43 TYR I C 1
ATOM 10476 O O . TYR I 1 53 ? 42.014 33.057 123.163 1.00 60.53 43 TYR I O 1
ATOM 10485 N N . PHE I 1 54 ? 40.405 31.508 123.081 1.00 62.71 44 PHE I N 1
ATOM 10486 C CA . PHE I 1 54 ? 40.114 31.647 124.504 1.00 65.83 44 PHE I CA 1
ATOM 10487 C C . PHE I 1 54 ? 39.725 30.272 125.020 1.00 68.13 44 PHE I C 1
ATOM 10488 O O . PHE I 1 54 ? 38.872 29.613 124.436 1.00 69.33 44 PHE I O 1
ATOM 10496 N N . LEU I 1 55 ? 40.353 29.837 126.109 1.00 71.15 45 LEU I N 1
ATOM 10497 C CA . LEU I 1 55 ? 40.096 28.506 126.652 1.00 72.78 45 LEU I CA 1
ATOM 10498 C C . LEU I 1 55 ? 39.751 28.529 128.139 1.00 74.69 45 LEU I C 1
ATOM 10499 O O . LEU I 1 55 ? 40.522 29.021 128.961 1.00 74.65 45 LEU I O 1
ATOM 10504 N N . LEU I 1 56 ? 38.589 27.977 128.469 1.00 77.10 46 LEU I N 1
ATOM 10505 C CA . LEU I 1 56 ? 38.116 27.916 129.845 1.00 79.72 46 LEU I CA 1
ATOM 10506 C C . LEU I 1 56 ? 38.216 26.469 130.319 1.00 82.12 46 LEU I C 1
ATOM 10507 O O . LEU I 1 56 ? 37.659 25.565 129.690 1.00 82.44 46 LEU I O 1
ATOM 10512 N N . ARG I 1 57 ? 38.925 26.256 131.426 1.00 84.59 47 ARG I N 1
ATOM 10513 C CA . ARG I 1 57 ? 39.113 24.917 131.980 1.00 86.24 47 ARG I CA 1
ATOM 10514 C C . ARG I 1 57 ? 38.214 24.681 133.196 1.00 86.66 47 ARG I C 1
ATOM 10515 O O . ARG I 1 57 ? 37.747 25.629 133.829 1.00 87.04 47 ARG I O 1
ATOM 10523 N N . THR I 1 58 ? 37.994 23.407 133.515 1.00 86.71 48 THR I N 1
ATOM 10524 C CA . THR I 1 58 ? 37.137 22.998 134.625 1.00 86.37 48 THR I CA 1
ATOM 10525 C C . THR I 1 58 ? 37.188 23.904 135.850 1.00 86.54 48 THR I C 1
ATOM 10526 O O . THR I 1 58 ? 36.168 24.118 136.506 1.00 86.94 48 THR I O 1
ATOM 10530 N N . GLY I 1 59 ? 38.361 24.444 136.156 1.00 86.13 49 GLY I N 1
ATOM 10531 C CA . GLY I 1 59 ? 38.472 25.296 137.326 1.00 86.08 49 GLY I CA 1
ATOM 10532 C C . GLY I 1 59 ? 38.140 26.762 137.125 1.00 86.47 49 GLY I C 1
ATOM 10533 O O . GLY I 1 59 ? 37.336 27.333 137.869 1.00 85.81 49 GLY I O 1
ATOM 10534 N N . GLU I 1 60 ? 38.751 27.368 136.108 1.00 87.19 50 GLU I N 1
ATOM 10535 C CA . GLU I 1 60 ? 38.567 28.790 135.826 1.00 86.13 50 GLU I CA 1
ATOM 10536 C C . GLU I 1 60 ? 37.292 29.183 135.081 1.00 85.52 50 GLU I C 1
ATOM 10537 O O . GLU I 1 60 ? 36.610 28.349 134.478 1.00 84.95 50 GLU I O 1
ATOM 10543 N N . VAL I 1 61 ? 36.990 30.477 135.138 1.00 84.85 51 VAL I N 1
ATOM 10544 C CA . VAL I 1 61 ? 35.817 31.049 134.493 1.00 84.88 51 VAL I CA 1
ATOM 10545 C C . VAL I 1 61 ? 36.069 32.527 134.203 1.00 85.39 51 VAL I C 1
ATOM 10546 O O . VAL I 1 61 ? 36.790 33.187 134.950 1.00 86.48 51 VAL I O 1
ATOM 10550 N N . SER I 1 62 ? 35.474 33.039 133.124 1.00 84.58 52 SER I N 1
ATOM 10551 C CA . SER I 1 62 ? 35.629 34.445 132.737 1.00 83.43 52 SER I CA 1
ATOM 10552 C C . SER I 1 62 ? 34.927 35.372 133.734 1.00 83.44 52 SER I C 1
ATOM 10553 O O . SER I 1 62 ? 33.701 35.397 133.820 1.00 82.16 52 SER I O 1
ATOM 10556 N N . HIS I 1 63 ? 35.718 36.139 134.477 1.00 84.48 53 HIS I N 1
ATOM 10557 C CA . HIS I 1 63 ? 35.191 37.051 135.492 1.00 85.95 53 HIS I CA 1
ATOM 10558 C C . HIS I 1 63 ? 34.610 38.339 134.924 1.00 85.87 53 HIS I C 1
ATOM 10559 O O . HIS I 1 63 ? 35.226 39.006 134.097 1.00 86.39 53 HIS I O 1
ATOM 10566 N N . PHE I 1 64 ? 33.414 38.679 135.392 1.00 85.87 54 PHE I N 1
ATOM 10567 C CA . PHE I 1 64 ? 32.690 39.875 134.966 1.00 85.70 54 PHE I CA 1
ATOM 10568 C C . PHE I 1 64 ? 33.542 41.076 134.577 1.00 84.60 54 PHE I C 1
ATOM 10569 O O . PHE I 1 64 ? 34.190 41.684 135.422 1.00 84.84 54 PHE I O 1
ATOM 10577 N N . HIS I 1 65 ? 33.506 41.422 133.292 1.00 83.81 55 HIS I N 1
ATOM 10578 C CA . HIS I 1 65 ? 34.259 42.553 132.749 1.00 83.12 55 HIS I CA 1
ATOM 10579 C C . HIS I 1 65 ? 33.442 43.248 131.652 1.00 83.35 55 HIS I C 1
ATOM 10580 O O . HIS I 1 65 ? 32.353 42.789 131.301 1.00 82.59 55 HIS I O 1
ATOM 10587 N N . ARG I 1 66 ? 33.977 44.333 131.096 1.00 83.55 56 ARG I N 1
ATOM 10588 C CA . ARG I 1 66 ? 33.264 45.081 130.062 1.00 84.26 56 ARG I CA 1
ATOM 10589 C C . ARG I 1 66 ? 34.211 45.866 129.145 1.00 83.91 56 ARG I C 1
ATOM 10590 O O . ARG I 1 66 ? 35.188 46.452 129.611 1.00 84.30 56 ARG I O 1
ATOM 10598 N N . LEU I 1 67 ? 33.919 45.883 127.844 1.00 83.64 57 LEU I N 1
ATOM 10599 C CA . LEU I 1 67 ? 34.771 46.594 126.885 1.00 83.21 57 LEU I CA 1
ATOM 10600 C C . LEU I 1 67 ? 34.127 47.807 126.224 1.00 82.54 57 LEU I C 1
ATOM 10601 O O . LEU I 1 67 ? 32.945 48.100 126.401 1.00 83.22 57 LEU I O 1
ATOM 10606 N N . THR I 1 68 ? 34.944 48.483 125.427 1.00 81.60 58 THR I N 1
ATOM 10607 C CA . THR I 1 68 ? 34.547 49.657 124.673 1.00 79.58 58 THR I CA 1
ATOM 10608 C C . THR I 1 68 ? 33.785 49.225 123.435 1.00 79.31 58 THR I C 1
ATOM 10609 O O . THR I 1 68 ? 33.047 50.020 122.857 1.00 80.45 58 THR I O 1
ATOM 10613 N N . ALA I 1 69 ? 33.961 47.969 123.026 1.00 78.09 59 ALA I N 1
ATOM 10614 C CA . ALA I 1 69 ? 33.301 47.483 121.818 1.00 76.86 59 ALA I CA 1
ATOM 10615 C C . ALA I 1 69 ? 32.604 46.125 121.869 1.00 75.95 59 ALA I C 1
ATOM 10616 O O . ALA I 1 69 ? 32.627 45.420 122.876 1.00 75.94 59 ALA I O 1
ATOM 10618 N N . ASP I 1 70 ? 31.971 45.789 120.749 1.00 75.38 60 ASP I N 1
ATOM 10619 C CA . ASP I 1 70 ? 31.257 44.530 120.570 1.00 74.48 60 ASP I CA 1
ATOM 10620 C C . ASP I 1 70 ? 32.275 43.407 120.560 1.00 73.00 60 ASP I C 1
ATOM 10621 O O . ASP I 1 70 ? 33.424 43.614 120.179 1.00 73.05 60 ASP I O 1
ATOM 10626 N N . GLU I 1 71 ? 31.865 42.216 120.967 1.00 70.54 61 GLU I N 1
ATOM 10627 C CA . GLU I 1 71 ? 32.782 41.102 120.928 1.00 69.66 61 GLU I CA 1
ATOM 10628 C C . GLU I 1 71 ? 32.078 39.878 120.407 1.00 69.89 61 GLU I C 1
ATOM 10629 O O . GLU I 1 71 ? 31.196 39.333 121.060 1.00 69.61 61 GLU I O 1
ATOM 10643 N N . TRP I 1 73 ? 31.618 35.982 119.338 1.00 72.17 63 TRP I N 1
ATOM 10644 C CA . TRP I 1 73 ? 32.014 34.726 119.959 1.00 72.88 63 TRP I CA 1
ATOM 10645 C C . TRP I 1 73 ? 31.712 33.568 119.020 1.00 71.87 63 TRP I C 1
ATOM 10646 O O . TRP I 1 73 ? 30.559 33.305 118.694 1.00 72.63 63 TRP I O 1
ATOM 10657 N N . TYR I 1 74 ? 32.750 32.875 118.585 1.00 70.91 64 TYR I N 1
ATOM 10658 C CA . TYR I 1 74 ? 32.567 31.754 117.687 1.00 70.60 64 TYR I CA 1
ATOM 10659 C C . TYR I 1 74 ? 32.930 30.507 118.457 1.00 71.11 64 TYR I C 1
ATOM 10660 O O . TYR I 1 74 ? 34.026 30.424 119.007 1.00 71.56 64 TYR I O 1
ATOM 10669 N N . PHE I 1 75 ? 32.013 29.547 118.517 1.00 71.63 65 PHE I N 1
ATOM 10670 C CA . PHE I 1 75 ? 32.285 28.309 119.230 1.00 73.74 65 PHE I CA 1
ATOM 10671 C C . PHE I 1 75 ? 33.310 27.507 118.457 1.00 74.44 65 PHE I C 1
ATOM 10672 O O . PHE I 1 75 ? 33.238 27.433 117.234 1.00 74.50 65 PHE I O 1
ATOM 10680 N N . HIS I 1 76 ? 34.255 26.900 119.167 1.00 76.16 66 HIS I N 1
ATOM 10681 C CA . HIS I 1 76 ? 35.288 26.098 118.520 1.00 78.84 66 HIS I CA 1
ATOM 10682 C C . HIS I 1 76 ? 35.169 24.637 118.915 1.00 80.68 66 HIS I C 1
ATOM 10683 O O . HIS I 1 76 ? 35.008 23.765 118.061 1.00 82.11 66 HIS I O 1
ATOM 10690 N N . ALA I 1 77 ? 35.245 24.370 120.212 1.00 82.30 67 ALA I N 1
ATOM 10691 C CA . ALA I 1 77 ? 35.161 22.999 120.693 1.00 84.12 67 ALA I CA 1
ATOM 10692 C C . ALA I 1 77 ? 35.124 22.921 122.213 1.00 84.79 67 ALA I C 1
ATOM 10693 O O . ALA I 1 77 ? 35.469 23.876 122.912 1.00 84.58 67 ALA I O 1
ATOM 10695 N N . GLY I 1 78 ? 34.705 21.765 122.716 1.00 85.35 68 GLY I N 1
ATOM 10696 C CA . GLY I 1 78 ? 34.627 21.570 124.148 1.00 85.09 68 GLY I CA 1
ATOM 10697 C C . GLY I 1 78 ? 33.258 21.899 124.701 1.00 84.59 68 GLY I C 1
ATOM 10698 O O . GLY I 1 78 ? 32.505 22.679 124.113 1.00 83.78 68 GLY I O 1
ATOM 10699 N N . GLN I 1 79 ? 32.945 21.297 125.843 1.00 84.68 69 GLN I N 1
ATOM 10700 C CA . GLN I 1 79 ? 31.666 21.503 126.510 1.00 84.45 69 GLN I CA 1
ATOM 10701 C C . GLN I 1 79 ? 31.094 22.906 126.304 1.00 83.68 69 GLN I C 1
ATOM 10702 O O . GLN I 1 79 ? 31.812 23.909 126.346 1.00 82.51 69 GLN I O 1
ATOM 10708 N N . SER I 1 80 ? 29.789 22.943 126.059 1.00 83.18 70 SER I N 1
ATOM 10709 C CA . SER I 1 80 ? 29.054 24.174 125.819 1.00 82.35 70 SER I CA 1
ATOM 10710 C C . SER I 1 80 ? 29.215 25.150 126.971 1.00 82.51 70 SER I C 1
ATOM 10711 O O . SER I 1 80 ? 29.233 24.754 128.140 1.00 82.00 70 SER I O 1
ATOM 10714 N N . LEU I 1 81 ? 29.326 26.431 126.632 1.00 82.61 71 LEU I N 1
ATOM 10715 C CA . LEU I 1 81 ? 29.472 27.479 127.632 1.00 82.29 71 LEU I CA 1
ATOM 10716 C C . LEU I 1 81 ? 28.127 28.099 127.941 1.00 81.83 71 LEU I C 1
ATOM 10717 O O . LEU I 1 81 ? 27.087 27.535 127.624 1.00 82.82 71 LEU I O 1
ATOM 10722 N N . THR I 1 82 ? 28.162 29.267 128.564 1.00 81.15 72 THR I N 1
ATOM 10723 C CA . THR I 1 82 ? 26.955 29.987 128.923 1.00 81.55 72 THR I CA 1
ATOM 10724 C C . THR I 1 82 ? 27.410 31.408 129.178 1.00 82.68 72 THR I C 1
ATOM 10725 O O . THR I 1 82 ? 28.226 31.651 130.068 1.00 82.84 72 THR I O 1
ATOM 10729 N N . ILE I 1 83 ? 26.905 32.347 128.391 1.00 83.73 73 ILE I N 1
ATOM 10730 C CA . ILE I 1 83 ? 27.292 33.733 128.579 1.00 84.64 73 ILE I CA 1
ATOM 10731 C C . ILE I 1 83 ? 26.348 34.392 129.566 1.00 85.85 73 ILE I C 1
ATOM 10732 O O . ILE I 1 83 ? 25.141 34.445 129.335 1.00 85.92 73 ILE I O 1
ATOM 10737 N N . TYR I 1 84 ? 26.899 34.875 130.675 1.00 87.43 74 TYR I N 1
ATOM 10738 C CA . TYR I 1 84 ? 26.095 35.542 131.689 1.00 89.47 74 TYR I CA 1
ATOM 10739 C C . TYR I 1 84 ? 26.277 37.039 131.538 1.00 90.52 74 TYR I C 1
ATOM 10740 O O . TYR I 1 84 ? 27.378 37.562 131.694 1.00 90.25 74 TYR I O 1
ATOM 10757 N N . ILE I 1 86 ? 24.838 41.088 132.396 1.00 95.83 76 ILE I N 1
ATOM 10758 C CA . ILE I 1 86 ? 24.118 41.995 133.270 1.00 97.06 76 ILE I CA 1
ATOM 10759 C C . ILE I 1 86 ? 24.087 43.366 132.603 1.00 98.10 76 ILE I C 1
ATOM 10760 O O . ILE I 1 86 ? 25.095 44.071 132.556 1.00 97.34 76 ILE I O 1
ATOM 10765 N N . SER I 1 87 ? 22.919 43.721 132.075 1.00 99.60 77 SER I N 1
ATOM 10766 C CA . SER I 1 87 ? 22.708 44.997 131.397 1.00 100.48 77 SER I CA 1
ATOM 10767 C C . SER I 1 87 ? 23.136 46.168 132.268 1.00 101.14 77 SER I C 1
ATOM 10768 O O . SER I 1 87 ? 23.335 46.016 133.471 1.00 101.06 77 SER I O 1
ATOM 10771 N N . PRO I 1 88 ? 23.282 47.360 131.672 1.00 102.29 78 PRO I N 1
ATOM 10772 C CA . PRO I 1 88 ? 23.688 48.512 132.481 1.00 102.87 78 PRO I CA 1
ATOM 10773 C C . PRO I 1 88 ? 22.669 48.816 133.573 1.00 103.42 78 PRO I C 1
ATOM 10774 O O . PRO I 1 88 ? 22.884 49.693 134.408 1.00 103.66 78 PRO I O 1
ATOM 10778 N N . GLU I 1 89 ? 21.560 48.079 133.559 1.00 104.45 79 GLU I N 1
ATOM 10779 C CA . GLU I 1 89 ? 20.506 48.241 134.558 1.00 105.34 79 GLU I CA 1
ATOM 10780 C C . GLU I 1 89 ? 20.644 47.164 135.632 1.00 105.18 79 GLU I C 1
ATOM 10781 O O . GLU I 1 89 ? 20.767 47.469 136.819 1.00 105.56 79 GLU I O 1
ATOM 10787 N N . GLY I 1 90 ? 20.621 45.904 135.209 1.00 104.62 80 GLY I N 1
ATOM 10788 C CA . GLY I 1 90 ? 20.750 44.809 136.152 1.00 104.39 80 GLY I CA 1
ATOM 10789 C C . GLY I 1 90 ? 19.934 43.600 135.740 1.00 104.43 80 GLY I C 1
ATOM 10790 O O . GLY I 1 90 ? 19.433 42.859 136.590 1.00 104.06 80 GLY I O 1
ATOM 10791 N N . GLU I 1 91 ? 19.809 43.392 134.432 1.00 104.51 81 GLU I N 1
ATOM 10792 C CA . GLU I 1 91 ? 19.040 42.269 133.905 1.00 104.43 81 GLU I CA 1
ATOM 10793 C C . GLU I 1 91 ? 19.928 41.153 133.346 1.00 103.39 81 GLU I C 1
ATOM 10794 O O . GLU I 1 91 ? 20.992 41.411 132.780 1.00 102.66 81 GLU I O 1
ATOM 10800 N N . LEU I 1 92 ? 19.469 39.914 133.513 1.00 102.56 82 LEU I N 1
ATOM 10801 C CA . LEU I 1 92 ? 20.180 38.717 133.056 1.00 101.86 82 LEU I CA 1
ATOM 10802 C C . LEU I 1 92 ? 20.021 38.458 131.559 1.00 100.98 82 LEU I C 1
ATOM 10803 O O . LEU I 1 92 ? 19.102 38.972 130.922 1.00 101.60 82 LEU I O 1
ATOM 10808 N N . THR I 1 93 ? 20.928 37.665 130.998 1.00 98.99 83 THR I N 1
ATOM 10809 C CA . THR I 1 93 ? 20.860 37.314 1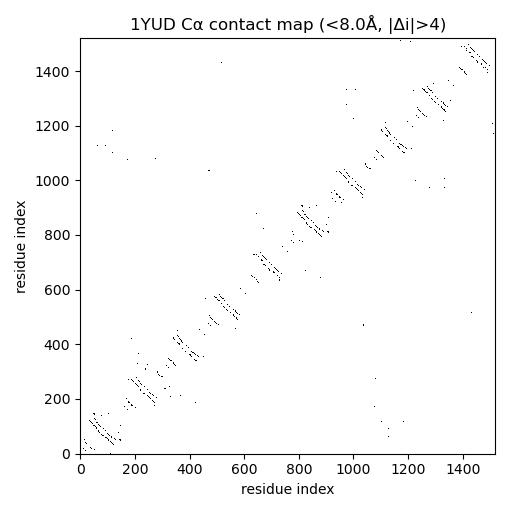29.587 1.00 97.43 83 THR I CA 1
ATOM 10810 C C . THR I 1 93 ? 21.609 36.002 129.417 1.00 96.48 83 THR I C 1
ATOM 10811 O O . THR I 1 93 ? 22.713 35.960 128.878 1.00 95.56 83 THR I O 1
ATOM 10815 N N . THR I 1 94 ? 20.986 34.933 129.902 1.00 96.04 84 THR I N 1
ATOM 10816 C CA . THR I 1 94 ? 21.548 33.587 129.846 1.00 95.72 84 THR I CA 1
ATOM 10817 C C . THR I 1 94 ? 21.744 33.046 128.435 1.00 95.73 84 THR I C 1
ATOM 10818 O O . THR I 1 94 ? 20.925 32.269 127.940 1.00 95.64 84 THR I O 1
ATOM 10822 N N . ALA I 1 95 ? 22.838 33.449 127.798 1.00 95.40 85 ALA I N 1
ATOM 10823 C CA . ALA I 1 95 ? 23.143 32.993 126.451 1.00 95.26 85 ALA I CA 1
ATOM 10824 C C . ALA I 1 95 ? 23.842 31.640 126.524 1.00 95.52 85 ALA I C 1
ATOM 10825 O O . ALA I 1 95 ? 24.471 31.316 127.529 1.00 95.06 85 ALA I O 1
ATOM 10827 N N . GLN I 1 96 ? 23.726 30.857 125.456 1.00 95.94 86 GLN I N 1
ATOM 10828 C CA . GLN I 1 96 ? 24.345 29.537 125.392 1.00 96.62 86 GLN I CA 1
ATOM 10829 C C . GLN I 1 96 ? 25.165 29.379 124.106 1.00 97.14 86 GLN I C 1
ATOM 10830 O O . GLN I 1 96 ? 24.664 29.599 123.000 1.00 97.62 86 GLN I O 1
ATOM 10836 N N . LEU I 1 97 ? 26.427 28.992 124.258 1.00 97.01 87 LEU I N 1
ATOM 10837 C CA . LEU I 1 97 ? 27.329 28.819 123.125 1.00 97.35 87 LEU I CA 1
ATOM 10838 C C . LEU I 1 97 ? 27.700 27.348 122.965 1.00 97.81 87 LEU I C 1
ATOM 10839 O O . LEU I 1 97 ? 28.390 26.785 123.812 1.00 98.59 87 LEU I O 1
ATOM 10844 N N . GLY I 1 98 ? 27.249 26.724 121.882 1.00 98.07 88 GLY I N 1
ATOM 10845 C CA . GLY I 1 98 ? 27.563 25.321 121.673 1.00 98.85 88 GLY I CA 1
ATOM 10846 C C . GLY I 1 98 ? 27.009 24.747 120.382 1.00 99.68 88 GLY I C 1
ATOM 10847 O O . GLY I 1 98 ? 26.370 25.452 119.597 1.00 99.40 88 GLY I O 1
ATOM 10848 N N . LEU I 1 99 ? 27.249 23.459 120.163 1.00 100.25 89 LEU I N 1
ATOM 10849 C CA . LEU I 1 99 ? 26.786 22.792 118.950 1.00 101.58 89 LEU I CA 1
ATOM 10850 C C . LEU I 1 99 ? 25.456 22.063 119.148 1.00 101.92 89 LEU I C 1
ATOM 10851 O O . LEU I 1 99 ? 25.148 21.106 118.428 1.00 101.99 89 LEU I O 1
ATOM 10856 N N . ASP I 1 100 ? 24.670 22.522 120.120 1.00 101.87 90 ASP I N 1
ATOM 10857 C CA . ASP I 1 100 ? 23.378 21.912 120.409 1.00 101.02 90 ASP I CA 1
ATOM 10858 C C . ASP I 1 100 ? 22.199 22.755 119.958 1.00 100.50 90 ASP I C 1
ATOM 10859 O O . ASP I 1 100 ? 22.155 23.964 120.188 1.00 99.66 90 ASP I O 1
ATOM 10864 N N . LEU I 1 101 ? 21.231 22.092 119.335 1.00 100.22 91 LEU I N 1
ATOM 10865 C CA . LEU I 1 101 ? 20.035 22.753 118.835 1.00 99.17 91 LEU I CA 1
ATOM 10866 C C . LEU I 1 101 ? 18.820 22.369 119.671 1.00 98.10 91 LEU I C 1
ATOM 10867 O O . LEU I 1 101 ? 17.801 23.062 119.655 1.00 97.53 91 LEU I O 1
ATOM 10872 N N . ALA I 1 102 ? 18.931 21.262 120.403 1.00 97.51 92 ALA I N 1
ATOM 10873 C CA . ALA I 1 102 ? 17.843 20.811 121.267 1.00 96.61 92 ALA I CA 1
ATOM 10874 C C . ALA I 1 102 ? 17.521 21.994 122.167 1.00 96.18 92 ALA I C 1
ATOM 10875 O O . ALA I 1 102 ? 16.356 22.362 122.354 1.00 95.81 92 ALA I O 1
ATOM 10877 N N . ALA I 1 103 ? 18.578 22.585 122.716 1.00 95.64 93 ALA I N 1
ATOM 10878 C CA . ALA I 1 103 ? 18.468 23.755 123.572 1.00 94.99 93 ALA I CA 1
ATOM 10879 C C . ALA I 1 103 ? 18.973 24.937 122.733 1.00 95.17 93 ALA I C 1
ATOM 10880 O O . ALA I 1 103 ? 19.470 24.740 121.615 1.00 95.20 93 ALA I O 1
ATOM 10882 N N . GLY I 1 104 ? 18.845 26.154 123.261 1.00 94.58 94 GLY I N 1
ATOM 10883 C CA . GLY I 1 104 ? 19.277 27.335 122.524 1.00 93.31 94 GLY I CA 1
ATOM 10884 C C . GLY I 1 104 ? 20.778 27.554 122.424 1.00 92.46 94 GLY I C 1
ATOM 10885 O O . GLY I 1 104 ? 21.276 28.621 122.787 1.00 92.19 94 GLY I O 1
ATOM 10886 N N . GLU I 1 105 ? 21.495 26.552 121.918 1.00 91.49 95 GLU I N 1
ATOM 10887 C CA . GLU I 1 105 ? 22.947 26.624 121.770 1.00 90.11 95 GLU I CA 1
ATOM 10888 C C . GLU I 1 105 ? 23.400 26.868 120.324 1.00 90.09 95 GLU I C 1
ATOM 10889 O O . GLU I 1 105 ? 23.691 25.921 119.584 1.00 89.81 95 GLU I O 1
ATOM 10895 N N . ARG I 1 106 ? 23.459 28.139 119.926 1.00 89.29 96 ARG I N 1
ATOM 10896 C CA . ARG I 1 106 ? 23.902 28.500 118.579 1.00 88.38 96 ARG I CA 1
ATOM 10897 C C . ARG I 1 106 ? 25.427 28.638 118.580 1.00 86.06 96 ARG I C 1
ATOM 10898 O O . ARG I 1 106 ? 26.000 29.227 119.493 1.00 86.02 96 ARG I O 1
ATOM 10906 N N . PRO I 1 107 ? 26.098 28.092 117.553 1.00 83.99 97 PRO I N 1
ATOM 10907 C CA . PRO I 1 107 ? 27.558 28.126 117.397 1.00 81.83 97 PRO I CA 1
ATOM 10908 C C . PRO I 1 107 ? 28.222 29.497 117.522 1.00 79.41 97 PRO I C 1
ATOM 10909 O O . PRO I 1 107 ? 29.435 29.589 117.695 1.00 79.68 97 PRO I O 1
ATOM 10913 N N . GLN I 1 108 ? 27.433 30.557 117.424 1.00 76.52 98 GLN I N 1
ATOM 10914 C CA . GLN I 1 108 ? 27.957 31.911 117.535 1.00 74.09 98 GLN I CA 1
ATOM 10915 C C . GLN I 1 108 ? 27.022 32.721 118.410 1.00 73.76 98 GLN I C 1
ATOM 10916 O O . GLN I 1 108 ? 25.944 32.259 118.785 1.00 74.54 98 GLN I O 1
ATOM 10922 N N . PHE I 1 109 ? 27.447 33.934 118.733 1.00 72.96 99 PHE I N 1
ATOM 10923 C CA . PHE I 1 109 ? 26.655 34.844 119.537 1.00 72.44 99 PHE I CA 1
ATOM 10924 C C . PHE I 1 109 ? 27.424 36.142 119.640 1.00 71.31 99 PHE I C 1
ATOM 10925 O O . PHE I 1 109 ? 28.606 36.183 119.322 1.00 71.51 99 PHE I O 1
ATOM 10933 N N . LEU I 1 110 ? 26.760 37.202 120.080 1.00 69.62 100 LEU I N 1
ATOM 10934 C CA . LEU I 1 110 ? 27.428 38.483 120.216 1.00 67.32 100 LEU I CA 1
ATOM 10935 C C . LEU I 1 110 ? 27.091 39.156 121.524 1.00 67.48 100 LEU I C 1
ATOM 10936 O O . LEU I 1 110 ? 25.922 39.274 121.901 1.00 67.41 100 LEU I O 1
ATOM 10941 N N . VAL I 1 111 ? 28.131 39.593 122.219 1.00 68.16 101 VAL I N 1
ATOM 10942 C CA . VAL I 1 111 ? 27.967 40.288 123.481 1.00 68.57 101 VAL I CA 1
ATOM 10943 C C . VAL I 1 111 ? 28.341 41.734 123.212 1.00 67.52 101 VAL I C 1
ATOM 10944 O O . VAL I 1 111 ? 29.483 42.037 122.882 1.00 67.28 101 VAL I O 1
ATOM 10948 N N . PRO I 1 112 ? 27.368 42.643 123.334 1.00 67.46 102 PRO I N 1
ATOM 10949 C CA . PRO I 1 112 ? 27.556 44.073 123.103 1.00 68.56 102 PRO I CA 1
ATOM 10950 C C . PRO I 1 112 ? 28.242 44.802 124.247 1.00 69.79 102 PRO I C 1
ATOM 10951 O O . PRO I 1 112 ? 28.161 44.388 125.405 1.00 69.34 102 PRO I O 1
ATOM 10955 N N . LYS I 1 113 ? 28.904 45.901 123.903 1.00 71.31 103 LYS I N 1
ATOM 10956 C CA . LYS I 1 113 ? 29.621 46.729 124.867 1.00 72.97 103 LYS I CA 1
ATOM 10957 C C . LYS I 1 113 ? 28.731 47.221 126.002 1.00 73.74 103 LYS I C 1
ATOM 10958 O O . LYS I 1 113 ? 27.531 46.957 126.024 1.00 73.88 103 LYS I O 1
ATOM 10964 N N . GLY I 1 114 ? 29.331 47.929 126.951 1.00 75.13 104 GLY I N 1
ATOM 10965 C CA . GLY I 1 114 ? 28.576 48.458 128.072 1.00 76.91 104 GLY I CA 1
ATOM 10966 C C . GLY I 1 114 ? 28.076 47.444 129.085 1.00 78.69 104 GLY I C 1
ATOM 10967 O O . GLY I 1 114 ? 27.955 47.768 130.266 1.00 78.76 104 GLY I O 1
ATOM 10968 N N . CYS I 1 115 ? 27.775 46.224 128.652 1.00 80.25 105 CYS I N 1
ATOM 10969 C CA . CYS I 1 115 ? 27.284 45.223 129.590 1.00 82.92 105 CYS I CA 1
ATOM 10970 C C . CYS I 1 115 ? 28.409 44.421 130.238 1.00 83.96 105 CYS I C 1
ATOM 10971 O O . CYS I 1 115 ? 29.350 43.989 129.570 1.00 85.06 105 CYS I O 1
ATOM 10974 N N . ILE I 1 116 ? 28.304 44.238 131.551 1.00 84.23 106 ILE I N 1
ATOM 10975 C CA . ILE I 1 116 ? 29.284 43.483 132.326 1.00 83.59 106 ILE I CA 1
ATOM 10976 C C . ILE I 1 116 ? 28.987 41.997 132.174 1.00 82.59 106 ILE I C 1
ATOM 10977 O O . ILE I 1 116 ? 27.980 41.501 132.677 1.00 82.54 106 ILE I O 1
ATOM 10982 N N . PHE I 1 117 ? 29.873 41.283 131.489 1.00 81.46 107 PHE I N 1
ATOM 10983 C CA . PHE I 1 117 ? 29.651 39.863 131.254 1.00 80.66 107 PHE I CA 1
ATOM 10984 C C . PHE I 1 117 ? 30.808 38.920 131.571 1.00 80.79 107 PHE I C 1
ATOM 10985 O O . PHE I 1 117 ? 31.926 39.341 131.879 1.00 80.11 107 PHE I O 1
ATOM 10993 N N . GLY I 1 118 ? 30.502 37.630 131.460 1.00 80.99 108 GLY I N 1
ATOM 10994 C CA . GLY I 1 118 ? 31.460 36.575 131.709 1.00 81.66 108 GLY I CA 1
ATOM 10995 C C . GLY I 1 118 ? 30.818 35.269 131.298 1.00 82.39 108 GLY I C 1
ATOM 10996 O O . GLY I 1 118 ? 29.651 35.244 130.921 1.00 81.66 108 GLY I O 1
ATOM 10997 N N . SER I 1 119 ? 31.568 34.179 131.359 1.00 84.56 109 SER I N 1
ATOM 10998 C CA . SER I 1 119 ? 31.024 32.881 130.989 1.00 86.64 109 SER I CA 1
ATOM 10999 C C . SER I 1 119 ? 31.604 31.766 131.842 1.00 87.80 109 SER I C 1
ATOM 11000 O O . SER I 1 119 ? 32.539 31.979 132.614 1.00 87.65 109 SER I O 1
ATOM 11003 N N . ALA I 1 120 ? 31.041 30.573 131.694 1.00 89.81 110 ALA I N 1
ATOM 11004 C CA . ALA I 1 120 ? 31.496 29.411 132.444 1.00 91.64 110 ALA I CA 1
ATOM 11005 C C . ALA I 1 120 ? 30.916 28.154 131.823 1.00 92.55 110 ALA I C 1
ATOM 11006 O O . ALA I 1 120 ? 29.717 28.081 131.573 1.00 91.88 110 ALA I O 1
ATOM 11016 N N . ASN I 1 122 ? 29.489 24.359 131.003 1.00 97.72 112 ASN I N 1
ATOM 11017 C CA . ASN I 1 122 ? 28.321 23.698 131.564 1.00 98.47 112 ASN I CA 1
ATOM 11018 C C . ASN I 1 122 ? 28.846 22.538 132.400 1.00 99.07 112 ASN I C 1
ATOM 11019 O O . ASN I 1 122 ? 28.495 22.389 133.576 1.00 99.06 112 ASN I O 1
ATOM 11024 N N . GLN I 1 123 ? 29.706 21.734 131.775 1.00 99.91 113 GLN I N 1
ATOM 11025 C CA . GLN I 1 123 ? 30.331 20.576 132.415 1.00 100.34 113 GLN I CA 1
ATOM 11026 C C . GLN I 1 123 ? 31.842 20.804 132.483 1.00 100.50 113 GLN I C 1
ATOM 11027 O O . GLN I 1 123 ? 32.338 21.812 131.986 1.00 100.37 113 GLN I O 1
ATOM 11033 N N . ASP I 1 124 ? 32.568 19.873 133.098 1.00 101.16 114 ASP I N 1
ATOM 11034 C CA . ASP I 1 124 ? 34.021 19.996 133.235 1.00 101.71 114 ASP I CA 1
ATOM 11035 C C . ASP I 1 124 ? 34.734 19.879 131.884 1.00 101.77 114 ASP I C 1
ATOM 11036 O O . ASP I 1 124 ? 34.167 20.213 130.843 1.00 102.54 114 ASP I O 1
ATOM 11041 N N . GLY I 1 125 ? 35.984 19.416 131.912 1.00 101.31 115 GLY I N 1
ATOM 11042 C CA . GLY I 1 125 ? 36.749 19.244 130.687 1.00 100.30 115 GLY I CA 1
ATOM 11043 C C . GLY I 1 125 ? 37.451 20.494 130.191 1.00 99.71 115 GLY I C 1
ATOM 11044 O O . GLY I 1 125 ? 38.208 21.123 130.937 1.00 99.80 115 GLY I O 1
ATOM 11045 N N . PHE I 1 126 ? 37.216 20.845 128.924 1.00 98.54 116 PHE I N 1
ATOM 11046 C CA . PHE I 1 126 ? 37.822 22.039 128.330 1.00 96.59 116 PHE I CA 1
ATOM 11047 C C . PHE I 1 126 ? 36.869 22.744 127.370 1.00 95.25 116 PHE I C 1
ATOM 11048 O O . PHE I 1 126 ? 35.954 22.127 126.826 1.00 95.24 116 PHE I O 1
ATOM 11056 N N . SER I 1 127 ? 37.104 24.038 127.165 1.00 93.43 117 SER I N 1
ATOM 11057 C CA . SER I 1 127 ? 36.276 24.858 126.282 1.00 91.02 117 SER I CA 1
ATOM 11058 C C . SER I 1 127 ? 37.117 25.851 125.470 1.00 88.58 117 SER I C 1
ATOM 11059 O O . SER I 1 127 ? 37.776 26.722 126.038 1.00 88.77 117 SER I O 1
ATOM 11062 N N . LEU I 1 128 ? 37.091 25.720 124.146 1.00 85.08 118 LEU I N 1
ATOM 11063 C CA . LEU I 1 128 ? 37.856 26.609 123.277 1.00 82.11 118 LEU I CA 1
ATOM 11064 C C . LEU I 1 128 ? 36.931 27.497 122.447 1.00 80.14 118 LEU I C 1
ATOM 11065 O O . LEU I 1 128 ? 36.056 27.011 121.736 1.00 79.73 118 LEU I O 1
ATOM 11070 N N . VAL I 1 129 ? 37.139 28.804 122.525 1.00 78.20 119 VAL I N 1
ATOM 11071 C CA . VAL I 1 129 ? 36.294 29.743 121.802 1.00 76.67 119 VAL I CA 1
ATOM 11072 C C . VAL I 1 129 ? 37.092 30.740 120.980 1.00 75.07 119 VAL I C 1
ATOM 11073 O O . VAL I 1 129 ? 38.292 30.909 121.178 1.00 76.70 119 VAL I O 1
ATOM 11077 N N . GLY I 1 130 ? 36.423 31.397 120.046 1.00 72.35 120 GLY I N 1
ATOM 11078 C CA . GLY I 1 130 ? 37.096 32.404 119.250 1.00 69.33 120 GLY I CA 1
ATOM 11079 C C . GLY I 1 130 ? 36.479 33.727 119.653 1.00 67.03 120 GLY I C 1
ATOM 11080 O O . GLY I 1 130 ? 35.286 33.791 119.924 1.00 66.54 120 GLY I O 1
ATOM 11081 N N . CYS I 1 131 ? 37.275 34.780 119.727 1.00 65.72 121 CYS I N 1
ATOM 11082 C CA . CYS I 1 131 ? 36.732 36.077 120.099 1.00 65.21 121 CYS I CA 1
ATOM 11083 C C . CYS I 1 131 ? 37.306 37.169 119.234 1.00 67.00 121 CYS I C 1
ATOM 11084 O O . CYS I 1 131 ? 38.464 37.111 118.817 1.00 66.65 121 CYS I O 1
ATOM 11095 N N . VAL I 1 133 ? 36.872 41.654 118.373 1.00 72.23 123 VAL I N 1
ATOM 11096 C CA . VAL I 1 133 ? 36.315 42.970 118.643 1.00 73.96 123 VAL I CA 1
ATOM 11097 C C . VAL I 1 133 ? 36.830 43.805 117.487 1.00 75.60 123 VAL I C 1
ATOM 11098 O O . VAL I 1 133 ? 38.043 43.905 117.282 1.00 75.42 123 VAL I O 1
ATOM 11102 N N . SER I 1 134 ? 35.916 44.378 116.710 1.00 77.73 124 SER I N 1
ATOM 11103 C CA . SER I 1 134 ? 36.334 45.181 115.574 1.00 79.36 124 SER I CA 1
ATOM 11104 C C . SER I 1 134 ? 37.065 46.390 116.090 1.00 80.33 124 SER I C 1
ATOM 11105 O O . SER I 1 134 ? 38.210 46.642 115.714 1.00 81.77 124 SER I O 1
ATOM 11108 N N . PRO I 1 135 ? 36.410 47.181 116.946 1.00 80.86 125 PRO I N 1
ATOM 11109 C CA . PRO I 1 135 ? 37.192 48.326 117.413 1.00 81.53 125 PRO I CA 1
ATOM 11110 C C . PRO I 1 135 ? 38.369 47.741 118.219 1.00 82.27 125 PRO I C 1
ATOM 11111 O O . PRO I 1 135 ? 38.218 47.382 119.393 1.00 82.56 125 PRO I O 1
ATOM 11115 N N . GLY I 1 136 ? 39.522 47.616 117.560 1.00 82.41 126 GLY I N 1
ATOM 11116 C CA . GLY I 1 136 ? 40.724 47.061 118.173 1.00 83.21 126 GLY I CA 1
ATOM 11117 C C . GLY I 1 136 ? 40.791 46.955 119.689 1.00 83.47 126 GLY I C 1
ATOM 11118 O O . GLY I 1 136 ? 40.465 47.904 120.414 1.00 83.70 126 GLY I O 1
ATOM 11119 N N . PHE I 1 137 ? 41.234 45.797 120.174 1.00 82.54 127 PHE I N 1
ATOM 11120 C CA . PHE I 1 137 ? 41.342 45.593 121.607 1.00 81.03 127 PHE I CA 1
ATOM 11121 C C . PHE I 1 137 ? 42.662 46.022 122.226 1.00 80.84 127 PHE I C 1
ATOM 11122 O O . PHE I 1 137 ? 43.731 45.593 121.799 1.00 81.51 127 PHE I O 1
ATOM 11130 N N . THR I 1 138 ? 42.560 46.859 123.250 1.00 80.44 128 THR I N 1
ATOM 11131 C CA . THR I 1 138 ? 43.705 47.340 124.011 1.00 80.31 128 THR I CA 1
ATOM 11132 C C . THR I 1 138 ? 43.174 47.295 125.438 1.00 80.12 128 THR I C 1
ATOM 11133 O O . THR I 1 138 ? 41.962 47.240 125.644 1.00 80.59 128 THR I O 1
ATOM 11137 N N . PHE I 1 139 ? 44.053 47.311 126.425 1.00 79.46 129 PHE I N 1
ATOM 11138 C CA . PHE I 1 139 ? 43.581 47.251 127.793 1.00 78.82 129 PHE I CA 1
ATOM 11139 C C . PHE I 1 139 ? 42.942 48.547 128.262 1.00 80.25 129 PHE I C 1
ATOM 11140 O O . PHE I 1 139 ? 42.309 48.590 129.316 1.00 80.08 129 PHE I O 1
ATOM 11148 N N . ASP I 1 140 ? 43.095 49.604 127.473 1.00 81.88 130 ASP I N 1
ATOM 11149 C CA . ASP I 1 140 ? 42.482 50.880 127.817 1.00 82.65 130 ASP I CA 1
ATOM 11150 C C . ASP I 1 140 ? 40.970 50.675 127.694 1.00 82.66 130 ASP I C 1
ATOM 11151 O O . ASP I 1 140 ? 40.185 51.163 128.512 1.00 82.38 130 ASP I O 1
ATOM 11156 N N . ASP I 1 141 ? 40.578 49.929 126.666 1.00 82.23 131 ASP I N 1
ATOM 11157 C CA . ASP I 1 141 ? 39.174 49.642 126.400 1.00 81.94 131 ASP I CA 1
ATOM 11158 C C . ASP I 1 141 ? 38.733 48.385 127.142 1.00 81.69 131 ASP I C 1
ATOM 11159 O O . ASP I 1 141 ? 37.976 47.562 126.620 1.00 80.97 131 ASP I O 1
ATOM 11164 N N . PHE I 1 142 ? 39.211 48.247 128.372 1.00 81.34 132 PHE I N 1
ATOM 11165 C CA . PHE I 1 142 ? 38.874 47.096 129.189 1.00 80.92 132 PHE I CA 1
ATOM 11166 C C . PHE I 1 142 ? 38.732 47.515 130.643 1.00 81.50 132 PHE I C 1
ATOM 11167 O O . PHE I 1 142 ? 39.468 48.368 131.131 1.00 81.63 132 PHE I O 1
ATOM 11175 N N . GLU I 1 143 ? 37.771 46.920 131.330 1.00 83.15 133 GLU I N 1
ATOM 11176 C CA . GLU I 1 143 ? 37.549 47.224 132.731 1.00 85.28 133 GLU I CA 1
ATOM 11177 C C . GLU I 1 143 ? 37.192 45.936 133.442 1.00 86.42 133 GLU I C 1
ATOM 11178 O O . GLU I 1 143 ? 36.320 45.187 132.997 1.00 85.71 133 GLU I O 1
ATOM 11184 N N . LEU I 1 144 ? 37.886 45.676 134.541 1.00 88.23 134 LEU I N 1
ATOM 11185 C CA . LEU I 1 144 ? 37.650 44.472 135.320 1.00 90.64 134 LEU I CA 1
ATOM 11186 C C . LEU I 1 144 ? 37.234 44.884 136.722 1.00 92.09 134 LEU I C 1
ATOM 11187 O O . LEU I 1 144 ? 38.047 45.385 137.490 1.00 92.86 134 LEU I O 1
ATOM 11192 N N . PHE I 1 145 ? 35.962 44.683 137.046 1.00 94.46 135 PHE I N 1
ATOM 11193 C CA . PHE I 1 145 ? 35.432 45.049 138.357 1.00 97.25 135 PHE I CA 1
ATOM 11194 C C . PHE I 1 145 ? 35.501 43.857 139.296 1.00 98.95 135 PHE I C 1
ATOM 11195 O O . PHE I 1 145 ? 35.533 42.712 138.844 1.00 99.49 135 PHE I O 1
ATOM 11203 N N . SER I 1 146 ? 35.508 44.125 140.600 1.00 100.89 136 SER I N 1
ATOM 11204 C CA . SER I 1 146 ? 35.577 43.063 141.604 1.00 103.07 136 SER I CA 1
ATOM 11205 C C . SER I 1 146 ? 34.199 42.630 142.106 1.00 103.65 136 SER I C 1
ATOM 11206 O O . SER I 1 146 ? 33.183 43.228 141.760 1.00 104.06 136 SER I O 1
ATOM 11209 N N . GLN I 1 147 ? 34.172 41.577 142.918 1.00 104.27 137 GLN I N 1
ATOM 11210 C CA . GLN I 1 147 ? 32.922 41.079 143.481 1.00 105.31 137 GLN I CA 1
ATOM 11211 C C . GLN I 1 147 ? 32.426 42.120 144.486 1.00 106.21 137 GLN I C 1
ATOM 11212 O O . GLN I 1 147 ? 31.266 42.107 144.907 1.00 105.56 137 GLN I O 1
ATOM 11218 N N . GLU I 1 148 ? 33.330 43.017 144.869 1.00 107.44 138 GLU I N 1
ATOM 11219 C CA . GLU I 1 148 ? 33.015 44.089 145.801 1.00 108.53 138 GLU I CA 1
ATOM 11220 C C . GLU I 1 148 ? 32.048 45.042 145.111 1.00 109.01 138 GLU I C 1
ATOM 11221 O O . GLU I 1 148 ? 30.852 45.057 145.406 1.00 108.98 138 GLU I O 1
ATOM 11227 N N . ALA I 1 149 ? 32.584 45.829 144.182 1.00 109.38 139 ALA I N 1
ATOM 11228 C CA . ALA I 1 149 ? 31.796 46.800 143.436 1.00 109.87 139 ALA I CA 1
ATOM 11229 C C . ALA I 1 149 ? 30.553 46.160 142.827 1.00 110.22 139 ALA I C 1
ATOM 11230 O O . ALA I 1 149 ? 29.461 46.722 142.894 1.00 110.08 139 ALA I O 1
ATOM 11232 N N . LEU I 1 150 ? 30.723 44.979 142.242 1.00 111.03 140 LEU I N 1
ATOM 11233 C CA . LEU I 1 150 ? 29.613 44.269 141.615 1.00 111.88 140 LEU I CA 1
ATOM 11234 C C . LEU I 1 150 ? 28.806 43.485 142.653 1.00 112.52 140 LEU I C 1
ATOM 11235 O O . LEU I 1 150 ? 28.547 42.286 142.503 1.00 112.46 140 LEU I O 1
ATOM 11240 N N . LEU I 1 151 ? 28.422 44.192 143.711 1.00 113.04 141 LEU I N 1
ATOM 11241 C CA . LEU I 1 151 ? 27.633 43.644 144.807 1.00 113.47 141 LEU I CA 1
ATOM 11242 C C . LEU I 1 151 ? 26.977 44.866 145.440 1.00 114.23 141 LEU I C 1
ATOM 11243 O O . LEU I 1 151 ? 25.865 44.792 145.963 1.00 113.87 141 LEU I O 1
ATOM 11248 N N . ALA I 1 152 ? 27.693 45.990 145.377 1.00 115.59 142 ALA I N 1
ATOM 11249 C CA . ALA I 1 152 ? 27.219 47.272 145.891 1.00 117.08 142 ALA I CA 1
ATOM 11250 C C . ALA I 1 152 ? 26.231 47.795 144.848 1.00 118.50 142 ALA I C 1
ATOM 11251 O O . ALA I 1 152 ? 25.369 48.631 145.133 1.00 118.65 142 ALA I O 1
ATOM 11261 N N . TYR I 1 154 ? 23.792 46.097 141.680 1.00 119.26 144 TYR I N 1
ATOM 11262 C CA . TYR I 1 154 ? 23.248 44.813 141.220 1.00 118.44 144 TYR I CA 1
ATOM 11263 C C . TYR I 1 154 ? 23.372 43.686 142.263 1.00 117.21 144 TYR I C 1
ATOM 11264 O O . TYR I 1 154 ? 23.916 42.621 141.962 1.00 116.75 144 TYR I O 1
ATOM 11273 N N . PRO I 1 155 ? 22.858 43.899 143.492 1.00 116.12 145 PRO I N 1
ATOM 11274 C CA . PRO I 1 155 ? 22.921 42.894 144.564 1.00 114.92 145 PRO I CA 1
ATOM 11275 C C . PRO I 1 155 ? 22.000 41.692 144.364 1.00 114.03 145 PRO I C 1
ATOM 11276 O O . PRO I 1 155 ? 22.189 40.650 144.990 1.00 113.99 145 PRO I O 1
ATOM 11280 N N . GLN I 1 156 ? 20.999 41.838 143.503 1.00 113.09 146 GLN I N 1
ATOM 11281 C CA . GLN I 1 156 ? 20.058 40.751 143.260 1.00 112.23 146 GLN I CA 1
ATOM 11282 C C . GLN I 1 156 ? 20.701 39.545 142.590 1.00 112.73 146 GLN I C 1
ATOM 11283 O O . GLN I 1 156 ? 20.206 38.424 142.720 1.00 112.92 146 GLN I O 1
ATOM 11289 N N . HIS I 1 157 ? 21.803 39.774 141.879 1.00 113.20 147 HIS I N 1
ATOM 11290 C CA . HIS I 1 157 ? 22.502 38.696 141.182 1.00 113.44 147 HIS I CA 1
ATOM 11291 C C . HIS I 1 157 ? 23.704 38.128 141.938 1.00 112.89 147 HIS I C 1
ATOM 11292 O O . HIS I 1 157 ? 24.606 37.539 141.339 1.00 112.54 147 HIS I O 1
ATOM 11299 N N . LYS I 1 158 ? 23.710 38.302 143.255 1.00 112.60 148 LYS I N 1
ATOM 11300 C CA . LYS I 1 158 ? 24.796 37.799 144.089 1.00 111.81 148 LYS I CA 1
ATOM 11301 C C . LYS I 1 158 ? 24.995 36.298 143.875 1.00 111.46 148 LYS I C 1
ATOM 11302 O O . LYS I 1 158 ? 26.099 35.780 144.034 1.00 110.90 148 LYS I O 1
ATOM 11308 N N . ALA I 1 159 ? 23.920 35.608 143.507 1.00 111.27 149 ALA I N 1
ATOM 11309 C CA . ALA I 1 159 ? 23.975 34.172 143.267 1.00 110.91 149 ALA I CA 1
ATOM 11310 C C . ALA I 1 159 ? 24.878 33.839 142.078 1.00 111.14 149 ALA I C 1
ATOM 11311 O O . ALA I 1 159 ? 25.402 32.727 141.985 1.00 111.48 149 ALA I O 1
ATOM 11313 N N . VAL I 1 160 ? 25.060 34.797 141.171 1.00 110.68 150 VAL I N 1
ATOM 11314 C CA . VAL I 1 160 ? 25.914 34.576 140.006 1.00 109.93 150 VAL I CA 1
ATOM 11315 C C . VAL I 1 160 ? 27.227 35.341 140.127 1.00 109.00 150 VAL I C 1
ATOM 11316 O O . VAL I 1 160 ? 28.240 34.936 139.558 1.00 109.19 150 VAL I O 1
ATOM 11320 N N . VAL I 1 161 ? 27.208 36.447 140.864 1.00 107.68 151 VAL I N 1
ATOM 11321 C CA . VAL I 1 161 ? 28.409 37.248 141.048 1.00 106.83 151 VAL I CA 1
ATOM 11322 C C . VAL I 1 161 ? 29.512 36.416 141.689 1.00 106.79 151 VAL I C 1
ATOM 11323 O O . VAL I 1 161 ? 30.691 36.602 141.398 1.00 105.82 151 VAL I O 1
ATOM 11327 N N . GLN I 1 162 ? 29.110 35.493 142.559 1.00 107.71 152 GLN I N 1
ATOM 11328 C CA . GLN I 1 162 ? 30.043 34.618 143.268 1.00 108.65 152 GLN I CA 1
ATOM 11329 C C . GLN I 1 162 ? 31.026 33.903 142.344 1.00 109.32 152 GLN I C 1
ATOM 11330 O O . GLN I 1 162 ? 32.240 34.099 142.442 1.00 109.32 152 GLN I O 1
ATOM 11336 N N . LYS I 1 163 ? 30.496 33.069 141.454 1.00 110.09 153 LYS I N 1
ATOM 11337 C CA . LYS I 1 163 ? 31.331 32.314 140.525 1.00 110.60 153 LYS I CA 1
ATOM 11338 C C . LYS I 1 163 ? 32.125 33.211 139.583 1.00 111.01 153 LYS I C 1
ATOM 11339 O O . LYS I 1 163 ? 33.354 33.176 139.572 1.00 111.26 153 LYS I O 1
ATOM 11345 N N . LEU I 1 164 ? 31.419 34.024 138.807 1.00 111.62 154 LEU I N 1
ATOM 11346 C CA . LEU I 1 164 ? 32.059 34.906 137.842 1.00 112.45 154 LEU I CA 1
ATOM 11347 C C . LEU I 1 164 ? 32.679 36.176 138.420 1.00 113.48 154 LEU I C 1
ATOM 11348 O O . LEU I 1 164 ? 32.561 37.248 137.829 1.00 113.88 154 LEU I O 1
ATOM 11353 N N . SER I 1 165 ? 33.345 36.053 139.568 1.00 114.71 155 SER I N 1
ATOM 11354 C CA . SER I 1 165 ? 34.010 37.193 140.211 1.00 115.91 155 SER I CA 1
ATOM 11355 C C . SER I 1 165 ? 34.845 36.784 141.432 1.00 116.29 155 SER I C 1
ATOM 11356 O O . SER I 1 165 ? 34.548 35.793 142.105 1.00 116.22 155 SER I O 1
ATOM 11359 N N . ARG I 1 166 ? 35.896 37.553 141.702 1.00 116.70 156 ARG I N 1
ATOM 11360 C CA . ARG I 1 166 ? 36.781 37.293 142.832 1.00 117.78 156 ARG I CA 1
ATOM 11361 C C . ARG I 1 166 ? 36.734 38.445 143.833 1.00 118.48 156 ARG I C 1
ATOM 11362 O O . ARG I 1 166 ? 36.582 39.604 143.446 1.00 118.92 156 ARG I O 1
ATOM 11370 N N . PRO I 1 167 ? 36.859 38.139 145.136 1.00 118.93 157 PRO I N 1
ATOM 11371 C CA . PRO I 1 167 ? 36.831 39.166 146.185 1.00 119.23 157 PRO I CA 1
ATOM 11372 C C . PRO I 1 167 ? 38.046 40.104 146.184 1.00 119.48 157 PRO I C 1
ATOM 11373 O O . PRO I 1 167 ? 39.133 39.731 145.737 1.00 119.51 157 PRO I O 1
ATOM 11377 N N . GLU I 1 168 ? 37.846 41.322 146.689 1.00 119.60 158 GLU I N 1
ATOM 11378 C CA . GLU I 1 168 ? 38.898 42.343 146.749 1.00 119.68 158 GLU I CA 1
ATOM 11379 C C . GLU I 1 168 ? 39.331 42.828 145.367 1.00 119.74 158 GLU I C 1
ATOM 11380 O O . GLU I 1 168 ? 40.293 42.253 144.811 1.00 119.76 158 GLU I O 1
ATOM 11394 N N . GLN J 1 12 ? -9.031 55.069 98.714 1.00 130.28 2 GLN J N 1
ATOM 11395 C CA . GLN J 1 12 ? -8.824 53.876 97.908 1.00 126.97 2 GLN J CA 1
ATOM 11396 C C . GLN J 1 12 ? -9.857 52.844 98.349 1.00 124.43 2 GLN J C 1
ATOM 11397 O O . GLN J 1 12 ? -9.523 51.817 98.934 1.00 124.38 2 GLN J O 1
ATOM 11403 N N . ASN J 1 13 ? -11.121 53.143 98.071 1.00 121.43 3 ASN J N 1
ATOM 11404 C CA . ASN J 1 13 ? -12.239 52.275 98.429 1.00 117.62 3 ASN J CA 1
ATOM 11405 C C . ASN J 1 13 ? -12.142 50.936 97.703 1.00 114.17 3 ASN J C 1
ATOM 11406 O O . ASN J 1 13 ? -11.433 50.814 96.710 1.00 114.14 3 ASN J O 1
ATOM 11411 N N . ALA J 1 14 ? -12.850 49.932 98.207 1.00 110.38 4 ALA J N 1
ATOM 11412 C CA . ALA J 1 14 ? -12.842 48.604 97.599 1.00 106.26 4 ALA J CA 1
ATOM 11413 C C . ALA J 1 14 ? -13.467 48.620 96.207 1.00 103.17 4 ALA J C 1
ATOM 11414 O O . ALA J 1 14 ? -13.298 47.677 95.431 1.00 103.19 4 ALA J O 1
ATOM 11416 N N . ASP J 1 15 ? -14.199 49.687 95.899 1.00 99.14 5 ASP J N 1
ATOM 11417 C CA . ASP J 1 15 ? -14.842 49.828 94.597 1.00 94.33 5 ASP J CA 1
ATOM 11418 C C . ASP J 1 15 ? -13.827 50.234 93.545 1.00 91.04 5 ASP J C 1
ATOM 11419 O O . ASP J 1 15 ? -14.047 50.038 92.354 1.00 90.72 5 ASP J O 1
ATOM 11424 N N . ASP J 1 16 ? -12.719 50.810 93.997 1.00 87.28 6 ASP J N 1
ATOM 11425 C CA . ASP J 1 16 ? -11.657 51.238 93.099 1.00 83.41 6 ASP J CA 1
ATOM 11426 C C . ASP J 1 16 ? -10.942 49.992 92.600 1.00 81.10 6 ASP J C 1
ATOM 11427 O O . ASP J 1 16 ? -10.635 49.862 91.410 1.00 80.15 6 ASP J O 1
ATOM 11432 N N . PHE J 1 17 ? -10.689 49.075 93.529 1.00 78.52 7 PHE J N 1
ATOM 11433 C CA . PHE J 1 17 ? -10.020 47.826 93.213 1.00 75.36 7 PHE J CA 1
ATOM 11434 C C . PHE J 1 17 ? -10.900 46.905 92.381 1.00 75.88 7 PHE J C 1
ATOM 11435 O O . PHE J 1 17 ? -10.431 46.310 91.411 1.00 75.78 7 PHE J O 1
ATOM 11443 N N . ILE J 1 18 ? -12.171 46.780 92.757 1.00 75.95 8 ILE J N 1
ATOM 11444 C CA . ILE J 1 18 ? -13.071 45.917 92.003 1.00 77.20 8 ILE J CA 1
ATOM 11445 C C . ILE J 1 18 ? -13.194 46.371 90.547 1.00 77.48 8 ILE J C 1
ATOM 11446 O O . ILE J 1 18 ? -13.265 45.543 89.640 1.00 77.27 8 ILE J O 1
ATOM 11451 N N . LYS J 1 19 ? -13.201 47.683 90.322 1.00 78.07 9 LYS J N 1
ATOM 11452 C CA . LYS J 1 19 ? -13.320 48.215 88.971 1.00 78.08 9 LYS J CA 1
ATOM 11453 C C . LYS J 1 19 ? -11.988 48.205 88.229 1.00 77.89 9 LYS J C 1
ATOM 11454 O O . LYS J 1 19 ? -11.857 47.567 87.183 1.00 78.06 9 LYS J O 1
ATOM 11460 N N . PHE J 1 20 ? -10.994 48.896 88.777 1.00 77.18 10 PHE J N 1
ATOM 11461 C CA . PHE J 1 20 ? -9.686 48.957 88.136 1.00 76.04 10 PHE J CA 1
ATOM 11462 C C . PHE J 1 20 ? -9.044 47.603 87.832 1.00 74.31 10 PHE J C 1
ATOM 11463 O O . PHE J 1 20 ? -8.383 47.441 86.798 1.00 73.36 10 PHE J O 1
ATOM 11471 N N . LEU J 1 21 ? -9.242 46.638 88.726 1.00 72.66 11 LEU J N 1
ATOM 11472 C CA . LEU J 1 21 ? -8.690 45.301 88.541 1.00 70.45 11 LEU J CA 1
ATOM 11473 C C . LEU J 1 21 ? -9.733 44.408 87.890 1.00 70.21 11 LEU J C 1
ATOM 11474 O O . LEU J 1 21 ? -9.443 43.270 87.510 1.00 69.51 11 LEU J O 1
ATOM 11479 N N . GLU J 1 22 ? -10.948 44.943 87.765 1.00 70.25 12 GLU J N 1
ATOM 11480 C CA . GLU J 1 22 ? -12.066 44.238 87.135 1.00 70.41 12 GLU J CA 1
ATOM 11481 C C . GLU J 1 22 ? -12.401 42.919 87.832 1.00 69.38 12 GLU J C 1
ATOM 11482 O O . GLU J 1 22 ? -12.532 41.885 87.178 1.00 69.26 12 GLU J O 1
ATOM 11488 N N . LEU J 1 23 ? -12.558 42.972 89.152 1.00 69.12 13 LEU J N 1
ATOM 11489 C CA . LEU J 1 23 ? -12.843 41.789 89.968 1.00 68.75 13 LEU J CA 1
ATOM 11490 C C . LEU J 1 23 ? -14.314 41.395 90.021 1.00 68.97 13 LEU J C 1
ATOM 11491 O O . LEU J 1 23 ? -15.197 42.246 90.051 1.00 69.16 13 LEU J O 1
ATOM 11496 N N . GLU J 1 24 ? -14.557 40.089 90.049 1.00 69.87 14 GLU J N 1
ATOM 11497 C CA . GLU J 1 24 ? -15.905 39.546 90.120 1.00 70.58 14 GLU J CA 1
ATOM 11498 C C . GLU J 1 24 ? -16.033 38.679 91.365 1.00 70.39 14 GLU J C 1
ATOM 11499 O O . GLU J 1 24 ? -15.043 38.381 92.019 1.00 71.13 14 GLU J O 1
ATOM 11505 N N . GLN J 1 25 ? -17.250 38.261 91.684 1.00 70.03 15 GLN J N 1
ATOM 11506 C CA . GLN J 1 25 ? -17.484 37.456 92.874 1.00 69.85 15 GLN J CA 1
ATOM 11507 C C . GLN J 1 25 ? -17.680 35.967 92.605 1.00 71.42 15 GLN J C 1
ATOM 11508 O O . GLN J 1 25 ? -18.570 35.617 91.832 1.00 73.09 15 GLN J O 1
ATOM 11514 N N . HIS J 1 26 ? -16.868 35.089 93.211 1.00 72.49 16 HIS J N 1
ATOM 11515 C CA . HIS J 1 26 ? -17.118 33.649 93.049 1.00 71.21 16 HIS J CA 1
ATOM 11516 C C . HIS J 1 26 ? -18.176 33.392 94.123 1.00 69.94 16 HIS J C 1
ATOM 11517 O O . HIS J 1 26 ? -18.474 34.275 94.918 1.00 68.34 16 HIS J O 1
ATOM 11524 N N . VAL J 1 27 ? -18.752 32.203 94.161 1.00 70.53 17 VAL J N 1
ATOM 11525 C CA . VAL J 1 27 ? -19.775 31.951 95.157 1.00 71.27 17 VAL J CA 1
ATOM 11526 C C . VAL J 1 27 ? -19.145 31.627 96.514 1.00 71.95 17 VAL J C 1
ATOM 11527 O O . VAL J 1 27 ? -19.829 31.611 97.540 1.00 72.21 17 VAL J O 1
ATOM 11531 N N . GLU J 1 28 ? -17.833 31.396 96.509 1.00 72.80 18 GLU J N 1
ATOM 11532 C CA . GLU J 1 28 ? -17.079 31.087 97.725 1.00 71.95 18 GLU J CA 1
ATOM 11533 C C . GLU J 1 28 ? -16.744 32.356 98.496 1.00 70.30 18 GLU J C 1
ATOM 11534 O O . GLU J 1 28 ? -15.906 32.340 99.394 1.00 69.60 18 GLU J O 1
ATOM 11540 N N . GLY J 1 29 ? -17.407 33.453 98.145 1.00 69.57 19 GLY J N 1
ATOM 11541 C CA . GLY J 1 29 ? -17.144 34.721 98.801 1.00 67.18 19 GLY J CA 1
ATOM 11542 C C . GLY J 1 29 ? -15.859 35.300 98.240 1.00 66.08 19 GLY J C 1
ATOM 11543 O O . GLY J 1 29 ? -14.987 34.558 97.793 1.00 65.27 19 GLY J O 1
ATOM 11544 N N . GLY J 1 30 ? -15.737 36.621 98.250 1.00 65.01 20 GLY J N 1
ATOM 11545 C CA . GLY J 1 30 ? -14.535 37.235 97.730 1.00 64.12 20 GLY J CA 1
ATOM 11546 C C . GLY J 1 30 ? -14.682 37.745 96.308 1.00 64.47 20 GLY J C 1
ATOM 11547 O O . GLY J 1 30 ? -15.589 37.341 95.570 1.00 63.05 20 GLY J O 1
ATOM 11548 N N . PHE J 1 31 ? -13.765 38.631 95.928 1.00 64.34 21 PHE J N 1
ATOM 11549 C CA . PHE J 1 31 ? -13.755 39.239 94.608 1.00 64.26 21 PHE J CA 1
ATOM 11550 C C . PHE J 1 31 ? -12.475 38.897 93.845 1.00 64.26 21 PHE J C 1
ATOM 11551 O O . PHE J 1 31 ? -11.428 39.490 94.080 1.00 64.99 21 PHE J O 1
ATOM 11559 N N . TYR J 1 32 ? -12.555 37.955 92.915 1.00 64.77 22 TYR J N 1
ATOM 11560 C CA . TYR J 1 32 ? -11.371 37.576 92.161 1.00 65.55 22 TYR J CA 1
ATOM 11561 C C . TYR J 1 32 ? -11.243 38.139 90.754 1.00 64.03 22 TYR J C 1
ATOM 11562 O O . TYR J 1 32 ? -11.983 39.024 90.342 1.00 65.18 22 TYR J O 1
ATOM 11571 N N . ARG J 1 33 ? -10.271 37.598 90.033 1.00 61.62 23 ARG J N 1
ATOM 11572 C CA . ARG J 1 33 ? -9.947 37.965 88.666 1.00 59.82 23 ARG J CA 1
ATOM 11573 C C . ARG J 1 33 ? -8.564 37.377 88.549 1.00 56.56 23 ARG J C 1
ATOM 11574 O O . ARG J 1 33 ? -7.688 37.741 89.318 1.00 55.30 23 ARG J O 1
ATOM 11582 N N . SER J 1 34 ? -8.372 36.451 87.619 1.00 54.40 24 SER J N 1
ATOM 11583 C CA . SER J 1 34 ? -7.072 35.823 87.446 1.00 52.68 24 SER J CA 1
ATOM 11584 C C . SER J 1 34 ? -6.123 36.796 86.790 1.00 53.52 24 SER J C 1
ATOM 11585 O O . SER J 1 34 ? -6.438 37.371 85.748 1.00 54.61 24 SER J O 1
ATOM 11588 N N . SER J 1 35 ? -4.960 36.992 87.402 1.00 52.70 25 SER J N 1
ATOM 11589 C CA . SER J 1 35 ? -3.980 37.910 86.853 1.00 51.00 25 SER J CA 1
ATOM 11590 C C . SER J 1 35 ? -3.132 37.209 85.796 1.00 50.46 25 SER J C 1
ATOM 11591 O O . SER J 1 35 ? -3.110 37.635 84.648 1.00 52.66 25 SER J O 1
ATOM 11594 N N . TYR J 1 36 ? -2.436 36.140 86.162 1.00 48.67 26 TYR J N 1
ATOM 11595 C CA . TYR J 1 36 ? -1.616 35.423 85.190 1.00 47.03 26 TYR J CA 1
ATOM 11596 C C . TYR J 1 36 ? -1.615 33.936 85.525 1.00 48.05 26 TYR J C 1
ATOM 11597 O O . TYR J 1 36 ? -1.905 33.541 86.660 1.00 48.86 26 TYR J O 1
ATOM 11606 N N . ARG J 1 37 ? -1.284 33.114 84.534 1.00 47.50 27 ARG J N 1
ATOM 11607 C CA . ARG J 1 37 ? -1.205 31.664 84.702 1.00 47.58 27 ARG J CA 1
ATOM 11608 C C . ARG J 1 37 ? -0.001 31.265 83.893 1.00 47.10 27 ARG J C 1
ATOM 11609 O O . ARG J 1 37 ? 0.435 32.015 83.028 1.00 46.89 27 ARG J O 1
ATOM 11617 N N . SER J 1 38 ? 0.549 30.094 84.161 1.00 48.45 28 SER J N 1
ATOM 11618 C CA . SER J 1 38 ? 1.727 29.664 83.424 1.00 50.07 28 SER J CA 1
ATOM 11619 C C . SER J 1 38 ? 1.445 29.303 81.971 1.00 51.46 28 SER J C 1
ATOM 11620 O O . SER J 1 38 ? 0.349 28.893 81.622 1.00 51.68 28 SER J O 1
ATOM 11623 N N . GLU J 1 39 ? 2.446 29.484 81.123 1.00 55.37 29 GLU J N 1
ATOM 11624 C CA . GLU J 1 39 ? 2.338 29.134 79.714 1.00 58.59 29 GLU J CA 1
ATOM 11625 C C . GLU J 1 39 ? 3.102 27.821 79.547 1.00 60.82 29 GLU J C 1
ATOM 11626 O O . GLU J 1 39 ? 3.393 27.371 78.430 1.00 60.63 29 GLU J O 1
ATOM 11632 N N . THR J 1 40 ? 3.441 27.233 80.692 1.00 62.66 30 THR J N 1
ATOM 11633 C CA . THR J 1 40 ? 4.159 25.972 80.758 1.00 63.53 30 THR J CA 1
ATOM 11634 C C . THR J 1 40 ? 3.189 24.971 81.352 1.00 65.44 30 THR J C 1
ATOM 11635 O O . THR J 1 40 ? 2.243 25.354 82.050 1.00 64.56 30 THR J O 1
ATOM 11639 N N . ALA J 1 41 ? 3.422 23.690 81.084 1.00 68.23 31 ALA J N 1
ATOM 11640 C CA . ALA J 1 41 ? 2.534 22.653 81.589 1.00 70.08 31 ALA J CA 1
ATOM 11641 C C . ALA J 1 41 ? 3.164 21.779 82.654 1.00 71.02 31 ALA J C 1
ATOM 11642 O O . ALA J 1 41 ? 4.350 21.461 82.597 1.00 70.06 31 ALA J O 1
ATOM 11644 N N . PHE J 1 42 ? 2.348 21.412 83.634 1.00 73.59 32 PHE J N 1
ATOM 11645 C CA . PHE J 1 42 ? 2.763 20.544 84.728 1.00 76.95 32 PHE J CA 1
ATOM 11646 C C . PHE J 1 42 ? 2.457 19.157 84.193 1.00 79.07 32 PHE J C 1
ATOM 11647 O O . PHE J 1 42 ? 3.348 18.423 83.765 1.00 78.53 32 PHE J O 1
ATOM 11655 N N . ASP J 1 43 ? 1.175 18.817 84.226 1.00 82.01 33 ASP J N 1
ATOM 11656 C CA . ASP J 1 43 ? 0.689 17.561 83.686 1.00 84.04 33 ASP J CA 1
ATOM 11657 C C . ASP J 1 43 ? -0.210 18.077 82.572 1.00 84.88 33 ASP J C 1
ATOM 11658 O O . ASP J 1 43 ? -0.601 19.243 82.590 1.00 84.66 33 ASP J O 1
ATOM 11663 N N . PRO J 1 44 ? -0.528 17.240 81.572 1.00 85.85 34 PRO J N 1
ATOM 11664 C CA . PRO J 1 44 ? -1.403 17.742 80.504 1.00 85.23 34 PRO J CA 1
ATOM 11665 C C . PRO J 1 44 ? -2.805 18.028 81.037 1.00 84.19 34 PRO J C 1
ATOM 11666 O O . PRO J 1 44 ? -3.783 18.015 80.296 1.00 82.92 34 PRO J O 1
ATOM 11670 N N . SER J 1 45 ? -2.878 18.291 82.337 1.00 84.67 35 SER J N 1
ATOM 11671 C CA . SER J 1 45 ? -4.133 18.574 83.017 1.00 84.75 35 SER J CA 1
ATOM 11672 C C . SER J 1 45 ? -4.127 19.959 83.670 1.00 84.77 35 SER J C 1
ATOM 11673 O O . SER J 1 45 ? -5.050 20.755 83.475 1.00 84.88 35 SER J O 1
ATOM 11676 N N . ARG J 1 46 ? -3.082 20.242 84.444 1.00 84.21 36 ARG J N 1
ATOM 11677 C CA . ARG J 1 46 ? -2.962 21.527 85.128 1.00 83.39 36 ARG J CA 1
ATOM 11678 C C . ARG J 1 46 ? -1.755 22.344 84.662 1.00 82.42 36 ARG J C 1
ATOM 11679 O O . ARG J 1 46 ? -0.713 21.786 84.292 1.00 83.07 36 ARG J O 1
ATOM 11687 N N . GLN J 1 47 ? -1.904 23.669 84.683 1.00 79.71 37 GLN J N 1
ATOM 11688 C CA . GLN J 1 47 ? -0.821 24.581 84.311 1.00 76.45 37 GLN J CA 1
ATOM 11689 C C . GLN J 1 47 ? 0.291 24.424 85.360 1.00 74.01 37 GLN J C 1
ATOM 11690 O O . GLN J 1 47 ? 0.087 23.788 86.396 1.00 74.53 37 GLN J O 1
ATOM 11696 N N . LEU J 1 48 ? 1.460 25.005 85.113 1.00 69.38 38 LEU J N 1
ATOM 11697 C CA . LEU J 1 48 ? 2.537 24.885 86.084 1.00 64.36 38 LEU J CA 1
ATOM 11698 C C . LEU J 1 48 ? 2.226 25.688 87.356 1.00 61.45 38 LEU J C 1
ATOM 11699 O O . LEU J 1 48 ? 2.724 25.371 88.432 1.00 62.51 38 LEU J O 1
ATOM 11704 N N . TRP J 1 49 ? 1.407 26.730 87.224 1.00 56.34 39 TRP J N 1
ATOM 11705 C CA . TRP J 1 49 ? 0.982 27.563 88.351 1.00 51.16 39 TRP J CA 1
ATOM 11706 C C . TRP J 1 49 ? -0.042 28.545 87.843 1.00 50.60 39 TRP J C 1
ATOM 11707 O O . TRP J 1 49 ? -0.179 28.724 86.636 1.00 51.55 39 TRP J O 1
ATOM 11718 N N . SER J 1 50 ? -0.757 29.181 88.761 1.00 49.22 40 SER J N 1
ATOM 11719 C CA . SER J 1 50 ? -1.766 30.164 88.399 1.00 49.12 40 SER J CA 1
ATOM 11720 C C . SER J 1 50 ? -1.798 31.229 89.487 1.00 49.57 40 SER J C 1
ATOM 11721 O O . SER J 1 50 ?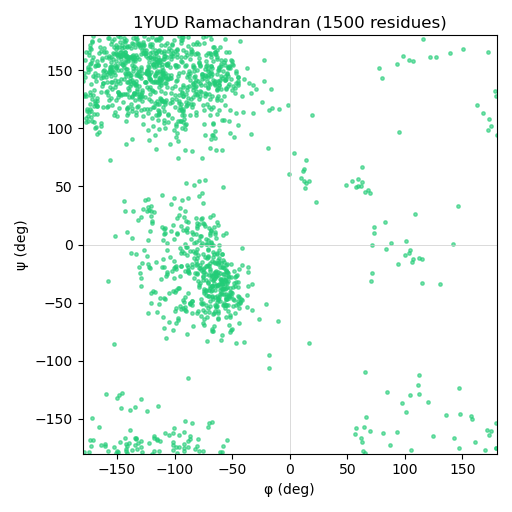 -1.419 30.964 90.631 1.00 48.81 40 SER J O 1
ATOM 11724 N N . SER J 1 51 ? -2.259 32.428 89.141 1.00 49.31 41 SER J N 1
ATOM 11725 C CA . SER J 1 51 ? -2.301 33.515 90.115 1.00 46.91 41 SER J CA 1
ATOM 11726 C C . SER J 1 51 ? -3.450 34.488 89.892 1.00 45.28 41 SER J C 1
ATOM 11727 O O . SER J 1 51 ? -3.637 35.004 88.796 1.00 45.06 41 SER J O 1
ATOM 11730 N N . ILE J 1 52 ? -4.196 34.752 90.956 1.00 44.07 42 ILE J N 1
ATOM 11731 C CA . ILE J 1 52 ? -5.326 35.663 90.905 1.00 43.46 42 ILE J CA 1
ATOM 11732 C C . ILE J 1 52 ? -5.197 36.829 91.891 1.00 44.83 42 ILE J C 1
ATOM 11733 O O . ILE J 1 52 ? -4.148 37.046 92.517 1.00 44.48 42 ILE J O 1
ATOM 11738 N N . TYR J 1 53 ? -6.298 37.569 92.003 1.00 44.94 43 TYR J N 1
ATOM 11739 C CA . TYR J 1 53 ? -6.446 38.699 92.908 1.00 45.83 43 TYR J CA 1
ATOM 11740 C C . TYR J 1 53 ? -7.646 38.317 93.754 1.00 46.84 43 TYR J C 1
ATOM 11741 O O . TYR J 1 53 ? -8.648 37.859 93.224 1.00 48.02 43 TYR J O 1
ATOM 11750 N N . PHE J 1 54 ? -7.554 38.474 95.063 1.00 47.75 44 PHE J N 1
ATOM 11751 C CA . PHE J 1 54 ? -8.686 38.156 95.913 1.00 49.08 44 PHE J CA 1
ATOM 11752 C C . PHE J 1 54 ? -8.876 39.323 96.866 1.00 49.87 44 PHE J C 1
ATOM 11753 O O . PHE J 1 54 ? -7.978 39.672 97.623 1.00 50.07 44 PHE J O 1
ATOM 11761 N N . LEU J 1 55 ? -10.043 39.948 96.798 1.00 52.17 45 LEU J N 1
ATOM 11762 C CA . LEU J 1 55 ? -10.341 41.089 97.647 1.00 54.28 45 LEU J CA 1
ATOM 11763 C C . LEU J 1 55 ? -11.472 40.722 98.571 1.00 56.41 45 LEU J C 1
ATOM 11764 O O . LEU J 1 55 ? -12.356 39.949 98.206 1.00 56.04 45 LEU J O 1
ATOM 11769 N N . LEU J 1 56 ? -11.441 41.284 99.772 1.00 59.21 46 LEU J N 1
ATOM 11770 C CA . LEU J 1 56 ? -12.460 40.994 100.767 1.00 62.18 46 LEU J CA 1
ATOM 11771 C C . LEU J 1 56 ? -13.076 42.296 101.268 1.00 63.79 46 LEU J C 1
ATOM 11772 O O . LEU J 1 56 ? -12.371 43.208 101.697 1.00 65.51 46 LEU J O 1
ATOM 11777 N N . ARG J 1 57 ? -14.400 42.367 101.205 1.00 66.15 47 ARG J N 1
ATOM 11778 C CA . ARG J 1 57 ? -15.159 43.549 101.613 1.00 67.48 47 ARG J CA 1
ATOM 11779 C C . ARG J 1 57 ? -15.948 43.221 102.891 1.00 67.91 47 ARG J C 1
ATOM 11780 O O . ARG J 1 57 ? -16.314 42.066 103.116 1.00 68.55 47 ARG J O 1
ATOM 11788 N N . THR J 1 58 ? -16.229 44.232 103.707 1.00 66.85 48 THR J N 1
ATOM 11789 C CA . THR J 1 58 ? -16.946 44.047 104.972 1.00 67.49 48 THR J CA 1
ATOM 11790 C C . THR J 1 58 ? -17.922 42.863 105.174 1.00 68.08 48 THR J C 1
ATOM 11791 O O . THR J 1 58 ? -17.684 42.013 106.031 1.00 68.69 48 THR J O 1
ATOM 11795 N N . GLY J 1 59 ? -19.018 42.792 104.429 1.00 68.53 49 GLY J N 1
ATOM 11796 C CA . GLY J 1 59 ? -19.938 41.679 104.643 1.00 69.16 49 GLY J CA 1
ATOM 11797 C C . GLY J 1 59 ? -19.513 40.391 103.950 1.00 69.64 49 GLY J C 1
ATOM 11798 O O . GLY J 1 59 ? -20.331 39.496 103.702 1.00 68.72 49 GLY J O 1
ATOM 11799 N N . GLU J 1 60 ? -18.217 40.290 103.665 1.00 69.67 50 GLU J N 1
ATOM 11800 C CA . GLU J 1 60 ? -17.663 39.149 102.947 1.00 68.46 50 GLU J CA 1
ATOM 11801 C C . GLU J 1 60 ? -16.512 38.401 103.614 1.00 65.72 50 GLU J C 1
ATOM 11802 O O . GLU J 1 60 ? -15.684 38.982 104.304 1.00 62.99 50 GLU J O 1
ATOM 11808 N N . VAL J 1 61 ? -16.477 37.096 103.368 1.00 64.30 51 VAL J N 1
ATOM 11809 C CA . VAL J 1 61 ? -15.449 36.202 103.890 1.00 63.70 51 VAL J CA 1
ATOM 11810 C C . VAL J 1 61 ? -15.244 35.066 102.884 1.00 63.51 51 VAL J C 1
ATOM 11811 O O . VAL J 1 61 ? -16.097 34.818 102.024 1.00 63.17 51 VAL J O 1
ATOM 11815 N N . SER J 1 62 ? -14.109 34.385 102.994 1.00 62.52 52 SER J N 1
ATOM 11816 C CA . SER J 1 62 ? -13.798 33.280 102.109 1.00 62.59 52 SER J CA 1
ATOM 11817 C C . SER J 1 62 ? -14.294 31.976 102.729 1.00 63.15 52 SER J C 1
ATOM 11818 O O . SER J 1 62 ? -13.644 31.413 103.599 1.00 63.93 52 SER J O 1
ATOM 11821 N N . HIS J 1 63 ? -15.451 31.501 102.279 1.00 63.36 53 HIS J N 1
ATOM 11822 C CA . HIS J 1 63 ? -16.037 30.266 102.794 1.00 62.83 53 HIS J CA 1
ATOM 11823 C C . HIS J 1 63 ? -15.048 29.115 102.904 1.00 60.93 53 HIS J C 1
ATOM 11824 O O . HIS J 1 63 ? -14.125 28.988 102.101 1.00 60.75 53 HIS J O 1
ATOM 11831 N N . PHE J 1 64 ? -15.271 28.270 103.906 1.00 58.88 54 PHE J N 1
ATOM 11832 C CA . PHE J 1 64 ? -14.448 27.088 104.152 1.00 55.40 54 PHE J CA 1
ATOM 11833 C C . PHE J 1 64 ? -14.390 26.167 102.940 1.00 53.76 54 PHE J C 1
ATOM 11834 O O . PHE J 1 64 ? -15.407 25.640 102.488 1.00 53.03 54 PHE J O 1
ATOM 11842 N N . HIS J 1 65 ? -13.186 25.949 102.438 1.00 52.72 55 HIS J N 1
ATOM 11843 C CA . HIS J 1 65 ? -12.995 25.087 101.287 1.00 51.62 55 HIS J CA 1
ATOM 11844 C C . HIS J 1 65 ? -11.643 24.390 101.377 1.00 51.33 55 HIS J C 1
ATOM 11845 O O . HIS J 1 65 ? -10.810 24.719 102.214 1.00 51.99 55 HIS J O 1
ATOM 11852 N N . ARG J 1 66 ? -11.425 23.429 100.498 1.00 51.56 56 ARG J N 1
ATOM 11853 C CA . ARG J 1 66 ? -10.178 22.687 100.483 1.00 50.72 56 ARG J CA 1
ATOM 11854 C C . ARG J 1 66 ? -9.679 22.604 99.045 1.00 48.35 56 ARG J C 1
ATOM 11855 O O . ARG J 1 66 ? -10.459 22.452 98.112 1.00 49.49 56 ARG J O 1
ATOM 11863 N N . LEU J 1 67 ? -8.376 22.728 98.872 1.00 45.59 57 LEU J N 1
ATOM 11864 C CA . LEU J 1 67 ? -7.772 22.628 97.562 1.00 42.53 57 LEU J CA 1
ATOM 11865 C C . LEU J 1 67 ? -6.966 21.352 97.579 1.00 41.72 57 LEU J C 1
ATOM 11866 O O . LEU J 1 67 ? -6.784 20.723 98.615 1.00 42.95 57 LEU J O 1
ATOM 11871 N N . THR J 1 68 ? -6.462 20.977 96.428 1.00 40.71 58 THR J N 1
ATOM 11872 C CA . THR J 1 68 ? -5.711 19.765 96.335 1.00 39.48 58 THR J CA 1
ATOM 11873 C C . THR J 1 68 ? -4.259 20.186 96.193 1.00 40.54 58 THR J C 1
ATOM 11874 O O . THR J 1 68 ? -3.357 19.352 96.081 1.00 40.88 58 THR J O 1
ATOM 11878 N N . ALA J 1 69 ? -4.032 21.497 96.220 1.00 41.83 59 ALA J N 1
ATOM 11879 C CA . ALA J 1 69 ? -2.673 22.025 96.096 1.00 41.79 59 ALA J CA 1
ATOM 11880 C C . ALA J 1 69 ? -2.325 23.103 97.107 1.00 40.36 59 ALA J C 1
ATOM 11881 O O . ALA J 1 69 ? -3.200 23.694 97.733 1.00 40.32 59 ALA J O 1
ATOM 11883 N N . ASP J 1 70 ? -1.030 23.349 97.249 1.00 41.08 60 ASP J N 1
ATOM 11884 C CA . ASP J 1 70 ? -0.527 24.357 98.176 1.00 41.58 60 ASP J CA 1
ATOM 11885 C C . ASP J 1 70 ? -0.806 25.727 97.596 1.00 41.40 60 ASP J C 1
ATOM 11886 O O . ASP J 1 70 ? -0.510 25.977 96.437 1.00 43.39 60 ASP J O 1
ATOM 11891 N N . GLU J 1 71 ? -1.390 26.610 98.395 1.00 42.34 61 GLU J N 1
ATOM 11892 C CA . GLU J 1 71 ? -1.697 27.961 97.934 1.00 42.70 61 GLU J CA 1
ATOM 11893 C C . GLU J 1 71 ? -0.918 29.031 98.689 1.00 42.17 61 GLU J C 1
ATOM 11894 O O . GLU J 1 71 ? -0.981 29.109 99.917 1.00 42.95 61 GLU J O 1
ATOM 11908 N N . TRP J 1 73 ? -0.218 32.904 99.719 1.00 43.38 63 TRP J N 1
ATOM 11909 C CA . TRP J 1 73 ? -0.935 34.171 99.857 1.00 41.89 63 TRP J CA 1
ATOM 11910 C C . TRP J 1 73 ? 0.065 35.287 100.065 1.00 42.16 63 TRP J C 1
ATOM 11911 O O . TRP J 1 73 ? 0.969 35.159 100.893 1.00 42.58 63 TRP J O 1
ATOM 11922 N N . TYR J 1 74 ? -0.104 36.382 99.326 1.00 41.88 64 TYR J N 1
ATOM 11923 C CA . TYR J 1 74 ? 0.778 37.551 99.449 1.00 39.79 64 TYR J CA 1
ATOM 11924 C C . TYR J 1 74 ? -0.079 38.780 99.765 1.00 40.15 64 TYR J C 1
ATOM 11925 O O . TYR J 1 74 ? -0.919 39.173 98.956 1.00 41.49 64 TYR J O 1
ATOM 11934 N N . PHE J 1 75 ? 0.117 39.381 100.934 1.00 39.74 65 PHE J N 1
ATOM 11935 C CA . PHE J 1 75 ? -0.654 40.568 101.310 1.00 39.32 65 PHE J CA 1
ATOM 11936 C C . PHE J 1 75 ? -0.394 41.733 100.318 1.00 39.23 65 PHE J C 1
ATOM 11937 O O . PHE J 1 75 ? 0.744 41.975 99.940 1.00 39.88 65 PHE J O 1
ATOM 11945 N N . HIS J 1 76 ? -1.438 42.451 99.907 1.00 40.29 66 HIS J N 1
ATOM 11946 C CA . HIS J 1 76 ? -1.275 43.564 98.964 1.00 43.36 66 HIS J CA 1
ATOM 11947 C C . HIS J 1 76 ? -1.667 44.932 99.520 1.00 46.56 66 HIS J C 1
ATOM 11948 O O . HIS J 1 76 ? -0.995 45.929 99.241 1.00 48.13 66 HIS J O 1
ATOM 11955 N N . ALA J 1 77 ? -2.763 44.997 100.273 1.00 48.76 67 ALA J N 1
ATOM 11956 C CA . ALA J 1 77 ? -3.205 46.274 100.842 1.00 51.53 67 ALA J CA 1
ATOM 11957 C C . ALA J 1 77 ? -4.397 46.136 101.779 1.00 53.09 67 ALA J C 1
ATOM 11958 O O . ALA J 1 77 ? -4.895 45.037 102.017 1.00 55.78 67 ALA J O 1
ATOM 11960 N N . GLY J 1 78 ? -4.854 47.267 102.306 1.00 53.33 68 GLY J N 1
ATOM 11961 C CA . GLY J 1 78 ? -5.998 47.259 103.201 1.00 52.86 68 GLY J CA 1
ATOM 11962 C C . GLY J 1 78 ? -5.820 46.536 104.521 1.00 52.18 68 GLY J C 1
ATOM 11963 O O . GLY J 1 78 ? -4.702 46.359 105.004 1.00 51.98 68 GLY J O 1
ATOM 11964 N N . GLN J 1 79 ? -6.944 46.117 105.094 1.00 53.00 69 GLN J N 1
ATOM 11965 C CA . GLN J 1 79 ? -6.998 45.412 106.378 1.00 53.70 69 GLN J CA 1
ATOM 11966 C C . GLN J 1 79 ? -6.229 44.085 106.425 1.00 53.37 69 GLN J C 1
ATOM 11967 O O . GLN J 1 79 ? -6.032 43.436 105.399 1.00 54.87 69 GLN J O 1
ATOM 11973 N N . SER J 1 80 ? -5.783 43.688 107.613 1.00 52.55 70 SER J N 1
ATOM 11974 C CA . SER J 1 80 ? -5.047 42.433 107.761 1.00 53.44 70 SER J CA 1
ATOM 11975 C C . SER J 1 80 ? -6.039 41.278 107.878 1.00 53.49 70 SER J C 1
ATOM 11976 O O . SER J 1 80 ? -7.163 41.466 108.332 1.00 53.12 70 SER J O 1
ATOM 11979 N N . LEU J 1 81 ? -5.623 40.084 107.476 1.00 54.43 71 LEU J N 1
ATOM 11980 C CA . LEU J 1 81 ? -6.511 38.927 107.511 1.00 55.58 71 LEU J CA 1
ATOM 11981 C C . LEU J 1 81 ? -6.133 37.822 108.479 1.00 55.52 71 LEU J C 1
ATOM 11982 O O . LEU J 1 81 ? -4.964 37.641 108.834 1.00 56.53 71 LEU J O 1
ATOM 11987 N N . THR J 1 82 ? -7.148 37.074 108.890 1.00 55.16 72 THR J N 1
ATOM 11988 C CA . THR J 1 82 ? -6.968 35.930 109.763 1.00 55.63 72 THR J CA 1
ATOM 11989 C C . THR J 1 82 ? -7.369 34.729 108.916 1.00 54.58 72 THR J C 1
ATOM 11990 O O . THR J 1 82 ? -8.533 34.571 108.550 1.00 54.21 72 THR J O 1
ATOM 11994 N N . ILE J 1 83 ? -6.395 33.899 108.579 1.00 53.71 73 ILE J N 1
ATOM 11995 C CA . ILE J 1 83 ? -6.654 32.716 107.778 1.00 53.81 73 ILE J CA 1
ATOM 11996 C C . ILE J 1 83 ? -6.900 31.542 108.723 1.00 53.51 73 ILE J C 1
ATOM 11997 O O . ILE J 1 83 ? -5.998 31.149 109.463 1.00 53.97 73 ILE J O 1
ATOM 12002 N N . TYR J 1 84 ? -8.123 31.009 108.712 1.00 52.08 74 TYR J N 1
ATOM 12003 C CA . TYR J 1 84 ? -8.500 29.881 109.570 1.00 51.95 74 TYR J CA 1
ATOM 12004 C C . TYR J 1 84 ? -8.330 28.538 108.856 1.00 51.77 74 TYR J C 1
ATOM 12005 O O . TYR J 1 84 ? -8.858 28.335 107.770 1.00 52.66 74 TYR J O 1
ATOM 12022 N N . ILE J 1 86 ? -8.565 24.222 109.248 1.00 50.93 76 ILE J N 1
ATOM 12023 C CA . ILE J 1 86 ? -8.968 23.068 110.041 1.00 52.91 76 ILE J CA 1
ATOM 12024 C C . ILE J 1 86 ? -8.327 21.827 109.431 1.00 54.21 76 ILE J C 1
ATOM 12025 O O . ILE J 1 86 ? -8.569 21.505 108.274 1.00 56.13 76 ILE J O 1
ATOM 12030 N N . SER J 1 87 ? -7.491 21.140 110.202 1.00 55.04 77 SER J N 1
ATOM 12031 C CA . SER J 1 87 ? -6.827 19.939 109.704 1.00 56.64 77 SER J CA 1
ATOM 12032 C C . SER J 1 87 ? -7.814 18.791 109.516 1.00 57.16 77 SER J C 1
ATOM 12033 O O . SER J 1 87 ? -8.931 18.836 110.020 1.00 55.18 77 SER J O 1
ATOM 12036 N N . PRO J 1 88 ? -7.411 17.743 108.776 1.00 59.67 78 PRO J N 1
ATOM 12037 C CA . PRO J 1 88 ? -8.337 16.620 108.577 1.00 61.51 78 PRO J CA 1
ATOM 12038 C C . PRO J 1 88 ? -8.657 15.905 109.902 1.00 63.47 78 PRO J C 1
ATOM 12039 O O . PRO J 1 88 ? -9.716 15.287 110.047 1.00 63.10 78 PRO J O 1
ATOM 12043 N N . GLU J 1 89 ? -7.742 16.005 110.866 1.00 64.70 79 GLU J N 1
ATOM 12044 C CA . GLU J 1 89 ? -7.951 15.388 112.169 1.00 66.19 79 GLU J CA 1
ATOM 12045 C C . GLU J 1 89 ? -8.773 16.320 113.055 1.00 65.48 79 GLU J C 1
ATOM 12046 O O . GLU J 1 89 ? -8.919 16.085 114.257 1.00 65.84 79 GLU J O 1
ATOM 12052 N N . GLY J 1 90 ? -9.290 17.389 112.451 1.00 63.63 80 GLY J N 1
ATOM 12053 C CA . GLY J 1 90 ? -10.124 18.332 113.176 1.00 60.45 80 GLY J CA 1
ATOM 12054 C C . GLY J 1 90 ? -9.499 19.502 113.916 1.00 57.72 80 GLY J C 1
ATOM 12055 O O . GLY J 1 90 ? -10.229 20.278 114.528 1.00 57.73 80 GLY J O 1
ATOM 12056 N N . GLU J 1 91 ? -8.178 19.654 113.853 1.00 56.01 81 GLU J N 1
ATOM 12057 C CA . GLU J 1 91 ? -7.486 20.736 114.562 1.00 55.00 81 GLU J CA 1
ATOM 12058 C C . GLU J 1 91 ? -7.564 22.106 113.878 1.00 52.84 81 GLU J C 1
ATOM 12059 O O . GLU J 1 91 ? -7.202 22.249 112.707 1.00 53.08 81 GLU J O 1
ATOM 12065 N N . LEU J 1 92 ? -8.030 23.110 114.614 1.00 49.17 82 LEU J N 1
ATOM 12066 C CA . LEU J 1 92 ? -8.126 24.459 114.076 1.00 48.88 82 LEU J CA 1
ATOM 12067 C C . LEU J 1 92 ? -6.930 25.315 114.453 1.00 50.48 82 LEU J C 1
ATOM 12068 O O . LEU J 1 92 ? -6.634 25.492 115.634 1.00 52.53 82 LEU J O 1
ATOM 12073 N N . THR J 1 93 ? -6.252 25.858 113.450 1.00 51.02 83 THR J N 1
ATOM 12074 C CA . THR J 1 93 ? -5.109 26.732 113.683 1.00 51.25 83 THR J CA 1
ATOM 12075 C C . THR J 1 93 ? -5.466 28.023 112.964 1.00 50.25 83 THR J C 1
ATOM 12076 O O . THR J 1 93 ? -6.525 28.100 112.348 1.00 50.30 83 THR J O 1
ATOM 12080 N N . THR J 1 94 ? -4.626 29.046 113.057 1.00 48.45 84 THR J N 1
ATOM 12081 C CA . THR J 1 94 ? -4.918 30.287 112.342 1.00 47.53 84 THR J CA 1
ATOM 12082 C C . THR J 1 94 ? -3.628 31.031 112.008 1.00 46.20 84 THR J C 1
ATOM 12083 O O . THR J 1 94 ? -2.556 30.724 112.542 1.00 44.97 84 THR J O 1
ATOM 12087 N N . ALA J 1 95 ? -3.728 31.988 111.095 1.00 45.19 85 ALA J N 1
ATOM 12088 C CA . ALA J 1 95 ? -2.566 32.782 110.720 1.00 45.27 85 ALA J CA 1
ATOM 12089 C C . ALA J 1 95 ? -3.019 34.215 110.517 1.00 44.55 85 ALA J C 1
ATOM 12090 O O . ALA J 1 95 ? -4.212 34.489 110.379 1.00 45.68 85 ALA J O 1
ATOM 12092 N N . GLN J 1 96 ? -2.064 35.129 110.527 1.00 43.05 86 GLN J N 1
ATOM 12093 C CA . GLN J 1 96 ? -2.358 36.537 110.347 1.00 42.61 86 GLN J CA 1
ATOM 12094 C C . GLN J 1 96 ? -1.567 37.012 109.146 1.00 43.25 86 GLN J C 1
ATOM 12095 O O . GLN J 1 96 ? -0.340 36.841 109.089 1.00 42.85 86 GLN J O 1
ATOM 12101 N N . LEU J 1 97 ? -2.266 37.596 108.181 1.00 42.31 87 LEU J N 1
ATOM 12102 C CA . LEU J 1 97 ? -1.607 38.083 106.980 1.00 43.98 87 LEU J CA 1
ATOM 12103 C C . LEU J 1 97 ? -1.712 39.604 106.910 1.00 45.74 87 LEU J C 1
ATOM 12104 O O . LEU J 1 97 ? -2.810 40.151 106.802 1.00 46.13 87 LEU J O 1
ATOM 12109 N N . GLY J 1 98 ? -0.576 40.289 106.978 1.00 46.43 88 GLY J N 1
ATOM 12110 C CA . GLY J 1 98 ? -0.604 41.737 106.932 1.00 50.33 88 GLY J CA 1
ATOM 12111 C C . GLY J 1 98 ? 0.776 42.346 107.032 1.00 53.12 88 GLY J C 1
ATOM 12112 O O . GLY J 1 98 ? 1.762 41.705 106.663 1.00 54.43 88 GLY J O 1
ATOM 12113 N N . LEU J 1 99 ? 0.857 43.574 107.539 1.00 55.56 89 LEU J N 1
ATOM 12114 C CA . LEU J 1 99 ? 2.143 44.260 107.653 1.00 58.84 89 LEU J CA 1
ATOM 12115 C C . LEU J 1 99 ? 2.517 44.714 109.070 1.00 61.21 89 LEU J C 1
ATOM 12116 O O . LEU J 1 99 ? 3.545 45.369 109.266 1.00 62.72 89 LEU J O 1
ATOM 12121 N N . ASP J 1 100 ? 1.686 44.374 110.051 1.00 63.00 90 ASP J N 1
ATOM 12122 C CA . ASP J 1 100 ? 1.953 44.740 111.437 1.00 63.39 90 ASP J CA 1
ATOM 12123 C C . ASP J 1 100 ? 2.865 43.673 112.024 1.00 64.32 90 ASP J C 1
ATOM 12124 O O . ASP J 1 100 ? 2.412 42.764 112.714 1.00 64.93 90 ASP J O 1
ATOM 12129 N N . LEU J 1 101 ? 4.154 43.786 111.731 1.00 64.93 91 LEU J N 1
ATOM 12130 C CA . LEU J 1 101 ? 5.141 42.829 112.210 1.00 65.89 91 LEU J CA 1
ATOM 12131 C C . LEU J 1 101 ? 5.131 42.648 113.730 1.00 66.53 91 LEU J C 1
ATOM 12132 O O . LEU J 1 101 ? 5.408 41.557 114.225 1.00 65.63 91 LEU J O 1
ATOM 12137 N N . ALA J 1 102 ? 4.817 43.721 114.456 1.00 67.81 92 ALA J N 1
ATOM 12138 C CA . ALA J 1 102 ? 4.760 43.695 115.918 1.00 67.66 92 ALA J CA 1
ATOM 12139 C C . ALA J 1 102 ? 3.839 42.576 116.380 1.00 67.65 92 ALA J C 1
ATOM 12140 O O . ALA J 1 102 ? 4.209 41.766 117.230 1.00 67.69 92 ALA J O 1
ATOM 12142 N N . ALA J 1 103 ? 2.625 42.549 115.842 1.00 66.75 93 ALA J N 1
ATOM 12143 C CA . ALA J 1 103 ? 1.684 41.490 116.177 1.00 66.55 93 ALA J CA 1
ATOM 12144 C C . ALA J 1 103 ? 2.201 40.267 115.410 1.00 67.01 93 ALA J C 1
ATOM 12145 O O . ALA J 1 103 ? 3.233 40.347 114.740 1.00 68.12 93 ALA J O 1
ATOM 12147 N N . GLY J 1 104 ? 1.508 39.140 115.484 1.00 66.41 94 GLY J N 1
ATOM 12148 C CA . GLY J 1 104 ? 2.004 37.976 114.766 1.00 66.23 94 GLY J CA 1
ATOM 12149 C C . GLY J 1 104 ? 2.076 38.119 113.247 1.00 64.84 94 GLY J C 1
ATOM 12150 O O . GLY J 1 104 ? 2.719 37.307 112.577 1.00 63.75 94 GLY J O 1
ATOM 12151 N N . GLU J 1 105 ? 1.433 39.160 112.719 1.00 63.81 95 GLU J N 1
ATOM 12152 C CA . GLU J 1 105 ? 1.348 39.432 111.279 1.00 63.77 95 GLU J CA 1
ATOM 12153 C C . GLU J 1 105 ? 2.589 39.376 110.389 1.00 62.44 95 GLU J C 1
ATOM 12154 O O . GLU J 1 105 ? 3.645 39.913 110.717 1.00 62.56 95 GLU J O 1
ATOM 12160 N N . ARG J 1 106 ? 2.413 38.728 109.239 1.00 60.85 96 ARG J N 1
ATOM 12161 C CA . ARG J 1 106 ? 3.452 38.547 108.230 1.00 59.88 96 ARG J CA 1
ATOM 12162 C C . ARG J 1 106 ? 2.813 38.861 106.856 1.00 59.18 96 ARG J C 1
ATOM 12163 O O . ARG J 1 106 ? 1.593 38.826 106.716 1.00 59.35 96 ARG J O 1
ATOM 12171 N N . PRO J 1 107 ? 3.622 39.203 105.841 1.00 58.68 97 PRO J N 1
ATOM 12172 C CA . PRO J 1 107 ? 3.087 39.510 104.507 1.00 58.20 97 PRO J CA 1
ATOM 12173 C C . PRO J 1 107 ? 2.840 38.299 103.594 1.00 57.59 97 PRO J C 1
ATOM 12174 O O . PRO J 1 107 ? 2.091 38.395 102.621 1.00 58.76 97 PRO J O 1
ATOM 12178 N N . GLN J 1 108 ? 3.477 37.171 103.897 1.00 55.24 98 GLN J N 1
ATOM 12179 C CA . GLN J 1 108 ? 3.310 35.955 103.106 1.00 51.52 98 GLN J CA 1
ATOM 12180 C C . GLN J 1 108 ? 2.990 34.764 104.003 1.00 51.75 98 GLN J C 1
ATOM 12181 O O . GLN J 1 108 ? 3.491 34.662 105.121 1.00 52.56 98 GLN J O 1
ATOM 12187 N N . PHE J 1 109 ? 2.161 33.853 103.503 1.00 51.35 99 PHE J N 1
ATOM 12188 C CA . PHE J 1 109 ? 1.785 32.668 104.261 1.00 48.79 99 PHE J CA 1
ATOM 12189 C C . PHE J 1 109 ? 1.347 31.554 103.341 1.00 46.84 99 PHE J C 1
ATOM 12190 O O . PHE J 1 109 ? 0.589 31.789 102.413 1.00 47.07 99 PHE J O 1
ATOM 12198 N N . LEU J 1 110 ? 1.816 30.339 103.611 1.00 45.61 100 LEU J N 1
ATOM 12199 C CA . LEU J 1 110 ? 1.445 29.174 102.816 1.00 42.66 100 LEU J CA 1
ATOM 12200 C C . LEU J 1 110 ? 0.350 28.399 103.550 1.00 42.18 100 LEU J C 1
ATOM 12201 O O . LEU J 1 110 ? 0.468 28.107 104.741 1.00 42.02 100 LEU J O 1
ATOM 12206 N N . VAL J 1 111 ? -0.739 28.102 102.850 1.00 41.30 101 VAL J N 1
ATOM 12207 C CA . VAL J 1 111 ? -1.832 27.344 103.442 1.00 39.23 101 VAL J CA 1
ATOM 12208 C C . VAL J 1 111 ? -1.787 26.059 102.661 1.00 39.30 101 VAL J C 1
ATOM 12209 O O . VAL J 1 111 ? -2.281 25.977 101.539 1.00 40.12 101 VAL J O 1
ATOM 12213 N N . PRO J 1 112 ? -1.167 25.033 103.256 1.00 40.47 102 PRO J N 1
ATOM 12214 C CA . PRO J 1 112 ? -0.976 23.695 102.699 1.00 39.20 102 PRO J CA 1
ATOM 12215 C C . PRO J 1 112 ? -2.220 22.959 102.222 1.00 38.31 102 PRO J C 1
ATOM 12216 O O . PRO J 1 112 ? -3.318 23.103 102.765 1.00 36.84 102 PRO J O 1
ATOM 12220 N N . LYS J 1 113 ? -2.014 22.158 101.186 1.00 39.73 103 LYS J N 1
ATOM 12221 C CA . LYS J 1 113 ? -3.070 21.366 100.591 1.00 40.20 103 LYS J CA 1
ATOM 12222 C C . LYS J 1 113 ? -3.588 20.369 101.605 1.00 41.02 103 LYS J C 1
ATOM 12223 O O . LYS J 1 113 ? -2.802 19.614 102.181 1.00 41.58 103 LYS J O 1
ATOM 12229 N N . GLY J 1 114 ? -4.902 20.378 101.828 1.00 42.51 104 GLY J N 1
ATOM 12230 C CA . GLY J 1 114 ? -5.507 19.430 102.750 1.00 43.65 104 GLY J CA 1
ATOM 12231 C C . GLY J 1 114 ? -6.454 19.993 103.795 1.00 45.35 104 GLY J C 1
ATOM 12232 O O . GLY J 1 114 ? -7.433 19.353 104.182 1.00 45.84 104 GLY J O 1
ATOM 12233 N N . CYS J 1 115 ? -6.172 21.195 104.268 1.00 45.75 105 CYS J N 1
ATOM 12234 C CA . CYS J 1 115 ? -7.011 21.772 105.285 1.00 44.77 105 CYS J CA 1
ATOM 12235 C C . CYS J 1 115 ? -8.255 22.313 104.649 1.00 44.90 105 CYS J C 1
ATOM 12236 O O . CYS J 1 115 ? -8.381 22.343 103.433 1.00 45.95 105 CYS J O 1
ATOM 12239 N N . ILE J 1 116 ? -9.179 22.727 105.496 1.00 46.48 106 ILE J N 1
ATOM 12240 C CA . ILE J 1 116 ? -10.434 23.316 105.081 1.00 46.68 106 ILE J CA 1
ATOM 12241 C C . ILE J 1 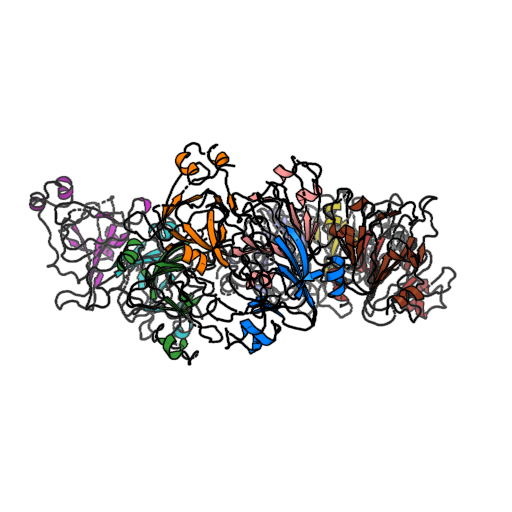116 ? -10.280 24.706 105.671 1.00 48.18 106 ILE J C 1
ATOM 12242 O O . ILE J 1 116 ? -10.566 24.937 106.837 1.00 51.25 106 ILE J O 1
ATOM 12247 N N . PHE J 1 117 ? -9.789 25.629 104.857 1.00 48.19 107 PHE J N 1
ATOM 12248 C CA . PHE J 1 117 ? -9.514 26.960 105.345 1.00 48.02 107 PHE J CA 1
ATOM 12249 C C . PHE J 1 117 ? -10.376 28.084 104.838 1.00 47.89 107 PHE J C 1
ATOM 12250 O O . PHE J 1 117 ? -10.705 28.162 103.661 1.00 49.30 107 PHE J O 1
ATOM 12258 N N . GLY J 1 118 ? -10.722 28.969 105.764 1.00 48.56 108 GLY J N 1
ATOM 12259 C CA . GLY J 1 118 ? -11.541 30.117 105.454 1.00 48.38 108 GLY J CA 1
ATOM 12260 C C . GLY J 1 118 ? -10.630 31.306 105.525 1.00 48.83 108 GLY J C 1
ATOM 12261 O O . GLY J 1 118 ? -9.425 31.143 105.481 1.00 49.34 108 GLY J O 1
ATOM 12262 N N . SER J 1 119 ? -11.191 32.498 105.642 1.00 50.87 109 SER J N 1
ATOM 12263 C CA . SER J 1 119 ? -10.378 33.704 105.705 1.00 52.92 109 SER J CA 1
ATOM 12264 C C . SER J 1 119 ? -11.277 34.871 106.117 1.00 54.01 109 SER J C 1
ATOM 12265 O O . SER J 1 119 ? -12.467 34.891 105.787 1.00 54.54 109 SER J O 1
ATOM 12268 N N . ALA J 1 120 ? -10.729 35.832 106.850 1.00 54.91 110 ALA J N 1
ATOM 12269 C CA . ALA J 1 120 ? -11.537 36.965 107.278 1.00 58.37 110 ALA J CA 1
ATOM 12270 C C . ALA J 1 120 ? -10.678 38.156 107.653 1.00 61.63 110 ALA J C 1
ATOM 12271 O O . ALA J 1 120 ? -9.533 37.994 108.066 1.00 62.94 110 ALA J O 1
ATOM 12281 N N . ASN J 1 122 ? -9.378 41.099 109.921 1.00 71.14 112 ASN J N 1
ATOM 12282 C CA . ASN J 1 122 ? -9.299 41.237 111.372 1.00 72.58 112 ASN J CA 1
ATOM 12283 C C . ASN J 1 122 ? -10.105 42.445 111.807 1.00 73.70 112 ASN J C 1
ATOM 12284 O O . ASN J 1 122 ? -10.492 42.556 112.966 1.00 74.10 112 ASN J O 1
ATOM 12289 N N . GLN J 1 123 ? -10.356 43.349 110.867 1.00 75.39 113 GLN J N 1
ATOM 12290 C CA . GLN J 1 123 ? -11.107 44.559 111.159 1.00 76.04 113 GLN J CA 1
ATOM 12291 C C . GLN J 1 123 ? -12.024 44.903 110.001 1.00 76.13 113 GLN J C 1
ATOM 12292 O O . GLN J 1 123 ? -11.935 44.310 108.929 1.00 76.06 113 GLN J O 1
ATOM 12298 N N . ASP J 1 124 ? -12.899 45.874 110.220 1.00 76.57 114 ASP J N 1
ATOM 12299 C CA . ASP J 1 124 ? -13.827 46.302 109.184 1.00 76.83 114 ASP J CA 1
ATOM 12300 C C . ASP J 1 124 ? -13.028 47.077 108.127 1.00 75.97 114 ASP J C 1
ATOM 12301 O O . ASP J 1 124 ? -12.067 47.774 108.469 1.00 77.08 114 ASP J O 1
ATOM 12306 N N . GLY J 1 125 ? -13.409 46.950 106.855 1.00 73.50 115 GLY J N 1
ATOM 12307 C CA . GLY J 1 125 ? -12.695 47.654 105.797 1.00 70.01 115 GLY J CA 1
ATOM 12308 C C . GLY J 1 125 ? -12.653 46.903 104.478 1.00 67.91 115 GLY J C 1
ATOM 12309 O O . GLY J 1 125 ? -13.696 46.572 103.913 1.00 68.16 115 GLY J O 1
ATOM 12310 N N . PHE J 1 126 ? -11.449 46.651 103.972 1.00 65.90 116 PHE J N 1
ATOM 12311 C CA . PHE J 1 126 ? -11.269 45.904 102.722 1.00 62.90 116 PHE J CA 1
ATOM 12312 C C . PHE J 1 126 ? -9.877 45.278 102.700 1.00 60.03 116 PHE J C 1
ATOM 12313 O O . PHE J 1 126 ? -8.948 45.797 103.321 1.00 60.57 116 PHE J O 1
ATOM 12321 N N . SER J 1 127 ? -9.728 44.172 101.986 1.00 56.00 117 SER J N 1
ATOM 12322 C CA . SER J 1 127 ? -8.435 43.506 101.918 1.00 54.38 117 SER J CA 1
ATOM 12323 C C . SER J 1 127 ? -8.107 43.047 100.508 1.00 53.87 117 SER J C 1
ATOM 12324 O O . SER J 1 127 ? -8.920 42.365 99.870 1.00 55.14 117 SER J O 1
ATOM 12327 N N . LEU J 1 128 ? -6.939 43.432 100.003 1.00 50.56 118 LEU J N 1
ATOM 12328 C CA . LEU J 1 128 ? -6.541 42.936 98.702 1.00 48.11 118 LEU J CA 1
ATOM 12329 C C . LEU J 1 128 ? -5.351 42.018 98.975 1.00 47.84 118 LEU J C 1
ATOM 12330 O O . LEU J 1 128 ? -4.424 42.366 99.713 1.00 46.92 118 LEU J O 1
ATOM 12335 N N . VAL J 1 129 ? -5.408 40.836 98.375 1.00 47.39 119 VAL J N 1
ATOM 12336 C CA . VAL J 1 129 ? -4.407 39.795 98.541 1.00 46.03 119 VAL J CA 1
ATOM 12337 C C . VAL J 1 129 ? -4.121 39.117 97.191 1.00 46.19 119 VAL J C 1
ATOM 12338 O O . VAL J 1 129 ? -4.903 39.223 96.247 1.00 46.21 119 VAL J O 1
ATOM 12342 N N . GLY J 1 130 ? -2.992 38.435 97.095 1.00 45.59 120 GLY J N 1
ATOM 12343 C CA . GLY J 1 130 ? -2.679 37.717 95.877 1.00 47.37 120 GLY J CA 1
ATOM 12344 C C . GLY J 1 130 ? -2.609 36.254 96.276 1.00 47.62 120 GLY J C 1
ATOM 12345 O O . GLY J 1 130 ? -2.195 35.946 97.391 1.00 48.67 120 GLY J O 1
ATOM 12346 N N . CYS J 1 131 ? -3.026 35.348 95.401 1.00 48.08 121 CYS J N 1
ATOM 12347 C CA . CYS J 1 131 ? -2.972 33.925 95.726 1.00 48.17 121 CYS J CA 1
ATOM 12348 C C . CYS J 1 131 ? -2.371 33.130 94.592 1.00 48.28 121 CYS J C 1
ATOM 12349 O O . CYS J 1 131 ? -2.719 33.310 93.430 1.00 49.66 121 CYS J O 1
ATOM 12360 N N . VAL J 1 133 ? -1.622 29.174 93.596 1.00 50.76 123 VAL J N 1
ATOM 12361 C CA . VAL J 1 133 ? -1.655 27.737 93.874 1.00 51.22 123 VAL J CA 1
ATOM 12362 C C . VAL J 1 133 ? -0.776 27.185 92.764 1.00 51.09 123 VAL J C 1
ATOM 12363 O O . VAL J 1 133 ? -1.043 27.423 91.592 1.00 49.03 123 VAL J O 1
ATOM 12367 N N . SER J 1 134 ? 0.290 26.478 93.126 1.00 53.45 124 SER J N 1
ATOM 12368 C CA . SER J 1 134 ? 1.215 25.990 92.110 1.00 55.55 124 SER J CA 1
ATOM 12369 C C . SER J 1 134 ? 0.616 25.027 91.119 1.00 58.11 124 SER J C 1
ATOM 12370 O O . SER J 1 134 ? 0.607 25.306 89.919 1.00 61.24 124 SER J O 1
ATOM 12373 N N . PRO J 1 135 ? 0.172 23.847 91.574 1.00 57.59 125 PRO J N 1
ATOM 12374 C CA . PRO J 1 135 ? -0.378 23.084 90.450 1.00 56.22 125 PRO J CA 1
ATOM 12375 C C . PRO J 1 135 ? -1.640 23.838 90.000 1.00 53.71 125 PRO J C 1
ATOM 12376 O O . PRO J 1 135 ? -2.717 23.666 90.571 1.00 55.43 125 PRO J O 1
ATOM 12380 N N . GLY J 1 136 ? -1.461 24.701 88.999 1.00 49.63 126 GLY J N 1
ATOM 12381 C CA . GLY J 1 136 ? -2.525 25.519 88.448 1.00 44.67 126 GLY J CA 1
ATOM 12382 C C . GLY J 1 136 ? -3.924 25.212 88.914 1.00 42.40 126 GLY J C 1
ATOM 12383 O O . GLY J 1 136 ? -4.456 24.142 88.666 1.00 43.66 126 GLY J O 1
ATOM 12384 N N . PHE J 1 137 ? -4.542 26.163 89.584 1.00 39.90 127 PHE J N 1
ATOM 12385 C CA . PHE J 1 137 ? -5.883 25.938 90.069 1.00 39.03 127 PHE J CA 1
ATOM 12386 C C . PHE J 1 137 ? -6.899 25.676 88.963 1.00 41.29 127 PHE J C 1
ATOM 12387 O O . PHE J 1 137 ? -6.859 26.319 87.920 1.00 44.67 127 PHE J O 1
ATOM 12395 N N . THR J 1 138 ? -7.804 24.732 89.219 1.00 42.79 128 THR J N 1
ATOM 12396 C CA . THR J 1 138 ? -8.896 24.345 88.323 1.00 42.56 128 THR J CA 1
ATOM 12397 C C . THR J 1 138 ? -9.899 23.792 89.324 1.00 44.69 128 THR J C 1
ATOM 12398 O O . THR J 1 138 ? -9.500 23.098 90.254 1.00 46.00 128 THR J O 1
ATOM 12402 N N . PHE J 1 139 ? -11.185 24.070 89.154 1.00 45.83 129 PHE J N 1
ATOM 12403 C CA . PHE J 1 139 ? -12.168 23.568 90.108 1.00 47.43 129 PHE J CA 1
ATOM 12404 C C . PHE J 1 139 ? -12.262 22.051 90.322 1.00 49.13 129 PHE J C 1
ATOM 12405 O O . PHE J 1 139 ? -13.173 21.579 90.988 1.00 49.37 129 PHE J O 1
ATOM 12413 N N . ASP J 1 140 ? -11.346 21.277 89.758 1.00 52.11 130 ASP J N 1
ATOM 12414 C CA . ASP J 1 140 ? -11.372 19.838 90.001 1.00 56.24 130 ASP J CA 1
ATOM 12415 C C . ASP J 1 140 ? -10.495 19.662 91.239 1.00 58.15 130 ASP J C 1
ATOM 12416 O O . ASP J 1 140 ? -10.324 18.556 91.757 1.00 59.89 130 ASP J O 1
ATOM 12421 N N . ASP J 1 141 ? -9.942 20.780 91.702 1.00 58.90 131 ASP J N 1
ATOM 12422 C CA . ASP J 1 141 ? -9.090 20.805 92.882 1.00 58.99 131 ASP J CA 1
ATOM 12423 C C . ASP J 1 141 ? -9.667 21.796 93.883 1.00 58.27 131 ASP J C 1
ATOM 12424 O O . ASP J 1 141 ? -8.933 22.387 94.663 1.00 58.39 131 ASP J O 1
ATOM 12429 N N . PHE J 1 142 ? -10.977 21.984 93.852 1.00 58.19 132 PHE J N 1
ATOM 12430 C CA . PHE J 1 142 ? -11.626 22.915 94.757 1.00 58.70 132 PHE J CA 1
ATOM 12431 C C . PHE J 1 142 ? -12.854 22.300 95.391 1.00 60.13 132 PHE J C 1
ATOM 12432 O O . PHE J 1 142 ? -13.856 22.071 94.715 1.00 60.49 132 PHE J O 1
ATOM 12440 N N . GLU J 1 143 ? -12.781 22.042 96.691 1.00 61.44 133 GLU J N 1
ATOM 12441 C CA . GLU J 1 143 ? -13.907 21.471 97.416 1.00 62.17 133 GLU J CA 1
ATOM 12442 C C . GLU J 1 143 ? -14.517 22.542 98.319 1.00 61.92 133 GLU J C 1
ATOM 12443 O O . GLU J 1 143 ? -13.829 23.118 99.165 1.00 61.99 133 GLU J O 1
ATOM 12449 N N . LEU J 1 144 ? -15.797 22.835 98.102 1.00 60.80 134 LEU J N 1
ATOM 12450 C CA . LEU J 1 144 ? -16.518 23.818 98.905 1.00 59.64 134 LEU J CA 1
ATOM 12451 C C . LEU J 1 144 ? -17.466 23.008 99.779 1.00 59.10 134 LEU J C 1
ATOM 12452 O O . LEU J 1 144 ? -17.994 21.996 99.328 1.00 58.75 134 LEU J O 1
ATOM 12457 N N . PHE J 1 145 ? -17.682 23.441 101.020 1.00 59.17 135 PHE J N 1
ATOM 12458 C CA . PHE J 1 145 ? -18.549 22.699 101.939 1.00 58.21 135 PHE J CA 1
ATOM 12459 C C . PHE J 1 145 ? -19.724 23.488 102.496 1.00 59.10 135 PHE J C 1
ATOM 12460 O O . PHE J 1 145 ? -19.661 24.709 102.626 1.00 59.51 135 PHE J O 1
ATOM 12468 N N . SER J 1 146 ? -20.789 22.766 102.841 1.00 60.49 136 SER J N 1
ATOM 12469 C CA . SER J 1 146 ? -22.001 23.366 103.397 1.00 60.96 136 SER J CA 1
ATOM 12470 C C . SER J 1 146 ? -21.897 23.518 104.913 1.00 60.27 136 SER J C 1
ATOM 12471 O O . SER J 1 146 ? -21.280 22.691 105.581 1.00 59.55 136 SER J O 1
ATOM 12474 N N . GLN J 1 147 ? -22.511 24.558 105.463 1.00 59.29 137 GLN J N 1
ATOM 12475 C CA . GLN J 1 147 ? -22.426 24.756 106.894 1.00 60.77 137 GLN J CA 1
ATOM 12476 C C . GLN J 1 147 ? -22.882 23.549 107.699 1.00 62.96 137 GLN J C 1
ATOM 12477 O O . GLN J 1 147 ? -22.312 23.245 108.748 1.00 64.25 137 GLN J O 1
ATOM 12483 N N . GLU J 1 148 ? -23.914 22.864 107.220 1.00 64.76 138 GLU J N 1
ATOM 12484 C CA . GLU J 1 148 ? -24.419 21.693 107.924 1.00 66.15 138 GLU J CA 1
ATOM 12485 C C . GLU J 1 148 ? -23.370 20.584 107.951 1.00 65.67 138 GLU J C 1
ATOM 12486 O O . GLU J 1 148 ? -23.120 19.968 108.983 1.00 65.66 138 GLU J O 1
ATOM 12492 N N . ALA J 1 149 ? -22.747 20.336 106.811 1.00 65.34 139 ALA J N 1
ATOM 12493 C CA . ALA J 1 149 ? -21.731 19.301 106.741 1.00 64.48 139 ALA J CA 1
ATOM 12494 C C . ALA J 1 149 ? -20.546 19.661 107.638 1.00 63.98 139 ALA J C 1
ATOM 12495 O O . ALA J 1 149 ? -19.844 18.780 108.134 1.00 63.52 139 ALA J O 1
ATOM 12497 N N . LEU J 1 150 ? -20.342 20.959 107.850 1.00 63.15 140 LEU J N 1
ATOM 12498 C CA . LEU J 1 150 ? -19.229 21.450 108.656 1.00 62.05 140 LEU J CA 1
ATOM 12499 C C . LEU J 1 150 ? -19.498 21.512 110.162 1.00 62.56 140 LEU J C 1
ATOM 12500 O O . LEU J 1 150 ? -18.673 21.997 110.934 1.00 63.77 140 LEU J O 1
ATOM 12505 N N . LEU J 1 151 ? -20.656 21.028 110.578 1.00 62.50 141 LEU J N 1
ATOM 12506 C CA . LEU J 1 151 ? -21.001 21.004 111.987 1.00 61.99 141 LEU J CA 1
ATOM 12507 C C . LEU J 1 151 ? -21.124 19.540 112.368 1.00 63.38 141 LEU J C 1
ATOM 12508 O O . LEU J 1 151 ? -21.151 19.194 113.541 1.00 63.57 141 LEU J O 1
ATOM 12513 N N . ALA J 1 152 ? -21.209 18.682 111.360 1.00 65.84 142 ALA J N 1
ATOM 12514 C CA . ALA J 1 152 ? -21.291 17.249 111.594 1.00 69.61 142 ALA J CA 1
ATOM 12515 C C . ALA J 1 152 ? -19.855 16.840 111.892 1.00 71.35 142 ALA J C 1
ATOM 12516 O O . ALA J 1 152 ? -19.583 16.063 112.813 1.00 72.06 142 ALA J O 1
ATOM 12526 N N . TYR J 1 154 ? -16.304 18.400 112.971 1.00 70.08 144 TYR J N 1
ATOM 12527 C CA . TYR J 1 154 ? -15.874 19.621 113.666 1.00 69.70 144 TYR J CA 1
ATOM 12528 C C . TYR J 1 154 ? -16.990 20.384 114.407 1.00 69.19 144 TYR J C 1
ATOM 12529 O O . TYR J 1 154 ? -17.155 21.591 114.200 1.00 68.53 144 TYR J O 1
ATOM 12538 N N . PRO J 1 155 ? -17.755 19.704 115.287 1.00 68.39 145 PRO J N 1
ATOM 12539 C CA . PRO J 1 155 ? -18.834 20.367 116.032 1.00 67.07 145 PRO J CA 1
ATOM 12540 C C . PRO J 1 155 ? -18.280 21.294 117.116 1.00 66.84 145 PRO J C 1
ATOM 12541 O O . PRO J 1 155 ? -18.990 22.158 117.630 1.00 67.04 145 PRO J O 1
ATOM 12545 N N . GLN J 1 156 ? -17.015 21.092 117.480 1.00 65.27 146 GLN J N 1
ATOM 12546 C CA . GLN J 1 156 ? -16.378 21.905 118.511 1.00 63.26 146 GLN J CA 1
ATOM 12547 C C . GLN J 1 156 ? -16.079 23.307 117.999 1.00 63.39 146 GLN J C 1
ATOM 12548 O O . GLN J 1 156 ? -16.086 24.265 118.772 1.00 62.72 146 GLN J O 1
ATOM 12554 N N . HIS J 1 157 ? -15.818 23.413 116.694 1.00 62.56 147 HIS J N 1
ATOM 12555 C CA . HIS J 1 157 ? -15.513 24.693 116.046 1.00 61.04 147 HIS J CA 1
ATOM 12556 C C . HIS J 1 157 ? -16.760 25.317 115.419 1.00 59.19 147 HIS J C 1
ATOM 12557 O O . HIS J 1 157 ? -16.692 26.020 114.414 1.00 57.85 147 HIS J O 1
ATOM 12564 N N . LYS J 1 158 ? -17.896 25.053 116.050 1.00 57.60 148 LYS J N 1
ATOM 12565 C CA . LYS J 1 158 ? -19.181 25.541 115.603 1.00 56.14 148 LYS J CA 1
ATOM 12566 C C . LYS J 1 158 ? -19.157 27.040 115.301 1.00 56.99 148 LYS J C 1
ATOM 12567 O O . LYS J 1 158 ? -19.634 27.466 114.247 1.00 58.59 148 LYS J O 1
ATOM 12573 N N . ALA J 1 159 ? -18.587 27.834 116.206 1.00 56.20 149 ALA J N 1
ATOM 12574 C CA . ALA J 1 159 ? -18.549 29.290 116.039 1.00 54.99 149 ALA J CA 1
ATOM 12575 C C . ALA J 1 159 ? -17.769 29.787 114.834 1.00 54.48 149 ALA J C 1
ATOM 12576 O O . ALA J 1 159 ? -18.217 30.686 114.119 1.00 55.63 149 ALA J O 1
ATOM 12578 N N . VAL J 1 160 ? -16.602 29.213 114.608 1.00 53.90 150 VAL J N 1
ATOM 12579 C CA . VAL J 1 160 ? -15.791 29.632 113.485 1.00 55.39 150 VAL J CA 1
ATOM 12580 C C . VAL J 1 160 ? -16.344 29.093 112.163 1.00 56.56 150 VAL J C 1
ATOM 12581 O O . VAL J 1 160 ? -16.047 29.635 111.099 1.00 56.77 150 VAL J O 1
ATOM 12585 N N . VAL J 1 161 ? -17.150 28.032 112.236 1.00 57.59 151 VAL J N 1
ATOM 12586 C CA . VAL J 1 161 ? -17.764 27.435 111.044 1.00 58.43 151 VAL J CA 1
ATOM 12587 C C . VAL J 1 161 ? -18.960 28.280 110.601 1.00 59.28 151 VAL J C 1
ATOM 12588 O O . VAL J 1 161 ? -19.264 28.391 109.414 1.00 58.84 151 VAL J O 1
ATOM 12592 N N . GLN J 1 162 ? -19.646 28.873 111.565 1.00 60.05 152 GLN J N 1
ATOM 12593 C CA . GLN J 1 162 ? -20.787 29.706 111.244 1.00 61.56 152 GLN J CA 1
ATOM 12594 C C . GLN J 1 162 ? -20.339 31.061 110.688 1.00 62.74 152 GLN J C 1
ATOM 12595 O O . GLN J 1 162 ? -21.067 31.698 109.925 1.00 62.08 152 GLN J O 1
ATOM 12601 N N . LYS J 1 163 ? -19.147 31.507 111.076 1.00 63.61 153 LYS J N 1
ATOM 12602 C CA . LYS J 1 163 ? -18.653 32.792 110.599 1.00 64.52 153 LYS J CA 1
ATOM 12603 C C . LYS J 1 163 ? -18.028 32.650 109.220 1.00 64.29 153 LYS J C 1
ATOM 12604 O O . LYS J 1 163 ? -17.678 33.647 108.591 1.00 64.07 153 LYS J O 1
ATOM 12610 N N . LEU J 1 164 ? -17.897 31.410 108.754 1.00 63.78 154 LEU J N 1
ATOM 12611 C CA . LEU J 1 164 ? -17.315 31.137 107.445 1.00 63.50 154 LEU J CA 1
ATOM 12612 C C . LEU J 1 164 ? -18.202 30.256 106.560 1.00 65.21 154 LEU J C 1
ATOM 12613 O O . LEU J 1 164 ? -17.689 29.498 105.730 1.00 64.42 154 LEU J O 1
ATOM 12618 N N . SER J 1 165 ? -19.522 30.363 106.735 1.00 67.49 155 SER J N 1
ATOM 12619 C CA . SER J 1 165 ? -20.494 29.579 105.964 1.00 69.30 155 SER J CA 1
ATOM 12620 C C . SER J 1 165 ? -21.891 30.190 106.005 1.00 72.33 155 SER J C 1
ATOM 12621 O O . SER J 1 165 ? -22.160 31.097 106.789 1.00 71.35 155 SER J O 1
ATOM 12624 N N . ARG J 1 166 ? -22.776 29.674 105.153 1.00 77.28 156 ARG J N 1
ATOM 12625 C CA . ARG J 1 166 ? -24.167 30.127 105.080 1.00 82.12 156 ARG J CA 1
ATOM 12626 C C . ARG J 1 166 ? -25.074 28.896 105.140 1.00 84.13 156 ARG J C 1
ATOM 12627 O O . ARG J 1 166 ? -24.892 27.950 104.372 1.00 84.89 156 ARG J O 1
ATOM 12635 N N . PRO J 1 167 ? -26.055 28.886 106.057 1.00 85.59 157 PRO J N 1
ATOM 12636 C CA . PRO J 1 167 ? -26.961 27.740 106.171 1.00 87.25 157 PRO J CA 1
ATOM 12637 C C . PRO J 1 167 ? -27.918 27.664 104.989 1.00 89.84 157 PRO J C 1
ATOM 12638 O O . PRO J 1 167 ? -27.632 28.200 103.918 1.00 90.96 157 PRO J O 1
ATOM 12642 N N . GLU J 1 168 ? -29.057 27.004 105.187 1.00 92.18 158 GLU J N 1
ATOM 12643 C CA . GLU J 1 168 ? -30.058 26.865 104.127 1.00 93.93 158 GLU J CA 1
ATOM 12644 C C . GLU J 1 168 ? -29.454 26.258 102.859 1.00 94.71 158 GLU J C 1
ATOM 12645 O O . GLU J 1 168 ? -29.290 27.004 101.869 1.00 94.87 158 GLU J O 1
#

B-factor: mean 66.81, std 23.14, range [10.85, 158.7]

Secondary structure (DSSP, 8-state):
--HHHHHHHTT-EE-TTSSEEEEEEE-SSBSSSSSBS-EEEEEEEETT--EEEEE-SS---EEEEES---B---TTS----BEESS-TTTTEES-----TT-EEEE---SSEEEEE---S---GGG--B-BHHHHH---TTHHHHTTS-B--/--HHHHHHHTT-EE-TTSSEEEEEEE-SSBSSSSSBS-EEEEEEEETTB-EEEEEESS---EEEEES-EEE---TT-----EEESS-SSSS-BS-----TTS-EEE---SSEEEEE---S---TTSEEE--HHHHH--GGGHHHHTTS----/--HHHHHHHTT-EE-TTSSEEEEEEE-SSBSSSSSBS-EEEEEEE-TT--EEEEEESS---EEEEE--EEE---TT-----EEESS-TTTT-BSB----TT--EEE---SS-EEEE---S---GGGEEE--TTTTT---TTHHHHHHT----/--HHHHHHHHT----SSSSEEEEEEE-SSBSSSS-BS-EEEEEEE-TT--EEEEEESS---EEEEES-EEE---TTS----EEESS-TTTT-BSB----TTSEEEE---SS-EEEE---S---TTSEEE--HHHHH--GGGHHHHHHT----/--HHHHHHHTT-EE-TTSSEE---EE-SSBSSSSSBS-EE-EEE--TT--B-S-B-SS---EEEEES-EE----TTS-----EESS-TTTT--SB----TT----B---SS-EEEE---S---TTT-B---HHHHT--GGGHHHHHHTS---/--HHHHHHHTT-EE-TTSSEE----B-S-BSSSSSBS-B--EEB--TT--EEEEEESS---EEEEES-B-B---SSS------BSS-TTTT-BSB----TT-EEEE---SS-EEEE---S---GGGEEE--TTTTT---SSHHHHHHTS---/--HHHHHHHTT---BTTTBEEEE----SS-SBTTBBS---EEEEE-TT--EEEE--SS---EEEEES--EE---TT-----EEBSS-TTTT-BSB----TT--EEE---SS-EEEE---SB--TTT--B--TTGGG---TTGGGTTTT----/--HHHHHHHHTPEE-SSSSEEEEEEE-SSBSSSSSBS-EEEEEEEETT--EEEEEESS---EEEEES-EEE---TTS----EEESS-TTTTEESB----TT-EEEE---SSEEEEE---S---GGGEEE--HHHHH--GGGHHHHHHS----/--HHHHHHHTT-EE-TTSSEEE---B-SS-SBTTB-S-B--EEEEESS----SEEESS---EEEEES---B---SSS----BEESS-TTTTEESB----TTS-B-B---SSEEEEE---S---GGGEEE--TTGGG--GGGHHHHTTT----/--HHHHHHHTT-EE-TTSSEE-EEEE-SSBSSSSSBS-EEEEEEEETT--EEEEEESS---EEEEES-EEE---TTS----EEESS-TTSS-BSB----BTB-EEE---SSEEEEE---S---GGGEEE--TTTTT--GGGHHHHHTT----